Protein AF-0000000086516414 (afdb_homodimer)

Solvent-accessible surface area (backbone atoms only — not comparable to full-atom values): 45533 Å² total; per-residue (Å²): 128,72,80,66,56,67,69,54,53,60,56,52,53,58,55,53,61,57,55,68,52,47,67,44,74,38,39,28,32,32,47,82,38,84,53,38,27,39,81,43,78,42,77,52,96,85,42,79,44,78,42,73,43,40,43,46,54,53,51,51,50,55,42,20,72,70,59,41,40,40,79,45,84,42,74,50,85,83,74,46,63,53,52,78,42,96,87,69,48,49,40,42,43,48,18,34,27,66,71,61,77,26,51,32,31,49,51,93,37,69,70,42,36,74,57,47,74,58,29,38,67,44,64,62,78,41,70,28,14,62,23,33,37,34,50,46,71,67,70,61,83,50,47,72,63,48,48,53,42,50,71,50,54,46,45,56,69,64,54,53,50,49,51,50,47,50,51,50,50,53,34,49,52,45,48,49,46,55,64,62,39,51,76,70,52,48,58,39,67,70,52,67,76,71,24,63,72,57,58,64,52,73,34,74,65,36,40,43,48,41,56,49,23,49,64,68,69,40,66,54,62,82,66,62,85,47,70,69,36,42,51,54,47,50,54,47,47,52,48,38,51,49,50,49,49,50,44,46,36,28,35,43,46,21,57,44,75,36,66,67,43,56,86,87,39,50,64,72,69,52,43,40,72,50,45,57,48,81,46,85,73,52,46,53,31,32,43,64,93,34,72,63,41,46,36,33,69,33,34,75,49,63,48,41,34,48,37,34,50,50,29,64,74,67,61,36,61,32,84,44,70,68,56,43,52,49,40,25,68,64,40,87,62,45,26,35,38,48,35,49,35,61,61,48,50,34,57,33,12,28,87,71,69,47,37,27,43,26,28,59,91,46,76,69,44,31,23,26,41,36,28,32,65,83,51,61,64,65,58,52,47,51,49,33,32,38,53,39,42,34,44,42,41,33,47,49,57,51,46,46,54,65,52,43,54,50,82,41,74,73,61,59,40,41,45,24,30,56,66,57,80,64,70,65,82,67,124,125,76,78,66,58,65,66,54,54,61,55,51,52,59,56,53,60,58,56,67,50,48,67,42,73,38,40,28,34,32,48,82,41,85,55,39,25,38,82,43,78,42,75,52,98,84,42,76,44,78,41,74,42,41,41,46,54,53,49,51,50,56,41,20,73,72,58,41,41,40,80,45,84,42,73,50,84,83,73,46,64,50,51,80,43,96,88,68,48,49,38,40,43,48,19,33,27,67,72,60,76,25,51,31,30,48,51,92,37,70,68,43,37,72,56,47,74,58,27,38,68,44,64,63,77,42,70,26,15,62,24,32,37,34,51,46,73,68,70,60,82,50,47,72,61,47,48,55,42,48,71,49,55,46,44,54,70,65,53,53,50,50,51,50,48,49,52,50,50,51,33,49,51,44,48,50,45,56,64,64,39,50,75,70,51,48,58,38,67,68,52,66,76,70,23,62,72,57,57,65,53,72,36,74,65,35,41,43,47,39,55,49,24,45,62,67,64,40,65,52,60,82,63,59,86,45,69,69,35,42,54,54,50,51,55,48,48,53,48,37,50,50,49,49,51,51,45,44,38,31,36,44,46,23,58,42,75,35,66,68,43,56,87,87,38,51,64,71,69,51,43,38,72,51,46,56,49,80,47,82,74,52,47,52,33,32,44,63,93,35,71,63,41,47,37,33,68,34,35,75,50,66,48,39,33,48,37,34,49,50,28,62,74,65,60,35,60,32,84,43,68,69,57,43,53,48,41,27,68,64,41,87,62,46,26,35,38,48,36,51,34,61,60,47,50,35,57,34,11,28,86,70,68,47,39,28,44,26,27,59,92,46,77,69,43,32,24,25,39,36,28,32,66,84,51,61,66,64,58,51,48,52,50,32,33,36,52,38,43,34,44,41,41,33,48,50,59,50,46,45,54,66,52,42,53,51,81,40,76,76,62,59,41,41,49,22,31,56,69,58,80,65,69,66,80,66,122

Nearest PDB structures (foldseek):
  8blj-assembly1_B  TM=8.702E-01  e=4.892E-23  Homo sapiens
  5l2e-assembly1_A  TM=9.027E-01  e=5.298E-21  Rattus norvegicus
  2v3u-assembly1_A  TM=8.518E-01  e=2.647E-21  Rattus norvegicus
  7z2r-assembly1_A  TM=8.283E-01  e=2.647E-21  Rattus norvegicus
  2v3t-assembly1_B  TM=8.671E-01  e=1.416E-20  Rattus norvegicus

InterPro domains:
  IPR001320 Ionotropic glutamate receptor, C-terminal [PF00060] (157-405)
  IPR001320 Ionotropic glutamate receptor, C-terminal [SM00079] (25-406)
  IPR015683 Ionotropic glutamate receptor [PTHR18966] (39-414)
  IPR019594 Ionotropic glutamate receptor, L-glutamate and glycine-binding domain [PF10613] (24-138)
  IPR019594 Ionotropic glutamate receptor, L-glutamate and glycine-binding domain [SM00918] (35-99)

Structure (mmCIF, N/CA/C/O backbone):
data_AF-0000000086516414-model_v1
#
loop_
_entity.id
_entity.type
_entity.pdbx_description
1 polymer 'Uncharacterized protein'
#
loop_
_atom_site.group_PDB
_atom_site.id
_atom_site.type_symbol
_atom_site.label_atom_id
_atom_site.label_alt_id
_atom_site.label_comp_id
_atom_site.label_asym_id
_atom_site.label_entity_id
_atom_site.label_seq_id
_atom_site.pdbx_PDB_ins_code
_atom_site.Cartn_x
_atom_site.Cartn_y
_atom_site.Cartn_z
_atom_site.occupancy
_atom_site.B_iso_or_equiv
_atom_site.auth_seq_id
_atom_site.auth_comp_id
_atom_site.auth_asym_id
_atom_site.auth_atom_id
_atom_site.pdbx_PDB_model_num
ATOM 1 N N . MET A 1 1 ? 18.875 -31.859 -44.844 1 22.77 1 MET A N 1
ATOM 2 C CA . MET A 1 1 ? 17.438 -31.672 -45.031 1 22.77 1 MET A CA 1
ATOM 3 C C . MET A 1 1 ? 16.672 -32.188 -43.812 1 22.77 1 MET A C 1
ATOM 5 O O . MET A 1 1 ? 15.453 -32.094 -43.75 1 22.77 1 MET A O 1
ATOM 9 N N . LYS A 1 2 ? 17.188 -33.281 -43.125 1 28.45 2 LYS A N 1
ATOM 10 C CA . LYS A 1 2 ? 16.547 -34.062 -42.094 1 28.45 2 LYS A CA 1
ATOM 11 C C . LYS A 1 2 ? 16.438 -33.281 -40.781 1 28.45 2 LYS A C 1
ATOM 13 O O . LYS A 1 2 ? 15.789 -33.75 -39.844 1 28.45 2 LYS A O 1
ATOM 18 N N . THR A 1 3 ? 17.469 -32.562 -40.625 1 29.95 3 THR A N 1
ATOM 19 C CA . THR A 1 3 ? 17.562 -32.031 -39.281 1 29.95 3 THR A CA 1
ATOM 20 C C . THR A 1 3 ? 16.5 -30.953 -39.062 1 29.95 3 THR A C 1
ATOM 22 O O . THR A 1 3 ? 16.422 -30.359 -37.969 1 29.95 3 THR A O 1
ATOM 25 N N . ALA A 1 4 ? 15.828 -30.438 -40.156 1 33.19 4 ALA A N 1
ATOM 26 C CA . ALA A 1 4 ? 14.859 -29.359 -40.094 1 33.19 4 ALA A CA 1
ATOM 27 C C . ALA A 1 4 ? 13.555 -29.812 -39.469 1 33.19 4 ALA A C 1
ATOM 29 O O . ALA A 1 4 ? 12.648 -29.016 -39.219 1 33.19 4 ALA A O 1
ATOM 30 N N . CYS A 1 5 ? 13.289 -31.172 -39.406 1 30.14 5 CYS A N 1
ATOM 31 C CA . CYS A 1 5 ? 11.938 -31.641 -39.094 1 30.14 5 CYS A CA 1
ATOM 32 C C . CYS A 1 5 ? 11.648 -31.531 -37.625 1 30.14 5 CYS A C 1
ATOM 34 O O . CYS A 1 5 ? 10.492 -31.656 -37.188 1 30.14 5 CYS A O 1
ATOM 36 N N . ALA A 1 6 ? 12.727 -31.688 -36.781 1 35.81 6 ALA A N 1
ATOM 37 C CA . ALA A 1 6 ? 12.398 -31.891 -35.375 1 35.81 6 ALA A CA 1
ATOM 38 C C . ALA A 1 6 ? 11.953 -30.594 -34.719 1 35.81 6 ALA A C 1
ATOM 40 O O . ALA A 1 6 ? 11.273 -30.609 -33.688 1 35.81 6 ALA A O 1
ATOM 41 N N . VAL A 1 7 ? 12.367 -29.422 -35.25 1 38.34 7 VAL A N 1
ATOM 42 C CA . VAL A 1 7 ? 11.984 -28.156 -34.625 1 38.34 7 VAL A CA 1
ATOM 43 C C . VAL A 1 7 ? 10.531 -27.844 -34.938 1 38.34 7 VAL A C 1
ATOM 45 O O . VAL A 1 7 ? 9.852 -27.156 -34.188 1 38.34 7 VAL A O 1
ATOM 48 N N . GLY A 1 8 ? 9.898 -28.391 -36.031 1 35.16 8 GLY A N 1
ATOM 49 C CA . GLY A 1 8 ? 8.531 -28.109 -36.438 1 35.16 8 GLY A CA 1
ATOM 50 C C . GLY A 1 8 ? 7.504 -28.734 -35.5 1 35.16 8 GLY A C 1
ATOM 51 O O . GLY A 1 8 ? 6.41 -28.188 -35.344 1 35.16 8 GLY A O 1
ATOM 52 N N . VAL A 1 9 ? 7.816 -29.953 -35.031 1 38.5 9 VAL A N 1
ATOM 53 C CA . VAL A 1 9 ? 6.82 -30.703 -34.281 1 38.5 9 VAL A CA 1
ATOM 54 C C . VAL A 1 9 ? 6.609 -30.078 -32.906 1 38.5 9 VAL A C 1
ATOM 56 O O . VAL A 1 9 ? 5.492 -30.062 -32.406 1 38.5 9 VAL A O 1
ATOM 59 N N . LEU A 1 10 ? 7.602 -29.438 -32.281 1 36.19 10 LEU A N 1
ATOM 60 C CA . LEU A 1 10 ? 7.41 -28.891 -30.953 1 36.19 10 LEU A CA 1
ATOM 61 C C . LEU A 1 10 ? 6.539 -27.641 -31 1 36.19 10 LEU A C 1
ATOM 63 O O . LEU A 1 10 ? 5.734 -27.406 -30.094 1 36.19 10 LEU A O 1
ATOM 67 N N . LEU A 1 11 ? 6.578 -26.844 -32.094 1 37.25 11 LEU A N 1
ATOM 68 C CA . LEU A 1 11 ? 5.688 -25.703 -32.219 1 37.25 11 LEU A CA 1
ATOM 69 C C . LEU A 1 11 ? 4.254 -26.141 -32.469 1 37.25 11 LEU A C 1
ATOM 71 O O . LEU A 1 11 ? 3.309 -25.531 -31.984 1 37.25 11 LEU A O 1
ATOM 75 N N . VAL A 1 12 ? 3.979 -27.203 -33.281 1 37.59 12 VAL A N 1
ATOM 76 C CA . VAL A 1 12 ? 2.633 -27.672 -33.594 1 37.59 12 VAL A CA 1
ATOM 77 C C . VAL A 1 12 ? 1.987 -28.234 -32.312 1 37.59 12 VAL A C 1
ATOM 79 O O . VAL A 1 12 ? 0.79 -28.047 -32.094 1 37.59 12 VAL A O 1
ATOM 82 N N . CYS A 1 13 ? 2.697 -28.891 -31.438 1 35.16 13 CYS A N 1
ATOM 83 C CA . CYS A 1 13 ? 2.098 -29.422 -30.219 1 35.16 13 CYS A CA 1
ATOM 84 C C . CYS A 1 13 ? 1.698 -28.297 -29.266 1 35.16 13 CYS A C 1
ATOM 86 O O . CYS A 1 13 ? 0.738 -28.422 -28.5 1 35.16 13 CYS A O 1
ATOM 88 N N . PHE A 1 14 ? 2.473 -27.234 -29.141 1 39.28 14 PHE A N 1
ATOM 89 C CA . PHE A 1 14 ? 2.062 -26.109 -28.297 1 39.28 14 PHE A CA 1
ATOM 90 C C . PHE A 1 14 ? 0.824 -25.422 -28.859 1 39.28 14 PHE A C 1
ATOM 92 O O . PHE A 1 14 ? -0.066 -25.016 -28.109 1 39.28 14 PHE A O 1
ATOM 99 N N . LEU A 1 15 ? 0.657 -25.219 -30.156 1 39.59 15 LEU A N 1
ATOM 100 C CA . LEU A 1 15 ? -0.552 -24.656 -30.766 1 39.59 15 LEU A CA 1
ATOM 101 C C . LEU A 1 15 ? -1.72 -25.641 -30.625 1 39.59 15 LEU A C 1
ATOM 103 O O . LEU A 1 15 ? -2.867 -25.219 -30.469 1 39.59 15 LEU A O 1
ATOM 107 N N . TRP A 1 16 ? -1.54 -26.906 -30.844 1 39 16 TRP A N 1
ATOM 108 C CA . TRP A 1 16 ? -2.637 -27.859 -30.75 1 39 16 TRP A CA 1
ATOM 109 C C . TRP A 1 16 ? -3.158 -27.953 -29.312 1 39 16 TRP A C 1
ATOM 111 O O . TRP A 1 16 ? -4.363 -28.109 -29.094 1 39 16 TRP A O 1
ATOM 121 N N . HIS A 1 17 ? -2.334 -27.938 -28.312 1 40.41 17 HIS A N 1
ATOM 122 C CA . HIS A 1 17 ? -2.809 -28.016 -26.922 1 40.41 17 HIS A CA 1
ATOM 123 C C . HIS A 1 17 ? -3.512 -26.734 -26.516 1 40.41 17 HIS A C 1
ATOM 125 O O . HIS A 1 17 ? -4.398 -26.75 -25.656 1 40.41 17 HIS A O 1
ATOM 131 N N . ILE A 1 18 ? -3.174 -25.562 -27.031 1 43.88 18 ILE A N 1
ATOM 132 C CA . ILE A 1 18 ? -3.955 -24.359 -26.781 1 43.88 18 ILE A CA 1
ATOM 133 C C . ILE A 1 18 ? -5.359 -24.516 -27.359 1 43.88 18 ILE A C 1
ATOM 135 O O . ILE A 1 18 ? -6.34 -24.062 -26.766 1 43.88 18 ILE A O 1
ATOM 139 N N . HIS A 1 19 ? -5.578 -25.172 -28.469 1 43.94 19 HIS A N 1
ATOM 140 C CA . HIS A 1 19 ? -6.844 -25.25 -29.172 1 43.94 19 HIS A CA 1
ATOM 141 C C . HIS A 1 19 ? -7.891 -26 -28.359 1 43.94 19 HIS A C 1
ATOM 143 O O . HIS A 1 19 ? -9.094 -25.75 -28.5 1 43.94 19 HIS A O 1
ATOM 149 N N . THR A 1 20 ? -7.496 -27.016 -27.672 1 50 20 THR A N 1
ATOM 150 C CA . THR A 1 20 ? -8.531 -27.859 -27.062 1 50 20 THR A CA 1
ATOM 151 C C . THR A 1 20 ? -9.117 -27.172 -25.844 1 50 20 THR A C 1
ATOM 153 O O . THR A 1 20 ? -10.156 -27.594 -25.312 1 50 20 THR A O 1
ATOM 156 N N . ILE A 1 21 ? -8.469 -26.281 -25.328 1 58.22 21 ILE A N 1
ATOM 157 C CA . ILE A 1 21 ? -8.977 -25.688 -24.094 1 58.22 21 ILE A CA 1
ATOM 158 C C . ILE A 1 21 ? -10.023 -24.625 -24.422 1 58.22 21 ILE A C 1
ATOM 160 O O . ILE A 1 21 ? -10.922 -24.359 -23.625 1 58.22 21 ILE A O 1
ATOM 164 N N . GLN A 1 22 ? -10.164 -24.281 -25.781 1 64.56 22 GLN A N 1
ATOM 165 C CA . GLN A 1 22 ? -11.18 -23.312 -26.172 1 64.56 22 GLN A CA 1
ATOM 166 C C . GLN A 1 22 ? -12.57 -23.938 -26.156 1 64.56 22 GLN A C 1
ATOM 168 O O . GLN A 1 22 ? -12.766 -25.047 -26.656 1 64.56 22 GLN A O 1
ATOM 173 N N . GLY A 1 23 ? -13.43 -23.359 -25.328 1 69.81 23 GLY A N 1
ATOM 174 C CA . GLY A 1 23 ? -14.82 -23.766 -25.266 1 69.81 23 GLY A CA 1
ATOM 175 C C . GLY A 1 23 ? -15.148 -24.609 -24.047 1 69.81 23 GLY A C 1
ATOM 176 O O . GLY A 1 23 ? -16.281 -25.062 -23.891 1 69.81 23 GLY A O 1
ATOM 177 N N . LYS A 1 24 ? -14.102 -24.891 -23.25 1 85.31 24 LYS A N 1
ATOM 178 C CA . LYS A 1 24 ? -14.367 -25.688 -22.062 1 85.31 24 LYS A CA 1
ATOM 179 C C . LYS A 1 24 ? -15.164 -24.891 -21.031 1 85.31 24 LYS A C 1
ATOM 181 O O . LYS A 1 24 ? -14.891 -23.719 -20.812 1 85.31 24 LYS A O 1
ATOM 186 N N . GLN A 1 25 ? -16.234 -25.531 -20.531 1 91.38 25 GLN A N 1
ATOM 187 C CA . GLN A 1 25 ? -17.062 -24.938 -19.469 1 91.38 25 GLN A CA 1
ATOM 188 C C . GLN A 1 25 ? -16.562 -25.359 -18.094 1 91.38 25 GLN A C 1
ATOM 190 O O . GLN A 1 25 ? -16.438 -26.547 -17.812 1 91.38 25 GLN A O 1
ATOM 195 N N . LEU A 1 26 ? -16.203 -24.406 -17.312 1 94.69 26 LEU A N 1
ATOM 196 C CA . LEU A 1 26 ? -15.727 -24.672 -15.961 1 94.69 26 LEU A CA 1
ATOM 197 C C . LEU A 1 26 ? -16.797 -24.328 -14.93 1 94.69 26 LEU A C 1
ATOM 199 O O . LEU A 1 26 ? -17.422 -23.266 -15.016 1 94.69 26 LEU A O 1
ATOM 203 N N . LYS A 1 27 ? -17 -25.234 -14.016 1 95.12 27 LYS A N 1
ATOM 204 C CA . LYS A 1 27 ? -17.906 -24.984 -12.898 1 95.12 27 LYS A CA 1
ATOM 205 C C . LYS A 1 27 ? -17.219 -24.203 -11.797 1 95.12 27 LYS A C 1
ATOM 207 O O . LYS A 1 27 ? -16.219 -24.656 -11.227 1 95.12 27 LYS A O 1
ATOM 212 N N . VAL A 1 28 ? -17.797 -23.062 -11.508 1 96.62 28 VAL A N 1
ATOM 213 C CA . VAL A 1 28 ? -17.188 -22.172 -10.516 1 96.62 28 VAL A CA 1
ATOM 214 C C . VAL A 1 28 ? -17.984 -22.234 -9.211 1 96.62 28 VAL A C 1
ATOM 216 O O . VAL A 1 28 ? -19.219 -22.078 -9.219 1 96.62 28 VAL A O 1
ATOM 219 N N . THR A 1 29 ? -17.312 -22.547 -8.102 1 96.69 29 THR A N 1
ATOM 220 C CA . THR A 1 29 ? -17.922 -22.422 -6.777 1 96.69 29 THR A CA 1
ATOM 221 C C . THR A 1 29 ? -17.516 -21.109 -6.113 1 96.69 29 THR A C 1
ATOM 223 O O . THR A 1 29 ? -16.359 -20.672 -6.246 1 96.69 29 THR A O 1
ATOM 226 N N . SER A 1 30 ? -18.469 -20.406 -5.512 1 94.88 30 SER A N 1
ATOM 227 C CA . SER A 1 30 ? -18.188 -19.109 -4.91 1 94.88 30 SER A CA 1
ATOM 228 C C . SER A 1 30 ? -19.125 -18.844 -3.725 1 94.88 30 SER A C 1
ATOM 230 O O . SER A 1 30 ? -19.938 -19.703 -3.371 1 94.88 30 SER A O 1
ATOM 232 N N . LEU A 1 31 ? -18.844 -17.781 -3.004 1 90.88 31 LEU A N 1
ATOM 233 C CA . LEU A 1 31 ? -19.656 -17.328 -1.88 1 90.88 31 LEU A CA 1
ATOM 234 C C . LEU A 1 31 ? -20.266 -15.953 -2.168 1 90.88 31 LEU A C 1
ATOM 236 O O . LEU A 1 31 ? -19.656 -15.133 -2.852 1 90.88 31 LEU A O 1
ATOM 240 N N . LEU A 1 32 ? -21.469 -15.797 -1.604 1 89.12 32 LEU A N 1
ATOM 241 C CA . LEU A 1 32 ? -22.094 -14.477 -1.719 1 89.12 32 LEU A CA 1
ATOM 242 C C . LEU A 1 32 ? -21.484 -13.492 -0.73 1 89.12 32 LEU A C 1
ATOM 244 O O . LEU A 1 32 ? -21.812 -13.516 0.458 1 89.12 32 LEU A O 1
ATOM 248 N N . VAL A 1 33 ? -20.547 -12.758 -1.234 1 85.12 33 VAL A N 1
ATOM 249 C CA . VAL A 1 33 ? -19.875 -11.734 -0.438 1 85.12 33 VAL A CA 1
ATOM 250 C C . VAL A 1 33 ? -19.75 -10.445 -1.247 1 85.12 33 VAL A C 1
ATOM 252 O O . VAL A 1 33 ? -19.062 -10.414 -2.273 1 85.12 33 VAL A O 1
ATOM 255 N N . GLN A 1 34 ? -20.375 -9.391 -0.733 1 85.69 34 GLN A N 1
ATOM 256 C CA . GLN A 1 34 ? -20.25 -8.109 -1.428 1 85.69 34 GLN A CA 1
ATOM 257 C C . GLN A 1 34 ? -18.844 -7.527 -1.265 1 85.69 34 GLN A C 1
ATOM 259 O O . GLN A 1 34 ? -18.25 -7.613 -0.188 1 85.69 34 GLN A O 1
ATOM 264 N N . PRO A 1 35 ? -18.266 -6.926 -2.26 1 91.75 35 PRO A N 1
ATOM 265 C CA . PRO A 1 35 ? -18.781 -6.73 -3.613 1 91.75 35 PRO A CA 1
ATOM 266 C C . PRO A 1 35 ? -18.266 -7.77 -4.602 1 91.75 35 PRO A C 1
ATOM 268 O O . PRO A 1 35 ? -18.266 -7.531 -5.812 1 91.75 35 PRO A O 1
ATOM 271 N N . PHE A 1 36 ? -17.828 -8.812 -4.086 1 93.44 36 PHE A N 1
ATOM 272 C CA . PHE A 1 36 ? -17.203 -9.82 -4.938 1 93.44 36 PHE A CA 1
ATOM 273 C C . PHE A 1 36 ? -18.266 -10.602 -5.707 1 93.44 36 PHE A C 1
ATOM 275 O O . PHE A 1 36 ? -18.109 -10.852 -6.906 1 93.44 36 PHE A O 1
ATOM 282 N N . LEU A 1 37 ? -19.25 -11 -5.047 1 92.69 37 LEU A N 1
ATOM 283 C CA . LEU A 1 37 ? -20.359 -11.703 -5.684 1 92.69 37 LEU A CA 1
ATOM 284 C C . LEU A 1 37 ? -21.688 -11.32 -5.035 1 92.69 37 LEU A C 1
ATOM 286 O O . LEU A 1 37 ? -21.859 -11.453 -3.822 1 92.69 37 LEU A O 1
ATOM 290 N N . MET A 1 38 ? -22.547 -10.883 -5.84 1 91.12 38 MET A N 1
ATOM 291 C CA . MET A 1 38 ? -23.891 -10.508 -5.406 1 91.12 38 MET A CA 1
ATOM 292 C C . MET A 1 38 ? -24.938 -11.203 -6.258 1 91.12 38 MET A C 1
ATOM 294 O O . MET A 1 38 ? -24.719 -11.484 -7.438 1 91.12 38 MET A O 1
ATOM 298 N N . SER A 1 39 ? -26 -11.555 -5.594 1 87.75 39 SER A N 1
ATOM 299 C CA . SER A 1 39 ? -27.094 -12.203 -6.309 1 87.75 39 SER A CA 1
ATOM 300 C C . SER A 1 39 ? -28.25 -11.234 -6.543 1 87.75 39 SER A C 1
ATOM 302 O O . SER A 1 39 ? -28.609 -10.469 -5.652 1 87.75 39 SER A O 1
ATOM 304 N N . ASN A 1 40 ? -28.531 -11.117 -7.777 1 83.31 40 ASN A N 1
ATOM 305 C CA . ASN A 1 40 ? -29.719 -10.359 -8.125 1 83.31 40 ASN A CA 1
ATOM 306 C C . ASN A 1 40 ? -30.812 -11.258 -8.719 1 83.31 40 ASN A C 1
ATOM 308 O O . ASN A 1 40 ? -30.547 -12.031 -9.641 1 83.31 40 ASN A O 1
ATOM 312 N N . ALA A 1 41 ? -31.922 -11.305 -7.941 1 78.31 41 ALA A N 1
ATOM 313 C CA . ALA A 1 41 ? -33.031 -12.125 -8.43 1 78.31 41 ALA A CA 1
ATOM 314 C C . ALA A 1 41 ? -34.031 -11.281 -9.211 1 78.31 41 ALA A C 1
ATOM 316 O O . ALA A 1 41 ? -34.469 -10.219 -8.75 1 78.31 41 ALA A O 1
ATOM 317 N N . THR A 1 42 ? -34 -11.453 -10.461 1 73.75 42 THR A N 1
ATOM 318 C CA . THR A 1 42 ? -35 -10.781 -11.273 1 73.75 42 THR A CA 1
ATOM 319 C C . THR A 1 42 ? -36.094 -11.758 -11.719 1 73.75 42 THR A C 1
ATOM 321 O O . THR A 1 42 ? -35.812 -12.922 -12.016 1 73.75 42 THR A O 1
ATOM 324 N N . VAL A 1 43 ? -37.281 -11.367 -11.461 1 70.69 43 VAL A N 1
ATOM 325 C CA . VAL A 1 43 ? -38.406 -12.172 -11.93 1 70.69 43 VAL A CA 1
ATOM 326 C C . VAL A 1 43 ? -38.75 -11.789 -13.367 1 70.69 43 VAL A C 1
ATOM 328 O O . VAL A 1 43 ? -39.062 -10.625 -13.656 1 70.69 43 VAL A O 1
ATOM 331 N N . ARG A 1 44 ? -38.375 -12.602 -14.211 1 63.69 44 ARG A N 1
ATOM 332 C CA . ARG A 1 44 ? -38.781 -12.406 -15.602 1 63.69 44 ARG A CA 1
ATOM 333 C C . ARG A 1 44 ? -39.688 -13.539 -16.062 1 63.69 44 ARG A C 1
ATOM 335 O O . ARG A 1 44 ? -39.344 -14.719 -15.969 1 63.69 44 ARG A O 1
ATOM 342 N N . ASN A 1 45 ? -40.781 -13.234 -16.719 1 65.31 45 ASN A N 1
ATOM 343 C CA . ASN A 1 45 ? -41.812 -14.133 -17.234 1 65.31 45 ASN A CA 1
ATOM 344 C C . ASN A 1 45 ? -42.156 -15.219 -16.234 1 65.31 45 ASN A C 1
ATOM 346 O O . ASN A 1 45 ? -42.312 -16.391 -16.594 1 65.31 45 ASN A O 1
ATOM 350 N N . GLY A 1 46 ? -42.125 -14.961 -14.953 1 62.91 46 GLY A N 1
ATOM 351 C CA . GLY A 1 46 ? -42.531 -15.883 -13.914 1 62.91 46 GLY A CA 1
ATOM 352 C C . GLY A 1 46 ? -41.406 -16.734 -13.375 1 62.91 46 GLY A C 1
ATOM 353 O O . GLY A 1 46 ? -41.625 -17.516 -12.438 1 62.91 46 GLY A O 1
ATOM 354 N N . LYS A 1 47 ? -40.406 -16.781 -14.07 1 69.06 47 LYS A N 1
ATOM 355 C CA . LYS A 1 47 ? -39.281 -17.578 -13.578 1 69.06 47 LYS A CA 1
ATOM 356 C C . LYS A 1 47 ? -38.219 -16.688 -12.969 1 69.06 47 LYS A C 1
ATOM 358 O O . LYS A 1 47 ? -37.906 -15.633 -13.516 1 69.06 47 LYS A O 1
ATOM 363 N N . THR A 1 48 ? -37.844 -17.141 -11.742 1 70.44 48 THR A N 1
ATOM 364 C CA . THR A 1 48 ? -36.812 -16.406 -11.039 1 70.44 48 THR A CA 1
ATOM 365 C C . THR A 1 48 ? -35.438 -16.703 -11.625 1 70.44 48 THR A C 1
ATOM 367 O O . THR A 1 48 ? -35 -17.859 -11.656 1 70.44 48 THR A O 1
ATOM 370 N N . GLN A 1 49 ? -35.031 -15.766 -12.438 1 75.62 49 GLN A N 1
ATOM 371 C CA . GLN A 1 49 ? -33.656 -15.914 -12.953 1 75.62 49 GLN A CA 1
ATOM 372 C C . GLN A 1 49 ? -32.656 -15.219 -12.047 1 75.62 49 GLN A C 1
ATOM 374 O O . GLN A 1 49 ? -32.812 -14.031 -11.734 1 75.62 49 GLN A O 1
ATOM 379 N N . VAL A 1 50 ? -31.75 -16.125 -11.508 1 79.5 50 VAL A N 1
ATOM 380 C CA . VAL A 1 50 ? -30.719 -15.586 -10.617 1 79.5 50 VAL A CA 1
ATOM 381 C C . VAL A 1 50 ? -29.5 -15.203 -11.438 1 79.5 50 VAL A C 1
ATOM 383 O O . VAL A 1 50 ? -28.969 -16.016 -12.203 1 79.5 50 VAL A O 1
ATOM 386 N N . THR A 1 51 ? -29.297 -13.898 -11.445 1 84.62 51 THR A N 1
ATOM 387 C CA . THR A 1 51 ? -28.078 -13.414 -12.086 1 84.62 51 THR A CA 1
ATOM 388 C C . THR A 1 51 ? -27.047 -12.977 -11.047 1 84.62 51 THR A C 1
ATOM 390 O O . THR A 1 51 ? -27.406 -12.539 -9.953 1 84.62 51 THR A O 1
ATOM 393 N N . PHE A 1 52 ? -25.812 -13.258 -11.359 1 89 52 PHE A N 1
ATOM 394 C CA . PHE A 1 52 ? -24.734 -12.906 -10.438 1 89 52 PHE A CA 1
ATOM 395 C C . PHE A 1 52 ? -23.953 -11.695 -10.953 1 89 52 PHE A C 1
ATOM 397 O O . PHE A 1 52 ? -23.641 -11.617 -12.141 1 89 52 PHE A O 1
ATOM 404 N N . ASP A 1 53 ? -23.828 -10.727 -10.039 1 91.75 53 ASP A N 1
ATOM 405 C CA . ASP A 1 53 ? -23.031 -9.539 -10.336 1 91.75 53 ASP A CA 1
ATOM 406 C C . ASP A 1 53 ? -21.953 -9.336 -9.281 1 91.75 53 ASP A C 1
ATOM 408 O O . ASP A 1 53 ? -22.016 -9.898 -8.195 1 91.75 53 ASP A O 1
ATOM 412 N N . GLY A 1 54 ? -20.906 -8.617 -9.758 1 94.75 54 GLY A N 1
ATOM 413 C CA . GLY A 1 54 ? -19.828 -8.32 -8.82 1 94.75 54 GLY A CA 1
ATOM 414 C C . GLY A 1 54 ? -18.453 -8.352 -9.461 1 94.75 54 GLY A C 1
ATOM 415 O O . GLY A 1 54 ? -18.328 -8.477 -10.68 1 94.75 54 GLY A O 1
ATOM 416 N N . TYR A 1 55 ? -17.5 -8.234 -8.625 1 96.44 55 TYR A N 1
ATOM 417 C CA . TYR A 1 55 ? -16.125 -8.195 -9.078 1 96.44 55 TYR A CA 1
ATOM 418 C C . TYR A 1 55 ? -15.734 -9.508 -9.758 1 96.44 55 TYR A C 1
ATOM 420 O O . TYR A 1 55 ? -15.125 -9.5 -10.828 1 96.44 55 TYR A O 1
ATOM 428 N N . ILE A 1 56 ? -16.172 -10.609 -9.188 1 97.12 56 ILE A N 1
ATOM 429 C CA . ILE A 1 56 ? -15.719 -11.922 -9.641 1 97.12 56 ILE A CA 1
ATOM 430 C C . ILE A 1 56 ? -16.359 -12.25 -10.984 1 97.12 56 ILE A C 1
ATOM 432 O O . ILE A 1 56 ? -15.672 -12.664 -11.922 1 97.12 56 ILE A O 1
ATOM 436 N N . PRO A 1 57 ? -17.656 -12.102 -11.125 1 95.75 57 PRO A N 1
ATOM 437 C CA . PRO A 1 57 ? -18.219 -12.359 -12.445 1 95.75 57 PRO A CA 1
ATOM 438 C C . PRO A 1 57 ? -17.594 -11.508 -13.539 1 95.75 57 PRO A C 1
ATOM 440 O O . PRO A 1 57 ? -17.312 -12.016 -14.633 1 95.75 57 PRO A O 1
ATOM 443 N N . ASP A 1 58 ? -17.391 -10.297 -13.281 1 96.69 58 ASP A N 1
ATOM 444 C CA . ASP A 1 58 ? -16.766 -9.43 -14.266 1 96.69 58 ASP A CA 1
ATOM 445 C C . ASP A 1 58 ? -15.328 -9.867 -14.555 1 96.69 58 ASP A C 1
ATOM 447 O O . ASP A 1 58 ? -14.875 -9.82 -15.703 1 96.69 58 ASP A O 1
ATOM 451 N N . LEU A 1 59 ? -14.617 -10.211 -13.5 1 97.12 59 LEU A N 1
ATOM 452 C CA . LEU A 1 59 ? -13.258 -10.711 -13.656 1 97.12 59 LEU A CA 1
ATOM 453 C C . LEU A 1 59 ? -13.242 -11.945 -14.555 1 97.12 59 LEU A C 1
ATOM 455 O O . LEU A 1 59 ? -12.438 -12.023 -15.492 1 97.12 59 LEU A O 1
ATOM 459 N N . LEU A 1 60 ? -14.102 -12.875 -14.289 1 96.88 60 LEU A N 1
ATOM 460 C CA . LEU A 1 60 ? -14.125 -14.125 -15.039 1 96.88 60 LEU A CA 1
ATOM 461 C C . LEU A 1 60 ? -14.586 -13.891 -16.469 1 96.88 60 LEU A C 1
ATOM 463 O O . LEU A 1 60 ? -14.148 -14.578 -17.391 1 96.88 60 LEU A O 1
ATOM 467 N N . ASP A 1 61 ? -15.422 -12.898 -16.641 1 95.81 61 ASP A N 1
ATOM 468 C CA . ASP A 1 61 ? -15.82 -12.523 -18 1 95.81 61 ASP A CA 1
ATOM 469 C C . ASP A 1 61 ? -14.617 -12.031 -18.812 1 95.81 61 ASP A C 1
ATOM 471 O O . ASP A 1 61 ? -14.453 -12.391 -19.969 1 95.81 61 ASP A O 1
ATOM 475 N N . GLU A 1 62 ? -13.852 -11.195 -18.188 1 96.12 62 GLU A N 1
ATOM 476 C CA . GLU A 1 62 ? -12.656 -10.695 -18.844 1 96.12 62 GLU A CA 1
ATOM 477 C C . GLU A 1 62 ? -11.664 -11.82 -19.141 1 96.12 62 GLU A C 1
ATOM 479 O O . GLU A 1 62 ? -11.016 -11.828 -20.188 1 96.12 62 GLU A O 1
ATOM 484 N N . VAL A 1 63 ? -11.547 -12.711 -18.203 1 96.69 63 VAL A N 1
ATOM 485 C CA . VAL A 1 63 ? -10.672 -13.867 -18.406 1 96.69 63 VAL A CA 1
ATOM 486 C C . VAL A 1 63 ? -11.203 -14.727 -19.547 1 96.69 63 VAL A C 1
ATOM 488 O O . VAL A 1 63 ? -10.422 -15.211 -20.375 1 96.69 63 VAL A O 1
ATOM 491 N N . ALA A 1 64 ? -12.484 -14.883 -19.625 1 96 64 ALA A N 1
ATOM 492 C CA . ALA A 1 64 ? -13.117 -15.672 -20.672 1 96 64 ALA A CA 1
ATOM 493 C C . ALA A 1 64 ? -12.828 -15.086 -22.047 1 96 64 ALA A C 1
ATOM 495 O O . ALA A 1 64 ? -12.602 -15.82 -23.016 1 96 64 ALA A O 1
ATOM 496 N N . LYS A 1 65 ? -12.82 -13.844 -22.141 1 94.94 65 LYS A N 1
ATOM 497 C CA . LYS A 1 65 ? -12.555 -13.156 -23.406 1 94.94 65 LYS A CA 1
ATOM 498 C C . LYS A 1 65 ? -11.141 -13.453 -23.906 1 94.94 65 LYS A C 1
ATOM 500 O O . LYS A 1 65 ? -10.922 -13.578 -25.109 1 94.94 65 LYS A O 1
ATOM 505 N N . LEU A 1 66 ? -10.266 -13.602 -22.984 1 93.88 66 LEU A N 1
ATOM 506 C CA . LEU A 1 66 ? -8.859 -13.789 -23.359 1 93.88 66 LEU A CA 1
ATOM 507 C C . LEU A 1 66 ? -8.555 -15.266 -23.594 1 93.88 66 LEU A C 1
ATOM 509 O O . LEU A 1 66 ? -7.676 -15.602 -24.391 1 93.88 66 LEU A O 1
ATOM 513 N N . THR A 1 67 ? -9.234 -16.172 -22.938 1 94 67 THR A N 1
ATOM 514 C CA . THR A 1 67 ? -8.859 -17.578 -22.953 1 94 67 THR A CA 1
ATOM 515 C C . THR A 1 67 ? -9.852 -18.406 -23.781 1 94 67 THR A C 1
ATOM 517 O O . THR A 1 67 ? -9.539 -19.516 -24.203 1 94 67 THR A O 1
ATOM 520 N N . GLY A 1 68 ? -11.047 -17.906 -23.891 1 92.12 68 GLY A N 1
ATOM 521 C CA . GLY A 1 68 ? -12.094 -18.656 -24.578 1 92.12 68 GLY A CA 1
ATOM 522 C C . GLY A 1 68 ? -12.805 -19.656 -23.672 1 92.12 68 GLY A C 1
ATOM 523 O O . GLY A 1 68 ? -13.586 -20.469 -24.125 1 92.12 68 GLY A O 1
ATOM 524 N N . LEU A 1 69 ? -12.578 -19.578 -22.453 1 93.25 69 LEU A N 1
ATOM 525 C CA . LEU A 1 69 ? -13.234 -20.422 -21.453 1 93.25 69 LEU A CA 1
ATOM 526 C C . LEU A 1 69 ? -14.617 -19.875 -21.109 1 93.25 69 LEU A C 1
ATOM 528 O O . LEU A 1 69 ? -14.914 -18.719 -21.359 1 93.25 69 LEU A O 1
ATOM 532 N N . SER A 1 70 ? -15.469 -20.781 -20.609 1 93.06 70 SER A N 1
ATOM 533 C CA . SER A 1 70 ? -16.766 -20.375 -20.078 1 93.06 70 SER A CA 1
ATOM 534 C C . SER A 1 70 ? -16.938 -20.781 -18.625 1 93.06 70 SER A C 1
ATOM 536 O O . SER A 1 70 ? -16.438 -21.844 -18.219 1 93.06 70 SER A O 1
ATOM 538 N N . PHE A 1 71 ? -17.594 -19.938 -17.922 1 93.38 71 PHE A N 1
ATOM 539 C CA . PHE A 1 71 ? -17.703 -20.156 -16.484 1 93.38 71 PHE A CA 1
ATOM 540 C C . PHE A 1 71 ? -19.172 -20.188 -16.062 1 93.38 71 PHE A C 1
ATOM 542 O O . PHE A 1 71 ? -19.953 -19.328 -16.469 1 93.38 71 PHE A O 1
ATOM 549 N N . THR A 1 72 ? -19.547 -21.234 -15.305 1 91.38 72 THR A N 1
ATOM 550 C CA . THR A 1 72 ? -20.875 -21.328 -14.703 1 91.38 72 THR A CA 1
ATOM 551 C C . THR A 1 72 ? -20.781 -21.297 -13.18 1 91.38 72 THR A C 1
ATOM 553 O O . THR A 1 72 ? -20.031 -22.078 -12.578 1 91.38 72 THR A O 1
ATOM 556 N N . PHE A 1 73 ? -21.594 -20.453 -12.586 1 91.06 73 PHE A N 1
ATOM 557 C CA . PHE A 1 73 ? -21.453 -20.188 -11.156 1 91.06 73 PHE A CA 1
ATOM 558 C C . PHE A 1 73 ? -22.359 -21.109 -10.352 1 91.06 73 PHE A C 1
ATOM 560 O O . PHE A 1 73 ? -23.516 -21.344 -10.727 1 91.06 73 PHE A O 1
ATOM 567 N N . SER A 1 74 ? -21.844 -21.641 -9.352 1 90 74 SER A N 1
ATOM 568 C CA . SER A 1 74 ? -22.562 -22.312 -8.273 1 90 74 SER A CA 1
ATOM 569 C C . SER A 1 74 ? -22.219 -21.688 -6.918 1 90 74 SER A C 1
ATOM 571 O O . SER A 1 74 ? -21.047 -21.562 -6.566 1 90 74 SER A O 1
ATOM 573 N N . VAL A 1 75 ? -23.219 -21.297 -6.188 1 90.75 75 VAL A N 1
ATOM 574 C CA . VAL A 1 75 ? -22.984 -20.594 -4.934 1 90.75 75 VAL A CA 1
ATOM 575 C C . VAL A 1 75 ? -23.203 -21.531 -3.758 1 90.75 75 VAL A C 1
ATOM 577 O O . VAL A 1 75 ? -24.219 -22.25 -3.711 1 90.75 75 VAL A O 1
ATOM 580 N N . ARG A 1 76 ? -22.234 -21.5 -2.932 1 87.38 76 ARG A N 1
ATOM 581 C CA . ARG A 1 76 ? -22.391 -22.281 -1.713 1 87.38 76 ARG A CA 1
ATOM 582 C C . ARG A 1 76 ? -23.141 -21.5 -0.647 1 87.38 76 ARG A C 1
ATOM 584 O O . ARG A 1 76 ? -22.938 -20.281 -0.493 1 87.38 76 ARG A O 1
ATOM 591 N N . ALA A 1 77 ? -23.922 -22.25 0.134 1 78.06 77 ALA A N 1
ATOM 592 C CA . ALA A 1 77 ? -24.797 -21.609 1.11 1 78.06 77 ALA A CA 1
ATOM 593 C C . ALA A 1 77 ? -24.125 -21.547 2.482 1 78.06 77 ALA A C 1
ATOM 595 O O . ALA A 1 77 ? -24.531 -20.734 3.332 1 78.06 77 ALA A O 1
ATOM 596 N N . ASP A 1 78 ? -23.125 -22.359 2.775 1 79.56 78 ASP A N 1
ATOM 597 C CA . ASP A 1 78 ? -22.609 -22.469 4.137 1 79.56 78 ASP A CA 1
ATOM 598 C C . ASP A 1 78 ? -21.688 -21.297 4.461 1 79.56 78 ASP A C 1
ATOM 600 O O . ASP A 1 78 ? -21.328 -21.078 5.621 1 79.56 78 ASP A O 1
ATOM 604 N N . GLY A 1 79 ? -21.25 -20.547 3.439 1 78.69 79 GLY A N 1
ATOM 605 C CA . GLY A 1 79 ? -20.453 -19.344 3.672 1 78.69 79 GLY A CA 1
ATOM 606 C C . GLY A 1 79 ? -19.031 -19.641 4.102 1 78.69 79 GLY A C 1
ATOM 607 O O . GLY A 1 79 ? -18.344 -18.781 4.641 1 78.69 79 GLY A O 1
ATOM 608 N N . ARG A 1 80 ? -18.547 -20.906 3.904 1 82.69 80 ARG A N 1
ATOM 609 C CA . ARG A 1 80 ? -17.219 -21.297 4.363 1 82.69 80 ARG A CA 1
ATOM 610 C C . ARG A 1 80 ? -16.219 -21.344 3.207 1 82.69 80 ARG A C 1
ATOM 612 O O . ARG A 1 80 ? -16.562 -21.75 2.1 1 82.69 80 ARG A O 1
ATOM 619 N N . TYR A 1 81 ? -15.078 -20.906 3.461 1 86.06 81 TYR A N 1
ATOM 620 C CA . TYR A 1 81 ? -14.062 -20.844 2.422 1 86.06 81 TYR A CA 1
ATOM 621 C C . TYR A 1 81 ? -13.328 -22.172 2.283 1 86.06 81 TYR A C 1
ATOM 623 O O . TYR A 1 81 ? -13.094 -22.641 1.17 1 86.06 81 TYR A O 1
ATOM 631 N N . GLY A 1 82 ? -13 -22.797 3.436 1 87.31 82 GLY A N 1
ATOM 632 C CA . GLY A 1 82 ? -12.297 -24.062 3.4 1 87.31 82 GLY A CA 1
ATOM 633 C C . GLY A 1 82 ? -11.305 -24.234 4.531 1 87.31 82 GLY A C 1
ATOM 634 O O . GLY A 1 82 ? -10.258 -23.562 4.547 1 87.31 82 GLY A O 1
ATOM 635 N N . HIS A 1 83 ? -11.578 -25.016 5.461 1 83.94 83 HIS A N 1
ATOM 636 C CA . HIS A 1 83 ? -10.703 -25.406 6.559 1 83.94 83 HIS A CA 1
ATOM 637 C C . HIS A 1 83 ? -10.555 -26.922 6.633 1 83.94 83 HIS A C 1
ATOM 639 O O . HIS A 1 83 ? -11.461 -27.656 6.223 1 83.94 83 HIS A O 1
ATOM 645 N N . ARG A 1 84 ? -9.359 -27.281 7.133 1 87.94 84 ARG A N 1
ATOM 646 C CA . ARG A 1 84 ? -9.117 -28.703 7.289 1 87.94 84 ARG A CA 1
ATOM 647 C C . ARG A 1 84 ? -9.859 -29.25 8.508 1 87.94 84 ARG A C 1
ATOM 649 O O . ARG A 1 84 ? -9.742 -28.719 9.609 1 87.94 84 ARG A O 1
ATOM 656 N N . LEU A 1 85 ? -10.609 -30.297 8.297 1 89.25 85 LEU A N 1
ATOM 657 C CA . LEU A 1 85 ? -11.352 -30.938 9.375 1 89.25 85 LEU A CA 1
ATOM 658 C C . LEU A 1 85 ? -10.516 -32 10.062 1 89.25 85 LEU A C 1
ATOM 660 O O . LEU A 1 85 ? -9.492 -32.438 9.523 1 89.25 85 LEU A O 1
ATOM 664 N N . PRO A 1 86 ? -10.891 -32.375 11.273 1 89 86 PRO A N 1
ATOM 665 C CA . PRO A 1 86 ? -10.117 -33.375 12.023 1 89 86 PRO A CA 1
ATOM 666 C C . PRO A 1 86 ? -9.961 -34.688 11.281 1 89 86 PRO A C 1
ATOM 668 O O . PRO A 1 86 ? -8.953 -35.375 11.438 1 89 86 PRO A O 1
ATOM 671 N N . ASN A 1 87 ? -10.906 -35.031 10.422 1 90.62 87 ASN A N 1
ATOM 672 C CA . ASN A 1 87 ? -10.844 -36.281 9.672 1 90.62 87 ASN A CA 1
ATOM 673 C C . ASN A 1 87 ? -9.977 -36.125 8.422 1 90.62 87 ASN A C 1
ATOM 675 O O . ASN A 1 87 ? -9.867 -37.062 7.629 1 90.62 87 ASN A O 1
ATOM 679 N N . GLY A 1 88 ? -9.406 -34.938 8.203 1 89.19 88 GLY A N 1
ATOM 680 C CA . GLY A 1 88 ? -8.516 -34.688 7.078 1 89.19 88 GLY A CA 1
ATOM 681 C C . GLY A 1 88 ? -9.227 -34.094 5.883 1 89.19 88 GLY A C 1
ATOM 682 O O . GLY A 1 88 ? -8.578 -33.625 4.941 1 89.19 88 GLY A O 1
ATOM 683 N N . SER A 1 89 ? -10.523 -34.188 5.914 1 91.88 89 SER A N 1
ATOM 684 C CA . SER A 1 89 ? -11.297 -33.594 4.82 1 91.88 89 SER A CA 1
ATOM 685 C C . SER A 1 89 ? -11.383 -32.094 4.953 1 91.88 89 SER A C 1
ATOM 687 O O . SER A 1 89 ? -10.945 -31.516 5.957 1 91.88 89 SER A O 1
ATOM 689 N N . TRP A 1 90 ? -11.773 -31.5 3.832 1 92.88 90 TRP A N 1
ATOM 690 C CA . TRP A 1 90 ? -11.875 -30.047 3.812 1 92.88 90 TRP A CA 1
ATOM 691 C C . TRP A 1 90 ? -13.328 -29.609 3.629 1 92.88 90 TRP A C 1
ATOM 693 O O . TRP A 1 90 ? -14.102 -30.281 2.941 1 92.88 90 TRP A O 1
ATOM 703 N N . ASP A 1 91 ? -13.695 -28.5 4.238 1 91.12 91 ASP A N 1
ATOM 704 C CA . ASP A 1 91 ? -15.031 -27.938 4.047 1 91.12 91 ASP A CA 1
ATOM 705 C C . ASP A 1 91 ? -14.977 -26.672 3.178 1 91.12 91 ASP A C 1
ATOM 707 O O . ASP A 1 91 ? -13.93 -26.344 2.619 1 91.12 91 ASP A O 1
ATOM 711 N N . GLY A 1 92 ? -16.141 -26.125 2.852 1 91.81 92 GLY A N 1
ATOM 712 C CA . GLY A 1 92 ? -16.203 -24.859 2.141 1 91.81 92 GLY A CA 1
ATOM 713 C C . GLY A 1 92 ? -15.805 -24.969 0.683 1 91.81 92 GLY A C 1
ATOM 714 O O . GLY A 1 92 ? -15.938 -26.031 0.076 1 91.81 92 GLY A O 1
ATOM 715 N N . LEU A 1 93 ? -15.328 -23.875 0.175 1 93.88 93 LEU A N 1
ATOM 716 C CA . LEU A 1 93 ? -14.93 -23.797 -1.224 1 93.88 93 LEU A CA 1
ATOM 717 C C . LEU A 1 93 ? -13.805 -24.781 -1.526 1 93.88 93 LEU A C 1
ATOM 719 O O . LEU A 1 93 ? -13.828 -25.453 -2.562 1 93.88 93 LEU A O 1
ATOM 723 N N . ILE A 1 94 ? -12.867 -24.844 -0.596 1 94.38 94 ILE A N 1
ATOM 724 C CA . ILE A 1 94 ? -11.742 -25.75 -0.79 1 94.38 94 ILE A CA 1
ATOM 725 C C . ILE A 1 94 ? -12.234 -27.203 -0.825 1 94.38 94 ILE A C 1
ATOM 727 O O . ILE A 1 94 ? -11.766 -28 -1.629 1 94.38 94 ILE A O 1
ATOM 731 N N . GLY A 1 95 ? -13.148 -27.484 0.058 1 94.94 95 GLY A N 1
ATOM 732 C CA . GLY A 1 95 ? -13.742 -28.812 0.04 1 94.94 95 GLY A CA 1
ATOM 733 C C . GLY A 1 95 ? -14.383 -29.172 -1.289 1 94.94 95 GLY A C 1
ATOM 734 O O . GLY A 1 95 ? -14.258 -30.297 -1.766 1 94.94 95 GLY A O 1
ATOM 735 N N . ASP A 1 96 ? -15.07 -28.219 -1.903 1 95.62 96 ASP A N 1
ATOM 736 C CA . ASP A 1 96 ? -15.703 -28.438 -3.201 1 95.62 96 ASP A CA 1
ATOM 737 C C . ASP A 1 96 ? -14.664 -28.781 -4.27 1 95.62 96 ASP A C 1
ATOM 739 O O . ASP A 1 96 ? -14.914 -29.625 -5.125 1 95.62 96 ASP A O 1
ATOM 743 N N . ILE A 1 97 ? -13.547 -28.172 -4.203 1 96.12 97 ILE A N 1
ATOM 744 C CA . ILE A 1 97 ? -12.492 -28.375 -5.191 1 96.12 97 ILE A CA 1
ATOM 745 C C . ILE A 1 97 ? -11.82 -29.734 -4.965 1 96.12 97 ILE A C 1
ATOM 747 O O . ILE A 1 97 ? -11.617 -30.5 -5.906 1 96.12 97 ILE A O 1
ATOM 751 N N . VAL A 1 98 ? -11.547 -30.016 -3.742 1 95.31 98 VAL A N 1
ATOM 752 C CA . VAL A 1 98 ? -10.844 -31.25 -3.404 1 95.31 98 VAL A CA 1
ATOM 753 C C . VAL A 1 98 ? -11.727 -32.469 -3.738 1 95.31 98 VAL A C 1
ATOM 755 O O . VAL A 1 98 ? -11.234 -33.469 -4.23 1 95.31 98 VAL A O 1
ATOM 758 N N . ASP A 1 99 ? -13.031 -32.281 -3.539 1 93.88 99 ASP A N 1
ATOM 759 C CA . ASP A 1 99 ? -13.977 -33.375 -3.76 1 93.88 99 ASP A CA 1
ATOM 760 C C . ASP A 1 99 ? -14.383 -33.438 -5.23 1 93.88 99 ASP A C 1
ATOM 762 O O . ASP A 1 99 ? -15.109 -34.344 -5.625 1 93.88 99 ASP A O 1
ATOM 766 N N . GLY A 1 100 ? -14.023 -32.5 -5.977 1 92.56 100 GLY A N 1
ATOM 767 C CA . GLY A 1 100 ? -14.305 -32.531 -7.402 1 92.56 100 GLY A CA 1
ATOM 768 C C . GLY A 1 100 ? -15.695 -32.031 -7.746 1 92.56 100 GLY A C 1
ATOM 769 O O . GLY A 1 100 ? -16.234 -32.344 -8.812 1 92.56 100 GLY A O 1
ATOM 770 N N . ARG A 1 101 ? -16.328 -31.344 -6.883 1 93.56 101 ARG A N 1
ATOM 771 C CA . ARG A 1 101 ? -17.672 -30.812 -7.117 1 93.56 101 ARG A CA 1
ATOM 772 C C . ARG A 1 101 ? -17.625 -29.562 -7.988 1 93.56 101 ARG A C 1
ATOM 774 O O . ARG A 1 101 ? -18.625 -29.188 -8.602 1 93.56 101 ARG A O 1
ATOM 781 N N . ALA A 1 102 ? -16.5 -28.891 -7.996 1 95.69 102 ALA A N 1
ATOM 782 C CA . ALA A 1 102 ? -16.281 -27.719 -8.82 1 95.69 102 ALA A CA 1
ATOM 783 C C . ALA A 1 102 ? -14.883 -27.734 -9.445 1 95.69 102 ALA A C 1
ATOM 785 O O . ALA A 1 102 ? -14 -28.453 -8.977 1 95.69 102 ALA A O 1
ATOM 786 N N . ASP A 1 103 ? -14.797 -26.953 -10.492 1 95.19 103 ASP A N 1
ATOM 787 C CA . ASP A 1 103 ? -13.516 -26.922 -11.203 1 95.19 103 ASP A CA 1
ATOM 788 C C . ASP A 1 103 ? -12.656 -25.766 -10.719 1 95.19 103 ASP A C 1
ATOM 790 O O . ASP A 1 103 ? -11.43 -25.812 -10.828 1 95.19 103 ASP A O 1
ATOM 794 N N . VAL A 1 104 ? -13.336 -24.719 -10.344 1 96.88 104 VAL A N 1
ATOM 795 C CA . VAL A 1 104 ? -12.617 -23.516 -9.914 1 96.88 104 VAL A CA 1
ATOM 796 C C . VAL A 1 104 ? -13.352 -22.875 -8.742 1 96.88 104 VAL A C 1
ATOM 798 O O . VAL A 1 104 ? -14.578 -22.812 -8.727 1 96.88 104 VAL A O 1
ATOM 801 N N . ALA A 1 105 ? -12.617 -22.516 -7.766 1 97.25 105 ALA A N 1
ATOM 802 C CA . ALA A 1 105 ? -13.148 -21.688 -6.691 1 97.25 105 ALA A CA 1
ATOM 803 C C . ALA A 1 105 ? -12.773 -20.219 -6.895 1 97.25 105 ALA A C 1
ATOM 805 O O . ALA A 1 105 ? -11.594 -19.891 -7.059 1 97.25 105 ALA A O 1
ATOM 806 N N . ALA A 1 106 ? -13.75 -19.406 -6.941 1 96.25 106 ALA A N 1
ATOM 807 C CA . ALA A 1 106 ? -13.516 -17.984 -7.184 1 96.25 106 ALA A CA 1
ATOM 808 C C . ALA A 1 106 ? -14.188 -17.125 -6.117 1 96.25 106 ALA A C 1
ATOM 810 O O . ALA A 1 106 ? -15.352 -17.359 -5.766 1 96.25 106 ALA A O 1
ATOM 811 N N . GLY A 1 107 ? -13.57 -16.203 -5.609 1 93.19 107 GLY A N 1
ATOM 812 C CA . GLY A 1 107 ? -13.992 -15.297 -4.555 1 93.19 107 GLY A CA 1
ATOM 813 C C . GLY A 1 107 ? -12.828 -14.719 -3.766 1 93.19 107 GLY A C 1
ATOM 814 O O . GLY A 1 107 ? -11.672 -14.836 -4.176 1 93.19 107 GLY A O 1
ATOM 815 N N . PRO A 1 108 ? -13.172 -14 -2.76 1 91.12 108 PRO A N 1
ATOM 816 C CA . PRO A 1 108 ? -12.094 -13.555 -1.874 1 91.12 108 PRO A CA 1
ATOM 817 C C . PRO A 1 108 ? -11.484 -14.695 -1.062 1 91.12 108 PRO A C 1
ATOM 819 O O . PRO A 1 108 ? -11.539 -14.68 0.17 1 91.12 108 PRO A O 1
ATOM 822 N N . LEU A 1 109 ? -10.938 -15.562 -1.806 1 91.5 109 LEU A N 1
ATOM 823 C CA . LEU A 1 109 ? -10.297 -16.734 -1.234 1 91.5 109 LEU A CA 1
ATOM 824 C C . LEU A 1 109 ? -8.805 -16.5 -1.033 1 91.5 109 LEU A C 1
ATOM 826 O O . LEU A 1 109 ? -8.062 -16.328 -2.004 1 91.5 109 LEU A O 1
ATOM 830 N N . THR A 1 110 ? -8.453 -16.531 0.219 1 90.12 110 THR A N 1
ATOM 831 C CA . THR A 1 110 ? -7.051 -16.281 0.549 1 90.12 110 THR A CA 1
ATOM 832 C C . THR A 1 110 ? -6.188 -17.5 0.203 1 90.12 110 THR A C 1
ATOM 834 O O . THR A 1 110 ? -6.566 -18.641 0.493 1 90.12 110 THR A O 1
ATOM 837 N N . GLU A 1 111 ? -5.125 -17.172 -0.473 1 91.88 111 GLU A N 1
ATOM 838 C CA . GLU A 1 111 ? -4.121 -18.203 -0.717 1 91.88 111 GLU A CA 1
ATOM 839 C C . GLU A 1 111 ? -3.291 -18.484 0.536 1 91.88 111 GLU A C 1
ATOM 841 O O . GLU A 1 111 ? -2.504 -17.625 0.959 1 91.88 111 GLU A O 1
ATOM 846 N N . THR A 1 112 ? -3.484 -19.641 1.167 1 88.56 112 THR A N 1
ATOM 847 C CA . THR A 1 112 ? -2.713 -20 2.35 1 88.56 112 THR A CA 1
ATOM 848 C C . THR A 1 112 ? -1.842 -21.234 2.066 1 88.56 112 THR A C 1
ATOM 850 O O . THR A 1 112 ? -2.084 -21.953 1.104 1 88.56 112 THR A O 1
ATOM 853 N N . SER A 1 113 ? -0.824 -21.391 2.928 1 90.12 113 SER A N 1
ATOM 854 C CA . SER A 1 113 ? 0.06 -22.547 2.779 1 90.12 113 SER A CA 1
ATOM 855 C C . SER A 1 113 ? -0.698 -23.859 2.977 1 90.12 113 SER A C 1
ATOM 857 O O . SER A 1 113 ? -0.469 -24.828 2.254 1 90.12 113 SER A O 1
ATOM 859 N N . SER A 1 114 ? -1.605 -23.859 3.895 1 88.94 114 SER A N 1
ATOM 860 C CA . SER A 1 114 ? -2.393 -25.047 4.176 1 88.94 114 SER A CA 1
ATOM 861 C C . SER A 1 114 ? -3.281 -25.422 2.994 1 88.94 114 SER A C 1
ATOM 863 O O . SER A 1 114 ? -3.33 -26.578 2.586 1 88.94 114 SER A O 1
ATOM 865 N N . ARG A 1 115 ? -3.973 -24.484 2.48 1 89.94 115 ARG A N 1
ATOM 866 C CA . ARG A 1 115 ? -4.859 -24.734 1.349 1 89.94 115 ARG A CA 1
ATOM 867 C C . ARG A 1 115 ? -4.07 -25.125 0.108 1 89.94 115 ARG A C 1
ATOM 869 O O . ARG A 1 115 ? -4.531 -25.953 -0.694 1 89.94 115 ARG A O 1
ATOM 876 N N . SER A 1 116 ? -2.898 -24.578 -0.035 1 93.19 116 SER A N 1
ATOM 877 C CA . SER A 1 116 ? -2.07 -24.828 -1.211 1 93.19 116 SER A CA 1
ATOM 878 C C . SER A 1 116 ? -1.578 -26.266 -1.247 1 93.19 116 SER A C 1
ATOM 880 O O . SER A 1 116 ? -1.098 -26.75 -2.279 1 93.19 116 SER A O 1
ATOM 882 N N . GLU A 1 117 ? -1.679 -26.984 -0.182 1 91.81 117 GLU A N 1
ATOM 883 C CA . GLU A 1 117 ? -1.284 -28.391 -0.145 1 91.81 117 GLU A CA 1
ATOM 884 C C . GLU A 1 117 ? -2.266 -29.25 -0.926 1 91.81 117 GLU A C 1
ATOM 886 O O . GLU A 1 117 ? -1.896 -30.312 -1.427 1 91.81 117 GLU A O 1
ATOM 891 N N . VAL A 1 118 ? -3.49 -28.781 -1.022 1 93.69 118 VAL A N 1
ATOM 892 C CA . VAL A 1 118 ? -4.508 -29.672 -1.572 1 93.69 118 VAL A CA 1
ATOM 893 C C . VAL A 1 118 ? -5.09 -29.062 -2.848 1 93.69 118 VAL A C 1
ATOM 895 O O . VAL A 1 118 ? -5.785 -29.75 -3.604 1 93.69 118 VAL A O 1
ATOM 898 N N . VAL A 1 119 ? -4.781 -27.812 -3.061 1 95.19 119 VAL A N 1
ATOM 899 C CA . VAL A 1 119 ? -5.273 -27.156 -4.27 1 95.19 119 VAL A CA 1
ATOM 900 C C . VAL A 1 119 ? -4.141 -26.375 -4.938 1 95.19 119 VAL A C 1
ATOM 902 O O . VAL A 1 119 ? -3.105 -26.125 -4.316 1 95.19 119 VAL A O 1
ATOM 905 N N . ASP A 1 120 ? -4.336 -26.078 -6.223 1 93.94 120 ASP A N 1
ATOM 906 C CA . ASP A 1 120 ? -3.42 -25.203 -6.953 1 93.94 120 ASP A CA 1
ATOM 907 C C . ASP A 1 120 ? -4.02 -23.812 -7.137 1 93.94 120 ASP A C 1
ATOM 909 O O . ASP A 1 120 ? -5.148 -23.688 -7.621 1 93.94 120 ASP A O 1
ATOM 913 N N . PHE A 1 121 ? -3.217 -22.859 -6.777 1 94.75 121 PHE A N 1
ATOM 914 C CA . PHE A 1 121 ? -3.703 -21.5 -6.879 1 94.75 121 PHE A CA 1
ATOM 915 C C . PHE A 1 121 ? -3.178 -20.828 -8.148 1 94.75 121 PHE A C 1
ATOM 917 O O . PHE A 1 121 ? -2.07 -21.125 -8.594 1 94.75 121 PHE A O 1
ATOM 924 N N . SER A 1 122 ? -3.998 -19.953 -8.656 1 94.31 122 SER A N 1
ATOM 925 C CA . SER A 1 122 ? -3.559 -19.078 -9.734 1 94.31 122 SER A CA 1
ATOM 926 C C . SER A 1 122 ? -2.725 -17.922 -9.195 1 94.31 122 SER A C 1
ATOM 928 O O . SER A 1 122 ? -2.586 -17.75 -7.984 1 94.31 122 SER A O 1
ATOM 930 N N . THR A 1 123 ? -2.205 -17.172 -10.156 1 92.69 123 THR A N 1
ATOM 931 C CA . THR A 1 123 ? -1.646 -15.891 -9.75 1 92.69 123 THR A CA 1
ATOM 932 C C . THR A 1 123 ? -2.711 -15.023 -9.086 1 92.69 123 THR A C 1
ATOM 934 O O . THR A 1 123 ? -3.865 -15.008 -9.523 1 92.69 123 THR A O 1
ATOM 937 N N . PRO A 1 124 ? -2.311 -14.312 -8.102 1 93.56 124 PRO A N 1
ATOM 938 C CA . PRO A 1 124 ? -3.301 -13.516 -7.367 1 93.56 124 PRO A CA 1
ATOM 939 C C . PRO A 1 124 ? -3.906 -12.398 -8.211 1 93.56 124 PRO A C 1
ATOM 941 O O . PRO A 1 124 ? -3.211 -11.797 -9.039 1 93.56 124 PRO A O 1
ATOM 944 N N . PHE A 1 125 ? -5.211 -12.156 -7.973 1 93.62 125 PHE A N 1
ATOM 945 C CA . PHE A 1 125 ? -5.844 -11.062 -8.695 1 93.62 125 PHE A CA 1
ATOM 946 C C . PHE A 1 125 ? -6.023 -9.852 -7.789 1 93.62 125 PHE A C 1
ATOM 948 O O . PHE A 1 125 ? -6.312 -8.75 -8.266 1 93.62 125 PHE A O 1
ATOM 955 N N . MET A 1 126 ? -5.789 -10.094 -6.566 1 91.38 126 MET A N 1
ATOM 956 C CA . MET A 1 126 ? -5.906 -8.992 -5.613 1 91.38 126 MET A CA 1
ATOM 957 C C . MET A 1 126 ? -5.078 -9.266 -4.363 1 91.38 126 MET A C 1
ATOM 959 O O . MET A 1 126 ? -5.039 -10.391 -3.873 1 91.38 126 MET A O 1
ATOM 963 N N . ASN A 1 127 ? -4.449 -8.227 -3.93 1 86.62 127 ASN A N 1
ATOM 964 C CA . ASN A 1 127 ? -3.693 -8.312 -2.686 1 86.62 127 ASN A CA 1
ATOM 965 C C . ASN A 1 127 ? -4.383 -7.559 -1.556 1 86.62 127 ASN A C 1
ATOM 967 O O . ASN A 1 127 ? -5.191 -6.66 -1.808 1 86.62 127 ASN A O 1
ATOM 971 N N . PHE A 1 128 ? -4.062 -8.016 -0.351 1 86.56 128 PHE A N 1
ATOM 972 C CA . PHE A 1 128 ? -4.652 -7.301 0.779 1 86.56 128 PHE A CA 1
ATOM 973 C C . PHE A 1 128 ? -3.68 -7.258 1.953 1 86.56 128 PHE A C 1
ATOM 975 O O . PHE A 1 128 ? -2.756 -8.07 2.033 1 86.56 128 PHE A O 1
ATOM 982 N N . GLY A 1 129 ? -3.846 -6.266 2.756 1 82.31 129 GLY A N 1
ATOM 983 C CA . GLY A 1 129 ? -3.117 -6.102 4.004 1 82.31 129 GLY A CA 1
ATOM 984 C C . GLY A 1 129 ? -4.023 -5.891 5.203 1 82.31 129 GLY A C 1
ATOM 985 O O . GLY A 1 129 ? -5.23 -5.703 5.047 1 82.31 129 GLY A O 1
ATOM 986 N N . PRO A 1 130 ? -3.438 -6.105 6.324 1 85.12 130 PRO A N 1
ATOM 987 C CA . PRO A 1 130 ? -4.227 -5.879 7.535 1 85.12 130 PRO A CA 1
ATOM 988 C C . PRO A 1 130 ? -4.496 -4.398 7.797 1 85.12 130 PRO A C 1
ATOM 990 O O . PRO A 1 130 ? -3.584 -3.576 7.699 1 85.12 130 PRO A O 1
ATOM 993 N N . VAL A 1 131 ? -5.77 -4.055 8 1 86.94 131 VAL A N 1
ATOM 994 C CA . VAL A 1 131 ? -6.148 -2.684 8.328 1 86.94 131 VAL A CA 1
ATOM 995 C C . VAL A 1 131 ? -7.125 -2.684 9.5 1 86.94 131 VAL A C 1
ATOM 997 O O . VAL A 1 131 ? -7.617 -3.738 9.906 1 86.94 131 VAL A O 1
ATOM 1000 N N . ILE A 1 132 ? -7.305 -1.504 10.047 1 89.75 132 ILE A N 1
ATOM 1001 C CA . ILE A 1 132 ? -8.219 -1.348 11.172 1 89.75 132 ILE A CA 1
ATOM 1002 C C . ILE A 1 132 ? -9.422 -0.512 10.75 1 89.75 132 ILE A C 1
ATOM 1004 O O . ILE A 1 132 ? -9.273 0.529 10.102 1 89.75 132 ILE A O 1
ATOM 1008 N N . ILE A 1 133 ? -10.578 -1.029 10.992 1 90.19 133 ILE A N 1
ATOM 1009 C CA . ILE A 1 133 ? -11.797 -0.262 10.781 1 90.19 133 ILE A CA 1
ATOM 1010 C C . ILE A 1 133 ? -12.273 0.336 12.102 1 90.19 133 ILE A C 1
ATOM 1012 O O . ILE A 1 133 ? -12.391 -0.374 13.102 1 90.19 133 ILE A O 1
ATOM 1016 N N . LEU A 1 134 ? -12.492 1.61 12.117 1 88.38 134 LEU A N 1
ATOM 1017 C CA . LEU A 1 134 ? -12.953 2.328 13.305 1 88.38 134 LEU A CA 1
ATOM 1018 C C . LEU A 1 134 ? -14.172 3.182 12.984 1 88.38 134 LEU A C 1
ATOM 1020 O O . LEU A 1 134 ? -14.445 3.479 11.82 1 88.38 134 LEU A O 1
ATOM 1024 N N . LYS A 1 135 ? -14.875 3.447 14.062 1 86.88 135 LYS A N 1
ATOM 1025 C CA . LYS A 1 135 ? -16 4.363 13.93 1 86.88 135 LYS A CA 1
ATOM 1026 C C . LYS A 1 135 ? -15.531 5.812 13.867 1 86.88 135 LYS A C 1
ATOM 1028 O O . LYS A 1 135 ? -14.648 6.215 14.625 1 86.88 135 LYS A O 1
ATOM 1033 N N . ARG A 1 136 ? -16.172 6.477 12.906 1 76.44 136 ARG A N 1
ATOM 1034 C CA . ARG A 1 136 ? -15.852 7.898 12.828 1 76.44 136 ARG A CA 1
ATOM 1035 C C . ARG A 1 136 ? -16.312 8.633 14.078 1 76.44 136 ARG A C 1
ATOM 1037 O O . ARG A 1 136 ? -17.406 8.391 14.586 1 76.44 136 ARG A O 1
ATOM 1044 N N . PRO A 1 137 ? -15.273 9.336 14.555 1 65.06 137 PRO A N 1
ATOM 1045 C CA . PRO A 1 137 ? -15.719 10.102 15.719 1 65.06 137 PRO A CA 1
ATOM 1046 C C . PRO A 1 137 ? -16.859 11.062 15.398 1 65.06 137 PRO A C 1
ATOM 1048 O O . PRO A 1 137 ? -16.875 11.672 14.32 1 65.06 137 PRO A O 1
ATOM 1051 N N . GLN A 1 138 ? -18.078 10.633 15.719 1 51.25 138 GLN A N 1
ATOM 1052 C CA . GLN A 1 138 ? -19.188 11.547 15.516 1 51.25 138 GLN A CA 1
ATOM 1053 C C . GLN A 1 138 ? -18.859 12.945 16.031 1 51.25 138 GLN A C 1
ATOM 1055 O O . GLN A 1 138 ? -18.266 13.086 17.109 1 51.25 138 GLN A O 1
ATOM 1060 N N . THR A 1 139 ? -18.469 13.773 15.125 1 45.62 139 THR A N 1
ATOM 1061 C CA . THR A 1 139 ? -18.375 15.133 15.625 1 45.62 139 THR A CA 1
ATOM 1062 C C . THR A 1 139 ? -19.531 15.438 16.578 1 45.62 139 THR A C 1
ATOM 1064 O O . THR A 1 139 ? -20.688 15.359 16.188 1 45.62 139 THR A O 1
ATOM 1067 N N . PRO A 1 140 ? -19.484 15.055 17.719 1 39.66 140 PRO A N 1
ATOM 1068 C CA . PRO A 1 140 ? -20.656 15.477 18.5 1 39.66 140 PRO A CA 1
ATOM 1069 C C . PRO A 1 140 ? -21.219 16.812 18.047 1 39.66 140 PRO A C 1
ATOM 1071 O O . PRO A 1 140 ? -20.484 17.656 17.516 1 39.66 140 PRO A O 1
ATOM 1074 N N . VAL A 1 141 ? -22.484 16.812 17.469 1 37.59 141 VAL A N 1
ATOM 1075 C CA . VAL A 1 141 ? -23.141 18.109 17.547 1 37.59 141 VAL A CA 1
ATOM 1076 C C . VAL A 1 141 ? -22.609 18.891 18.75 1 37.59 141 VAL A C 1
ATOM 1078 O O . VAL A 1 141 ? -22.828 18.484 19.906 1 37.59 141 VAL A O 1
ATOM 1081 N N . MET A 1 142 ? -21.484 19.203 18.609 1 39.62 142 MET A N 1
ATOM 1082 C CA . MET A 1 142 ? -20.859 19.922 19.734 1 39.62 142 MET A CA 1
ATOM 1083 C C . MET A 1 142 ? -21.812 20.969 20.297 1 39.62 142 MET A C 1
ATOM 1085 O O . MET A 1 142 ? -22.453 21.719 19.547 1 39.62 142 MET A O 1
ATOM 1089 N N . THR A 1 143 ? -22.406 20.578 21.375 1 41.19 143 THR A N 1
ATOM 1090 C CA . THR A 1 143 ? -23.109 21.672 22.047 1 41.19 143 THR A CA 1
ATOM 1091 C C . THR A 1 143 ? -22.25 22.922 22.062 1 41.19 143 THR A C 1
ATOM 1093 O O . THR A 1 143 ? -21.047 22.875 21.812 1 41.19 143 THR A O 1
ATOM 1096 N N . LEU A 1 144 ? -22.875 24 22.047 1 44.72 144 LEU A N 1
ATOM 1097 C CA . LEU A 1 144 ? -22.203 25.281 22.141 1 44.72 144 LEU A CA 1
ATOM 1098 C C . LEU A 1 144 ? -21.016 25.203 23.109 1 44.72 144 LEU A C 1
ATOM 1100 O O . LEU A 1 144 ? -19.953 25.766 22.844 1 44.72 144 LEU A O 1
ATOM 1104 N N . VAL A 1 145 ? -21.266 24.359 24.078 1 46.69 145 VAL A N 1
ATOM 1105 C CA . VAL A 1 145 ? -20.25 24.25 25.125 1 46.69 145 VAL A CA 1
ATOM 1106 C C . VAL A 1 145 ? -19.062 23.453 24.609 1 46.69 145 VAL A C 1
ATOM 1108 O O . VAL A 1 145 ? -17.906 23.797 24.859 1 46.69 145 VAL A O 1
ATOM 1111 N N . GLU A 1 146 ? -19.328 22.422 23.875 1 51.28 146 GLU A N 1
ATOM 1112 C CA . GLU A 1 146 ? -18.25 21.562 23.375 1 51.28 146 GLU A CA 1
ATOM 1113 C C . GLU A 1 146 ? -17.453 22.266 22.281 1 51.28 146 GLU A C 1
ATOM 1115 O O . GLU A 1 146 ? -16.219 22.125 22.219 1 51.28 146 GLU A O 1
ATOM 1120 N N . ARG A 1 147 ? -18.25 22.922 21.578 1 48.69 147 ARG A N 1
ATOM 1121 C CA . ARG A 1 147 ? -17.609 23.75 20.578 1 48.69 147 ARG A CA 1
ATOM 1122 C C . ARG A 1 147 ? -16.688 24.781 21.219 1 48.69 147 ARG A C 1
ATOM 1124 O O . ARG A 1 147 ? -15.594 25.047 20.719 1 48.69 147 ARG A O 1
ATOM 1131 N N . LEU A 1 148 ? -17.359 25.359 22.312 1 51.72 148 LEU A N 1
ATOM 1132 C CA . LEU A 1 148 ? -16.594 26.344 23.062 1 51.72 148 LEU A CA 1
ATOM 1133 C C . LEU A 1 148 ? -15.375 25.703 23.719 1 51.72 148 LEU A C 1
ATOM 1135 O O . LEU A 1 148 ? -14.297 26.297 23.781 1 51.72 148 LEU A O 1
ATOM 1139 N N . GLN A 1 149 ? -15.586 24.406 24.016 1 56.25 149 GLN A N 1
ATOM 1140 C CA . GLN A 1 149 ? -14.484 23.672 24.625 1 56.25 149 GLN A CA 1
ATOM 1141 C C . GLN A 1 149 ? -13.422 23.312 23.609 1 56.25 149 GLN A C 1
ATOM 1143 O O . GLN A 1 149 ? -12.234 23.219 23.922 1 56.25 149 GLN A O 1
ATOM 1148 N N . ARG A 1 150 ? -13.93 23.125 22.438 1 56.62 150 ARG A N 1
ATOM 1149 C CA . ARG A 1 150 ? -12.977 22.844 21.375 1 56.62 150 ARG A CA 1
ATOM 1150 C C . ARG A 1 150 ? -12.055 24.031 21.125 1 56.62 150 ARG A C 1
ATOM 1152 O O . ARG A 1 150 ? -10.914 23.859 20.703 1 56.62 150 ARG A O 1
ATOM 1159 N N . LEU A 1 151 ? -12.727 25.109 21.406 1 56.72 151 LEU A N 1
ATOM 1160 C CA . LEU A 1 151 ? -11.914 26.312 21.266 1 56.72 151 LEU A CA 1
ATOM 1161 C C . LEU A 1 151 ? -10.742 26.281 22.25 1 56.72 151 LEU A C 1
ATOM 1163 O O . LEU A 1 151 ? -9.703 26.906 22 1 56.72 151 LEU A O 1
ATOM 1167 N N . PHE A 1 152 ? -10.992 25.5 23.312 1 58.88 152 PHE A N 1
ATOM 1168 C CA . PHE A 1 152 ? -9.953 25.453 24.344 1 58.88 152 PHE A CA 1
ATOM 1169 C C . PHE A 1 152 ? -9.109 24.188 24.188 1 58.88 152 PHE A C 1
ATOM 1171 O O . PHE A 1 152 ? -8.141 24 24.922 1 58.88 152 PHE A O 1
ATOM 1178 N N . ALA A 1 153 ? -9.484 23.344 23.172 1 58.22 153 ALA A N 1
ATOM 1179 C CA . ALA A 1 153 ? -8.891 22.031 23.016 1 58.22 153 ALA A CA 1
ATOM 1180 C C . ALA A 1 153 ? -7.465 22.125 22.484 1 58.22 153 ALA A C 1
ATOM 1182 O O . ALA A 1 153 ? -6.613 21.297 22.812 1 58.22 153 ALA A O 1
ATOM 1183 N N . PRO A 1 154 ? -7.211 23.094 21.766 1 56.5 154 PRO A N 1
ATOM 1184 C CA . PRO A 1 154 ? -5.871 23.078 21.172 1 56.5 154 PRO A CA 1
ATOM 1185 C C . PRO A 1 154 ? -4.762 23.188 22.219 1 56.5 154 PRO A C 1
ATOM 1187 O O . PRO A 1 154 ? -3.635 22.734 21.969 1 56.5 154 PRO A O 1
ATOM 1190 N N . LEU A 1 155 ? -5.117 23.734 23.391 1 59.25 155 LEU A N 1
ATOM 1191 C CA . LEU A 1 155 ? -4.133 23.859 24.453 1 59.25 155 LEU A CA 1
ATOM 1192 C C . LEU A 1 155 ? -4.52 23.016 25.656 1 59.25 155 LEU A C 1
ATOM 1194 O O . LEU A 1 155 ? -5.707 22.844 25.953 1 59.25 155 LEU A O 1
ATOM 1198 N N . SER A 1 156 ? -3.498 22.203 26.078 1 59.31 156 SER A N 1
ATOM 1199 C CA . SER A 1 156 ? -3.744 21.359 27.25 1 59.31 156 SER A CA 1
ATOM 1200 C C . SER A 1 156 ? -4.348 22.172 28.391 1 59.31 156 SER A C 1
ATOM 1202 O O . SER A 1 156 ? -4.184 23.391 28.438 1 59.31 156 SER A O 1
ATOM 1204 N N . GLN A 1 157 ? -5.125 21.531 29.219 1 62.44 157 GLN A N 1
ATOM 1205 C CA . GLN A 1 157 ? -5.742 22.172 30.359 1 62.44 157 GLN A CA 1
ATOM 1206 C C . GLN A 1 157 ? -4.691 22.828 31.266 1 62.44 157 GLN A C 1
ATOM 1208 O O . GLN A 1 157 ? -4.926 23.891 31.828 1 62.44 157 GLN A O 1
ATOM 1213 N N . SER A 1 158 ? -3.58 22.172 31.266 1 59.69 158 SER A N 1
ATOM 1214 C CA . SER A 1 158 ? -2.512 22.734 32.094 1 59.69 158 SER A CA 1
ATOM 1215 C C . SER A 1 158 ? -2.041 24.078 31.547 1 59.69 158 SER A C 1
ATOM 1217 O O . SER A 1 158 ? -1.779 25 32.312 1 59.69 158 SER A O 1
ATOM 1219 N N . ILE A 1 159 ? -2.037 24.109 30.25 1 64 159 ILE A N 1
ATOM 1220 C CA . ILE A 1 159 ? -1.574 25.359 29.641 1 64 159 ILE A CA 1
ATOM 1221 C C . ILE A 1 159 ? -2.613 26.453 29.859 1 64 159 ILE A C 1
ATOM 1223 O O . ILE A 1 159 ? -2.264 27.594 30.156 1 64 159 ILE A O 1
ATOM 1227 N N . TRP A 1 160 ? -3.789 26.125 29.828 1 68.12 160 TRP A N 1
ATOM 1228 C CA . TRP A 1 160 ? -4.84 27.109 30.094 1 68.12 160 TRP A CA 1
ATOM 1229 C C . TRP A 1 160 ? -4.777 27.594 31.531 1 68.12 160 TRP A C 1
ATOM 1231 O O . TRP A 1 160 ? -4.906 28.797 31.797 1 68.12 160 TRP A O 1
ATOM 1241 N N . MET A 1 161 ? -4.566 26.703 32.469 1 67.06 161 MET A N 1
ATOM 1242 C CA . MET A 1 161 ? -4.492 27.078 33.875 1 67.06 161 MET A CA 1
ATOM 1243 C C . MET A 1 161 ? -3.264 27.922 34.156 1 67.06 161 MET A C 1
ATOM 1245 O O . MET A 1 161 ? -3.342 28.906 34.906 1 67.06 161 MET A O 1
ATOM 1249 N N . MET A 1 162 ? -2.221 27.516 33.5 1 68.75 162 MET A N 1
ATOM 1250 C CA . MET A 1 162 ? -0.999 28.281 33.688 1 68.75 162 MET A CA 1
ATOM 1251 C C . MET A 1 162 ? -1.149 29.688 33.094 1 68.75 162 MET A C 1
ATOM 1253 O O . MET A 1 162 ? -0.658 30.656 33.688 1 68.75 162 MET A O 1
ATOM 1257 N N . SER A 1 163 ? -1.798 29.719 32.031 1 71.25 163 SER A N 1
ATOM 1258 C CA . SER A 1 163 ? -2.014 31.031 31.422 1 71.25 163 SER A CA 1
ATOM 1259 C C . SER A 1 163 ? -2.953 31.875 32.281 1 71.25 163 SER A C 1
ATOM 1261 O O . SER A 1 163 ? -2.752 33.094 32.406 1 71.25 163 SER A O 1
ATOM 1263 N N . GLY A 1 164 ? -3.938 31.25 32.875 1 72.12 164 GLY A N 1
ATOM 1264 C CA . GLY A 1 164 ? -4.805 31.953 33.812 1 72.12 164 GLY A CA 1
ATOM 1265 C C . GLY A 1 164 ? -4.078 32.438 35.031 1 72.12 164 GLY A C 1
ATOM 1266 O O . GLY A 1 164 ? -4.281 33.562 35.469 1 72.12 164 GLY A O 1
ATOM 1267 N N . LEU A 1 165 ? -3.285 31.562 35.531 1 72.19 165 LEU A N 1
ATOM 1268 C CA . LEU A 1 165 ? -2.496 31.953 36.688 1 72.19 165 LEU A CA 1
ATOM 1269 C C . LEU A 1 165 ? -1.517 33.062 36.344 1 72.19 165 LEU A C 1
ATOM 1271 O O . LEU A 1 165 ? -1.305 33.969 37.156 1 72.19 165 LEU A O 1
ATOM 1275 N N . ALA A 1 166 ? -0.923 32.906 35.219 1 72.38 166 ALA A N 1
ATOM 1276 C CA . ALA A 1 166 ? -0.018 33.969 34.75 1 72.38 166 ALA A CA 1
ATOM 1277 C C . ALA A 1 166 ? -0.746 35.312 34.656 1 72.38 166 ALA A C 1
ATOM 1279 O O . ALA A 1 166 ? -0.195 36.344 35 1 72.38 166 ALA A O 1
ATOM 1280 N N . TRP A 1 167 ? -1.904 35.281 34.219 1 72.88 167 TRP A N 1
ATOM 1281 C CA . TRP A 1 167 ? -2.721 36.5 34.125 1 72.88 167 TRP A CA 1
ATOM 1282 C C . TRP A 1 167 ? -3.012 37.062 35.5 1 72.88 167 TRP A C 1
ATOM 1284 O O . TRP A 1 167 ? -2.906 38.281 35.719 1 72.88 167 TRP A O 1
ATOM 1294 N N . LEU A 1 168 ? -3.25 36.219 36.438 1 71.25 168 LEU A N 1
ATOM 1295 C CA . LEU A 1 168 ? -3.553 36.656 37.812 1 71.25 168 LEU A CA 1
ATOM 1296 C C . LEU A 1 168 ? -2.309 37.219 38.5 1 71.25 168 LEU A C 1
ATOM 1298 O O . LEU A 1 168 ? -2.377 38.25 39.156 1 71.25 168 LEU A O 1
ATOM 1302 N N . ILE A 1 169 ? -1.235 36.531 38.344 1 73.5 169 ILE A N 1
ATOM 1303 C CA . ILE A 1 169 ? 0.009 36.969 38.969 1 73.5 169 ILE A CA 1
ATOM 1304 C C . ILE A 1 169 ? 0.444 38.312 38.344 1 73.5 169 ILE A C 1
ATOM 1306 O O . ILE A 1 169 ? 0.818 39.219 39.094 1 73.5 169 ILE A O 1
ATOM 1310 N N . THR A 1 170 ? 0.421 38.375 37.094 1 73.12 170 THR A N 1
ATOM 1311 C CA . THR A 1 170 ? 0.818 39.625 36.469 1 73.12 170 THR A CA 1
ATOM 1312 C C . THR A 1 170 ? -0.103 40.75 36.875 1 73.12 170 THR A C 1
ATOM 1314 O O . THR A 1 170 ? 0.354 41.875 37.094 1 73.12 170 THR A O 1
ATOM 1317 N N . SER A 1 171 ? -1.357 40.5 36.969 1 70.5 171 SER A N 1
ATOM 1318 C CA . SER A 1 171 ? -2.303 41.531 37.406 1 70.5 171 SER A CA 1
ATOM 1319 C C . SER A 1 171 ? -2.018 41.938 38.844 1 70.5 171 SER A C 1
ATOM 1321 O O . SER A 1 171 ? -2.096 43.125 39.188 1 70.5 171 SER A O 1
ATOM 1323 N N . ALA A 1 172 ? -1.598 41.031 39.625 1 70.69 172 ALA A N 1
ATOM 1324 C CA . ALA A 1 172 ? -1.278 41.312 41.031 1 70.69 172 ALA A CA 1
ATOM 1325 C C . ALA A 1 172 ? 0.009 42.125 41.156 1 70.69 172 ALA A C 1
ATOM 1327 O O . ALA A 1 172 ? 0.085 43.094 41.938 1 70.69 172 ALA A O 1
ATOM 1328 N N . VAL A 1 173 ? 1.005 41.688 40.406 1 73.5 173 VAL A N 1
ATOM 1329 C CA . VAL A 1 173 ? 2.279 42.375 40.438 1 73.5 173 VAL A CA 1
ATOM 1330 C C . VAL A 1 173 ? 2.08 43.812 39.938 1 73.5 173 VAL A C 1
ATOM 1332 O O . VAL A 1 173 ? 2.615 44.781 40.531 1 73.5 173 VAL A O 1
ATOM 1335 N N . LEU A 1 174 ? 1.321 44 38.969 1 70.06 174 LEU A N 1
ATOM 1336 C CA . LEU A 1 174 ? 1.067 45.344 38.5 1 70.06 174 LEU A CA 1
ATOM 1337 C C . LEU A 1 174 ? 0.292 46.156 39.5 1 70.06 174 LEU A C 1
ATOM 1339 O O . LEU A 1 174 ? 0.537 47.375 39.656 1 70.06 174 LEU A O 1
ATOM 1343 N N . TYR A 1 175 ? -0.507 45.562 40.156 1 67.31 175 TYR A N 1
ATOM 1344 C CA . TYR A 1 175 ? -1.26 46.25 41.219 1 67.31 175 TYR A CA 1
ATOM 1345 C C . TYR A 1 175 ? -0.336 46.719 42.312 1 67.31 175 TYR A C 1
ATOM 1347 O O . TYR A 1 175 ? -0.457 47.844 42.812 1 67.31 175 TYR A O 1
ATOM 1355 N N . ILE A 1 176 ? 0.58 45.844 42.719 1 68.88 176 ILE A N 1
ATOM 1356 C CA . ILE A 1 176 ? 1.497 46.188 43.812 1 68.88 176 ILE A CA 1
ATOM 1357 C C . ILE A 1 176 ? 2.441 47.281 43.375 1 68.88 176 ILE A C 1
ATOM 1359 O O . ILE A 1 176 ? 2.701 48.219 44.156 1 68.88 176 ILE A O 1
ATOM 1363 N N . ILE A 1 177 ? 2.904 47.188 42.219 1 67 177 ILE A N 1
ATOM 1364 C CA . ILE A 1 177 ? 3.818 48.188 41.719 1 67 177 ILE A CA 1
ATOM 1365 C C . ILE A 1 177 ? 3.098 49.531 41.625 1 67 177 ILE A C 1
ATOM 1367 O O . ILE A 1 177 ? 3.664 50.594 41.969 1 67 177 ILE A O 1
ATOM 1371 N N . CYS A 1 178 ? 1.934 49.562 41.219 1 60.38 178 CYS A N 1
ATOM 1372 C CA . CYS A 1 178 ? 1.162 50.812 41.125 1 60.38 178 CYS A CA 1
ATOM 1373 C C . CYS A 1 178 ? 0.816 51.312 42.531 1 60.38 178 CYS A C 1
ATOM 1375 O O . CYS A 1 178 ? 0.691 52.531 42.719 1 60.38 178 CYS A O 1
ATOM 1377 N N . TYR A 1 179 ? 0.763 50.344 43.344 1 61.19 179 TYR A N 1
ATOM 1378 C CA . TYR A 1 179 ? 0.448 50.75 44.688 1 61.19 179 TYR A CA 1
ATOM 1379 C C . TYR A 1 179 ? 1.667 51.344 45.375 1 61.19 179 TYR A C 1
ATOM 1381 O O . TYR A 1 179 ? 1.543 52.312 46.156 1 61.19 179 TYR A O 1
ATOM 1389 N N . ILE A 1 180 ? 2.818 50.812 45.094 1 58.53 180 ILE A N 1
ATOM 1390 C CA . ILE A 1 180 ? 4.016 51.25 45.781 1 58.53 180 ILE A CA 1
ATOM 1391 C C . ILE A 1 180 ? 4.559 52.5 45.094 1 58.53 180 ILE A C 1
ATOM 1393 O O . ILE A 1 180 ? 5.172 53.375 45.75 1 58.53 180 ILE A O 1
ATOM 1397 N N . ASP A 1 181 ? 4.383 52.656 43.906 1 48.59 181 ASP A N 1
ATOM 1398 C CA . ASP A 1 181 ? 4.992 53.781 43.219 1 48.59 181 ASP A CA 1
ATOM 1399 C C . ASP A 1 181 ? 4.328 55.094 43.656 1 48.59 181 ASP A C 1
ATOM 1401 O O . ASP A 1 181 ? 3.113 55.25 43.5 1 48.59 181 ASP A O 1
ATOM 1405 N N . PRO A 1 182 ? 5.004 55.875 44.438 1 49.34 182 PRO A N 1
ATOM 1406 C CA . PRO A 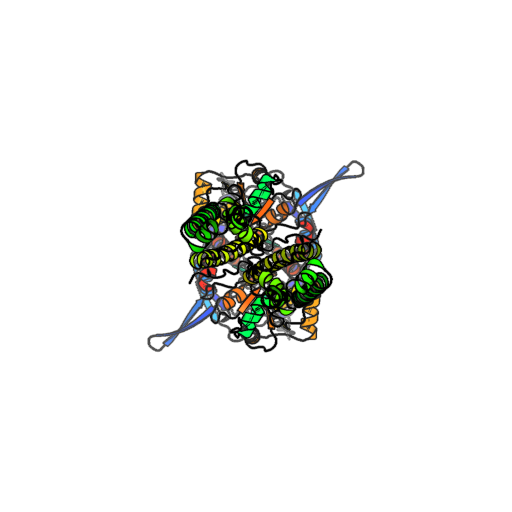1 182 ? 4.578 57.188 45 1 49.34 182 PRO A CA 1
ATOM 1407 C C . PRO A 1 182 ? 4.062 58.125 43.906 1 49.34 182 PRO A C 1
ATOM 1409 O O . PRO A 1 182 ? 3.266 59.031 44.219 1 49.34 182 PRO A O 1
ATOM 1412 N N . TYR A 1 183 ? 4.754 58.188 42.812 1 44.78 183 TYR A N 1
ATOM 1413 C CA . TYR A 1 183 ? 4.457 59.219 41.812 1 44.78 183 TYR A CA 1
ATOM 1414 C C . TYR A 1 183 ? 3.053 59.031 41.25 1 44.78 183 TYR A C 1
ATOM 1416 O O . TYR A 1 183 ? 2.393 60.031 40.906 1 44.78 183 TYR A O 1
ATOM 1424 N N . ASP A 1 184 ? 2.566 57.875 41.25 1 42.78 184 ASP A N 1
ATOM 1425 C CA . ASP A 1 184 ? 1.179 57.688 40.844 1 42.78 184 ASP A CA 1
ATOM 1426 C C . ASP A 1 184 ? 0.223 57.969 41.969 1 42.78 184 ASP A C 1
ATOM 1428 O O . ASP A 1 184 ? -0.838 58.562 41.781 1 42.78 184 ASP A O 1
ATOM 1432 N N . TRP A 1 185 ? 0.497 57.594 43.219 1 39.69 185 TRP A N 1
ATOM 1433 C CA . TRP A 1 185 ? -0.319 57.844 44.406 1 39.69 185 TRP A CA 1
ATOM 1434 C C . TRP A 1 185 ? -0.074 59.25 44.938 1 39.69 185 TRP A C 1
ATOM 1436 O O . TRP A 1 185 ? -0.992 59.875 45.469 1 39.69 185 TRP A O 1
ATOM 1446 N N . ARG A 1 186 ? 1.123 59.781 44.906 1 40.38 186 ARG A N 1
ATOM 1447 C CA . ARG A 1 186 ? 1.333 61.062 45.562 1 40.38 186 ARG A CA 1
ATOM 1448 C C . ARG A 1 186 ? 0.642 62.188 44.812 1 40.38 186 ARG A C 1
ATOM 1450 O O . ARG A 1 186 ? 0.263 63.188 45.406 1 40.38 186 ARG A O 1
ATOM 1457 N N . ARG A 1 187 ? 0.693 62.156 43.469 1 41.16 187 ARG A N 1
ATOM 1458 C CA . ARG A 1 187 ? -0.003 63.25 42.844 1 41.16 187 ARG A CA 1
ATOM 1459 C C . ARG A 1 187 ? -1.494 63.219 43.156 1 41.16 187 ARG A C 1
ATOM 1461 O O . ARG A 1 187 ? -2.186 64.25 43.031 1 41.16 187 ARG A O 1
ATOM 1468 N N . LEU A 1 188 ? -1.942 62.125 43.625 1 41.25 188 LEU A N 1
ATOM 1469 C CA . LEU A 1 188 ? -3.32 62.062 44.094 1 41.25 188 LEU A CA 1
ATOM 1470 C C . LEU A 1 188 ? -3.496 62.875 45.375 1 41.25 188 LEU A C 1
ATOM 1472 O O . LEU A 1 188 ? -4.562 63.438 45.594 1 41.25 188 LEU A O 1
ATOM 1476 N N . ALA A 1 189 ? -2.561 62.875 46.25 1 40.94 189 ALA A N 1
ATOM 1477 C CA . ALA A 1 189 ? -2.744 63.594 47.5 1 40.94 189 ALA A CA 1
ATOM 1478 C C . ALA A 1 189 ? -2.752 65.062 47.281 1 40.94 189 ALA A C 1
ATOM 1480 O O . ALA A 1 189 ? -3.301 65.812 48.125 1 40.94 189 ALA A O 1
ATOM 1481 N N . ARG A 1 190 ? -1.875 65.625 46.5 1 40.81 190 ARG A N 1
ATOM 1482 C CA . ARG A 1 190 ? -1.874 67.125 46.562 1 40.81 190 ARG A CA 1
ATOM 1483 C C . ARG A 1 190 ? -3.098 67.688 45.844 1 40.81 190 ARG A C 1
ATOM 1485 O O . ARG A 1 190 ? -3.65 68.688 46.281 1 40.81 190 ARG A O 1
ATOM 1492 N N . ASP A 1 191 ? -3.336 67.5 44.438 1 40.44 191 ASP A N 1
ATOM 1493 C CA . ASP A 1 191 ? -4.453 68.25 43.906 1 40.44 191 ASP A CA 1
ATOM 1494 C C . ASP A 1 191 ? -5.766 67.5 44.031 1 40.44 191 ASP A C 1
ATOM 1496 O O . ASP A 1 191 ? -5.91 66.438 43.5 1 40.44 191 ASP A O 1
ATOM 1500 N N . LYS A 1 192 ? -6.617 67.688 45.156 1 42.97 192 LYS A N 1
ATOM 1501 C CA . LYS A 1 192 ? -7.902 67.188 45.656 1 42.97 192 LYS A CA 1
ATOM 1502 C C . LYS A 1 192 ? -8.844 66.875 44.469 1 42.97 192 LYS A C 1
ATOM 1504 O O . LYS A 1 192 ? -9.617 65.938 44.531 1 42.97 192 LYS A O 1
ATOM 1509 N N . GLN A 1 193 ? -9.234 67.875 43.625 1 40.59 193 GLN A N 1
ATOM 1510 C CA . GLN A 1 193 ? -10.312 67.75 42.656 1 40.59 193 GLN A CA 1
ATOM 1511 C C . GLN A 1 193 ? -9.977 66.812 41.531 1 40.59 193 GLN A C 1
ATOM 1513 O O . GLN A 1 193 ? -10.859 66.125 41.031 1 40.59 193 GLN A O 1
ATOM 1518 N N . ALA A 1 194 ? -8.883 66.938 40.875 1 41.25 194 ALA A N 1
ATOM 1519 C CA . ALA A 1 194 ? -8.438 66.062 39.781 1 41.25 194 ALA A CA 1
ATOM 1520 C C . ALA A 1 194 ? -8.234 64.625 40.25 1 41.25 194 ALA A C 1
ATOM 1522 O O . ALA A 1 194 ? -8.102 63.719 39.438 1 41.25 194 ALA A O 1
ATOM 1523 N N . THR A 1 195 ? -8.133 64.312 41.531 1 40.81 195 THR A N 1
ATOM 1524 C CA . THR A 1 195 ? -7.91 63.031 42.219 1 40.81 195 THR A CA 1
ATOM 1525 C C . THR A 1 195 ? -9.078 62.062 41.969 1 40.81 195 THR A C 1
ATOM 1527 O O . THR A 1 195 ? -8.906 60.844 41.938 1 40.81 195 THR A O 1
ATOM 1530 N N . ALA A 1 196 ? -10.32 62.5 42.156 1 40.12 196 ALA A N 1
ATOM 1531 C CA . ALA A 1 196 ? -11.484 61.625 42.094 1 40.12 196 ALA A CA 1
ATOM 1532 C C . ALA A 1 196 ? -11.547 60.906 40.719 1 40.12 196 ALA A C 1
ATOM 1534 O O . ALA A 1 196 ? -11.906 59.75 40.656 1 40.12 196 ALA A O 1
ATOM 1535 N N . ARG A 1 197 ? -11.492 61.656 39.656 1 39.28 197 ARG A N 1
ATOM 1536 C CA . ARG A 1 197 ? -11.742 61.094 38.344 1 39.28 197 ARG A CA 1
ATOM 1537 C C . ARG A 1 197 ? -10.617 60.156 37.906 1 39.28 197 ARG A C 1
ATOM 1539 O O . ARG A 1 197 ? -10.867 59.125 37.281 1 39.28 197 ARG A O 1
ATOM 1546 N N . GLU A 1 198 ? -9.383 60.469 38.156 1 42.19 198 GLU A N 1
ATOM 1547 C CA . GLU A 1 198 ? -8.234 59.688 37.719 1 42.19 198 GLU A CA 1
ATOM 1548 C C . GLU A 1 198 ? -7.961 58.562 38.719 1 42.19 198 GLU A C 1
ATOM 1550 O O . GLU A 1 198 ? -7.336 57.562 38.344 1 42.19 198 GLU A O 1
ATOM 1555 N N . ALA A 1 199 ? -8.164 58.75 40.031 1 40.62 199 ALA A N 1
ATOM 1556 C CA . ALA A 1 199 ? -8.094 57.688 41.031 1 40.62 199 ALA A CA 1
ATOM 1557 C C . ALA A 1 199 ? -8.836 56.438 40.594 1 40.62 199 ALA A C 1
ATOM 1559 O O . ALA A 1 199 ? -8.469 55.312 40.938 1 40.62 199 ALA A O 1
ATOM 1560 N N . GLU A 1 200 ? -10.047 56.594 40.188 1 40.06 200 GLU A N 1
ATOM 1561 C CA . GLU A 1 200 ? -10.898 55.5 39.719 1 40.06 200 GLU A CA 1
ATOM 1562 C C . GLU A 1 200 ? -10.234 54.719 38.594 1 40.06 200 GLU A C 1
ATOM 1564 O O . GLU A 1 200 ? -10.711 53.625 38.219 1 40.06 200 GLU A O 1
ATOM 1569 N N . SER A 1 201 ? -9.328 55.219 37.969 1 41.75 201 SER A N 1
ATOM 1570 C CA . SER A 1 201 ? -8.891 54.625 36.719 1 41.75 201 SER A CA 1
ATOM 1571 C C . SER A 1 201 ? -8.156 53.312 36.938 1 41.75 201 SER A C 1
ATOM 1573 O O . SER A 1 201 ? -8.328 52.375 36.156 1 41.75 201 SER A O 1
ATOM 1575 N N . PHE A 1 202 ? -6.973 53.25 37.719 1 43.94 202 PHE A N 1
ATOM 1576 C CA . PHE A 1 202 ? -6.285 51.938 37.75 1 43.94 202 PHE A CA 1
ATOM 1577 C C . PHE A 1 202 ? -6.688 51.156 39 1 43.94 202 PHE A C 1
ATOM 1579 O O . PHE A 1 202 ? -5.945 51.125 40 1 43.94 202 PHE A O 1
ATOM 1586 N N . SER A 1 203 ? -7.898 51.125 39.406 1 44.06 203 SER A N 1
ATOM 1587 C CA . SER A 1 203 ? -8.398 50.156 40.375 1 44.06 203 SER A CA 1
ATOM 1588 C C . SER A 1 203 ? -8.047 48.719 39.938 1 44.06 203 SER A C 1
ATOM 1590 O O . SER A 1 203 ? -7.676 48.469 38.781 1 44.06 203 SER A O 1
ATOM 1592 N N . CYS A 1 204 ? -7.902 47.781 41 1 46.84 204 CYS A N 1
ATOM 1593 C CA . CYS A 1 204 ? -7.703 46.344 40.75 1 46.84 204 CYS A CA 1
ATOM 1594 C C . CYS A 1 204 ? -8.406 45.906 39.469 1 46.84 204 CYS A C 1
ATOM 1596 O O . CYS A 1 204 ? -7.84 45.156 38.656 1 46.84 204 CYS A O 1
ATOM 1598 N N . LEU A 1 205 ? -9.469 46.375 39.406 1 46.94 205 LEU A N 1
ATOM 1599 C CA . LEU A 1 205 ? -10.281 45.969 38.281 1 46.94 205 LEU A CA 1
ATOM 1600 C C . LEU A 1 205 ? -9.75 46.562 36.969 1 46.94 205 LEU A C 1
ATOM 1602 O O . LEU A 1 205 ? -9.789 45.906 35.938 1 46.94 205 LEU A O 1
ATOM 1606 N N . ASN A 1 206 ? -9.125 47.719 37.125 1 49.91 206 ASN A N 1
ATOM 1607 C CA . ASN A 1 206 ? -8.625 48.312 35.906 1 49.91 206 ASN A CA 1
ATOM 1608 C C . ASN A 1 206 ? -7.352 47.656 35.406 1 49.91 206 ASN A C 1
ATOM 1610 O O . ASN A 1 206 ? -7.141 47.531 34.188 1 49.91 206 ASN A O 1
ATOM 1614 N N . THR A 1 207 ? -6.621 47.219 36.344 1 50.91 207 THR A N 1
ATOM 1615 C CA . THR A 1 207 ? -5.41 46.5 35.969 1 50.91 207 THR A CA 1
ATOM 1616 C C . THR A 1 207 ? -5.758 45.156 35.344 1 50.91 207 THR A C 1
ATOM 1618 O O . THR A 1 207 ? -5.121 44.75 34.375 1 50.91 207 THR A O 1
ATOM 1621 N N . TYR A 1 208 ? -6.703 44.562 36 1 50.53 208 TYR A N 1
ATOM 1622 C CA . TYR A 1 208 ? -7.203 43.312 35.406 1 50.53 208 TYR A CA 1
ATOM 1623 C C . TYR A 1 208 ? -7.719 43.562 34 1 50.53 208 TYR A C 1
ATOM 1625 O O . TYR A 1 208 ? -7.469 42.781 33.094 1 50.53 208 TYR A O 1
ATOM 1633 N N . TRP A 1 209 ? -8.406 44.594 33.969 1 49.5 209 TRP A N 1
ATOM 1634 C CA . TRP A 1 209 ? -8.977 44.938 32.656 1 49.5 209 TRP A CA 1
ATOM 1635 C C . TRP A 1 209 ? -7.879 45.25 31.672 1 49.5 209 TRP A C 1
ATOM 1637 O O . TRP A 1 209 ? -7.973 44.906 30.484 1 49.5 209 TRP A O 1
ATOM 1647 N N . PHE A 1 210 ? -6.84 45.812 32.094 1 54.97 210 PHE A N 1
ATOM 1648 C CA . PHE A 1 210 ? -5.719 46.156 31.219 1 54.97 210 PHE A CA 1
ATOM 1649 C C . PHE A 1 210 ? -5.039 44.875 30.703 1 54.97 210 PHE A C 1
ATOM 1651 O O . PHE A 1 210 ? -4.762 44.75 29.516 1 54.97 210 PHE A O 1
ATOM 1658 N N . THR A 1 211 ? -4.863 44 31.625 1 53.5 211 THR A N 1
ATOM 1659 C CA . THR A 1 211 ? -4.164 42.781 31.219 1 53.5 211 THR A CA 1
ATOM 1660 C C . THR A 1 211 ? -5.055 41.938 30.328 1 53.5 211 THR A C 1
ATOM 1662 O O . THR A 1 211 ? -4.574 41.312 29.375 1 53.5 211 THR A O 1
ATOM 1665 N N . MET A 1 212 ? -6.238 41.906 30.625 1 49.34 212 MET A N 1
ATOM 1666 C CA . MET A 1 212 ? -7.164 41.156 29.797 1 49.34 212 MET A CA 1
ATOM 1667 C C . MET A 1 212 ? -7.324 41.812 28.422 1 49.34 212 MET A C 1
ATOM 1669 O O . MET A 1 212 ? -7.43 41.125 27.406 1 49.34 212 MET A O 1
ATOM 1673 N N . SER A 1 213 ? -7.371 43.062 28.391 1 50.31 213 SER A N 1
ATOM 1674 C CA . SER A 1 213 ? -7.531 43.75 27.125 1 50.31 213 SER A CA 1
ATOM 1675 C C . SER A 1 213 ? -6.359 43.5 26.188 1 50.31 213 SER A C 1
ATOM 1677 O O . SER A 1 213 ? -6.531 43.469 24.969 1 50.31 213 SER A O 1
ATOM 1679 N N . ASN A 1 214 ? -5.297 43.188 26.844 1 53.25 214 ASN A N 1
ATOM 1680 C CA . ASN A 1 214 ? -4.121 42.906 26.031 1 53.25 214 ASN A CA 1
ATOM 1681 C C . ASN A 1 214 ? -4.219 41.531 25.375 1 53.25 214 ASN A C 1
ATOM 1683 O O . ASN A 1 214 ? -3.758 41.344 24.25 1 53.25 214 ASN A O 1
ATOM 1687 N N . ILE A 1 215 ? -4.73 40.719 26.25 1 50.5 215 ILE A N 1
ATOM 1688 C CA . ILE A 1 215 ? -4.902 39.406 25.672 1 50.5 215 ILE A CA 1
ATOM 1689 C C . ILE A 1 215 ? -5.879 39.469 24.5 1 50.5 215 ILE A C 1
ATOM 1691 O O . ILE A 1 215 ? -5.703 38.75 23.516 1 50.5 215 ILE A O 1
ATOM 1695 N N . LEU A 1 216 ? -6.816 40.344 24.766 1 44.16 216 LEU A N 1
ATOM 1696 C CA . LEU A 1 216 ? -7.875 40.438 23.766 1 44.16 216 LEU A CA 1
ATOM 1697 C C . LEU A 1 216 ? -7.562 41.531 22.75 1 44.16 216 LEU A C 1
ATOM 1699 O O . LEU A 1 216 ? -8.43 41.906 21.953 1 44.16 216 LEU A O 1
ATOM 1703 N N . TRP A 1 217 ? -6.297 41.875 22.609 1 47.53 217 TRP A N 1
ATOM 1704 C CA . TRP A 1 217 ? -5.758 42.875 21.672 1 47.53 217 TRP A CA 1
ATOM 1705 C C . TRP A 1 217 ? -6.492 44.188 21.797 1 47.53 217 TRP A C 1
ATOM 1707 O O . TRP A 1 217 ? -6.699 44.906 20.797 1 47.53 217 TRP A O 1
ATOM 1717 N N . GLN A 1 218 ? -7.082 44.5 23.125 1 43.66 218 GLN A N 1
ATOM 1718 C CA . GLN A 1 218 ? -7.848 45.719 23.266 1 43.66 218 GLN A CA 1
ATOM 1719 C C . GLN A 1 218 ? -6.98 46.844 23.828 1 43.66 218 GLN A C 1
ATOM 1721 O O . GLN A 1 218 ? -6.031 46.594 24.562 1 43.66 218 GLN A O 1
ATOM 1726 N N . GLY A 1 219 ? -6.574 47.906 23.156 1 43.59 219 GLY A N 1
ATOM 1727 C CA . GLY A 1 219 ? -5.832 49.125 23.438 1 43.59 219 GLY A CA 1
ATOM 1728 C C . GLY A 1 219 ? -6.246 49.781 24.734 1 43.59 219 GLY A C 1
ATOM 1729 O O . GLY A 1 219 ? -7.336 50.344 24.812 1 43.59 219 GLY A O 1
ATOM 1730 N N . TYR A 1 220 ? -6.043 49.156 25.891 1 45.09 220 TYR A N 1
ATOM 1731 C CA . TYR A 1 220 ? -6.414 49.906 27.094 1 45.09 220 TYR A CA 1
ATOM 1732 C C . TYR A 1 220 ? -5.496 51.125 27.281 1 45.09 220 TYR A C 1
ATOM 1734 O O . TYR A 1 220 ? -4.285 51.031 27.094 1 45.09 220 TYR A O 1
ATOM 1742 N N . THR A 1 221 ? -6.035 52.312 27.312 1 44.5 221 THR A N 1
ATOM 1743 C CA . THR A 1 221 ? -5.512 53.688 27.344 1 44.5 221 THR A CA 1
ATOM 1744 C C . THR A 1 221 ? -4.676 53.906 28.594 1 44.5 221 THR A C 1
ATOM 1746 O O . THR A 1 221 ? -3.842 54.812 28.625 1 44.5 221 THR A O 1
ATOM 1749 N N . ARG A 1 222 ? -4.887 53.344 29.719 1 45.66 222 ARG A N 1
ATOM 1750 C CA . ARG A 1 222 ? -4.188 53.812 30.906 1 45.66 222 ARG A CA 1
ATOM 1751 C C . ARG A 1 222 ? -3.014 52.906 31.25 1 45.66 222 ARG A C 1
ATOM 1753 O O . ARG A 1 222 ? -3.207 51.75 31.609 1 45.66 222 ARG A O 1
ATOM 1760 N N . SER A 1 223 ? -1.835 53.125 30.656 1 50.25 223 SER A N 1
ATOM 1761 C CA . SER A 1 223 ? -0.607 52.375 30.891 1 50.25 223 SER A CA 1
ATOM 1762 C C . SER A 1 223 ? 0.076 52.844 32.188 1 50.25 223 SER A C 1
ATOM 1764 O O . SER A 1 223 ? -0.08 54 32.594 1 50.25 223 SER A O 1
ATOM 1766 N N . PRO A 1 224 ? 0.574 51.906 32.969 1 49.44 224 PRO A N 1
ATOM 1767 C CA . PRO A 1 224 ? 1.28 52.312 34.188 1 49.44 224 PRO A CA 1
ATOM 1768 C C . PRO A 1 224 ? 2.42 53.281 33.875 1 49.44 224 PRO A C 1
ATOM 1770 O O . PRO A 1 224 ? 3.096 53.156 32.875 1 49.44 224 PRO A O 1
ATOM 1773 N N . ARG A 1 225 ? 2.381 54.438 34.469 1 50.06 225 ARG A N 1
ATOM 1774 C CA . ARG A 1 225 ? 3.379 55.5 34.312 1 50.06 225 ARG A CA 1
ATOM 1775 C C . ARG A 1 225 ? 4.684 55.125 35 1 50.06 225 ARG A C 1
ATOM 1777 O O . ARG A 1 225 ? 5.75 55.625 34.656 1 50.06 225 ARG A O 1
ATOM 1784 N N . SER A 1 226 ? 4.668 54.094 35.875 1 52.41 226 SER A N 1
ATOM 1785 C CA . SER A 1 226 ? 5.914 53.75 36.562 1 52.41 226 SER A CA 1
ATOM 1786 C C . SER A 1 226 ? 6.777 52.812 35.688 1 52.41 226 SER A C 1
ATOM 1788 O O . SER A 1 226 ? 6.262 52.094 34.844 1 52.41 226 SER A O 1
ATOM 1790 N N . LEU A 1 227 ? 8.039 53.062 35.625 1 53 227 LEU A N 1
ATOM 1791 C CA . LEU A 1 227 ? 8.992 52.25 34.875 1 53 227 LEU A CA 1
ATOM 1792 C C . LEU A 1 227 ? 8.789 50.781 35.156 1 53 227 LEU A C 1
ATOM 1794 O O . LEU A 1 227 ? 8.844 49.969 34.219 1 53 227 LEU A O 1
ATOM 1798 N N . GLY A 1 228 ? 8.609 50.5 36.469 1 57.84 228 GLY A N 1
ATOM 1799 C CA . GLY A 1 228 ? 8.391 49.094 36.812 1 57.84 228 GLY A CA 1
ATOM 1800 C C . GLY A 1 228 ? 7.125 48.531 36.219 1 57.84 228 GLY A C 1
ATOM 1801 O O . GLY A 1 228 ? 7.121 47.375 35.75 1 57.84 228 GLY A O 1
ATOM 1802 N N . GLY A 1 229 ? 6.141 49.281 36.219 1 61.84 229 GLY A N 1
ATOM 1803 C CA . GLY A 1 229 ? 4.879 48.844 35.625 1 61.84 229 GLY A CA 1
ATOM 1804 C C . GLY A 1 229 ? 4.949 48.656 34.125 1 61.84 229 GLY A C 1
ATOM 1805 O O . GLY A 1 229 ? 4.367 47.719 33.594 1 61.84 229 GLY A O 1
ATOM 1806 N N . ARG A 1 230 ? 5.777 49.438 33.562 1 58.34 230 ARG A N 1
ATOM 1807 C CA . ARG A 1 230 ? 5.93 49.344 32.094 1 58.34 230 ARG A CA 1
ATOM 1808 C C . ARG A 1 230 ? 6.707 48.094 31.703 1 58.34 230 ARG A C 1
ATOM 1810 O O . ARG A 1 230 ? 6.402 47.469 30.688 1 58.34 230 ARG A O 1
ATOM 1817 N N . VAL A 1 231 ? 7.625 47.781 32.438 1 61.25 231 VAL A N 1
ATOM 1818 C CA . VAL A 1 231 ? 8.43 46.594 32.156 1 61.25 231 VAL A CA 1
ATOM 1819 C C . VAL A 1 231 ? 7.57 45.344 32.281 1 61.25 231 VAL A C 1
ATOM 1821 O O . VAL A 1 231 ? 7.598 44.469 31.391 1 61.25 231 VAL A O 1
ATOM 1824 N N . VAL A 1 232 ? 6.785 45.312 33.281 1 64.81 232 VAL A N 1
ATOM 1825 C CA . VAL A 1 232 ? 5.945 44.156 33.531 1 64.81 232 VAL A CA 1
ATOM 1826 C C . VAL A 1 232 ? 4.883 44.062 32.438 1 64.81 232 VAL A C 1
ATOM 1828 O O . VAL A 1 232 ? 4.582 42.969 31.953 1 64.81 232 VAL A O 1
ATOM 1831 N N . THR A 1 233 ? 4.461 45.156 32 1 64.25 233 THR A N 1
ATOM 1832 C CA . THR A 1 233 ? 3.432 45.156 30.969 1 64.25 233 THR A CA 1
ATOM 1833 C C . THR A 1 233 ? 4.004 44.719 29.625 1 64.25 233 THR A C 1
ATOM 1835 O O . THR A 1 233 ? 3.346 43.969 28.891 1 64.25 233 THR A O 1
ATOM 1838 N N . THR A 1 234 ? 5.227 45.094 29.438 1 59.59 234 THR A N 1
ATOM 1839 C CA . THR A 1 234 ? 5.859 44.688 28.188 1 59.59 234 THR A CA 1
ATOM 1840 C C . THR A 1 234 ? 6.047 43.188 28.156 1 59.59 234 THR A C 1
ATOM 1842 O O . THR A 1 234 ? 5.789 42.531 27.141 1 59.59 234 THR A O 1
ATOM 1845 N N . PHE A 1 235 ? 6.453 42.656 29.234 1 63.09 235 PHE A N 1
ATOM 1846 C CA . PHE A 1 235 ? 6.652 41.219 29.297 1 63.09 235 PHE A CA 1
ATOM 1847 C C . PHE A 1 235 ? 5.324 40.469 29.188 1 63.09 235 PHE A C 1
ATOM 1849 O O . PHE A 1 235 ? 5.25 39.406 28.578 1 63.09 235 PHE A O 1
ATOM 1856 N N . TRP A 1 236 ? 4.281 41.094 29.688 1 69.5 236 TRP A N 1
ATOM 1857 C CA . TRP A 1 236 ? 2.953 40.5 29.594 1 69.5 236 TRP A CA 1
ATOM 1858 C C . TRP A 1 236 ? 2.455 40.5 28.156 1 69.5 236 TRP A C 1
ATOM 1860 O O . TRP A 1 236 ? 1.895 39.5 27.672 1 69.5 236 TRP A O 1
ATOM 1870 N N . TRP A 1 237 ? 2.771 41.531 27.5 1 63.94 237 TRP A N 1
ATOM 1871 C CA . TRP A 1 237 ? 2.369 41.625 26.094 1 63.94 237 TRP A CA 1
ATOM 1872 C C . TRP A 1 237 ? 3.08 40.594 25.25 1 63.94 237 TRP A C 1
ATOM 1874 O O . TRP A 1 237 ? 2.475 39.969 24.375 1 63.94 237 TRP A O 1
ATOM 1884 N N . LEU A 1 238 ? 4.254 40.375 25.562 1 61.66 238 LEU A N 1
ATOM 1885 C CA . LEU A 1 238 ? 5.02 39.375 24.859 1 61.66 238 LEU A CA 1
ATOM 1886 C C . LEU A 1 238 ? 4.445 37.969 25.109 1 61.66 238 LEU A C 1
ATOM 1888 O O . LEU A 1 238 ? 4.344 37.156 24.188 1 61.66 238 LEU A O 1
ATOM 1892 N N . TYR A 1 239 ? 4.086 37.812 26.344 1 65.44 239 TYR A N 1
ATOM 1893 C CA . TYR A 1 239 ? 3.512 36.531 26.703 1 65.44 239 TYR A CA 1
ATOM 1894 C C . TYR A 1 239 ? 2.191 36.281 25.984 1 65.44 239 TYR A C 1
ATOM 1896 O O . TYR A 1 239 ? 1.947 35.188 25.453 1 65.44 239 TYR A O 1
ATOM 1904 N N . VAL A 1 240 ? 1.332 37.281 25.938 1 67.31 240 VAL A N 1
ATOM 1905 C CA . VAL A 1 240 ? 0.02 37.156 25.312 1 67.31 240 VAL A CA 1
ATOM 1906 C C . VAL A 1 240 ? 0.183 36.906 23.812 1 67.31 240 VAL A C 1
ATOM 1908 O O . VAL A 1 240 ? -0.532 36.094 23.234 1 67.31 240 VAL A O 1
ATOM 1911 N N . LEU A 1 241 ? 1.117 37.562 23.297 1 62.09 241 LEU A N 1
ATOM 1912 C CA . LEU A 1 241 ? 1.376 37.375 21.875 1 62.09 241 LEU A CA 1
ATOM 1913 C C . LEU A 1 241 ? 1.794 35.938 21.594 1 62.09 241 LEU A C 1
ATOM 1915 O O . LEU A 1 241 ? 1.297 35.312 20.641 1 62.09 241 LEU A O 1
ATOM 1919 N N . ILE A 1 242 ? 2.662 35.531 22.406 1 62.69 242 ILE A N 1
ATOM 1920 C CA . ILE A 1 242 ? 3.156 34.156 22.25 1 62.69 242 ILE A CA 1
ATOM 1921 C C . ILE A 1 242 ? 2.016 33.188 22.469 1 62.69 242 ILE A C 1
ATOM 1923 O O . ILE A 1 242 ? 1.877 32.219 21.719 1 62.69 242 ILE A O 1
ATOM 1927 N N . PHE A 1 243 ? 1.239 33.469 23.484 1 65.12 243 PHE A N 1
ATOM 1928 C CA . PHE A 1 243 ? 0.128 32.594 23.828 1 65.12 243 PHE A CA 1
ATOM 1929 C C . PHE A 1 243 ? -0.87 32.5 22.672 1 65.12 243 PHE A C 1
ATOM 1931 O O . PHE A 1 243 ? -1.342 31.422 22.328 1 65.12 243 PHE A O 1
ATOM 1938 N N . ILE A 1 244 ? -1.14 33.562 22.062 1 66.12 244 ILE A N 1
ATOM 1939 C CA . ILE A 1 244 ? -2.111 33.625 20.969 1 66.12 244 ILE A CA 1
ATOM 1940 C C . ILE A 1 244 ? -1.569 32.844 19.766 1 66.12 244 ILE A C 1
ATOM 1942 O O . ILE A 1 244 ? -2.299 32.094 19.125 1 66.12 244 ILE A O 1
ATOM 1946 N N . VAL A 1 245 ? -0.352 33.062 19.578 1 62.16 245 VAL A N 1
ATOM 1947 C CA . VAL A 1 245 ? 0.272 32.406 18.453 1 62.16 245 VAL A CA 1
ATOM 1948 C C . VAL A 1 245 ? 0.265 30.891 18.688 1 62.16 245 VAL A C 1
ATOM 1950 O O . VAL A 1 245 ? -0.032 30.109 17.766 1 62.16 245 VAL A O 1
ATOM 1953 N N . MET A 1 246 ? 0.548 30.594 19.812 1 62.84 246 MET A N 1
ATOM 1954 C CA . MET A 1 246 ? 0.561 29.172 20.156 1 62.84 246 MET A CA 1
ATOM 1955 C C . MET A 1 246 ? -0.838 28.578 20.047 1 62.84 246 MET A C 1
ATOM 1957 O O . MET A 1 246 ? -1.003 27.453 19.562 1 62.84 246 MET A O 1
ATOM 1961 N N . TYR A 1 247 ? -1.764 29.344 20.516 1 64.62 247 TYR A N 1
ATOM 1962 C CA . TYR A 1 247 ? -3.143 28.859 20.469 1 64.62 247 TYR A CA 1
ATOM 1963 C C . TYR A 1 247 ? -3.609 28.688 19.031 1 64.62 247 TYR A C 1
ATOM 1965 O O . TYR A 1 247 ? -4.215 27.672 18.688 1 64.62 247 TYR A O 1
ATOM 1973 N N . ILE A 1 248 ? -3.357 29.609 18.219 1 61.97 248 ILE A N 1
ATOM 1974 C CA . ILE A 1 248 ? -3.797 29.578 16.828 1 61.97 248 ILE A CA 1
ATOM 1975 C C . ILE A 1 248 ? -3.107 28.422 16.109 1 61.97 248 ILE A C 1
ATOM 1977 O O . ILE A 1 248 ? -3.744 27.703 15.336 1 61.97 248 ILE A O 1
ATOM 1981 N N . ALA A 1 249 ? -1.885 28.312 16.406 1 58.69 249 ALA A N 1
ATOM 1982 C CA . ALA A 1 249 ? -1.131 27.203 15.812 1 58.69 249 ALA A CA 1
ATOM 1983 C C . ALA A 1 249 ? -1.717 25.859 16.219 1 58.69 249 ALA A C 1
ATOM 1985 O O . ALA A 1 249 ? -1.883 24.969 15.375 1 58.69 249 ALA A O 1
ATOM 1986 N N . SER A 1 250 ? -1.956 25.75 17.469 1 58.34 250 SER A N 1
ATOM 1987 C CA . SER A 1 250 ? -2.492 24.5 17.984 1 58.34 250 SER A CA 1
ATOM 1988 C C . SER A 1 250 ? -3.893 24.219 17.438 1 58.34 250 SER A C 1
ATOM 1990 O O . SER A 1 250 ? -4.238 23.078 17.141 1 58.34 250 SER A O 1
ATOM 1992 N N . MET A 1 251 ? -4.559 25.312 17.359 1 59.91 251 MET A N 1
ATOM 1993 C CA . MET A 1 251 ? -5.922 25.172 16.844 1 59.91 251 MET A CA 1
ATOM 1994 C C . MET A 1 251 ? -5.914 24.75 15.383 1 59.91 251 MET A C 1
ATOM 1996 O O . MET A 1 251 ? -6.688 23.875 14.984 1 59.91 251 MET A O 1
ATOM 2000 N N . THR A 1 252 ? -5.152 25.281 14.625 1 57.69 252 THR A N 1
ATOM 2001 C CA . THR A 1 252 ? -5.074 24.953 13.211 1 57.69 252 THR A CA 1
ATOM 2002 C C . THR A 1 252 ? -4.633 23.5 13.016 1 57.69 252 THR A C 1
ATOM 2004 O O . THR A 1 252 ? -5.156 22.797 12.148 1 57.69 252 THR A O 1
ATOM 2007 N N . ASN A 1 253 ? -3.703 23.266 13.797 1 53.5 253 ASN A N 1
ATOM 2008 C CA . ASN A 1 253 ? -3.275 21.859 13.758 1 53.5 253 ASN A CA 1
ATOM 2009 C C . ASN A 1 253 ? -4.406 20.922 14.148 1 53.5 253 ASN A C 1
ATOM 2011 O O . ASN A 1 253 ? -4.551 19.844 13.578 1 53.5 253 ASN A O 1
ATOM 2015 N N . TYR A 1 254 ? -4.984 21.438 15.258 1 50.94 254 TYR A N 1
ATOM 2016 C CA . TYR A 1 254 ? -6.121 20.656 15.75 1 50.94 254 TYR A CA 1
ATOM 2017 C C . TYR A 1 254 ? -7.18 20.5 14.672 1 50.94 254 TYR A C 1
ATOM 2019 O O . TYR A 1 254 ? -7.762 19.422 14.523 1 50.94 254 TYR A O 1
ATOM 2027 N N . LEU A 1 255 ? -7.355 21.578 14.023 1 50.16 255 LEU A N 1
ATOM 2028 C CA . LEU A 1 255 ? -8.375 21.547 12.977 1 50.16 255 LEU A CA 1
ATOM 2029 C C . LEU A 1 255 ? -7.883 20.766 11.758 1 50.16 255 LEU A C 1
ATOM 2031 O O . LEU A 1 255 ? -8.68 20.172 11.039 1 50.16 255 LEU A O 1
ATOM 2035 N N . ARG A 1 256 ? -6.777 20.953 11.5 1 46.06 256 ARG A N 1
ATOM 2036 C CA . ARG A 1 256 ? -6.184 20.266 10.359 1 46.06 256 ARG A CA 1
ATOM 2037 C C . ARG A 1 256 ? -6.164 18.75 10.586 1 46.06 256 ARG A C 1
ATOM 2039 O O . ARG A 1 256 ? -6.477 17.984 9.672 1 46.06 256 ARG A O 1
ATOM 2046 N N . VAL A 1 257 ? -5.293 18.5 11.617 1 45.75 257 VAL A N 1
ATOM 2047 C CA . VAL A 1 257 ? -5.168 17.062 11.891 1 45.75 257 VAL A CA 1
ATOM 2048 C C . VAL A 1 257 ? -6.516 16.516 12.352 1 45.75 257 VAL A C 1
ATOM 2050 O O . VAL A 1 257 ? -6.781 15.312 12.203 1 45.75 257 VAL A O 1
ATOM 2053 N N . GLY A 1 258 ? -7.625 17.344 12.383 1 41.41 258 GLY A N 1
ATOM 2054 C CA . GLY A 1 258 ? -8.914 16.984 12.945 1 41.41 258 GLY A CA 1
ATOM 2055 C C . GLY A 1 258 ? -8.945 17.047 14.461 1 41.41 258 GLY A C 1
ATOM 2056 O O . GLY A 1 258 ? -7.895 17.078 15.109 1 41.41 258 GLY A O 1
ATOM 2057 N N . PRO A 1 259 ? -9.977 17.703 15.102 1 35.69 259 PRO A N 1
ATOM 2058 C CA . PRO A 1 259 ? -10.023 17.828 16.562 1 35.69 259 PRO A CA 1
ATOM 2059 C C . PRO A 1 259 ? -9.266 16.719 17.281 1 35.69 259 PRO A C 1
ATOM 2061 O O . PRO A 1 259 ? -9.422 15.547 16.953 1 35.69 259 PRO A O 1
ATOM 2064 N N . VAL A 1 260 ? -8.039 17.031 17.594 1 35.25 260 VAL A N 1
ATOM 2065 C CA . VAL A 1 260 ? -7.582 16.109 18.641 1 35.25 260 VAL A CA 1
ATOM 2066 C C . VAL A 1 260 ? -8.773 15.641 19.453 1 35.25 260 VAL A C 1
ATOM 2068 O O . VAL A 1 260 ? -9.547 16.453 19.969 1 35.25 260 VAL A O 1
ATOM 2071 N N . GLN A 1 261 ? -9.266 14.492 19.172 1 36.09 261 GLN A N 1
ATOM 2072 C CA . GLN A 1 261 ? -10.406 13.828 19.797 1 36.09 261 GLN A CA 1
ATOM 2073 C C . GLN A 1 261 ? -10.477 14.141 21.281 1 36.09 261 GLN A C 1
ATOM 2075 O O . GLN A 1 261 ? -9.445 14.211 21.969 1 36.09 261 GLN A O 1
ATOM 2080 N N . THR A 1 262 ? -11.289 14.953 21.734 1 35.19 262 THR A N 1
ATOM 2081 C CA . THR A 1 262 ? -11.594 14.867 23.156 1 35.19 262 THR A CA 1
ATOM 2082 C C . THR A 1 262 ? -11.18 13.516 23.719 1 35.19 262 THR A C 1
ATOM 2084 O O . THR A 1 262 ? -11.039 12.539 22.984 1 35.19 262 THR A O 1
ATOM 2087 N N . ALA A 1 263 ? -10.875 13.445 24.938 1 37.06 263 ALA A N 1
ATOM 2088 C CA . ALA A 1 263 ? -10.602 12.25 25.734 1 37.06 263 ALA A CA 1
ATOM 2089 C C . ALA A 1 263 ? -11.32 11.039 25.156 1 37.06 263 ALA A C 1
ATOM 2091 O O . ALA A 1 263 ? -10.781 9.922 25.172 1 37.06 263 ALA A O 1
ATOM 2092 N N . SER A 1 264 ? -12.484 11.102 24.766 1 41.75 264 SER A N 1
ATOM 2093 C CA . SER A 1 264 ? -13.305 9.961 24.375 1 41.75 264 SER A CA 1
ATOM 2094 C C . SER A 1 264 ? -12.945 9.484 22.969 1 41.75 264 SER A C 1
ATOM 2096 O O . SER A 1 264 ? -13.102 8.305 22.641 1 41.75 264 SER A O 1
ATOM 2098 N N . ASP A 1 265 ? -12.469 10.398 22.078 1 48.44 265 ASP A N 1
ATOM 2099 C CA . ASP A 1 265 ? -12.219 10.039 20.688 1 48.44 265 ASP A CA 1
ATOM 2100 C C . ASP A 1 265 ? -10.734 9.82 20.422 1 48.44 265 ASP A C 1
ATOM 2102 O O . ASP A 1 265 ? -10.25 10.031 19.312 1 48.44 265 ASP A O 1
ATOM 2106 N N . SER A 1 266 ? -10.023 9.562 21.406 1 53.16 266 SER A N 1
ATOM 2107 C CA . SER A 1 266 ? -8.594 9.289 21.469 1 53.16 266 SER A CA 1
ATOM 2108 C C . SER A 1 266 ? -8.211 8.148 20.531 1 53.16 266 SER A C 1
ATOM 2110 O O . SER A 1 266 ? -7.023 7.922 20.281 1 53.16 266 SER A O 1
ATOM 2112 N N . TYR A 1 267 ? -9.297 7.48 20.141 1 61.28 267 TYR A N 1
ATOM 2113 C CA . TYR A 1 267 ? -8.891 6.324 19.344 1 61.28 267 TYR A CA 1
ATOM 2114 C C . TYR A 1 267 ? -8.477 6.746 17.938 1 61.28 267 TYR A C 1
ATOM 2116 O O . TYR A 1 267 ? -7.969 5.934 17.156 1 61.28 267 TYR A O 1
ATOM 2124 N N . THR A 1 268 ? -8.594 8.078 17.766 1 61.72 268 THR A N 1
ATOM 2125 C CA . THR A 1 268 ? -8.188 8.547 16.453 1 61.72 268 THR A CA 1
ATOM 2126 C C . THR A 1 268 ? -6.664 8.539 16.312 1 61.72 268 THR A C 1
ATOM 2128 O O . THR A 1 268 ? -6.129 8.703 15.219 1 61.72 268 THR A O 1
ATOM 2131 N N . SER A 1 269 ? -6.078 8.227 17.438 1 63.69 269 SER A N 1
ATOM 2132 C CA . SER A 1 269 ? -4.621 8.164 17.391 1 63.69 269 SER A CA 1
ATOM 2133 C C . SER A 1 269 ? -4.137 6.82 16.844 1 63.69 269 SER A C 1
ATOM 2135 O O . SER A 1 269 ? -2.965 6.672 16.5 1 63.69 269 SER A O 1
ATOM 2137 N N . ILE A 1 270 ? -5.109 5.945 16.812 1 76.31 270 ILE A N 1
ATOM 2138 C CA . ILE A 1 270 ? -4.734 4.621 16.328 1 76.31 270 ILE A CA 1
ATOM 2139 C C . ILE A 1 270 ? -4.516 4.668 14.82 1 76.31 270 ILE A C 1
ATOM 2141 O O . ILE A 1 270 ? -5.441 4.973 14.062 1 76.31 270 ILE A O 1
ATOM 2145 N N . GLN A 1 271 ? -3.262 4.418 14.469 1 71.69 271 GLN A N 1
ATOM 2146 C CA . GLN A 1 271 ? -2.945 4.496 13.047 1 71.69 271 GLN A CA 1
ATOM 2147 C C . GLN A 1 271 ? -2.436 3.158 12.523 1 71.69 271 GLN A C 1
ATOM 2149 O O . GLN A 1 271 ? -2.385 2.938 11.312 1 71.69 271 GLN A O 1
ATOM 2154 N N . SER A 1 272 ? -2.016 2.361 13.398 1 78.06 272 SER A N 1
ATOM 2155 C CA . SER A 1 272 ? -1.48 1.061 13.016 1 78.06 272 SER A CA 1
ATOM 2156 C C . SER A 1 272 ? -1.934 -0.032 13.977 1 78.06 272 SER A C 1
ATOM 2158 O O . SER A 1 272 ? -2.434 0.262 15.062 1 78.06 272 SER A O 1
ATOM 2160 N N . ILE A 1 273 ? -1.735 -1.186 13.508 1 85.38 273 ILE A N 1
ATOM 2161 C CA . ILE A 1 273 ? -2.086 -2.328 14.344 1 85.38 273 ILE A CA 1
ATOM 2162 C C . ILE A 1 273 ? -1.223 -2.33 15.602 1 85.38 273 ILE A C 1
ATOM 2164 O O . ILE A 1 273 ? -1.685 -2.715 16.688 1 85.38 273 ILE A O 1
ATOM 2168 N N . GLU A 1 274 ? -0.017 -1.853 15.461 1 81.69 274 GLU A N 1
ATOM 2169 C CA . GLU A 1 274 ? 0.902 -1.794 16.594 1 81.69 274 GLU A CA 1
ATOM 2170 C C . GLU A 1 274 ? 0.384 -0.853 17.672 1 81.69 274 GLU A C 1
ATOM 2172 O O . GLU A 1 274 ? 0.631 -1.069 18.875 1 81.69 274 GLU A O 1
ATOM 2177 N N . ASP A 1 275 ? -0.342 0.104 17.25 1 81.25 275 ASP A N 1
ATOM 2178 C CA . ASP A 1 275 ? -0.878 1.084 18.188 1 81.25 275 ASP A CA 1
ATOM 2179 C C . ASP A 1 275 ? -1.94 0.458 19.078 1 81.25 275 ASP A C 1
ATOM 2181 O O . ASP A 1 275 ? -2.221 0.969 20.172 1 81.25 275 ASP A O 1
ATOM 2185 N N . LEU A 1 276 ? -2.494 -0.579 18.672 1 87.75 276 LEU A N 1
ATOM 2186 C CA . LEU A 1 276 ? -3.547 -1.235 19.453 1 87.75 276 LEU A CA 1
ATOM 2187 C C . LEU A 1 276 ? -2.977 -1.9 20.688 1 87.75 276 LEU A C 1
ATOM 2189 O O . LEU A 1 276 ? -3.705 -2.156 21.656 1 87.75 276 LEU A O 1
ATOM 2193 N N . ALA A 1 277 ? -1.719 -2.145 20.656 1 86.12 277 ALA A N 1
ATOM 2194 C CA . ALA A 1 277 ? -1.076 -2.842 21.766 1 86.12 277 ALA A CA 1
ATOM 2195 C C . ALA A 1 277 ? -0.934 -1.929 22.984 1 86.12 277 ALA A C 1
ATOM 2197 O O . ALA A 1 277 ? -0.865 -2.402 24.125 1 86.12 277 ALA A O 1
ATOM 2198 N N . GLU A 1 278 ? -0.813 -0.675 22.734 1 81.5 278 GLU A N 1
ATOM 2199 C CA . GLU A 1 278 ? -0.467 0.23 23.828 1 81.5 278 GLU A CA 1
ATOM 2200 C C . GLU A 1 278 ? -1.67 1.064 24.266 1 81.5 278 GLU A C 1
ATOM 2202 O O . GLU A 1 278 ? -1.539 1.982 25.078 1 81.5 278 GLU A O 1
ATOM 2207 N N . GLN A 1 279 ? -2.756 0.678 23.781 1 76.38 279 GLN A N 1
ATOM 2208 C CA . GLN A 1 279 ? -3.926 1.486 24.109 1 76.38 279 GLN A CA 1
ATOM 2209 C C . GLN A 1 279 ? -4.988 0.652 24.812 1 76.38 279 GLN A C 1
ATOM 2211 O O . GLN A 1 279 ? -5.016 -0.573 24.688 1 76.38 279 GLN A O 1
ATOM 2216 N N . ASN A 1 280 ? -5.734 1.373 25.672 1 77.31 280 ASN A N 1
ATOM 2217 C CA . ASN A 1 280 ? -6.84 0.716 26.359 1 77.31 280 ASN A CA 1
ATOM 2218 C C . ASN A 1 280 ? -8.164 1.419 26.078 1 77.31 280 ASN A C 1
ATOM 2220 O O . ASN A 1 280 ? -9.156 1.17 26.781 1 77.31 280 ASN A O 1
ATOM 2224 N N . VAL A 1 281 ? -8.234 2.188 25.125 1 79.44 281 VAL A N 1
ATOM 2225 C CA . VAL A 1 281 ? -9.414 2.998 24.859 1 79.44 281 VAL A CA 1
ATOM 2226 C C . VAL A 1 281 ? -10.367 2.236 23.938 1 79.44 281 VAL A C 1
ATOM 2228 O O . VAL A 1 281 ? -11.586 2.383 24.031 1 79.44 281 VAL A O 1
ATOM 2231 N N . VAL A 1 282 ? -9.75 1.397 23.141 1 87.62 282 VAL A N 1
ATOM 2232 C CA . VAL A 1 282 ? -10.586 0.696 22.172 1 87.62 282 VAL A CA 1
ATOM 2233 C C . VAL A 1 282 ? -10.406 -0.812 22.328 1 87.62 282 VAL A C 1
ATOM 2235 O O . VAL A 1 282 ? -9.305 -1.286 22.609 1 87.62 282 VAL A O 1
ATOM 2238 N N . ASN A 1 283 ? -11.531 -1.452 22.266 1 91.38 283 ASN A N 1
ATOM 2239 C CA . ASN A 1 283 ? -11.453 -2.9 22.109 1 91.38 283 ASN A CA 1
ATOM 2240 C C . ASN A 1 283 ? -11.18 -3.295 20.656 1 91.38 283 ASN A C 1
ATOM 2242 O O . ASN A 1 283 ? -11.438 -2.514 19.734 1 91.38 283 ASN A O 1
ATOM 2246 N N . PHE A 1 284 ? -10.539 -4.398 20.516 1 94.12 284 PHE A N 1
ATOM 2247 C CA . PHE A 1 284 ? -10.25 -4.797 19.156 1 94.12 284 PHE A CA 1
ATOM 2248 C C . PHE A 1 284 ? -10.398 -6.305 18.984 1 94.12 284 PHE A C 1
ATOM 2250 O O . PHE A 1 284 ? -10.367 -7.051 19.969 1 94.12 284 PHE A O 1
ATOM 2257 N N . GLY A 1 285 ? -10.641 -6.656 17.75 1 93.25 285 GLY A N 1
ATOM 2258 C CA . GLY A 1 285 ? -10.859 -8.062 17.438 1 93.25 285 GLY A CA 1
ATOM 2259 C C . GLY A 1 285 ? -10.625 -8.391 15.977 1 93.25 285 GLY A C 1
ATOM 2260 O O . GLY A 1 285 ? -10.328 -7.508 15.172 1 93.25 285 GLY A O 1
ATOM 2261 N N . VAL A 1 286 ? -10.648 -9.703 15.656 1 91.81 286 VAL A N 1
ATOM 2262 C CA . VAL A 1 286 ? -10.438 -10.219 14.305 1 91.81 286 VAL A CA 1
ATOM 2263 C C . VAL A 1 286 ? -11.453 -11.328 14.023 1 91.81 286 VAL A C 1
ATOM 2265 O O . VAL A 1 286 ? -12.078 -11.859 14.938 1 91.81 286 VAL A O 1
ATOM 2268 N N . ILE A 1 287 ? -11.617 -11.562 12.75 1 85.25 287 ILE A N 1
ATOM 2269 C CA . ILE A 1 287 ? -12.469 -12.68 12.359 1 85.25 287 ILE A CA 1
ATOM 2270 C C . ILE A 1 287 ? -11.789 -14 12.719 1 85.25 287 ILE A C 1
ATOM 2272 O O . ILE A 1 287 ? -10.609 -14.188 12.43 1 85.25 287 ILE A O 1
ATOM 2276 N N . GLN A 1 288 ? -12.555 -14.859 13.289 1 81.62 288 GLN A N 1
ATOM 2277 C CA . GLN A 1 288 ? -12.016 -16.141 13.711 1 81.62 288 GLN A CA 1
ATOM 2278 C C . GLN A 1 288 ? -11.617 -17 12.508 1 81.62 288 GLN A C 1
ATOM 2280 O O . GLN A 1 288 ? -12.359 -17.078 11.523 1 81.62 288 GLN A O 1
ATOM 2285 N N . GLU A 1 289 ? -10.352 -17.531 12.57 1 72.25 289 GLU A N 1
ATOM 2286 C CA . GLU A 1 289 ? -9.82 -18.469 11.594 1 72.25 289 GLU A CA 1
ATOM 2287 C C . GLU A 1 289 ? -9.625 -17.797 10.234 1 72.25 289 GLU A C 1
ATOM 2289 O O . GLU A 1 289 ? -9.75 -18.438 9.188 1 72.25 289 GLU A O 1
ATOM 2294 N N . GLY A 1 290 ? -9.539 -16.562 10.297 1 74.81 290 GLY A N 1
ATOM 2295 C CA . GLY A 1 290 ? -9.273 -15.828 9.07 1 74.81 290 GLY A CA 1
ATOM 2296 C C . GLY A 1 290 ? -7.793 -15.617 8.812 1 74.81 290 GLY A C 1
ATOM 2297 O O . GLY A 1 290 ? -6.953 -16.016 9.617 1 74.81 290 GLY A O 1
ATOM 2298 N N . ALA A 1 291 ? -7.484 -15.07 7.691 1 77.12 291 ALA A N 1
ATOM 2299 C CA . ALA A 1 291 ? -6.102 -14.797 7.309 1 77.12 291 ALA A CA 1
ATOM 2300 C C . ALA A 1 291 ? -5.461 -13.781 8.25 1 77.12 291 ALA A C 1
ATOM 2302 O O . ALA A 1 291 ? -4.277 -13.891 8.578 1 77.12 291 ALA A O 1
ATOM 2303 N N . THR A 1 292 ? -6.203 -12.812 8.664 1 83.62 292 THR A N 1
ATOM 2304 C CA . THR A 1 292 ? -5.684 -11.781 9.555 1 83.62 292 THR A CA 1
ATOM 2305 C C . THR A 1 292 ? -5.316 -12.383 10.914 1 83.62 292 THR A C 1
ATOM 2307 O O . THR A 1 292 ? -4.312 -12 11.516 1 83.62 292 THR A O 1
ATOM 2310 N N . GLU A 1 293 ? -6.18 -13.25 11.336 1 85.88 293 GLU A N 1
ATOM 2311 C CA . GLU A 1 293 ? -5.855 -13.945 12.578 1 85.88 293 GLU A CA 1
ATOM 2312 C C . GLU A 1 293 ? -4.527 -14.68 12.477 1 85.88 293 GLU A C 1
ATOM 2314 O O . GLU A 1 293 ? -3.699 -14.617 13.383 1 85.88 293 GLU A O 1
ATOM 2319 N N . GLN A 1 294 ? -4.348 -15.367 11.422 1 78.44 294 GLN A N 1
ATOM 2320 C CA . GLN A 1 294 ? -3.111 -16.109 11.211 1 78.44 294 GLN A CA 1
ATOM 2321 C C . GLN A 1 294 ? -1.901 -15.188 11.188 1 78.44 294 GLN A C 1
ATOM 2323 O O . GLN A 1 294 ? -0.847 -15.516 11.734 1 78.44 294 GLN A O 1
ATOM 2328 N N . TYR A 1 295 ? -2.047 -14.164 10.562 1 79.06 295 TYR A N 1
ATOM 2329 C CA . TYR A 1 295 ? -0.984 -13.164 10.5 1 79.06 295 TYR A CA 1
ATOM 2330 C C . TYR A 1 295 ? -0.583 -12.711 11.898 1 79.06 295 TYR A C 1
ATOM 2332 O O . TYR A 1 295 ? 0.606 -12.641 12.219 1 79.06 295 TYR A O 1
ATOM 2340 N N . LEU A 1 296 ? -1.599 -12.383 12.656 1 86.75 296 LEU A N 1
ATOM 2341 C CA . LEU A 1 296 ? -1.334 -11.906 14.016 1 86.75 296 LEU A CA 1
ATOM 2342 C C . LEU A 1 296 ? -0.677 -13 14.852 1 86.75 296 LEU A C 1
ATOM 2344 O O . LEU A 1 296 ? 0.224 -12.727 15.641 1 86.75 296 LEU A O 1
ATOM 2348 N N . GLN A 1 297 ? -1.077 -14.156 14.68 1 84.38 297 GLN A N 1
ATOM 2349 C CA . GLN A 1 297 ? -0.568 -15.289 15.445 1 84.38 297 GLN A CA 1
ATOM 2350 C C . GLN A 1 297 ? 0.892 -15.57 15.102 1 84.38 297 GLN A C 1
ATOM 2352 O O . GLN A 1 297 ? 1.688 -15.906 15.984 1 84.38 297 GLN A O 1
ATOM 2357 N N . SER A 1 298 ? 1.228 -15.375 13.898 1 77.12 298 SER A N 1
ATOM 2358 C CA . SER A 1 298 ? 2.553 -15.773 13.438 1 77.12 298 SER A CA 1
ATOM 2359 C C . SER A 1 298 ? 3.512 -14.594 13.414 1 77.12 298 SER A C 1
ATOM 2361 O O . SER A 1 298 ? 4.688 -14.75 13.078 1 77.12 298 SER A O 1
ATOM 2363 N N . ALA A 1 299 ? 2.979 -13.484 13.719 1 75.31 299 ALA A N 1
ATOM 2364 C CA . ALA A 1 299 ? 3.807 -12.289 13.609 1 75.31 299 ALA A CA 1
ATOM 2365 C C . ALA A 1 299 ? 4.98 -12.344 14.586 1 75.31 299 ALA A C 1
ATOM 2367 O O . ALA A 1 299 ? 4.848 -12.852 15.703 1 75.31 299 ALA A O 1
ATOM 2368 N N . LYS A 1 300 ? 6.156 -11.859 14.125 1 73.19 300 LYS A N 1
ATOM 2369 C CA . LYS A 1 300 ? 7.355 -11.867 14.961 1 73.19 300 LYS A CA 1
ATOM 2370 C C . LYS A 1 300 ? 7.574 -10.5 15.609 1 73.19 300 LYS A C 1
ATOM 2372 O O . LYS A 1 300 ? 8.367 -10.375 16.547 1 73.19 300 LYS A O 1
ATOM 2377 N N . ILE A 1 301 ? 6.906 -9.586 15.188 1 73.38 301 ILE A N 1
ATOM 2378 C CA . ILE A 1 301 ? 7.02 -8.242 15.758 1 73.38 301 ILE A CA 1
ATOM 2379 C C . ILE A 1 301 ? 6.395 -8.219 17.156 1 73.38 301 ILE A C 1
ATOM 2381 O O . ILE A 1 301 ? 5.227 -8.57 17.328 1 73.38 301 ILE A O 1
ATOM 2385 N N . PRO A 1 302 ? 7.113 -7.82 18.094 1 83.12 302 PRO A N 1
ATOM 2386 C CA . PRO A 1 302 ? 6.645 -7.891 19.469 1 83.12 302 PRO A CA 1
ATOM 2387 C C . PRO A 1 302 ? 5.32 -7.156 19.688 1 83.12 302 PRO A C 1
ATOM 2389 O O . PRO A 1 302 ? 4.438 -7.66 20.391 1 83.12 302 PRO A O 1
ATOM 2392 N N . ARG A 1 303 ? 5.199 -6.035 19.125 1 84.88 303 ARG A N 1
ATOM 2393 C CA . ARG A 1 303 ? 3.971 -5.27 19.328 1 84.88 303 ARG A CA 1
ATOM 2394 C C . ARG A 1 303 ? 2.771 -5.996 18.719 1 84.88 303 ARG A C 1
ATOM 2396 O O . ARG A 1 303 ? 1.673 -5.957 19.281 1 84.88 303 ARG A O 1
ATOM 2403 N N . ILE A 1 304 ? 2.943 -6.652 17.641 1 85.75 304 ILE A N 1
ATOM 2404 C CA . ILE A 1 304 ? 1.867 -7.406 17.016 1 85.75 304 ILE A CA 1
ATOM 2405 C C . ILE A 1 304 ? 1.57 -8.664 17.828 1 85.75 304 ILE A C 1
ATOM 2407 O O . ILE A 1 304 ? 0.411 -9.062 17.969 1 85.75 304 ILE A O 1
ATOM 2411 N N . LYS A 1 305 ? 2.602 -9.18 18.375 1 88.31 305 LYS A N 1
ATOM 2412 C CA . LYS A 1 305 ? 2.406 -10.344 19.234 1 88.31 305 LYS A CA 1
ATOM 2413 C C . LYS A 1 305 ? 1.571 -9.992 20.469 1 88.31 305 LYS A C 1
ATOM 2415 O O . LYS A 1 305 ? 0.74 -10.789 20.906 1 88.31 305 LYS A O 1
ATOM 2420 N N . ARG A 1 306 ? 1.867 -8.875 20.969 1 91.31 306 ARG A N 1
ATOM 2421 C CA . ARG A 1 306 ? 1.089 -8.422 22.125 1 91.31 306 ARG A CA 1
ATOM 2422 C C . ARG A 1 306 ? -0.38 -8.242 21.75 1 91.31 306 ARG A C 1
ATOM 2424 O O . ARG A 1 306 ? -1.269 -8.594 22.531 1 91.31 306 ARG A O 1
ATOM 2431 N N . VAL A 1 307 ? -0.603 -7.684 20.594 1 92.62 307 VAL A N 1
ATOM 2432 C CA . VAL A 1 307 ? -1.972 -7.512 20.125 1 92.62 307 VAL A CA 1
ATOM 2433 C C . VAL A 1 307 ? -2.662 -8.867 20.031 1 92.62 307 VAL A C 1
ATOM 2435 O O . VAL A 1 307 ? -3.803 -9.023 20.484 1 92.62 307 VAL A O 1
ATOM 2438 N N . TRP A 1 308 ? -1.955 -9.812 19.5 1 91.88 308 TRP A N 1
ATOM 2439 C CA . TRP A 1 308 ? -2.506 -11.164 19.375 1 91.88 308 TRP A CA 1
ATOM 2440 C C . TRP A 1 308 ? -2.814 -11.75 20.75 1 91.88 308 TRP A C 1
ATOM 2442 O O . TRP A 1 308 ? -3.879 -12.336 20.953 1 91.88 308 TRP A O 1
ATOM 2452 N N . THR A 1 309 ? -1.91 -11.609 21.672 1 92.62 309 THR A N 1
ATOM 2453 C CA . THR A 1 309 ? -2.104 -12.133 23.031 1 92.62 309 THR A CA 1
ATOM 2454 C C . THR A 1 309 ? -3.344 -11.523 23.672 1 92.62 309 THR A C 1
ATOM 2456 O O . THR A 1 309 ? -4.113 -12.219 24.328 1 92.62 309 THR A O 1
ATOM 2459 N N . MET A 1 310 ? -3.523 -10.336 23.469 1 93.38 310 MET A N 1
ATOM 2460 C CA . MET A 1 310 ? -4.68 -9.648 24.047 1 93.38 310 MET A CA 1
ATOM 2461 C C . MET A 1 310 ? -5.977 -10.164 23.422 1 93.38 310 MET A C 1
ATOM 2463 O O . MET A 1 310 ? -6.965 -10.375 24.125 1 93.38 310 MET A O 1
ATOM 2467 N N . ILE A 1 311 ? -5.965 -10.359 22.109 1 93.5 311 ILE A N 1
ATOM 2468 C CA . ILE A 1 311 ? -7.145 -10.875 21.422 1 93.5 311 ILE A CA 1
ATOM 2469 C C . ILE A 1 311 ? -7.465 -12.281 21.938 1 93.5 311 ILE A C 1
ATOM 2471 O O . ILE A 1 311 ? -8.625 -12.609 22.188 1 93.5 311 ILE A O 1
ATOM 2475 N N . ASN A 1 312 ? -6.441 -13.023 22.031 1 90.56 312 ASN A N 1
ATOM 2476 C CA . ASN A 1 312 ? -6.617 -14.398 22.484 1 90.56 312 ASN A CA 1
ATOM 2477 C C . ASN A 1 312 ? -7.086 -14.477 23.922 1 90.56 312 ASN A C 1
ATOM 2479 O O . ASN A 1 312 ? -7.922 -15.312 24.266 1 90.56 312 ASN A O 1
ATOM 2483 N N . GLN A 1 313 ? -6.566 -13.664 24.797 1 91.12 313 GLN A N 1
ATOM 2484 C CA . GLN A 1 313 ? -6.949 -13.633 26.219 1 91.12 313 GLN A CA 1
ATOM 2485 C C . GLN A 1 313 ? -8.383 -13.125 26.375 1 91.12 313 GLN A C 1
ATOM 2487 O O . GLN A 1 313 ? -9.156 -13.68 27.172 1 91.12 313 GLN A O 1
ATOM 2492 N N . GLN A 1 314 ? -8.781 -12.172 25.641 1 90.31 314 GLN A N 1
ATOM 2493 C CA . GLN A 1 314 ? -10.102 -11.57 25.766 1 90.31 314 GLN A CA 1
ATOM 2494 C C . GLN A 1 314 ? -11.125 -12.289 24.891 1 90.31 314 GLN A C 1
ATOM 2496 O O . GLN A 1 314 ? -12.328 -12.039 25 1 90.31 314 GLN A O 1
ATOM 2501 N N . GLN A 1 315 ? -10.656 -13.164 24.016 1 87.44 315 GLN A N 1
ATOM 2502 C CA . GLN A 1 315 ? -11.5 -13.891 23.078 1 87.44 315 GLN A CA 1
ATOM 2503 C C . GLN A 1 315 ? -12.367 -12.938 22.266 1 87.44 315 GLN A C 1
ATOM 2505 O O . GLN A 1 315 ? -13.578 -13.125 22.156 1 87.44 315 GLN A O 1
ATOM 2510 N N . SER A 1 316 ? -11.742 -11.867 21.828 1 90.38 316 SER A N 1
ATOM 2511 C CA . SER A 1 316 ? -12.438 -10.859 21.031 1 90.38 316 SER A CA 1
ATOM 2512 C C . SER A 1 316 ? -12.523 -11.258 19.562 1 90.38 316 SER A C 1
ATOM 2514 O O . SER A 1 316 ? -11.867 -10.648 18.719 1 90.38 316 SER A O 1
ATOM 2516 N N . TYR A 1 317 ? -13.273 -12.328 19.297 1 89.12 317 TYR A N 1
ATOM 2517 C CA . TYR A 1 317 ? -13.461 -12.836 17.938 1 89.12 317 TYR A CA 1
ATOM 2518 C C . TYR A 1 317 ? -14.844 -12.477 17.406 1 89.12 317 TYR A C 1
ATOM 2520 O O . TYR A 1 317 ? -15.805 -12.375 18.172 1 89.12 317 TYR A O 1
ATOM 2528 N N . VAL A 1 318 ? -14.789 -12.195 16.188 1 87.56 318 VAL A N 1
ATOM 2529 C CA . VAL A 1 318 ? -16.047 -12.023 15.477 1 87.56 318 VAL A CA 1
ATOM 2530 C C . VAL A 1 318 ? -16.203 -13.109 14.414 1 87.56 318 VAL A C 1
ATOM 2532 O O . VAL A 1 318 ? -15.203 -13.648 13.922 1 87.56 318 VAL A O 1
ATOM 2535 N N . GLN A 1 319 ? -17.406 -13.43 14.055 1 77.75 319 GLN A N 1
ATOM 2536 C CA . GLN A 1 319 ? -17.641 -14.57 13.172 1 77.75 319 GLN A CA 1
ATOM 2537 C C . GLN A 1 319 ? -17.766 -14.133 11.719 1 77.75 319 GLN A C 1
ATOM 2539 O O . GLN A 1 319 ? -17.344 -14.852 10.812 1 77.75 319 GLN A O 1
ATOM 2544 N N . THR A 1 320 ? -18.469 -13.055 11.555 1 77.56 320 THR A N 1
ATOM 2545 C CA . THR A 1 320 ? -18.688 -12.609 10.188 1 77.56 320 THR A CA 1
ATOM 2546 C C . THR A 1 320 ? -18.297 -11.141 10.031 1 77.56 320 THR A C 1
ATOM 2548 O O . THR A 1 320 ? -18.188 -10.414 11.023 1 77.56 320 THR A O 1
ATOM 2551 N N . LEU A 1 321 ? -18.047 -10.789 8.836 1 82.25 321 LEU A N 1
ATOM 2552 C CA . LEU A 1 321 ? -17.688 -9.406 8.523 1 82.25 321 LEU A CA 1
ATOM 2553 C C . LEU A 1 321 ? -18.828 -8.453 8.875 1 82.25 321 LEU A C 1
ATOM 2555 O O . LEU A 1 321 ? -18.594 -7.371 9.414 1 82.25 321 LEU A O 1
ATOM 2559 N N . GLU A 1 322 ? -20.047 -8.875 8.555 1 81.5 322 GLU A N 1
ATOM 2560 C CA . GLU A 1 322 ? -21.203 -8.031 8.844 1 81.5 322 GLU A CA 1
ATOM 2561 C C . GLU A 1 322 ? -21.359 -7.797 10.344 1 81.5 322 GLU A C 1
ATOM 2563 O O . GLU A 1 322 ? -21.656 -6.68 10.773 1 81.5 322 GLU A O 1
ATOM 2568 N N . GLU A 1 323 ? -21.125 -8.82 11.016 1 87.5 323 GLU A N 1
ATOM 2569 C CA . GLU A 1 323 ? -21.172 -8.695 12.469 1 87.5 323 GLU A CA 1
ATOM 2570 C C . GLU A 1 323 ? -20.109 -7.734 12.977 1 87.5 323 GLU A C 1
ATOM 2572 O O . GLU A 1 323 ? -20.359 -6.945 13.891 1 87.5 323 GLU A O 1
ATOM 2577 N N . ALA A 1 324 ? -18.922 -7.863 12.445 1 91.25 324 ALA A N 1
ATOM 2578 C CA . ALA A 1 324 ? -17.797 -7.016 12.852 1 91.25 324 ALA A CA 1
ATOM 2579 C C . ALA A 1 324 ? -18.109 -5.543 12.594 1 91.25 324 ALA A C 1
ATOM 2581 O O . ALA A 1 324 ? -17.891 -4.695 13.461 1 91.25 324 ALA A O 1
ATOM 2582 N N . ILE A 1 325 ? -18.656 -5.277 11.492 1 90.38 325 ILE A N 1
ATOM 2583 C CA . ILE A 1 325 ? -18.953 -3.904 11.109 1 90.38 325 ILE A CA 1
ATOM 2584 C C . ILE A 1 325 ? -20.047 -3.344 12.023 1 90.38 325 ILE A C 1
ATOM 2586 O O . ILE A 1 325 ? -19.969 -2.186 12.438 1 90.38 325 ILE A O 1
ATOM 2590 N N . GLU A 1 326 ? -21.016 -4.152 12.273 1 90.81 326 GLU A N 1
ATOM 2591 C CA . GLU A 1 326 ? -22.062 -3.725 13.188 1 90.81 326 GLU A CA 1
ATOM 2592 C C . GLU A 1 326 ? -21.5 -3.428 14.57 1 90.81 326 GLU A C 1
ATOM 2594 O O . GLU A 1 326 ? -21.922 -2.461 15.219 1 90.81 326 GLU A O 1
ATOM 2599 N N . LYS A 1 327 ? -20.625 -4.23 14.977 1 93.31 327 LYS A N 1
ATOM 2600 C CA . LYS A 1 327 ? -20 -4.027 16.281 1 93.31 327 LYS A CA 1
ATOM 2601 C C . LYS A 1 327 ? -19.219 -2.721 16.312 1 93.31 327 LYS A C 1
ATOM 2603 O O . LYS A 1 327 ? -19.219 -2.014 17.328 1 93.31 327 LYS A O 1
ATOM 2608 N N . VAL A 1 328 ? -18.5 -2.418 15.281 1 93.25 328 VAL A N 1
ATOM 2609 C CA . VAL A 1 328 ? -17.75 -1.171 15.18 1 93.25 328 VAL A CA 1
ATOM 2610 C C . VAL A 1 328 ? -18.703 0.017 15.258 1 93.25 328 VAL A C 1
ATOM 2612 O O . VAL A 1 328 ? -18.406 1.024 15.898 1 93.25 328 VAL A O 1
ATOM 2615 N N . ARG A 1 329 ? -19.859 -0.153 14.742 1 90.12 329 ARG A N 1
ATOM 2616 C CA . ARG A 1 329 ? -20.812 0.948 14.633 1 90.12 329 ARG A CA 1
ATOM 2617 C C . ARG A 1 329 ? -21.578 1.136 15.938 1 90.12 329 ARG A C 1
ATOM 2619 O O . ARG A 1 329 ? -21.938 2.26 16.297 1 90.12 329 ARG A O 1
ATOM 2626 N N . THR A 1 330 ? -21.859 0.061 16.625 1 89.81 330 THR A N 1
ATOM 2627 C CA . THR A 1 330 ? -22.875 0.138 17.672 1 89.81 330 THR A CA 1
ATOM 2628 C C . THR A 1 330 ? -22.25 -0.044 19.047 1 89.81 330 THR A C 1
ATOM 2630 O O . THR A 1 330 ? -22.875 0.277 20.062 1 89.81 330 THR A O 1
ATOM 2633 N N . SER A 1 331 ? -21.125 -0.487 19.109 1 88.12 331 SER A N 1
ATOM 2634 C CA . SER A 1 331 ? -20.547 -0.749 20.422 1 88.12 331 SER A CA 1
ATOM 2635 C C . SER A 1 331 ? -20.391 0.539 21.234 1 88.12 331 SER A C 1
ATOM 2637 O O . SER A 1 331 ? -20.062 1.589 20.672 1 88.12 331 SER A O 1
ATOM 2639 N N . ARG A 1 332 ? -20.688 0.453 22.484 1 83.31 332 ARG A N 1
ATOM 2640 C CA . ARG A 1 332 ? -20.547 1.593 23.391 1 83.31 332 ARG A CA 1
ATOM 2641 C C . ARG A 1 332 ? -19.078 2.014 23.516 1 83.31 332 ARG A C 1
ATOM 2643 O O . ARG A 1 332 ? -18.766 3.193 23.359 1 83.31 332 ARG A O 1
ATOM 2650 N N . LYS A 1 333 ? -18.344 0.953 23.891 1 83.31 333 LYS A N 1
ATOM 2651 C CA . LYS A 1 333 ? -16.906 1.181 23.797 1 83.31 333 LYS A CA 1
ATOM 2652 C C . LYS A 1 333 ? -16.406 0.989 22.375 1 83.31 333 LYS A C 1
ATOM 2654 O O . LYS A 1 333 ? -16.719 -0.014 21.734 1 83.31 333 LYS A O 1
ATOM 2659 N N . PRO A 1 334 ? -15.688 1.963 21.938 1 86.69 334 PRO A N 1
ATOM 2660 C CA . PRO A 1 334 ? -15.234 1.852 20.547 1 86.69 334 PRO A CA 1
ATOM 2661 C C . PRO A 1 334 ? -14.531 0.527 20.266 1 86.69 334 PRO A C 1
ATOM 2663 O O . PRO A 1 334 ? -13.773 0.03 21.094 1 86.69 334 PRO A O 1
ATOM 2666 N N . PHE A 1 335 ? -14.922 -0.031 19.188 1 92.94 335 PHE A N 1
ATOM 2667 C CA . PHE A 1 335 ? -14.391 -1.319 18.75 1 92.94 335 PHE A CA 1
ATOM 2668 C C . PHE A 1 335 ? -13.594 -1.172 17.469 1 92.94 335 PHE A C 1
ATOM 2670 O O . PHE A 1 335 ? -14.094 -0.629 16.484 1 92.94 335 PHE A O 1
ATOM 2677 N N . ALA A 1 336 ? -12.32 -1.588 17.578 1 92.88 336 ALA A N 1
ATOM 2678 C CA . ALA A 1 336 ? -11.453 -1.617 16.391 1 92.88 336 ALA A CA 1
ATOM 2679 C C . ALA A 1 336 ? -11.43 -3.006 15.766 1 92.88 336 ALA A C 1
ATOM 2681 O O . ALA A 1 336 ? -11.023 -3.98 16.406 1 92.88 336 ALA A O 1
ATOM 2682 N N . PHE A 1 337 ? -11.852 -3.076 14.539 1 94 337 PHE A N 1
ATOM 2683 C CA . PHE A 1 337 ? -11.875 -4.336 13.805 1 94 337 PHE A CA 1
ATOM 2684 C C . PHE A 1 337 ? -10.68 -4.449 12.875 1 94 337 PHE A C 1
ATOM 2686 O O . PHE A 1 337 ? -10.523 -3.639 11.953 1 94 337 PHE A O 1
ATOM 2693 N N . ILE A 1 338 ? -9.875 -5.449 13.156 1 92.81 338 ILE A N 1
ATOM 2694 C CA . ILE A 1 338 ? -8.742 -5.699 12.266 1 92.81 338 ILE A CA 1
ATOM 2695 C C . ILE A 1 338 ? -9.203 -6.535 11.07 1 92.81 338 ILE A C 1
ATOM 2697 O O . ILE A 1 338 ? -9.508 -7.719 11.211 1 92.81 338 ILE A O 1
ATOM 2701 N N . ALA A 1 339 ? -9.234 -5.836 9.969 1 90.31 339 ALA A N 1
ATOM 2702 C CA . ALA A 1 339 ? -9.828 -6.43 8.773 1 90.31 339 ALA A CA 1
ATOM 2703 C C . ALA A 1 339 ? -8.812 -6.492 7.633 1 90.31 339 ALA A C 1
ATOM 2705 O O . ALA A 1 339 ? -7.699 -5.98 7.754 1 90.31 339 ALA A O 1
ATOM 2706 N N . GLU A 1 340 ? -9.219 -7.242 6.621 1 86.69 340 GLU A N 1
ATOM 2707 C CA . GLU A 1 340 ? -8.477 -7.199 5.363 1 86.69 340 GLU A CA 1
ATOM 2708 C C . GLU A 1 340 ? -8.773 -5.918 4.59 1 86.69 340 GLU A C 1
ATOM 2710 O O . GLU A 1 340 ? -9.922 -5.469 4.543 1 86.69 340 GLU A O 1
ATOM 2715 N N . SER A 1 341 ? -7.77 -5.379 4.02 1 86.81 341 SER A N 1
ATOM 2716 C CA . SER A 1 341 ? -7.887 -4.07 3.385 1 86.81 341 SER A CA 1
ATOM 2717 C C . SER A 1 341 ? -8.906 -4.098 2.25 1 86.81 341 SER A C 1
ATOM 2719 O O . SER A 1 341 ? -9.641 -3.129 2.045 1 86.81 341 SER A O 1
ATOM 2721 N N . ALA A 1 342 ? -8.961 -5.156 1.53 1 85.25 342 ALA A N 1
ATOM 2722 C CA . ALA A 1 342 ? -9.883 -5.23 0.398 1 85.25 342 ALA A CA 1
ATOM 2723 C C . ALA A 1 342 ? -11.328 -5.082 0.858 1 85.25 342 ALA A C 1
ATOM 2725 O O . ALA A 1 342 ? -12.086 -4.289 0.294 1 85.25 342 ALA A O 1
ATOM 2726 N N . MET A 1 343 ? -11.656 -5.766 1.877 1 84.94 343 MET A N 1
ATOM 2727 C CA . MET A 1 343 ? -13.016 -5.703 2.41 1 84.94 343 MET A CA 1
ATOM 2728 C C . MET A 1 343 ? -13.266 -4.363 3.09 1 84.94 343 MET A C 1
ATOM 2730 O O . MET A 1 343 ? -14.352 -3.793 2.959 1 84.94 343 MET A O 1
ATOM 2734 N N . ALA A 1 344 ? -12.305 -3.943 3.82 1 87.62 344 ALA A N 1
ATOM 2735 C CA . ALA A 1 344 ? -12.422 -2.668 4.523 1 87.62 344 ALA A CA 1
ATOM 2736 C C . ALA A 1 344 ? -12.656 -1.521 3.545 1 87.62 344 ALA A C 1
ATOM 2738 O O . ALA A 1 344 ? -13.461 -0.623 3.814 1 87.62 344 ALA A O 1
ATOM 2739 N N . LYS A 1 345 ? -11.945 -1.567 2.463 1 84.5 345 LYS A N 1
ATOM 2740 C CA . LYS A 1 345 ? -12.07 -0.533 1.439 1 84.5 345 LYS A CA 1
ATOM 2741 C C . LYS A 1 345 ? -13.508 -0.436 0.933 1 84.5 345 LYS A C 1
ATOM 2743 O O . LYS A 1 345 ? -14.023 0.664 0.726 1 84.5 345 LYS A O 1
ATOM 2748 N N . TYR A 1 346 ? -14.094 -1.504 0.762 1 88.12 346 TYR A N 1
ATOM 2749 C CA . TYR A 1 346 ? -15.461 -1.521 0.265 1 88.12 346 TYR A CA 1
ATOM 2750 C C . TYR A 1 346 ? -16.422 -0.976 1.312 1 88.12 346 TYR A C 1
ATOM 2752 O O . TYR A 1 346 ? -17.203 -0.064 1.029 1 88.12 346 TYR A O 1
ATOM 2760 N N . PHE A 1 347 ? -16.375 -1.407 2.482 1 87.44 347 PHE A N 1
ATOM 2761 C CA . PHE A 1 347 ? -17.391 -1.104 3.488 1 87.44 347 PHE A CA 1
ATOM 2762 C C . PHE A 1 347 ? -17.25 0.33 3.982 1 87.44 347 PHE A C 1
ATOM 2764 O O . PHE A 1 347 ? -18.234 0.962 4.363 1 87.44 347 PHE A O 1
ATOM 2771 N N . THR A 1 348 ? -16.094 0.797 4.016 1 86.44 348 THR A N 1
ATOM 2772 C CA . THR A 1 348 ? -15.898 2.162 4.488 1 86.44 348 THR A CA 1
ATOM 2773 C C . THR A 1 348 ? -16.391 3.172 3.455 1 86.44 348 THR A C 1
ATOM 2775 O O . THR A 1 348 ? -16.594 4.344 3.775 1 86.44 348 THR A O 1
ATOM 2778 N N . LYS A 1 349 ? -16.562 2.736 2.275 1 86.12 349 LYS A N 1
ATOM 2779 C CA . LYS A 1 349 ? -17.016 3.639 1.226 1 86.12 349 LYS A CA 1
ATOM 2780 C C . LYS A 1 349 ? -18.531 3.545 1.055 1 86.12 349 LYS A C 1
ATOM 2782 O O . LYS A 1 349 ? -19.125 4.332 0.317 1 86.12 349 LYS A O 1
ATOM 2787 N N . GLN A 1 350 ? -19.047 2.596 1.718 1 85.38 350 GLN A N 1
ATOM 2788 C CA . GLN A 1 350 ? -20.5 2.41 1.608 1 85.38 350 GLN A CA 1
ATOM 2789 C C . GLN A 1 350 ? -21.234 3.207 2.68 1 85.38 350 GLN A C 1
ATOM 2791 O O . GLN A 1 350 ? -20.703 3.436 3.768 1 85.38 350 GLN A O 1
ATOM 2796 N N . SER A 1 351 ? -22.516 3.592 2.385 1 84.31 351 SER A N 1
ATOM 2797 C CA . SER A 1 351 ? -23.375 4.25 3.367 1 84.31 351 SER A CA 1
ATOM 2798 C C . SER A 1 351 ? -23.781 3.289 4.48 1 84.31 351 SER A C 1
ATOM 2800 O O . SER A 1 351 ? -24.062 2.117 4.219 1 84.31 351 SER A O 1
ATOM 2802 N N . PRO A 1 352 ? -23.766 3.729 5.715 1 86.81 352 PRO A N 1
ATOM 2803 C CA . PRO A 1 352 ? -23.5 5.062 6.254 1 86.81 352 PRO A CA 1
ATOM 2804 C C . PRO A 1 352 ? -22 5.352 6.395 1 86.81 352 PRO A C 1
ATOM 2806 O O . PRO A 1 352 ? -21.219 4.445 6.668 1 86.81 352 PRO A O 1
ATOM 2809 N N . CYS A 1 353 ? -21.719 6.52 6.188 1 80.69 353 CYS A N 1
ATOM 2810 C CA . CYS A 1 353 ? -20.312 6.941 6.164 1 80.69 353 CYS A CA 1
ATOM 2811 C C . CYS A 1 353 ? -19.797 7.191 7.578 1 80.69 353 CYS A C 1
ATOM 2813 O O . CYS A 1 353 ? -19.219 8.242 7.852 1 80.69 353 CYS A O 1
ATOM 2815 N N . ASP A 1 354 ? -19.922 6.223 8.445 1 83.5 354 ASP A N 1
ATOM 2816 C CA . ASP A 1 354 ? -19.594 6.426 9.852 1 83.5 354 ASP A CA 1
ATOM 2817 C C . ASP A 1 354 ? -18.359 5.621 10.258 1 83.5 354 ASP A C 1
ATOM 2819 O O . ASP A 1 354 ? -17.984 5.598 11.43 1 83.5 354 ASP A O 1
ATOM 2823 N N . ILE A 1 355 ? -17.844 4.945 9.312 1 87.31 355 ILE A N 1
ATOM 2824 C CA . ILE A 1 355 ? -16.641 4.176 9.641 1 87.31 355 ILE A CA 1
ATOM 2825 C C . ILE A 1 355 ? -15.508 4.559 8.695 1 87.31 355 ILE A C 1
ATOM 2827 O O . ILE A 1 355 ? -15.75 5.051 7.59 1 87.31 355 ILE A O 1
ATOM 2831 N N . TYR A 1 356 ? -14.312 4.395 9.203 1 81.69 356 TYR A N 1
ATOM 2832 C CA . TYR A 1 356 ? -13.125 4.668 8.406 1 81.69 356 TYR A CA 1
ATOM 2833 C C . TYR A 1 356 ? -12.039 3.625 8.664 1 81.69 356 TYR A C 1
ATOM 2835 O O . TYR A 1 356 ? -12.133 2.852 9.617 1 81.69 356 TYR A O 1
ATOM 2843 N N . MET A 1 357 ? -11.125 3.504 7.738 1 84.56 357 MET A N 1
ATOM 2844 C CA . MET A 1 357 ? -10.062 2.512 7.883 1 84.56 357 MET A CA 1
ATOM 2845 C C . MET A 1 357 ? -8.711 3.186 8.062 1 84.56 357 MET A C 1
ATOM 2847 O O . MET A 1 357 ? -8.461 4.254 7.5 1 84.56 357 MET A O 1
ATOM 2851 N N . VAL A 1 358 ? -7.875 2.516 8.945 1 79.19 358 VAL A N 1
ATOM 2852 C CA . VAL A 1 358 ? -6.512 2.977 9.172 1 79.19 358 VAL A CA 1
ATOM 2853 C C . VAL A 1 358 ? -5.543 1.8 9.07 1 79.19 358 VAL A C 1
ATOM 2855 O O . VAL A 1 358 ? -5.914 0.657 9.344 1 79.19 358 VAL A O 1
ATOM 2858 N N . GLY A 1 359 ? -4.262 2.02 8.531 1 71.94 359 GLY A N 1
ATOM 2859 C CA . GLY A 1 359 ? -3.26 0.967 8.523 1 71.94 359 GLY A CA 1
ATOM 2860 C C . GLY A 1 359 ? -2.182 1.181 7.48 1 71.94 359 GLY A C 1
ATOM 2861 O O . GLY A 1 359 ? -2.275 2.098 6.66 1 71.94 359 GLY A O 1
ATOM 2862 N N . ASP A 1 360 ? -1.072 0.317 7.73 1 60.88 360 ASP A N 1
ATOM 2863 C CA . ASP A 1 360 ? 0.03 0.31 6.773 1 60.88 360 ASP A CA 1
ATOM 2864 C C . ASP A 1 360 ? -0.259 -0.636 5.609 1 60.88 360 ASP A C 1
ATOM 2866 O O . ASP A 1 360 ? -0.946 -1.645 5.781 1 60.88 360 ASP A O 1
ATOM 2870 N N . PHE A 1 361 ? -0.104 -0.116 4.508 1 58.78 361 PHE A N 1
ATOM 2871 C CA . PHE A 1 361 ? -0.456 -1.008 3.41 1 58.78 361 PHE A CA 1
ATOM 2872 C C . PHE A 1 361 ? 0.684 -1.974 3.111 1 58.78 361 PHE A C 1
ATOM 2874 O O . PHE A 1 361 ? 1.523 -1.704 2.25 1 58.78 361 PHE A O 1
ATOM 2881 N N . ILE A 1 362 ? 0.716 -2.918 4.055 1 68.44 362 ILE A N 1
ATOM 2882 C CA . ILE A 1 362 ? 1.561 -4.082 3.801 1 68.44 362 ILE A CA 1
ATOM 2883 C C . ILE A 1 362 ? 0.719 -5.211 3.209 1 68.44 362 ILE A C 1
ATOM 2885 O O . ILE A 1 362 ? -0.498 -5.254 3.404 1 68.44 362 ILE A O 1
ATOM 2889 N N . THR A 1 363 ? 1.354 -5.918 2.43 1 75.5 363 THR A N 1
ATOM 2890 C CA . THR A 1 363 ? 0.639 -7.062 1.875 1 75.5 363 THR A CA 1
ATOM 2891 C C . THR A 1 363 ? 0.858 -8.305 2.732 1 75.5 363 THR A C 1
ATOM 2893 O O . THR A 1 363 ? 1.998 -8.711 2.963 1 75.5 363 THR A O 1
ATOM 2896 N N . ILE A 1 364 ? -0.203 -8.883 3.258 1 78.56 364 ILE A N 1
ATOM 2897 C CA . ILE A 1 364 ? -0.071 -10.086 4.074 1 78.56 364 ILE A CA 1
ATOM 2898 C C . ILE A 1 364 ? -0.693 -11.273 3.346 1 78.56 364 ILE A C 1
ATOM 2900 O O . ILE A 1 364 ? -0.478 -12.422 3.729 1 78.56 364 ILE A O 1
ATOM 2904 N N . GLY A 1 365 ? -1.453 -10.891 2.332 1 86 365 GLY A N 1
ATOM 2905 C CA . GLY A 1 365 ? -2.094 -11.969 1.6 1 86 365 GLY A CA 1
ATOM 2906 C C . GLY A 1 365 ? -2.633 -11.539 0.249 1 86 365 GLY A C 1
ATOM 2907 O O . GLY A 1 365 ? -2.506 -10.375 -0.133 1 86 365 GLY A O 1
ATOM 2908 N N . SER A 1 366 ? -3.117 -12.602 -0.437 1 90.94 366 SER A N 1
ATOM 2909 C CA . SER A 1 366 ? -3.656 -12.359 -1.771 1 90.94 366 SER A CA 1
ATOM 2910 C C . SER A 1 366 ? -4.848 -13.266 -2.061 1 90.94 366 SER A C 1
ATOM 2912 O O . SER A 1 366 ? -4.965 -14.352 -1.485 1 90.94 366 SER A O 1
ATOM 2914 N N . TYR A 1 367 ? -5.703 -12.727 -2.857 1 94.12 367 TYR A N 1
ATOM 2915 C CA . TYR A 1 367 ? -6.82 -13.516 -3.365 1 94.12 367 TYR A CA 1
ATOM 2916 C C . TYR A 1 367 ? -6.484 -14.133 -4.719 1 94.12 367 TYR A C 1
ATOM 2918 O O . TYR A 1 367 ? -5.977 -13.445 -5.609 1 94.12 367 TYR A O 1
ATOM 2926 N N . SER A 1 368 ? -6.738 -15.43 -4.777 1 96.19 368 SER A N 1
ATOM 2927 C CA . SER A 1 368 ? -6.457 -16.156 -6.004 1 96.19 368 SER A CA 1
ATOM 2928 C C . SER A 1 368 ? -7.57 -17.156 -6.328 1 96.19 368 SER A C 1
ATOM 2930 O O . SER A 1 368 ? -8.438 -17.422 -5.488 1 96.19 368 SER A O 1
ATOM 2932 N N . LEU A 1 369 ? -7.562 -17.609 -7.57 1 97.25 369 LEU A N 1
ATOM 2933 C CA . LEU A 1 369 ? -8.438 -18.719 -7.957 1 97.25 369 LEU A CA 1
ATOM 2934 C C . LEU A 1 369 ? -7.824 -20.062 -7.566 1 97.25 369 LEU A C 1
ATOM 2936 O O . LEU A 1 369 ? -6.605 -20.234 -7.641 1 97.25 369 LEU A O 1
ATOM 2940 N N . ALA A 1 370 ? -8.688 -20.906 -7.164 1 97.06 370 ALA A N 1
ATOM 2941 C CA . ALA A 1 370 ? -8.195 -22.219 -6.75 1 97.06 370 ALA A CA 1
ATOM 2942 C C . ALA A 1 370 ? -8.68 -23.312 -7.691 1 97.06 370 ALA A C 1
ATOM 2944 O O . ALA A 1 370 ? -9.844 -23.312 -8.109 1 97.06 370 ALA A O 1
ATOM 2945 N N . PHE A 1 371 ? -7.766 -24.266 -7.992 1 96.69 371 PHE A N 1
ATOM 2946 C CA . PHE A 1 371 ? -8.031 -25.391 -8.883 1 96.69 371 PHE A CA 1
ATOM 2947 C C . PHE A 1 371 ? -7.668 -26.703 -8.219 1 96.69 371 PHE A C 1
ATOM 2949 O O . PHE A 1 371 ? -6.848 -26.734 -7.297 1 96.69 371 PHE A O 1
ATOM 2956 N N . PRO A 1 372 ? -8.359 -27.719 -8.711 1 94.62 372 PRO A N 1
ATOM 2957 C CA . PRO A 1 372 ? -7.941 -29.016 -8.18 1 94.62 372 PRO A CA 1
ATOM 2958 C C . PRO A 1 372 ? -6.488 -29.359 -8.516 1 94.62 372 PRO A C 1
ATOM 2960 O O . PRO A 1 372 ? -6 -28.984 -9.586 1 94.62 372 PRO A O 1
ATOM 2963 N N . ALA A 1 373 ? -5.836 -30.047 -7.629 1 87.56 373 ALA A N 1
ATOM 2964 C CA . ALA A 1 373 ? -4.43 -30.391 -7.805 1 87.56 373 ALA A CA 1
ATOM 2965 C C . ALA A 1 373 ? -4.234 -31.297 -9.023 1 87.56 373 ALA A C 1
ATOM 2967 O O . ALA A 1 373 ? -3.145 -31.344 -9.602 1 87.56 373 ALA A O 1
ATOM 2968 N N . SER A 1 374 ? -5.227 -31.922 -9.445 1 81.12 374 SER A N 1
ATOM 2969 C CA . SER A 1 374 ? -5.145 -32.875 -10.547 1 81.12 374 SER A CA 1
ATOM 2970 C C . SER A 1 374 ? -5.445 -32.188 -11.883 1 81.12 374 SER A C 1
ATOM 2972 O O . SER A 1 374 ? -5.363 -32.844 -12.938 1 81.12 374 SER A O 1
ATOM 2974 N N . TYR A 1 375 ? -5.676 -30.938 -11.758 1 81.31 375 TYR A N 1
ATOM 2975 C CA . TYR A 1 375 ? -6.105 -30.25 -12.969 1 81.31 375 TYR A CA 1
ATOM 2976 C C . TYR A 1 375 ? -4.945 -30.078 -13.938 1 81.31 375 TYR A C 1
ATOM 2978 O O . TYR A 1 375 ? -3.779 -30.141 -13.539 1 81.31 375 TYR A O 1
ATOM 2986 N N . ASP A 1 376 ? -5.27 -29.875 -15.133 1 82.56 376 ASP A N 1
ATOM 2987 C CA . ASP A 1 376 ? -4.305 -29.641 -16.203 1 82.56 376 ASP A CA 1
ATOM 2988 C C . ASP A 1 376 ? -3.527 -28.344 -15.961 1 82.56 376 ASP A C 1
ATOM 2990 O O . ASP A 1 376 ? -4.113 -27.266 -15.938 1 82.56 376 ASP A O 1
ATOM 2994 N N . PRO A 1 377 ? -2.232 -28.516 -15.828 1 85.5 377 PRO A N 1
ATOM 2995 C CA . PRO A 1 377 ? -1.41 -27.344 -15.562 1 85.5 377 PRO A CA 1
ATOM 2996 C C . PRO A 1 377 ? -1.454 -26.328 -16.703 1 85.5 377 PRO A C 1
ATOM 2998 O O . PRO A 1 377 ? -1.263 -25.125 -16.469 1 85.5 377 PRO A O 1
ATOM 3001 N N . SER A 1 378 ? -1.756 -26.781 -17.844 1 86.06 378 SER A N 1
ATOM 3002 C CA . SER A 1 378 ? -1.805 -25.875 -18.984 1 86.06 378 SER A CA 1
ATOM 3003 C C . SER A 1 378 ? -2.973 -24.906 -18.875 1 86.06 378 SER A C 1
ATOM 3005 O O . SER A 1 378 ? -2.875 -23.75 -19.312 1 86.06 378 SER A O 1
ATOM 3007 N N . LEU A 1 379 ? -4.066 -25.422 -18.344 1 89.94 379 LEU A N 1
ATOM 3008 C CA . LEU A 1 379 ? -5.227 -24.562 -18.156 1 89.94 379 LEU A CA 1
ATOM 3009 C C . LEU A 1 379 ? -4.938 -23.484 -17.125 1 89.94 379 LEU A C 1
ATOM 3011 O O . LEU A 1 379 ? -5.289 -22.312 -17.328 1 89.94 379 LEU A O 1
ATOM 3015 N N . ILE A 1 380 ? -4.336 -23.875 -16.078 1 91.94 380 ILE A N 1
ATOM 3016 C CA . ILE A 1 380 ? -3.992 -22.922 -15.031 1 91.94 380 ILE A CA 1
ATOM 3017 C C . ILE A 1 380 ? -3.035 -21.875 -15.586 1 91.94 380 ILE A C 1
ATOM 3019 O O . ILE A 1 380 ? -3.166 -20.688 -15.281 1 91.94 380 ILE A O 1
ATOM 3023 N N . LYS A 1 381 ? -2.121 -22.312 -16.391 1 91.5 381 LYS A N 1
ATOM 3024 C CA . LYS A 1 381 ? -1.164 -21.406 -17 1 91.5 381 LYS A CA 1
ATOM 3025 C C . LYS A 1 381 ? -1.872 -20.375 -17.875 1 91.5 381 LYS A C 1
ATOM 3027 O O . LYS A 1 381 ? -1.53 -19.203 -17.859 1 91.5 381 LYS A O 1
ATOM 3032 N N . GLN A 1 382 ? -2.793 -20.828 -18.625 1 93.38 382 GLN A N 1
ATOM 3033 C CA . GLN A 1 382 ? -3.553 -19.922 -19.484 1 93.38 382 GLN A CA 1
ATOM 3034 C C . GLN A 1 382 ? -4.289 -18.875 -18.641 1 93.38 382 GLN A C 1
ATOM 3036 O O . GLN A 1 382 ? -4.332 -17.688 -19.016 1 93.38 382 GLN A O 1
ATOM 3041 N N . ILE A 1 383 ? -4.855 -19.312 -17.609 1 95.25 383 ILE A N 1
ATOM 3042 C CA . ILE A 1 383 ? -5.574 -18.391 -16.734 1 95.25 383 ILE A CA 1
ATOM 3043 C C . ILE A 1 383 ? -4.59 -17.422 -16.094 1 95.25 383 ILE A C 1
ATOM 3045 O O . ILE A 1 383 ? -4.883 -16.219 -15.961 1 95.25 383 ILE A O 1
ATOM 3049 N N . ASP A 1 384 ? -3.453 -17.922 -15.703 1 94.88 384 ASP A N 1
ATOM 3050 C CA . ASP A 1 384 ? -2.416 -17.062 -15.133 1 94.88 384 ASP A CA 1
ATOM 3051 C C . ASP A 1 384 ? -2.01 -15.961 -16.109 1 94.88 384 ASP A C 1
ATOM 3053 O O . ASP A 1 384 ? -1.921 -14.789 -15.727 1 94.88 384 ASP A O 1
ATOM 3057 N N . ILE A 1 385 ? -1.765 -16.375 -17.297 1 94.12 385 ILE A N 1
ATOM 3058 C CA . ILE A 1 385 ? -1.362 -15.422 -18.328 1 94.12 385 ILE A CA 1
ATOM 3059 C C . ILE A 1 385 ? -2.471 -14.391 -18.531 1 94.12 385 ILE A C 1
ATOM 3061 O O . ILE A 1 385 ? -2.199 -13.195 -18.672 1 94.12 385 ILE A O 1
ATOM 3065 N N . ALA A 1 386 ? -3.682 -14.852 -18.531 1 95.69 386 ALA A N 1
ATOM 3066 C CA . ALA A 1 386 ? -4.816 -13.945 -18.688 1 95.69 386 ALA A CA 1
ATOM 3067 C C . ALA A 1 386 ? -4.875 -12.945 -17.531 1 95.69 386 ALA A C 1
ATOM 3069 O O . ALA A 1 386 ? -5.059 -11.75 -17.75 1 95.69 386 ALA A O 1
ATOM 3070 N N . LEU A 1 387 ? -4.738 -13.422 -16.328 1 95.19 387 LEU A N 1
ATOM 3071 C CA . LEU A 1 387 ? -4.789 -12.555 -15.156 1 95.19 387 LEU A CA 1
ATOM 3072 C C . LEU A 1 387 ? -3.664 -11.531 -15.188 1 95.19 387 LEU A C 1
ATOM 3074 O O . LEU A 1 387 ? -3.879 -10.359 -14.867 1 95.19 387 LEU A O 1
ATOM 3078 N N . LEU A 1 388 ? -2.512 -11.953 -15.539 1 91.12 388 LEU A N 1
ATOM 3079 C CA . LEU A 1 388 ? -1.37 -11.047 -15.633 1 91.12 388 LEU A CA 1
ATOM 3080 C C . LEU A 1 388 ? -1.597 -9.992 -16.719 1 91.12 388 LEU A C 1
ATOM 3082 O O . LEU A 1 388 ? -1.265 -8.82 -16.531 1 91.12 388 LEU A O 1
ATOM 3086 N N . THR A 1 389 ? -2.141 -10.453 -17.812 1 89.69 389 THR A N 1
ATOM 3087 C CA . THR A 1 389 ? -2.453 -9.531 -18.891 1 89.69 389 THR A CA 1
ATOM 3088 C C . THR A 1 389 ? -3.451 -8.469 -18.438 1 89.69 389 THR A C 1
ATOM 3090 O O . THR A 1 389 ? -3.277 -7.281 -18.719 1 89.69 389 THR A O 1
ATOM 3093 N N . LEU A 1 390 ? -4.453 -8.922 -17.766 1 90.94 390 LEU A N 1
ATOM 3094 C CA . LEU A 1 390 ? -5.461 -7.992 -17.25 1 90.94 390 LEU A CA 1
ATOM 3095 C C . LEU A 1 390 ? -4.84 -7 -16.281 1 90.94 390 LEU A C 1
ATOM 3097 O O . LEU A 1 390 ? -5.227 -5.828 -16.25 1 90.94 390 LEU A O 1
ATOM 3101 N N . ARG A 1 391 ? -3.953 -7.453 -15.469 1 87.69 391 ARG A N 1
ATOM 3102 C CA . ARG A 1 391 ? -3.256 -6.574 -14.539 1 87.69 391 ARG A CA 1
ATOM 3103 C C . ARG A 1 391 ? -2.418 -5.539 -15.281 1 87.69 391 ARG A C 1
ATOM 3105 O O . ARG A 1 391 ? -2.473 -4.348 -14.961 1 87.69 391 ARG A O 1
ATOM 3112 N N . GLU A 1 392 ? -1.719 -5.98 -16.25 1 81 392 GLU A N 1
ATOM 3113 C CA . GLU A 1 392 ? -0.821 -5.121 -17.016 1 81 392 GLU A CA 1
ATOM 3114 C C . GLU A 1 392 ? -1.6 -4.059 -17.797 1 81 392 GLU A C 1
ATOM 3116 O O . GLU A 1 392 ? -1.122 -2.938 -17.969 1 81 392 GLU A O 1
ATOM 3121 N N . LYS A 1 393 ? -2.779 -4.461 -18.188 1 80.94 393 LYS A N 1
ATOM 3122 C CA . LYS A 1 393 ? -3.605 -3.547 -18.969 1 80.94 393 LYS A CA 1
ATOM 3123 C C . LYS A 1 393 ? -4.418 -2.627 -18.062 1 80.94 393 LYS A C 1
ATOM 3125 O O . LYS A 1 393 ? -5.176 -1.782 -18.531 1 80.94 393 LYS A O 1
ATOM 3130 N N . GLY A 1 394 ? -4.371 -2.889 -16.844 1 78.75 394 GLY A N 1
ATOM 3131 C CA . GLY A 1 394 ? -5.066 -2.037 -15.898 1 78.75 394 GLY A CA 1
ATOM 3132 C C . GLY A 1 394 ? -6.531 -2.4 -15.734 1 78.75 394 GLY A C 1
ATOM 3133 O O . GLY A 1 394 ? -7.305 -1.63 -15.164 1 78.75 394 GLY A O 1
ATOM 3134 N N . VAL A 1 395 ? -6.898 -3.514 -16.219 1 86.44 395 VAL A N 1
ATOM 3135 C CA . VAL A 1 395 ? -8.297 -3.926 -16.172 1 86.44 395 VAL A CA 1
ATOM 3136 C C . VAL A 1 395 ? -8.664 -4.316 -14.742 1 86.44 395 VAL A C 1
ATOM 3138 O O . VAL A 1 395 ? -9.781 -4.051 -14.289 1 86.44 395 VAL A O 1
ATOM 3141 N N . LEU A 1 396 ? -7.742 -4.945 -14.047 1 89.19 396 LEU A N 1
ATOM 3142 C CA . LEU A 1 396 ? -8.023 -5.324 -12.664 1 89.19 396 LEU A CA 1
ATOM 3143 C C . LEU A 1 396 ? -8.305 -4.094 -11.812 1 89.19 396 LEU A C 1
ATOM 3145 O O . LEU A 1 396 ? -9.219 -4.105 -10.977 1 89.19 396 LEU A O 1
ATOM 3149 N N . LYS A 1 397 ? -7.504 -3.08 -12.008 1 81 397 LYS A N 1
ATOM 3150 C CA . LYS A 1 397 ? -7.723 -1.841 -11.266 1 81 397 LYS A CA 1
ATOM 3151 C C . LYS A 1 397 ? -9.055 -1.199 -11.648 1 81 397 LYS A C 1
ATOM 3153 O O . LYS A 1 397 ? -9.766 -0.675 -10.789 1 81 397 LYS A O 1
ATOM 3158 N N . MET A 1 398 ? -9.344 -1.215 -12.883 1 83.94 398 MET A N 1
ATOM 3159 C CA . MET A 1 398 ? -10.617 -0.677 -13.352 1 83.94 398 MET A CA 1
ATOM 3160 C C . MET A 1 398 ? -11.789 -1.399 -12.688 1 83.94 398 MET A C 1
ATOM 3162 O O . MET A 1 398 ? -12.75 -0.765 -12.258 1 83.94 398 MET A O 1
ATOM 3166 N N . LEU A 1 399 ? -11.695 -2.688 -12.641 1 90.75 399 LEU A N 1
ATOM 3167 C CA . LEU A 1 399 ? -12.742 -3.477 -12.008 1 90.75 399 LEU A CA 1
ATOM 3168 C C . LEU A 1 399 ? -12.844 -3.145 -10.523 1 90.75 399 LEU A C 1
ATOM 3170 O O . LEU A 1 399 ? -13.945 -3.051 -9.977 1 90.75 399 LEU A O 1
ATOM 3174 N N . GLU A 1 400 ? -11.734 -3.059 -9.906 1 88.56 400 GLU A N 1
ATOM 3175 C CA . GLU A 1 400 ? -11.727 -2.689 -8.492 1 88.56 400 GLU A CA 1
ATOM 3176 C C . GLU A 1 400 ? -12.391 -1.333 -8.273 1 88.56 400 GLU A C 1
ATOM 3178 O O . GLU A 1 400 ? -13.227 -1.18 -7.375 1 88.56 400 GLU A O 1
ATOM 3183 N N . ASP A 1 401 ? -12.055 -0.384 -9.07 1 81.81 401 ASP A N 1
ATOM 3184 C CA . ASP A 1 401 ? -12.625 0.954 -8.945 1 81.81 401 ASP A CA 1
ATOM 3185 C C . ASP A 1 401 ? -14.133 0.928 -9.164 1 81.81 401 ASP A C 1
ATOM 3187 O O . ASP A 1 401 ? -14.875 1.68 -8.531 1 81.81 401 ASP A O 1
ATOM 3191 N N . ARG A 1 402 ? -14.5 0.142 -10.023 1 87.06 402 ARG A N 1
ATOM 3192 C CA . ARG A 1 402 ? -15.914 0.04 -10.352 1 87.06 402 ARG A CA 1
ATOM 3193 C C . ARG A 1 402 ? -16.703 -0.545 -9.18 1 87.06 402 ARG A C 1
ATOM 3195 O O . ARG A 1 402 ? -17.75 -0.005 -8.797 1 87.06 402 ARG A O 1
ATOM 3202 N N . TRP A 1 403 ? -16.219 -1.552 -8.648 1 92.12 403 TRP A N 1
ATOM 3203 C CA . TRP A 1 403 ? -17.016 -2.307 -7.691 1 92.12 403 TRP A CA 1
ATOM 3204 C C . TRP A 1 403 ? -16.75 -1.847 -6.262 1 92.12 403 TRP A C 1
ATOM 3206 O O . TRP A 1 403 ? -17.562 -2.068 -5.363 1 92.12 403 TRP A O 1
ATOM 3216 N N . PHE A 1 404 ? -15.656 -1.27 -6.059 1 87.81 404 PHE A N 1
ATOM 3217 C CA . PHE A 1 404 ? -15.32 -0.847 -4.703 1 87.81 404 PHE A CA 1
ATOM 3218 C C . PHE A 1 404 ? -15.547 0.651 -4.531 1 87.81 404 PHE A C 1
ATOM 3220 O O . PHE A 1 404 ? -15.039 1.254 -3.582 1 87.81 404 PHE A O 1
ATOM 3227 N N . SER A 1 405 ? -16.219 1.172 -5.402 1 82.25 405 SER A N 1
ATOM 3228 C CA . SER A 1 405 ? -16.578 2.582 -5.297 1 82.25 405 SER A CA 1
ATOM 3229 C C . SER A 1 405 ? -17.75 2.787 -4.332 1 82.25 405 SER A C 1
ATOM 3231 O O . SER A 1 405 ? -18.438 1.832 -3.975 1 82.25 405 SER A O 1
ATOM 3233 N N . GLY A 1 406 ? -17.766 3.975 -3.738 1 80.12 406 GLY A N 1
ATOM 3234 C CA . GLY A 1 406 ? -18.828 4.32 -2.807 1 80.12 406 GLY A CA 1
ATOM 3235 C C . GLY A 1 406 ? -19.062 5.816 -2.697 1 80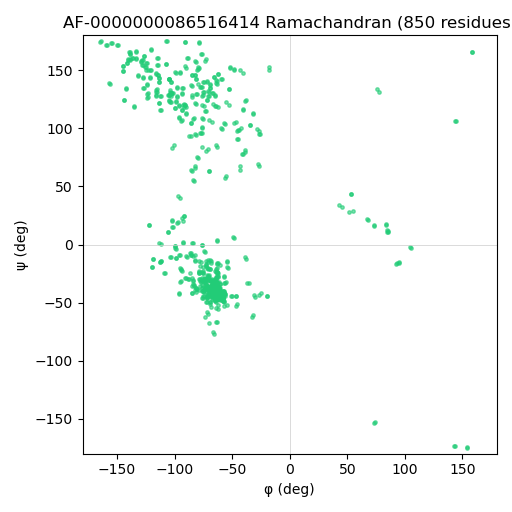.12 406 GLY A C 1
ATOM 3236 O O . GLY A 1 406 ? -18.422 6.602 -3.404 1 80.12 406 GLY A O 1
ATOM 3237 N N . GLU A 1 407 ? -20.062 6.121 -1.996 1 76.81 407 GLU A N 1
ATOM 3238 C CA . GLU A 1 407 ? -20.484 7.512 -1.834 1 76.81 407 GLU A CA 1
ATOM 3239 C C . GLU A 1 407 ? -19.625 8.234 -0.81 1 76.81 407 GLU A C 1
ATOM 3241 O O . GLU A 1 407 ? -19.516 9.461 -0.838 1 76.81 407 GLU A O 1
ATOM 3246 N N . CYS A 1 408 ? -19.109 7.445 0.008 1 71.69 408 CYS A N 1
ATOM 3247 C CA . CYS A 1 408 ? -18.344 8.055 1.093 1 71.69 408 CYS A CA 1
ATOM 3248 C C . CYS A 1 408 ? -16.938 8.422 0.634 1 71.69 408 CYS A C 1
ATOM 3250 O O . CYS A 1 408 ? -16.203 7.57 0.125 1 71.69 408 CYS A O 1
ATOM 3252 N N . THR A 1 409 ? -16.484 9.586 0.156 1 59.03 409 THR A N 1
ATOM 3253 C CA . THR A 1 409 ? -15.18 9.977 -0.373 1 59.03 409 THR A CA 1
ATOM 3254 C C . THR A 1 409 ? -14.203 10.281 0.761 1 59.03 409 THR A C 1
ATOM 3256 O O . THR A 1 409 ? -12.992 10.141 0.598 1 59.03 409 THR A O 1
ATOM 3259 N N . GLY A 1 410 ? -14.625 10.867 1.793 1 48.38 410 GLY A N 1
ATOM 3260 C CA . GLY A 1 410 ? -13.766 11.688 2.625 1 48.38 410 GLY A CA 1
ATOM 3261 C C . GLY A 1 410 ? -12.688 10.891 3.338 1 48.38 410 GLY A C 1
ATOM 3262 O O . GLY A 1 410 ? -11.523 11.297 3.359 1 48.38 410 GLY A O 1
ATOM 3263 N N . PHE A 1 411 ? -13.023 10.125 4.422 1 44.69 411 PHE A N 1
ATOM 3264 C CA . PHE A 1 411 ? -12.133 9.969 5.57 1 44.69 411 PHE A CA 1
ATOM 3265 C C . PHE A 1 411 ? -11.242 8.75 5.402 1 44.69 411 PHE A C 1
ATOM 3267 O O . PHE A 1 411 ? -11.383 7.762 6.129 1 44.69 411 PHE A O 1
ATOM 3274 N N . VAL A 1 412 ? -11.07 8.414 4.289 1 43.78 412 VAL A N 1
ATOM 3275 C CA . VAL A 1 412 ? -10.07 7.355 4.383 1 43.78 412 VAL A CA 1
ATOM 3276 C C . VAL A 1 412 ? -8.766 7.93 4.922 1 43.78 412 VAL A C 1
ATOM 3278 O O . VAL A 1 412 ? -8.164 8.805 4.301 1 43.78 412 VAL A O 1
ATOM 3281 N N . VAL A 1 413 ? -8.672 8 6.301 1 38.81 413 VAL A N 1
ATOM 3282 C CA . VAL A 1 413 ? -7.355 8.312 6.84 1 38.81 413 VAL A CA 1
ATOM 3283 C C . VAL A 1 413 ? -6.336 7.301 6.332 1 38.81 413 VAL A C 1
ATOM 3285 O O . VAL A 1 413 ? -6.344 6.137 6.75 1 38.81 413 VAL A O 1
ATOM 3288 N N . GLU A 1 414 ? -6.309 7.277 5.102 1 38.78 414 GLU A N 1
ATOM 3289 C CA . GLU A 1 414 ? -5.176 6.43 4.738 1 38.78 414 GLU A CA 1
ATOM 3290 C C . GLU A 1 414 ? -3.93 6.801 5.535 1 38.78 414 GLU A C 1
ATOM 3292 O O . GLU A 1 414 ? -3.652 7.98 5.754 1 38.78 414 GLU A O 1
ATOM 3297 N N . SER A 1 415 ? -3.646 6.062 6.375 1 35.47 415 SER A N 1
ATOM 3298 C CA . SER A 1 415 ? -2.602 6.371 7.348 1 35.47 415 SER A CA 1
ATOM 3299 C C . SER A 1 415 ? -1.67 7.461 6.828 1 35.47 415 SER A C 1
ATOM 3301 O O . SER A 1 415 ? -1.252 8.344 7.586 1 35.47 415 SER A O 1
ATOM 3303 N N . ASN A 1 416 ? -1.257 7.379 5.59 1 33.56 416 ASN A N 1
ATOM 3304 C CA . ASN A 1 416 ? -0.242 8.367 5.238 1 33.56 416 ASN A CA 1
ATOM 3305 C C . ASN A 1 416 ? -0.872 9.68 4.785 1 33.56 416 ASN A C 1
ATOM 3307 O O . ASN A 1 416 ? -0.163 10.648 4.492 1 33.56 416 ASN A O 1
ATOM 3311 N N . SER A 1 417 ? -2.236 9.734 4.227 1 31.16 417 SER A N 1
ATOM 3312 C CA . SER A 1 417 ? -2.777 11 3.754 1 31.16 417 SER A CA 1
ATOM 3313 C C . SER A 1 417 ? -3.414 11.789 4.895 1 31.16 417 SER A C 1
ATOM 3315 O O . SER A 1 417 ? -4.512 11.461 5.348 1 31.16 417 SER A O 1
ATOM 3317 N N . ASN A 1 418 ? -2.861 12.203 5.789 1 31.34 418 ASN A N 1
ATOM 3318 C CA . ASN A 1 418 ? -3.393 13.086 6.824 1 31.34 418 ASN A CA 1
ATOM 3319 C C . ASN A 1 418 ? -4.117 14.281 6.219 1 31.34 418 ASN A C 1
ATOM 3321 O O . ASN A 1 418 ? -4.258 15.32 6.871 1 31.34 418 ASN A O 1
ATOM 3325 N N . ARG A 1 419 ? -4.387 14.461 4.859 1 31.33 419 ARG A N 1
ATOM 3326 C CA . ARG A 1 419 ? -5.223 15.609 4.516 1 31.33 419 ARG A CA 1
ATOM 3327 C C . ARG A 1 419 ? -6.676 15.367 4.91 1 31.33 419 ARG A C 1
ATOM 3329 O O . ARG A 1 419 ? -7.34 14.5 4.34 1 31.33 419 ARG A O 1
ATOM 3336 N N . LEU A 1 420 ? -7.023 15.508 5.992 1 28.67 420 LEU A N 1
ATOM 3337 C CA . LEU A 1 420 ? -8.438 15.852 6.117 1 28.67 420 LEU A CA 1
ATOM 3338 C C . LEU A 1 420 ? -8.828 16.938 5.129 1 28.67 420 LEU A C 1
ATOM 3340 O O . LEU A 1 420 ? -8.25 18.031 5.152 1 28.67 420 LEU A O 1
ATOM 3344 N N . LEU A 1 421 ? -9.266 16.625 3.936 1 28.14 421 LEU A N 1
ATOM 3345 C CA . LEU A 1 421 ? -9.961 17.656 3.184 1 28.14 421 LEU A CA 1
ATOM 3346 C C . LEU A 1 421 ? -10.898 18.453 4.09 1 28.14 421 LEU A C 1
ATOM 3348 O O . LEU A 1 421 ? -11.938 17.938 4.516 1 28.14 421 LEU A O 1
ATOM 3352 N N . ILE A 1 422 ? -10.43 19.328 4.852 1 27.58 422 ILE A N 1
ATOM 3353 C CA . ILE A 1 422 ? -11.336 20.297 5.457 1 27.58 422 ILE A CA 1
ATOM 3354 C C . ILE A 1 422 ? -12.094 21.047 4.367 1 27.58 422 ILE A C 1
ATOM 3356 O O . ILE A 1 422 ? -11.484 21.672 3.486 1 27.58 422 ILE A O 1
ATOM 3360 N N . PRO A 1 423 ? -13.406 20.75 4.125 1 26.84 423 PRO A N 1
ATOM 3361 C CA . PRO A 1 423 ? -14.125 21.656 3.229 1 26.84 423 PRO A CA 1
ATOM 3362 C C . PRO A 1 423 ? -13.734 23.109 3.436 1 26.84 423 PRO A C 1
ATOM 3364 O O . PRO A 1 423 ? -13.352 23.5 4.539 1 26.84 423 PRO A O 1
ATOM 3367 N N . PRO A 1 424 ? -13.297 23.672 2.26 1 24.64 424 PRO A N 1
ATOM 3368 C CA . PRO A 1 424 ? -13.094 25.109 2.508 1 24.64 424 PRO A CA 1
ATOM 3369 C C . PRO A 1 424 ? -14.188 25.719 3.375 1 24.64 424 PRO A C 1
ATOM 3371 O O . PRO A 1 424 ? -15.328 25.25 3.352 1 24.64 424 PRO A O 1
ATOM 3374 N N . PHE A 1 425 ? -13.68 26.094 4.395 1 22.27 425 PHE A N 1
ATOM 3375 C CA . PHE A 1 425 ? -14.586 26.906 5.191 1 22.27 425 PHE A CA 1
ATOM 3376 C C . PHE A 1 425 ? -15.438 27.812 4.301 1 22.27 425 PHE A C 1
ATOM 3378 O O . PHE A 1 425 ? -16.25 28.594 4.793 1 22.27 425 PHE A O 1
ATOM 3385 N N . TYR A 1 426 ? -15.117 27.984 2.957 1 20.83 426 TYR A N 1
ATOM 3386 C CA . TYR A 1 426 ? -16.109 28.875 2.375 1 20.83 426 TYR A CA 1
ATOM 3387 C C . TYR A 1 426 ? -17.422 28.141 2.129 1 20.83 426 TYR A C 1
ATOM 3389 O O . TYR A 1 426 ? -17.438 27.047 1.562 1 20.83 426 TYR A O 1
ATOM 3397 N N . GLY A 1 427 ? -18.391 28.156 2.92 1 18.58 427 GLY A N 1
ATOM 3398 C CA . GLY A 1 427 ? -19.688 28.219 2.266 1 18.58 427 GLY A CA 1
ATOM 3399 C C . GLY A 1 427 ? -19.672 29.062 1.008 1 18.58 427 GLY A C 1
ATOM 3400 O O . GLY A 1 427 ? -18.906 30.016 0.902 1 18.58 427 GLY A O 1
ATOM 3401 N N . MET B 1 1 ? -13.547 -56.281 2.814 1 25.75 1 MET B N 1
ATOM 3402 C CA . MET B 1 1 ? -12.133 -56.188 3.189 1 25.75 1 MET B CA 1
ATOM 3403 C C . MET B 1 1 ? -11.305 -55.594 2.062 1 25.75 1 MET B C 1
ATOM 3405 O O . MET B 1 1 ? -10.125 -55.281 2.248 1 25.75 1 MET B O 1
ATOM 3409 N N . LYS B 1 2 ? -11.672 -55.875 0.8 1 33.78 2 LYS B N 1
ATOM 3410 C CA . LYS B 1 2 ? -10.883 -55.5 -0.376 1 33.78 2 LYS B CA 1
ATOM 3411 C C . LYS B 1 2 ? -10.906 -54 -0.615 1 33.78 2 LYS B C 1
ATOM 3413 O O . LYS B 1 2 ? -10.234 -53.5 -1.522 1 33.78 2 LYS B O 1
ATOM 3418 N N . THR B 1 3 ? -12.023 -53.375 -0.218 1 32.88 3 THR B N 1
ATOM 3419 C CA . THR B 1 3 ? -12.203 -52 -0.647 1 32.88 3 THR B CA 1
ATOM 3420 C C . THR B 1 3 ? -11.266 -51.062 0.115 1 32.88 3 THR B C 1
ATOM 3422 O O . THR B 1 3 ? -11.289 -49.844 -0.091 1 32.88 3 THR B O 1
ATOM 3425 N N . ALA B 1 4 ? -10.648 -51.562 1.246 1 34.03 4 ALA B N 1
ATOM 3426 C CA . ALA B 1 4 ? -9.789 -50.781 2.117 1 34.03 4 ALA B CA 1
ATOM 3427 C C . ALA B 1 4 ? -8.461 -50.469 1.443 1 34.03 4 ALA B C 1
ATOM 3429 O O . ALA B 1 4 ? -7.648 -49.688 1.98 1 34.03 4 ALA B O 1
ATOM 3430 N N . CYS B 1 5 ? -8.055 -51.281 0.385 1 30.17 5 CYS B N 1
ATOM 3431 C CA . CYS B 1 5 ? -6.676 -51.219 -0.074 1 30.17 5 CYS B CA 1
ATOM 3432 C C . CYS B 1 5 ? -6.434 -49.969 -0.912 1 30.17 5 CYS B C 1
ATOM 3434 O O . CYS B 1 5 ? -5.289 -49.625 -1.239 1 30.17 5 CYS B O 1
ATOM 3436 N N . ALA B 1 6 ? -7.531 -49.5 -1.587 1 35.81 6 ALA B N 1
ATOM 3437 C CA . ALA B 1 6 ? -7.242 -48.5 -2.611 1 35.81 6 ALA B CA 1
ATOM 3438 C C . ALA B 1 6 ? -6.934 -47.156 -1.984 1 35.81 6 ALA B C 1
ATOM 3440 O O . ALA B 1 6 ? -6.297 -46.281 -2.611 1 35.81 6 ALA B O 1
ATOM 3441 N N . VAL B 1 7 ? -7.434 -46.906 -0.768 1 38.66 7 VAL B N 1
ATOM 3442 C CA . VAL B 1 7 ? -7.199 -45.594 -0.177 1 38.66 7 VAL B CA 1
ATOM 3443 C C . VAL B 1 7 ? -5.762 -45.5 0.328 1 38.66 7 VAL B C 1
ATOM 3445 O O . VAL B 1 7 ? -5.18 -44.406 0.375 1 38.66 7 VAL B O 1
ATOM 3448 N N . GLY B 1 8 ? -5.043 -46.625 0.64 1 35.38 8 GLY B N 1
ATOM 3449 C CA . GLY B 1 8 ? -3.686 -46.625 1.168 1 35.38 8 GLY B CA 1
ATOM 3450 C C . GLY B 1 8 ? -2.65 -46.188 0.144 1 35.38 8 GLY B C 1
ATOM 3451 O O . GLY B 1 8 ? -1.632 -45.594 0.496 1 35.38 8 GLY B O 1
ATOM 3452 N N . VAL B 1 9 ? -2.889 -46.656 -1.106 1 38.69 9 VAL B N 1
ATOM 3453 C CA . VAL B 1 9 ? -1.861 -46.438 -2.123 1 38.69 9 VAL B CA 1
ATOM 3454 C C . VAL B 1 9 ? -1.774 -44.969 -2.48 1 38.69 9 VAL B C 1
ATOM 3456 O O . VAL B 1 9 ? -0.688 -44.438 -2.75 1 38.69 9 VAL B O 1
ATOM 3459 N N . LEU B 1 10 ? -2.867 -44.188 -2.432 1 36.34 10 LEU B N 1
ATOM 3460 C CA . LEU B 1 10 ? -2.793 -42.812 -2.842 1 36.34 10 LEU B CA 1
ATOM 3461 C C . LEU B 1 10 ? -2.049 -41.969 -1.803 1 36.34 10 LEU B C 1
ATOM 3463 O O . LEU B 1 10 ? -1.321 -41.031 -2.152 1 36.34 10 LEU B O 1
ATOM 3467 N N . LEU B 1 11 ? -2.107 -42.312 -0.505 1 37.62 11 LEU B N 1
ATOM 3468 C CA . LEU B 1 11 ? -1.325 -41.625 0.507 1 37.62 11 LEU B CA 1
ATOM 3469 C C . LEU B 1 11 ? 0.158 -41.938 0.373 1 37.62 11 LEU B C 1
ATOM 3471 O O . LEU B 1 11 ? 1.011 -41.062 0.583 1 37.62 11 LEU B O 1
ATOM 3475 N N . VAL B 1 12 ? 0.579 -43.188 0.083 1 37.72 12 VAL B N 1
ATOM 3476 C CA . VAL B 1 12 ? 1.979 -43.594 -0.045 1 37.72 12 VAL B CA 1
ATOM 3477 C C . VAL B 1 12 ? 2.605 -42.875 -1.248 1 37.72 12 VAL B C 1
ATOM 3479 O O . VAL B 1 12 ? 3.768 -42.469 -1.201 1 37.72 12 VAL B O 1
ATOM 3482 N N . CYS B 1 13 ? 1.904 -42.688 -2.326 1 35.28 13 CYS B N 1
ATOM 3483 C CA . CYS B 1 13 ? 2.48 -42 -3.484 1 35.28 13 CYS B CA 1
ATOM 3484 C C . CYS B 1 13 ? 2.727 -40.531 -3.191 1 35.28 13 CYS B C 1
ATOM 3486 O O . CYS B 1 13 ? 3.668 -39.938 -3.719 1 35.28 13 CYS B O 1
ATOM 3488 N N . PHE B 1 14 ? 1.846 -39.844 -2.477 1 39.34 14 PHE B N 1
ATOM 3489 C CA . PHE B 1 14 ? 2.109 -38.438 -2.125 1 39.34 14 PHE B CA 1
ATOM 3490 C C . PHE B 1 14 ? 3.301 -38.344 -1.182 1 39.34 14 PHE B C 1
ATOM 3492 O O . PHE B 1 14 ? 4.113 -37.438 -1.296 1 39.34 14 PHE B O 1
ATOM 3499 N N . LEU B 1 15 ? 3.516 -39.219 -0.194 1 39.53 15 LEU B N 1
ATOM 3500 C CA . LEU B 1 15 ? 4.699 -39.219 0.662 1 39.53 15 LEU B CA 1
ATOM 3501 C C . LEU B 1 15 ? 5.941 -39.594 -0.134 1 39.53 15 LEU B C 1
ATOM 3503 O O . LEU B 1 15 ? 7.039 -39.125 0.149 1 39.53 15 LEU B O 1
ATOM 3507 N N . TRP B 1 16 ? 5.883 -40.594 -0.987 1 39.12 16 TRP B N 1
ATOM 3508 C CA . TRP B 1 16 ? 7.059 -41 -1.747 1 39.12 16 TRP B CA 1
ATOM 3509 C C . TRP B 1 16 ? 7.512 -39.875 -2.689 1 39.12 16 TRP B C 1
ATOM 3511 O O . TRP B 1 16 ? 8.711 -39.688 -2.896 1 39.12 16 TRP B O 1
ATOM 3521 N N . HIS B 1 17 ? 6.633 -39.156 -3.336 1 40.28 17 HIS B N 1
ATOM 3522 C CA . HIS B 1 17 ? 7.043 -38.094 -4.238 1 40.28 17 HIS B CA 1
ATOM 3523 C C . HIS B 1 17 ? 7.598 -36.906 -3.465 1 40.28 17 HIS B C 1
ATOM 3525 O O . HIS B 1 17 ? 8.422 -36.156 -3.986 1 40.28 17 HIS B O 1
ATOM 3531 N N . ILE B 1 18 ? 7.18 -36.625 -2.234 1 43.88 18 ILE B N 1
ATOM 3532 C CA . ILE B 1 18 ? 7.828 -35.594 -1.427 1 43.88 18 ILE B CA 1
ATOM 3533 C C . ILE B 1 18 ? 9.273 -36 -1.133 1 43.88 18 ILE B C 1
ATOM 3535 O O . ILE B 1 18 ? 10.172 -35.156 -1.114 1 43.88 18 ILE B O 1
ATOM 3539 N N . HIS B 1 19 ? 9.602 -37.25 -0.933 1 43.84 19 HIS B N 1
ATOM 3540 C CA . HIS B 1 19 ? 10.906 -37.719 -0.485 1 43.84 19 HIS B CA 1
ATOM 3541 C C . HIS B 1 19 ? 11.984 -37.469 -1.536 1 43.84 19 HIS B C 1
ATOM 3543 O O . HIS B 1 19 ? 13.156 -37.281 -1.199 1 43.84 19 HIS B O 1
ATOM 3549 N N . THR B 1 20 ? 11.648 -37.594 -2.785 1 50 20 THR B N 1
ATOM 3550 C CA . THR B 1 20 ? 12.727 -37.562 -3.768 1 50 20 THR B CA 1
ATOM 3551 C C . THR B 1 20 ? 13.188 -36.125 -4 1 50 20 THR B C 1
ATOM 3553 O O . THR B 1 20 ? 14.234 -35.875 -4.598 1 50 20 THR B O 1
ATOM 3556 N N . ILE B 1 21 ? 12.43 -35.219 -3.648 1 58.16 21 ILE B N 1
ATOM 3557 C CA . ILE B 1 21 ? 12.812 -33.875 -3.957 1 58.16 21 ILE B CA 1
ATOM 3558 C C . ILE B 1 21 ? 13.766 -33.344 -2.889 1 58.16 21 ILE B C 1
ATOM 3560 O O . ILE B 1 21 ? 14.586 -32.469 -3.158 1 58.16 21 ILE B O 1
ATOM 3564 N N . GLN B 1 22 ? 13.914 -34.125 -1.759 1 64.31 22 GLN B N 1
ATOM 3565 C CA . GLN B 1 22 ? 14.852 -33.719 -0.718 1 64.31 22 GLN B CA 1
ATOM 3566 C C . GLN B 1 22 ? 16.297 -33.969 -1.142 1 64.31 22 GLN B C 1
ATOM 3568 O O . GLN B 1 22 ? 16.625 -35.031 -1.658 1 64.31 22 GLN B O 1
ATOM 3573 N N . GLY B 1 23 ? 17.047 -32.875 -1.198 1 69.75 23 GLY B N 1
ATOM 3574 C CA . GLY B 1 23 ? 18.469 -32.969 -1.487 1 69.75 23 GLY B CA 1
ATOM 3575 C C . GLY B 1 23 ? 18.828 -32.531 -2.9 1 69.75 23 GLY B C 1
ATOM 3576 O O . GLY B 1 23 ? 19.984 -32.594 -3.299 1 69.75 23 GLY B O 1
ATOM 3577 N N . LYS B 1 24 ? 17.766 -32.188 -3.682 1 85.25 24 LYS B N 1
ATOM 3578 C CA . LYS B 1 24 ? 18.062 -31.766 -5.043 1 85.25 24 LYS B CA 1
ATOM 3579 C C . LYS B 1 24 ? 18.719 -30.391 -5.051 1 85.25 24 LYS B C 1
ATOM 3581 O O . LYS B 1 24 ? 18.328 -29.5 -4.293 1 85.25 24 LYS B O 1
ATOM 3586 N N . GLN B 1 25 ? 19.828 -30.297 -5.82 1 91.38 25 GLN B N 1
ATOM 3587 C CA . GLN B 1 25 ? 20.531 -29.031 -5.996 1 91.38 25 GLN B CA 1
ATOM 3588 C C . GLN B 1 25 ? 20.031 -28.281 -7.227 1 91.38 25 GLN B C 1
ATOM 3590 O O . GLN B 1 25 ? 20 -28.844 -8.328 1 91.38 25 GLN B O 1
ATOM 3595 N N . LEU B 1 26 ? 19.547 -27.125 -7 1 94.69 26 LEU B N 1
ATOM 3596 C CA . LEU B 1 26 ? 19.031 -26.297 -8.086 1 94.69 26 LEU B CA 1
ATOM 3597 C C . LEU B 1 26 ? 20.016 -25.172 -8.43 1 94.69 26 LEU B C 1
ATOM 3599 O O . LEU B 1 26 ? 20.531 -24.5 -7.531 1 94.69 26 LEU B O 1
ATOM 3603 N N . LYS B 1 27 ? 20.281 -25.031 -9.695 1 95.12 27 LYS B N 1
ATOM 3604 C CA . LYS B 1 27 ? 21.109 -23.938 -10.188 1 95.12 27 LYS B CA 1
ATOM 3605 C C . LYS B 1 27 ? 20.281 -22.656 -10.32 1 95.12 27 LYS B C 1
ATOM 3607 O O . LYS B 1 27 ? 19.312 -22.609 -11.086 1 95.12 27 LYS B O 1
ATOM 3612 N N . VAL B 1 28 ? 20.734 -21.656 -9.594 1 96.62 28 VAL B N 1
ATOM 3613 C CA . VAL B 1 28 ? 20.016 -20.391 -9.57 1 96.62 28 VAL B CA 1
ATOM 3614 C C . VAL B 1 28 ? 20.75 -19.344 -10.414 1 96.62 28 VAL B C 1
ATOM 3616 O O . VAL B 1 28 ? 21.953 -19.141 -10.234 1 96.62 28 VAL B O 1
ATOM 3619 N N . THR B 1 29 ? 20.047 -18.766 -11.398 1 96.75 29 THR B N 1
ATOM 3620 C CA . THR B 1 29 ? 20.578 -17.609 -12.125 1 96.75 29 THR B CA 1
ATOM 3621 C C . THR B 1 29 ? 20.016 -16.312 -11.562 1 96.75 29 THR B C 1
ATOM 3623 O O . THR B 1 29 ? 18.844 -16.234 -11.195 1 96.75 29 THR B O 1
ATOM 3626 N N . SER B 1 30 ? 20.875 -15.312 -11.359 1 94.88 30 SER B N 1
ATOM 3627 C CA . SER B 1 30 ? 20.453 -14.047 -10.766 1 94.88 30 SER B CA 1
ATOM 3628 C C . SER B 1 30 ? 21.281 -12.883 -11.273 1 94.88 30 SER B C 1
ATOM 3630 O O . SER B 1 30 ? 22.172 -13.07 -12.117 1 94.88 30 SER B O 1
ATOM 3632 N N . LEU B 1 31 ? 20.875 -11.68 -10.938 1 90.94 31 LEU B N 1
ATOM 3633 C CA . LEU B 1 31 ? 21.578 -10.453 -11.266 1 90.94 31 LEU B CA 1
ATOM 3634 C C . LEU B 1 31 ? 22.062 -9.742 -10 1 90.94 31 LEU B C 1
ATOM 3636 O O . LEU B 1 31 ? 21.406 -9.812 -8.961 1 90.94 31 LEU B O 1
ATOM 3640 N N . LEU B 1 32 ? 23.219 -9.094 -10.172 1 89.12 32 LEU B N 1
ATOM 3641 C CA . LEU B 1 32 ? 23.719 -8.289 -9.062 1 89.12 32 LEU B CA 1
ATOM 3642 C C . LEU B 1 32 ? 22.969 -6.969 -8.969 1 89.12 32 LEU B C 1
ATOM 3644 O O . LEU B 1 32 ? 23.234 -6.035 -9.719 1 89.12 32 LEU B O 1
ATOM 3648 N N . VAL B 1 33 ? 21.984 -6.977 -8.125 1 85.12 33 VAL B N 1
ATOM 3649 C CA . VAL B 1 33 ? 21.188 -5.785 -7.879 1 85.12 33 VAL B CA 1
ATOM 3650 C C . VAL B 1 33 ? 20.969 -5.602 -6.379 1 85.12 33 VAL B C 1
ATOM 3652 O O . VAL B 1 33 ? 20.344 -6.438 -5.73 1 85.12 33 VAL B O 1
ATOM 3655 N N . GLN B 1 34 ? 21.453 -4.477 -5.867 1 85.69 34 GLN B N 1
ATOM 3656 C CA . GLN B 1 34 ? 21.25 -4.211 -4.445 1 85.69 34 GLN B CA 1
ATOM 3657 C C . GLN B 1 34 ? 19.797 -3.857 -4.164 1 85.69 34 GLN B C 1
ATOM 3659 O O . GLN B 1 34 ? 19.156 -3.148 -4.949 1 85.69 34 GLN B O 1
ATOM 3664 N N . PRO B 1 35 ? 19.188 -4.301 -3.1 1 91.69 35 PRO B N 1
ATOM 3665 C CA . PRO B 1 35 ? 19.75 -5.164 -2.062 1 91.69 35 PRO B CA 1
ATOM 3666 C C . PRO B 1 35 ? 19.391 -6.633 -2.252 1 91.69 35 PRO B C 1
ATOM 3668 O O . PRO B 1 35 ? 19.422 -7.41 -1.295 1 91.69 35 PRO B O 1
ATOM 3671 N N . PHE B 1 36 ? 19.016 -6.941 -3.398 1 93.38 36 PHE B N 1
ATOM 3672 C CA . PHE B 1 36 ? 18.547 -8.297 -3.658 1 93.38 36 PHE B CA 1
ATOM 3673 C C . PHE B 1 36 ? 19.703 -9.273 -3.719 1 93.38 36 PHE B C 1
ATOM 3675 O O . PHE B 1 36 ? 19.641 -10.367 -3.15 1 93.38 36 PHE B O 1
ATOM 3682 N N . LEU B 1 37 ? 20.703 -8.914 -4.398 1 92.69 37 LEU B N 1
ATOM 3683 C CA . LEU B 1 37 ? 21.906 -9.742 -4.484 1 92.69 37 LEU B CA 1
ATOM 3684 C C . LEU B 1 37 ? 23.156 -8.875 -4.539 1 92.69 37 LEU B C 1
ATOM 3686 O O . LEU B 1 37 ? 23.281 -8.008 -5.41 1 92.69 37 LEU B O 1
ATOM 3690 N N . MET B 1 38 ? 24 -9.133 -3.654 1 91.06 38 MET B N 1
ATOM 3691 C CA . MET B 1 38 ? 25.281 -8.43 -3.576 1 91.06 38 MET B CA 1
ATOM 3692 C C . MET B 1 38 ? 26.438 -9.414 -3.52 1 91.06 38 MET B C 1
ATOM 3694 O O . MET B 1 38 ? 26.297 -10.523 -2.994 1 91.06 38 MET B O 1
ATOM 3698 N N . SER B 1 39 ? 27.484 -9.016 -4.164 1 87.69 39 SER B N 1
ATOM 3699 C CA . SER B 1 39 ? 28.672 -9.867 -4.156 1 87.69 39 SER B CA 1
ATOM 3700 C C . SER B 1 39 ? 29.734 -9.328 -3.211 1 87.69 39 SER B C 1
ATOM 3702 O O . SER B 1 39 ? 29.984 -8.117 -3.174 1 87.69 39 SER B O 1
ATOM 3704 N N . ASN B 1 40 ? 30.062 -10.172 -2.326 1 83.31 40 ASN B N 1
ATOM 3705 C CA . ASN B 1 40 ? 31.188 -9.844 -1.466 1 83.31 40 ASN B CA 1
ATOM 3706 C C . ASN B 1 40 ? 32.375 -10.758 -1.726 1 83.31 40 ASN B C 1
ATOM 3708 O O . ASN B 1 40 ? 32.25 -11.984 -1.732 1 83.31 40 ASN B O 1
ATOM 3712 N N . ALA B 1 41 ? 33.438 -10.078 -2.203 1 78.31 41 ALA B N 1
ATOM 3713 C CA . ALA B 1 41 ? 34.656 -10.859 -2.463 1 78.31 41 ALA B CA 1
ATOM 3714 C C . ALA B 1 41 ? 35.594 -10.828 -1.265 1 78.31 41 ALA B C 1
ATOM 3716 O O . ALA B 1 41 ? 35.906 -9.758 -0.741 1 78.31 41 ALA B O 1
ATOM 3717 N N . THR B 1 42 ? 35.656 -11.898 -0.608 1 73.94 42 THR B N 1
ATOM 3718 C CA . THR B 1 42 ? 36.625 -11.992 0.478 1 73.94 42 THR B CA 1
ATOM 3719 C C . THR B 1 42 ? 37.812 -12.852 0.066 1 73.94 42 THR B C 1
ATOM 3721 O O . THR B 1 42 ? 37.656 -13.836 -0.658 1 73.94 42 THR B O 1
ATOM 3724 N N . VAL B 1 43 ? 38.938 -12.289 0.271 1 70.69 43 VAL B N 1
ATOM 3725 C CA . VAL B 1 43 ? 40.156 -13.047 0.01 1 70.69 43 VAL B CA 1
ATOM 3726 C C . VAL B 1 43 ? 40.531 -13.883 1.238 1 70.69 43 VAL B C 1
ATOM 3728 O O . VAL B 1 43 ? 40.75 -13.336 2.326 1 70.69 43 VAL B O 1
ATOM 3731 N N . ARG B 1 44 ? 40.281 -15.078 1.133 1 63.88 44 ARG B N 1
ATOM 3732 C CA . ARG B 1 44 ? 40.719 -15.984 2.188 1 63.88 44 ARG B CA 1
ATOM 3733 C C . ARG B 1 44 ? 41.75 -16.984 1.662 1 63.88 44 ARG B C 1
ATOM 3735 O O . ARG B 1 44 ? 41.5 -17.688 0.686 1 63.88 44 ARG B O 1
ATOM 3742 N N . ASN B 1 45 ? 42.844 -17.172 2.369 1 65.06 45 ASN B N 1
ATOM 3743 C CA . ASN B 1 45 ? 43.969 -18.062 2.066 1 65.06 45 ASN B CA 1
ATOM 3744 C C . ASN B 1 45 ? 44.375 -17.938 0.604 1 65.06 45 ASN B C 1
ATOM 3746 O O . ASN B 1 45 ? 44.625 -18.953 -0.053 1 65.06 45 ASN B O 1
ATOM 3750 N N . GLY B 1 46 ? 44.25 -16.797 0.003 1 63.53 46 GLY B N 1
ATOM 3751 C CA . GLY B 1 46 ? 44.75 -16.547 -1.349 1 63.53 46 GLY B CA 1
ATOM 3752 C C . GLY B 1 46 ? 43.688 -16.797 -2.41 1 63.53 46 GLY B C 1
ATOM 3753 O O . GLY B 1 46 ? 43.906 -16.547 -3.594 1 63.53 46 GLY B O 1
ATOM 3754 N N . LYS B 1 47 ? 42.688 -17.453 -2.059 1 69.56 47 LYS B N 1
ATOM 3755 C CA . LYS B 1 47 ? 41.625 -17.688 -3.039 1 69.56 47 LYS B CA 1
ATOM 3756 C C . LYS B 1 47 ? 40.438 -16.75 -2.803 1 69.56 47 LYS B C 1
ATOM 3758 O O . LYS B 1 47 ? 40.031 -16.531 -1.661 1 69.56 47 LYS B O 1
ATOM 3763 N N . THR B 1 48 ? 40.062 -16.141 -3.957 1 70.31 48 THR B N 1
ATOM 3764 C CA . THR B 1 48 ? 38.938 -15.227 -3.885 1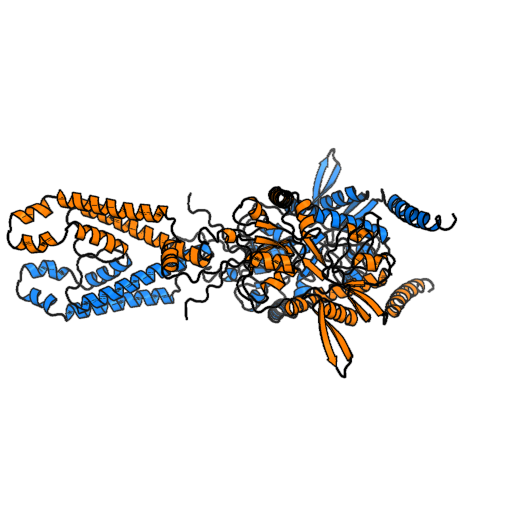 70.31 48 THR B CA 1
ATOM 3765 C C . THR B 1 48 ? 37.625 -16 -3.801 1 70.31 48 THR B C 1
ATOM 3767 O O . THR B 1 48 ? 37.312 -16.797 -4.688 1 70.31 48 THR B O 1
ATOM 3770 N N . GLN B 1 49 ? 37.156 -16.047 -2.584 1 75.25 49 GLN B N 1
ATOM 3771 C CA . GLN B 1 49 ? 35.844 -16.672 -2.438 1 75.25 49 GLN B CA 1
ATOM 3772 C C . GLN B 1 49 ? 34.75 -15.633 -2.529 1 75.25 49 GLN B C 1
ATOM 3774 O O . GLN B 1 49 ? 34.75 -14.633 -1.812 1 75.25 49 GLN B O 1
ATOM 3779 N N . VAL B 1 50 ? 33.906 -15.891 -3.627 1 79.25 50 VAL B N 1
ATOM 3780 C CA . VAL B 1 50 ? 32.781 -14.969 -3.83 1 79.25 50 VAL B CA 1
ATOM 3781 C C . VAL B 1 50 ? 31.562 -15.469 -3.072 1 79.25 50 VAL B C 1
ATOM 3783 O O . VAL B 1 50 ? 31.156 -16.625 -3.227 1 79.25 50 VAL B O 1
ATOM 3786 N N . THR B 1 51 ? 31.25 -14.672 -2.066 1 84.5 51 THR B N 1
ATOM 3787 C CA . THR B 1 51 ? 30.016 -14.984 -1.347 1 84.5 51 THR B CA 1
ATOM 3788 C C . THR B 1 51 ? 28.906 -14 -1.723 1 84.5 51 THR B C 1
ATOM 3790 O O . THR B 1 51 ? 29.188 -12.852 -2.062 1 84.5 51 THR B O 1
ATOM 3793 N N . PHE B 1 52 ? 27.719 -14.539 -1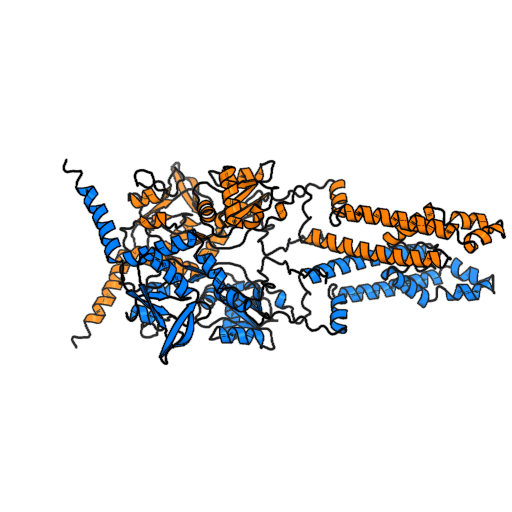.804 1 88.88 52 PHE B N 1
ATOM 3794 C CA . PHE B 1 52 ? 26.578 -13.719 -2.166 1 88.88 52 PHE B CA 1
ATOM 3795 C C . PHE B 1 52 ? 25.719 -13.422 -0.945 1 88.88 52 PHE B C 1
ATOM 3797 O O . PHE B 1 52 ? 25.438 -14.312 -0.138 1 88.88 52 PHE B O 1
ATOM 3804 N N . ASP B 1 53 ? 25.453 -12.133 -0.785 1 91.69 53 ASP B N 1
ATOM 3805 C CA . ASP B 1 53 ? 24.562 -11.68 0.279 1 91.69 53 ASP B CA 1
ATOM 3806 C C . ASP B 1 53 ? 23.406 -10.859 -0.284 1 91.69 53 ASP B C 1
ATOM 3808 O O . ASP B 1 53 ? 23.484 -10.375 -1.418 1 91.69 53 ASP B O 1
ATOM 3812 N N . GLY B 1 54 ? 22.312 -10.852 0.521 1 94.69 54 GLY B N 1
ATOM 3813 C CA . GLY B 1 54 ? 21.188 -10.055 0.096 1 94.69 54 GLY B CA 1
ATOM 3814 C C . GLY B 1 54 ? 19.844 -10.703 0.419 1 94.69 54 GLY B C 1
ATOM 3815 O O . GLY B 1 54 ? 19.797 -11.734 1.094 1 94.69 54 GLY B O 1
ATOM 3816 N N . TYR B 1 55 ? 18.859 -10.086 -0.065 1 96.44 55 TYR B N 1
ATOM 3817 C CA . TYR B 1 55 ? 17.5 -10.555 0.187 1 96.44 55 TYR B CA 1
ATOM 3818 C C . TYR B 1 55 ? 17.281 -11.938 -0.406 1 96.44 55 TYR B C 1
ATOM 3820 O O . TYR B 1 55 ? 16.719 -12.82 0.253 1 96.44 55 TYR B O 1
ATOM 3828 N N . ILE B 1 56 ? 17.781 -12.148 -1.596 1 97.12 56 ILE B N 1
ATOM 3829 C CA . ILE B 1 56 ? 17.484 -13.375 -2.338 1 97.12 56 ILE B CA 1
ATOM 3830 C C . ILE B 1 56 ? 18.219 -14.555 -1.7 1 97.12 56 ILE B C 1
ATOM 3832 O O . ILE B 1 56 ? 17.609 -15.602 -1.451 1 97.12 56 ILE B O 1
ATOM 3836 N N . PRO B 1 57 ? 19.5 -14.438 -1.44 1 95.75 57 PRO B N 1
ATOM 3837 C CA . PRO B 1 57 ? 20.156 -15.562 -0.772 1 95.75 57 PRO B CA 1
ATOM 3838 C C . PRO B 1 57 ? 19.5 -15.93 0.555 1 95.75 57 PRO B C 1
ATOM 3840 O O . PRO B 1 57 ? 19.312 -17.109 0.853 1 95.75 57 PRO B O 1
ATOM 3843 N N . ASP B 1 58 ? 19.156 -14.977 1.312 1 96.69 58 ASP B N 1
ATOM 3844 C CA . ASP B 1 58 ? 18.5 -15.25 2.584 1 96.69 58 ASP B CA 1
ATOM 3845 C C . ASP B 1 58 ? 17.125 -15.883 2.365 1 96.69 58 ASP B C 1
ATOM 3847 O O . ASP B 1 58 ? 16.734 -16.781 3.115 1 96.69 58 ASP B O 1
ATOM 3851 N N . LEU B 1 59 ? 16.406 -15.359 1.391 1 97.12 59 LEU B N 1
ATOM 3852 C CA . LEU B 1 59 ? 15.117 -15.938 1.043 1 97.12 59 LEU B CA 1
ATOM 3853 C C . LEU B 1 59 ? 15.258 -17.406 0.668 1 97.12 59 LEU B C 1
ATOM 3855 O O . LEU B 1 59 ? 14.516 -18.25 1.17 1 97.12 59 LEU B O 1
ATOM 3859 N N . LEU B 1 60 ? 16.203 -17.703 -0.176 1 96.81 60 LEU B N 1
ATOM 3860 C CA . LEU B 1 60 ? 16.375 -19.078 -0.651 1 96.81 60 LEU B CA 1
ATOM 3861 C C . LEU B 1 60 ? 16.875 -19.984 0.469 1 96.81 60 LEU B C 1
ATOM 3863 O O . LEU B 1 60 ? 16.547 -21.172 0.506 1 96.81 60 LEU B O 1
ATOM 3867 N N . ASP B 1 61 ? 17.625 -19.406 1.37 1 95.81 61 ASP B N 1
ATOM 3868 C CA . ASP B 1 61 ? 18.031 -20.172 2.543 1 95.81 61 ASP B CA 1
ATOM 3869 C C . ASP B 1 61 ? 16.828 -20.594 3.381 1 95.81 61 ASP B C 1
ATOM 3871 O O . ASP B 1 61 ? 16.766 -21.734 3.84 1 95.81 61 ASP B O 1
ATOM 3875 N N . GLU B 1 62 ? 15.961 -19.672 3.59 1 96.12 62 GLU B N 1
ATOM 3876 C CA . GLU B 1 62 ? 14.75 -19.969 4.348 1 96.12 62 GLU B CA 1
ATOM 3877 C C . GLU B 1 62 ? 13.891 -21 3.621 1 96.12 62 GLU B C 1
ATOM 3879 O O . GLU B 1 62 ? 13.289 -21.875 4.25 1 96.12 62 GLU B O 1
ATOM 3884 N N . VAL B 1 63 ? 13.805 -20.859 2.332 1 96.75 63 VAL B N 1
ATOM 3885 C CA . VAL B 1 63 ? 13.062 -21.828 1.527 1 96.75 63 VAL B CA 1
ATOM 3886 C C . VAL B 1 63 ? 13.727 -23.203 1.633 1 96.75 63 VAL B C 1
ATOM 3888 O O . VAL B 1 63 ? 13.039 -24.219 1.752 1 96.75 63 VAL B O 1
ATOM 3891 N N . ALA B 1 64 ? 15.023 -23.234 1.607 1 96 64 ALA B N 1
ATOM 3892 C CA . ALA B 1 64 ? 15.773 -24.484 1.702 1 96 64 ALA B CA 1
ATOM 3893 C C . ALA B 1 64 ? 15.5 -25.188 3.023 1 96 64 ALA B C 1
ATOM 3895 O O . ALA B 1 64 ? 15.391 -26.422 3.064 1 96 64 ALA B O 1
ATOM 3896 N N . LYS B 1 65 ? 15.375 -24.484 4.047 1 94.94 65 LYS B N 1
ATOM 3897 C CA . LYS B 1 65 ? 15.102 -25.047 5.367 1 94.94 65 LYS B CA 1
ATOM 3898 C C . LYS B 1 65 ? 13.75 -25.75 5.398 1 94.94 65 LYS B C 1
ATOM 3900 O O . LYS B 1 65 ? 13.594 -26.766 6.07 1 94.94 65 LYS B O 1
ATOM 3905 N N . LEU B 1 66 ? 12.844 -25.234 4.645 1 93.88 66 LEU B N 1
ATOM 3906 C CA . LEU B 1 66 ? 11.484 -25.766 4.672 1 93.88 66 LEU B CA 1
ATOM 3907 C C . LEU B 1 66 ? 11.336 -26.922 3.672 1 93.88 66 LEU B C 1
ATOM 3909 O O . LEU B 1 66 ? 10.531 -27.828 3.879 1 93.88 66 LEU B O 1
ATOM 3913 N N . THR B 1 67 ? 12.086 -26.922 2.592 1 94.06 67 THR B N 1
ATOM 3914 C CA . THR B 1 67 ? 11.852 -27.859 1.5 1 94.06 67 THR B CA 1
ATOM 3915 C C . THR B 1 67 ? 12.953 -28.906 1.444 1 94.06 67 THR B C 1
ATOM 3917 O O . THR B 1 67 ? 12.773 -29.969 0.843 1 94.06 67 THR B O 1
ATOM 3920 N N . GLY B 1 68 ? 14.094 -28.578 1.953 1 92.06 68 GLY B N 1
ATOM 3921 C CA . GLY B 1 68 ? 15.242 -29.469 1.854 1 92.06 68 GLY B CA 1
ATOM 3922 C C . GLY B 1 68 ? 16 -29.328 0.548 1 92.06 68 GLY B C 1
ATOM 3923 O O . GLY B 1 68 ? 16.891 -30.125 0.25 1 92.06 68 GLY B O 1
ATOM 3924 N N . LEU B 1 69 ? 15.711 -28.359 -0.181 1 93.25 69 LEU B N 1
ATOM 3925 C CA . LEU B 1 69 ? 16.406 -28.078 -1.435 1 93.25 69 LEU B CA 1
ATOM 3926 C C . LEU B 1 69 ? 17.703 -27.328 -1.18 1 93.25 69 LEU B C 1
ATOM 3928 O O . LEU B 1 69 ? 17.906 -26.766 -0.1 1 93.25 69 LEU B O 1
ATOM 3932 N N . SER B 1 70 ? 18.625 -27.422 -2.145 1 92.94 70 SER B N 1
ATOM 3933 C CA . SER B 1 70 ? 19.859 -26.641 -2.111 1 92.94 70 SER B CA 1
ATOM 3934 C C . SER B 1 70 ? 19.984 -25.766 -3.354 1 92.94 70 SER B C 1
ATOM 3936 O O . SER B 1 70 ? 19.578 -26.156 -4.449 1 92.94 70 SER B O 1
ATOM 3938 N N . PHE B 1 71 ? 20.516 -24.625 -3.111 1 93.31 71 PHE B N 1
ATOM 3939 C CA . PHE B 1 71 ? 20.594 -23.641 -4.191 1 93.31 71 PHE B CA 1
ATOM 3940 C C . PHE B 1 71 ? 22.031 -23.203 -4.426 1 93.31 71 PHE B C 1
ATOM 3942 O O . PHE B 1 71 ? 22.75 -22.875 -3.475 1 93.31 71 PHE B O 1
ATOM 3949 N N . THR B 1 72 ? 22.469 -23.234 -5.688 1 91.31 72 THR B N 1
ATOM 3950 C CA . THR B 1 72 ? 23.781 -22.703 -6.09 1 91.31 72 THR B CA 1
ATOM 3951 C C . THR B 1 72 ? 23.609 -21.531 -7.035 1 91.31 72 THR B C 1
ATOM 3953 O O . THR B 1 72 ? 22.922 -21.625 -8.055 1 91.31 72 THR B O 1
ATOM 3956 N N . PHE B 1 73 ? 24.312 -20.453 -6.742 1 91.12 73 PHE B N 1
ATOM 3957 C CA . PHE B 1 73 ? 24.078 -19.203 -7.461 1 91.12 73 PHE B CA 1
ATOM 3958 C C . PHE B 1 73 ? 25.031 -19.078 -8.641 1 91.12 73 PHE B C 1
ATOM 3960 O O . PHE B 1 73 ? 26.219 -19.406 -8.523 1 91.12 73 PHE B O 1
ATOM 3967 N N . SER B 1 74 ? 24.516 -18.703 -9.711 1 89.88 74 SER B N 1
ATOM 3968 C CA . SER B 1 74 ? 25.25 -18.219 -10.867 1 89.88 74 SER B CA 1
ATOM 3969 C C . SER B 1 74 ? 24.797 -16.828 -11.273 1 89.88 74 SER B C 1
ATOM 3971 O O . SER B 1 74 ? 23.594 -16.594 -11.453 1 89.88 74 SER B O 1
ATOM 3973 N N . VAL B 1 75 ? 25.703 -15.906 -11.391 1 90.75 75 VAL B N 1
ATOM 3974 C CA . VAL B 1 75 ? 25.344 -14.523 -11.664 1 90.75 75 VAL B CA 1
ATOM 3975 C C . VAL B 1 75 ? 25.609 -14.195 -13.133 1 90.75 75 VAL B C 1
ATOM 3977 O O . VAL B 1 75 ? 26.688 -14.508 -13.656 1 90.75 75 VAL B O 1
ATOM 3980 N N . ARG B 1 76 ? 24.609 -13.633 -13.68 1 87.25 76 ARG B N 1
ATOM 3981 C CA . ARG B 1 76 ? 24.781 -13.18 -15.055 1 87.25 76 ARG B CA 1
ATOM 3982 C C . ARG B 1 76 ? 25.406 -11.797 -15.102 1 87.25 76 ARG B C 1
ATOM 3984 O O . ARG B 1 76 ? 25.078 -10.93 -14.281 1 87.25 76 ARG B O 1
ATOM 3991 N N . ALA B 1 77 ? 26.219 -11.602 -16.125 1 78 77 ALA B N 1
ATOM 3992 C CA . ALA B 1 77 ? 26.969 -10.359 -16.219 1 78 77 ALA B CA 1
ATOM 3993 C C . ALA B 1 77 ? 26.234 -9.328 -17.078 1 78 77 ALA B C 1
ATOM 3995 O O . ALA B 1 77 ? 26.516 -8.125 -16.984 1 78 77 ALA B O 1
ATOM 3996 N N . ASP B 1 78 ? 25.312 -9.734 -17.953 1 79.38 78 ASP B N 1
ATOM 3997 C CA . ASP B 1 78 ? 24.734 -8.805 -18.922 1 79.38 78 ASP B CA 1
ATOM 3998 C C . ASP B 1 78 ? 23.688 -7.898 -18.266 1 79.38 78 ASP B C 1
ATOM 4000 O O . ASP B 1 78 ? 23.266 -6.906 -18.859 1 79.38 78 ASP B O 1
ATOM 4004 N N . GLY B 1 79 ? 23.234 -8.25 -17.062 1 78.69 79 GLY B N 1
ATOM 4005 C CA . GLY B 1 79 ? 22.312 -7.391 -16.328 1 78.69 79 GLY B CA 1
ATOM 4006 C C . GLY B 1 79 ? 20.906 -7.387 -16.891 1 78.69 79 GLY B C 1
ATOM 4007 O O . GLY B 1 79 ? 20.125 -6.48 -16.609 1 78.69 79 GLY B O 1
ATOM 4008 N N . ARG B 1 80 ? 20.562 -8.391 -17.75 1 82.69 80 ARG B N 1
ATOM 4009 C CA . ARG B 1 80 ? 19.266 -8.414 -18.406 1 82.69 80 ARG B CA 1
ATOM 4010 C C . ARG B 1 80 ? 18.328 -9.422 -17.75 1 82.69 80 ARG B C 1
ATOM 4012 O O . ARG B 1 80 ? 18.766 -10.5 -17.344 1 82.69 80 ARG B O 1
ATOM 4019 N N . TYR B 1 81 ? 17.141 -9.062 -17.625 1 86 81 TYR B N 1
ATOM 4020 C CA . TYR B 1 81 ? 16.172 -9.922 -16.953 1 86 81 TYR B CA 1
ATOM 4021 C C . TYR B 1 81 ? 15.586 -10.938 -17.922 1 86 81 TYR B C 1
ATOM 4023 O O . TYR B 1 81 ? 15.445 -12.117 -17.594 1 86 81 TYR B O 1
ATOM 4031 N N . GLY B 1 82 ? 15.273 -10.477 -19.172 1 87.31 82 GLY B N 1
ATOM 4032 C CA . GLY B 1 82 ? 14.711 -11.383 -20.156 1 87.31 82 GLY B CA 1
ATOM 4033 C C . GLY B 1 82 ? 13.672 -10.719 -21.047 1 87.31 82 GLY B C 1
ATOM 4034 O O . GLY B 1 82 ? 12.57 -10.406 -20.594 1 87.31 82 GLY B O 1
ATOM 4035 N N . HIS B 1 83 ? 13.984 -10.461 -22.219 1 83.88 83 HIS B N 1
ATOM 4036 C CA . HIS B 1 83 ? 13.094 -9.953 -23.266 1 83.88 83 HIS B CA 1
ATOM 4037 C C . HIS B 1 83 ? 13.094 -10.875 -24.484 1 83.88 83 HIS B C 1
ATOM 4039 O O . HIS B 1 83 ? 14.086 -11.562 -24.75 1 83.88 83 HIS B O 1
ATOM 4045 N N . ARG B 1 84 ? 11.906 -10.828 -25.125 1 87.88 84 ARG B N 1
ATOM 4046 C CA . ARG B 1 84 ? 11.805 -11.633 -26.344 1 87.88 84 ARG B CA 1
ATOM 4047 C C . ARG B 1 84 ? 12.539 -10.977 -27.5 1 87.88 84 ARG B C 1
ATOM 4049 O O . ARG B 1 84 ? 12.32 -9.797 -27.797 1 87.88 84 ARG B O 1
ATOM 4056 N N . LEU B 1 85 ? 13.391 -11.719 -28.141 1 89 85 LEU B N 1
ATOM 4057 C CA . LEU B 1 85 ? 14.148 -11.227 -29.281 1 89 85 LEU B CA 1
ATOM 4058 C C . LEU B 1 85 ? 13.383 -11.461 -30.578 1 89 85 LEU B C 1
ATOM 4060 O O . LEU B 1 85 ? 12.43 -12.242 -30.609 1 89 85 LEU B O 1
ATOM 4064 N N . PRO B 1 86 ? 13.742 -10.727 -31.625 1 89 86 PRO B N 1
ATOM 4065 C CA . PRO B 1 86 ? 13.039 -10.859 -32.906 1 89 86 PRO B CA 1
ATOM 4066 C C . PRO B 1 86 ? 13.055 -12.281 -33.438 1 89 86 PRO B C 1
ATOM 4068 O O . PRO B 1 86 ? 12.109 -12.695 -34.125 1 89 86 PRO B O 1
ATOM 4071 N N . ASN B 1 87 ? 14.055 -13.07 -33.094 1 90.62 87 ASN B N 1
ATOM 4072 C CA . ASN B 1 87 ? 14.148 -14.445 -33.594 1 90.62 87 ASN B CA 1
ATOM 4073 C C . ASN B 1 87 ? 13.328 -15.398 -32.719 1 90.62 87 ASN B C 1
ATOM 4075 O O . ASN B 1 87 ? 13.352 -16.609 -32.938 1 90.62 87 ASN B O 1
ATOM 4079 N N . GLY B 1 88 ? 12.656 -14.852 -31.703 1 89.06 88 GLY B N 1
ATOM 4080 C CA . GLY B 1 88 ? 11.805 -15.656 -30.828 1 89.06 88 GLY B CA 1
ATOM 4081 C C . GLY B 1 88 ? 12.5 -16.125 -29.578 1 89.06 88 GLY B C 1
ATOM 4082 O O . GLY B 1 88 ? 11.852 -16.609 -28.641 1 89.06 88 GLY B O 1
ATOM 4083 N N . SER B 1 89 ? 13.797 -16.031 -29.609 1 91.88 89 SER B N 1
ATOM 4084 C CA . SER B 1 89 ? 14.555 -16.422 -28.422 1 91.88 89 SER B CA 1
ATOM 4085 C C . SER B 1 89 ? 14.484 -15.359 -27.344 1 91.88 89 SER B C 1
ATOM 4087 O O . SER B 1 89 ? 13.938 -14.273 -27.562 1 91.88 89 SER B O 1
ATOM 4089 N N . TRP B 1 90 ? 14.867 -15.805 -26.156 1 92.75 90 TRP B N 1
ATOM 4090 C CA . TRP B 1 90 ? 14.836 -14.891 -25.016 1 92.75 90 TRP B CA 1
ATOM 4091 C C . TRP B 1 90 ? 16.234 -14.609 -24.5 1 92.75 90 TRP B C 1
ATOM 4093 O O . TRP B 1 90 ? 17.109 -15.484 -24.547 1 92.75 90 TRP B O 1
ATOM 4103 N N . ASP B 1 91 ? 16.469 -13.398 -24.016 1 91.06 91 ASP B N 1
ATOM 4104 C CA . ASP B 1 91 ? 17.75 -13.055 -23.406 1 91.06 91 ASP B CA 1
ATOM 4105 C C . ASP B 1 91 ? 17.609 -12.938 -21.891 1 91.06 91 ASP B C 1
ATOM 4107 O O . ASP B 1 91 ? 16.562 -13.25 -21.328 1 91.06 91 ASP B O 1
ATOM 4111 N N . GLY B 1 92 ? 18.734 -12.734 -21.203 1 91.81 92 GLY B N 1
ATOM 4112 C CA . GLY B 1 92 ? 18.703 -12.469 -19.766 1 91.81 92 GLY B CA 1
ATOM 4113 C C . GLY B 1 92 ? 18.391 -13.695 -18.938 1 91.81 92 GLY B C 1
ATOM 4114 O O . GLY B 1 92 ? 18.641 -14.828 -19.359 1 91.81 92 GLY B O 1
ATOM 4115 N N . LEU B 1 93 ? 17.828 -13.453 -17.812 1 93.81 93 LEU B N 1
ATOM 4116 C CA . LEU B 1 93 ? 17.484 -14.508 -16.875 1 93.81 93 LEU B CA 1
ATOM 4117 C C . LEU B 1 93 ? 16.484 -15.477 -17.484 1 93.81 93 LEU B C 1
ATOM 4119 O O . LEU B 1 93 ? 16.609 -16.688 -17.328 1 93.81 93 LEU B O 1
ATOM 4123 N N . ILE B 1 94 ? 15.516 -14.891 -18.172 1 94.38 94 ILE B N 1
ATOM 4124 C CA . ILE B 1 94 ? 14.492 -15.719 -18.797 1 94.38 94 ILE B CA 1
ATOM 4125 C C . ILE B 1 94 ? 15.125 -16.609 -19.859 1 94.38 94 ILE B C 1
ATOM 4127 O O . ILE B 1 94 ? 14.773 -17.781 -19.984 1 94.38 94 ILE B O 1
ATOM 4131 N N . GLY B 1 95 ? 16.031 -16.031 -20.609 1 94.94 95 GLY B N 1
ATOM 4132 C CA . GLY B 1 95 ? 16.75 -16.828 -21.594 1 94.94 95 GLY B CA 1
ATOM 4133 C C . GLY B 1 95 ? 17.484 -18 -20.984 1 94.94 95 GLY B C 1
ATOM 4134 O O . GLY B 1 95 ? 17.5 -19.094 -21.547 1 94.94 95 GLY B O 1
ATOM 4135 N N . ASP B 1 96 ? 18.094 -17.828 -19.828 1 95.62 96 ASP B N 1
ATOM 4136 C CA . ASP B 1 96 ? 18.797 -18.891 -19.125 1 95.62 96 ASP B CA 1
ATOM 4137 C C . ASP B 1 96 ? 17.844 -20.031 -18.75 1 95.62 96 ASP B C 1
ATOM 4139 O O . ASP B 1 96 ? 18.219 -21.203 -18.844 1 95.62 96 ASP B O 1
ATOM 4143 N N . ILE B 1 97 ? 16.672 -19.703 -18.391 1 96.12 97 ILE B N 1
ATOM 4144 C CA . ILE B 1 97 ? 15.695 -20.688 -17.953 1 96.12 97 ILE B CA 1
ATOM 4145 C C . ILE B 1 97 ? 15.148 -21.438 -19.172 1 96.12 97 ILE B C 1
ATOM 4147 O O . ILE B 1 97 ? 15.07 -22.672 -19.172 1 96.12 97 ILE B O 1
ATOM 4151 N N . VAL B 1 98 ? 14.844 -20.719 -20.188 1 95.31 98 VAL B N 1
ATOM 4152 C CA . VAL B 1 98 ? 14.25 -21.312 -21.391 1 95.31 98 VAL B CA 1
ATOM 4153 C C . VAL B 1 98 ? 15.258 -22.234 -22.047 1 95.31 98 VAL B C 1
ATOM 4155 O O . VAL B 1 98 ? 14.891 -23.312 -22.531 1 95.31 98 VAL B O 1
ATOM 4158 N N . ASP B 1 99 ? 16.531 -21.844 -21.969 1 93.88 99 ASP B N 1
ATOM 4159 C CA . ASP B 1 99 ? 17.578 -22.609 -22.625 1 93.88 99 ASP B CA 1
ATOM 4160 C C . ASP B 1 99 ? 18.062 -23.75 -21.734 1 93.88 99 ASP B C 1
ATOM 4162 O O . ASP B 1 99 ? 18.891 -24.562 -22.141 1 93.88 99 ASP B O 1
ATOM 4166 N N . GLY B 1 100 ? 17.641 -23.766 -20.547 1 92.56 100 GLY B N 1
ATOM 4167 C CA . GLY B 1 100 ? 18 -24.844 -19.641 1 92.56 100 GLY B CA 1
ATOM 4168 C C . GLY B 1 100 ? 19.344 -24.656 -18.969 1 92.56 100 GLY B C 1
ATOM 4169 O O . GLY B 1 100 ? 19.953 -25.609 -18.5 1 92.56 100 GLY B O 1
ATOM 4170 N N . ARG B 1 101 ? 19.875 -23.484 -18.969 1 93.62 101 ARG B N 1
ATOM 4171 C CA . ARG B 1 101 ? 21.156 -23.203 -18.359 1 93.62 101 ARG B CA 1
ATOM 4172 C C . ARG B 1 101 ? 21.031 -23.078 -16.844 1 93.62 101 ARG B C 1
ATOM 4174 O O . ARG B 1 101 ? 22.016 -23.203 -16.125 1 93.62 101 ARG B O 1
ATOM 4181 N N . ALA B 1 102 ? 19.859 -22.781 -16.359 1 95.69 102 ALA B N 1
ATOM 4182 C CA . ALA B 1 102 ? 19.562 -22.688 -14.938 1 95.69 102 ALA B CA 1
ATOM 4183 C C . ALA B 1 102 ? 18.203 -23.312 -14.617 1 95.69 102 ALA B C 1
ATOM 4185 O O . ALA B 1 102 ? 17.375 -23.5 -15.508 1 95.69 102 ALA B O 1
ATOM 4186 N N . ASP B 1 103 ? 18.094 -23.641 -13.375 1 95.19 103 ASP B N 1
ATOM 4187 C CA . ASP B 1 103 ? 16.844 -24.297 -12.953 1 95.19 103 ASP B CA 1
ATOM 4188 C C . ASP B 1 103 ? 15.852 -23.266 -12.406 1 95.19 103 ASP B C 1
ATOM 4190 O O . ASP B 1 103 ? 14.648 -23.5 -12.422 1 95.19 103 ASP B O 1
ATOM 4194 N N . VAL B 1 104 ? 16.406 -22.25 -11.82 1 96.81 104 VAL B N 1
ATOM 4195 C CA . VAL B 1 104 ? 15.562 -21.234 -11.203 1 96.81 104 VAL B CA 1
ATOM 4196 C C . VAL B 1 104 ? 16.172 -19.844 -11.43 1 96.81 104 VAL B C 1
ATOM 4198 O O . VAL B 1 104 ? 17.391 -19.672 -11.336 1 96.81 104 VAL B O 1
ATOM 4201 N N . ALA B 1 105 ? 15.359 -18.953 -11.812 1 97.25 105 ALA B N 1
ATOM 4202 C CA . ALA B 1 105 ? 15.758 -17.547 -11.836 1 97.25 105 ALA B CA 1
ATOM 4203 C C . ALA B 1 105 ? 15.25 -16.797 -10.594 1 97.25 105 ALA B C 1
ATOM 4205 O O . ALA B 1 105 ? 14.055 -16.844 -10.297 1 97.25 105 ALA B O 1
ATOM 4206 N N . ALA B 1 106 ? 16.156 -16.234 -9.891 1 96.31 106 ALA B N 1
ATOM 4207 C CA . ALA B 1 106 ? 15.797 -15.539 -8.656 1 96.31 106 ALA B CA 1
ATOM 4208 C C . ALA B 1 106 ? 16.328 -14.117 -8.656 1 96.31 106 ALA B C 1
ATOM 4210 O O . ALA B 1 106 ? 17.484 -13.875 -9.008 1 96.31 106 ALA B O 1
ATOM 4211 N N . GLY B 1 107 ? 15.602 -13.195 -8.297 1 93.12 107 GLY B N 1
ATOM 4212 C CA . GLY B 1 107 ? 15.883 -11.773 -8.25 1 93.12 107 GLY B CA 1
ATOM 4213 C C . GLY B 1 107 ? 14.641 -10.914 -8.367 1 93.12 107 GLY B C 1
ATOM 4214 O O . GLY B 1 107 ? 13.516 -11.414 -8.242 1 93.12 107 GLY B O 1
ATOM 4215 N N . PRO B 1 108 ? 14.852 -9.648 -8.445 1 91.06 108 PRO B N 1
ATOM 4216 C CA . PRO B 1 108 ? 13.695 -8.797 -8.719 1 91.06 108 PRO B CA 1
ATOM 4217 C C . PRO B 1 108 ? 13.164 -8.953 -10.141 1 91.06 108 PRO B C 1
ATOM 4219 O O . PRO B 1 108 ? 13.164 -7.996 -10.914 1 91.06 108 PRO B O 1
ATOM 4222 N N . LEU B 1 109 ? 12.742 -10.133 -10.359 1 91.44 109 LEU B N 1
ATOM 4223 C CA . LEU B 1 109 ? 12.195 -10.508 -11.656 1 91.44 109 LEU B CA 1
ATOM 4224 C C . LEU B 1 109 ? 10.68 -10.352 -11.672 1 91.44 109 LEU B C 1
ATOM 4226 O O . LEU B 1 109 ? 9.969 -11.055 -10.953 1 91.44 109 LEU B O 1
ATOM 4230 N N . THR B 1 110 ? 10.273 -9.438 -12.508 1 90.06 110 THR B N 1
ATOM 4231 C CA . THR B 1 110 ? 8.844 -9.156 -12.594 1 90.06 110 THR B CA 1
ATOM 4232 C C . THR B 1 110 ? 8.117 -10.273 -13.344 1 90.06 110 THR B C 1
ATOM 4234 O O . THR B 1 110 ? 8.594 -10.734 -14.391 1 90.06 110 THR B O 1
ATOM 4237 N N . GLU B 1 111 ? 7.062 -10.695 -12.711 1 91.88 111 GLU B N 1
ATOM 4238 C CA . GLU B 1 111 ? 6.176 -11.633 -13.398 1 91.88 111 GLU B CA 1
ATOM 4239 C C . GLU B 1 111 ? 5.324 -10.93 -14.445 1 91.88 111 GLU B C 1
ATOM 4241 O O . GLU B 1 111 ? 4.438 -10.141 -14.102 1 91.88 111 GLU B O 1
ATOM 4246 N N . THR B 1 112 ? 5.602 -11.148 -15.734 1 88.56 112 THR B N 1
ATOM 4247 C CA . THR B 1 112 ? 4.816 -10.547 -16.812 1 88.56 112 THR B CA 1
ATOM 4248 C C . THR B 1 112 ? 4.082 -11.625 -17.609 1 88.56 112 THR B C 1
ATOM 4250 O O . THR B 1 112 ? 4.438 -12.805 -17.547 1 88.56 112 THR B O 1
ATOM 4253 N N . SER B 1 113 ? 3.045 -11.164 -18.328 1 90.12 113 SER B N 1
ATOM 4254 C CA . SER B 1 113 ? 2.283 -12.094 -19.156 1 90.12 113 SER B CA 1
ATOM 4255 C C . SER B 1 113 ? 3.156 -12.703 -20.25 1 90.12 113 SER B C 1
ATOM 4257 O O . SER B 1 113 ? 3.053 -13.891 -20.547 1 90.12 113 SER B O 1
ATOM 4259 N N . SER B 1 114 ? 4.027 -11.914 -20.797 1 88.88 114 SER B N 1
ATOM 4260 C CA . SER B 1 114 ? 4.914 -12.375 -21.859 1 88.88 114 SER B CA 1
ATOM 4261 C C . SER B 1 114 ? 5.887 -13.43 -21.344 1 88.88 114 SER B C 1
ATOM 4263 O O . SER B 1 114 ? 6.066 -14.477 -21.984 1 88.88 114 SER B O 1
ATOM 4265 N N . ARG B 1 115 ? 6.484 -13.172 -20.266 1 89.94 115 ARG B N 1
ATOM 4266 C CA . ARG B 1 115 ? 7.441 -14.109 -19.688 1 89.94 115 ARG B CA 1
ATOM 4267 C C . ARG B 1 115 ? 6.75 -15.391 -19.234 1 89.94 115 ARG B C 1
ATOM 4269 O O . ARG B 1 115 ? 7.324 -16.484 -19.328 1 89.94 115 ARG B O 1
ATOM 4276 N N . SER B 1 116 ? 5.566 -15.258 -18.797 1 93.12 116 SER B N 1
ATOM 4277 C CA . SER B 1 116 ? 4.82 -16.391 -18.266 1 93.12 116 SER B CA 1
ATOM 4278 C C . SER B 1 116 ? 4.473 -17.391 -19.375 1 93.12 116 SER B C 1
ATOM 4280 O O . SER B 1 116 ? 4.09 -18.531 -19.094 1 93.12 116 SER B O 1
ATOM 4282 N N . GLU B 1 117 ? 4.574 -17 -20.578 1 91.81 117 GLU B N 1
ATOM 4283 C CA . GLU B 1 117 ? 4.316 -17.906 -21.703 1 91.81 117 GLU B CA 1
ATOM 4284 C C . GLU B 1 117 ? 5.41 -18.953 -21.828 1 91.81 117 GLU B C 1
ATOM 4286 O O . GLU B 1 117 ? 5.172 -20.047 -22.344 1 91.81 117 GLU B O 1
ATOM 4291 N N . VAL B 1 118 ? 6.605 -18.625 -21.359 1 93.69 118 VAL B N 1
ATOM 4292 C CA . VAL B 1 118 ? 7.727 -19.516 -21.641 1 93.69 118 VAL B CA 1
ATOM 4293 C C . VAL B 1 118 ? 8.305 -20.047 -20.328 1 93.69 118 VAL B C 1
ATOM 4295 O O . VAL B 1 118 ? 9.094 -21 -20.344 1 93.69 118 VAL B O 1
ATOM 4298 N N . VAL B 1 119 ? 7.883 -19.438 -19.234 1 95.19 119 VAL B N 1
ATOM 4299 C CA . VAL B 1 119 ? 8.367 -19.906 -17.938 1 95.19 119 VAL B CA 1
ATOM 4300 C C . VAL B 1 119 ? 7.195 -20.031 -16.969 1 95.19 119 VAL B C 1
ATOM 4302 O O . VAL B 1 119 ? 6.109 -19.5 -17.219 1 95.19 119 VAL B O 1
ATOM 4305 N N . ASP B 1 120 ? 7.41 -20.828 -15.914 1 94 120 ASP B N 1
ATOM 4306 C CA . ASP B 1 120 ? 6.449 -20.922 -14.82 1 94 120 ASP B CA 1
ATOM 4307 C C . ASP B 1 120 ? 6.918 -20.125 -13.609 1 94 120 ASP B C 1
ATOM 4309 O O . ASP B 1 120 ? 8.039 -20.312 -13.133 1 94 120 ASP B O 1
ATOM 4313 N N . PHE B 1 121 ? 6.016 -19.312 -13.148 1 94.75 121 PHE B N 1
ATOM 4314 C CA . PHE B 1 121 ? 6.367 -18.484 -12.008 1 94.75 121 PHE B CA 1
ATOM 4315 C C . PHE B 1 121 ? 5.836 -19.078 -10.711 1 94.75 121 PHE B C 1
ATOM 4317 O O . PHE B 1 121 ? 4.781 -19.719 -10.703 1 94.75 121 PHE B O 1
ATOM 4324 N N . SER B 1 122 ? 6.586 -18.844 -9.68 1 94.38 122 SER B N 1
ATOM 4325 C CA . SER B 1 122 ? 6.113 -19.156 -8.336 1 94.38 122 SER B CA 1
ATOM 4326 C C . SER B 1 122 ? 5.148 -18.094 -7.824 1 94.38 122 SER B C 1
ATOM 4328 O O . SER B 1 122 ? 4.938 -17.078 -8.484 1 94.38 122 SER B O 1
ATOM 4330 N N . THR B 1 123 ? 4.602 -18.422 -6.656 1 92.75 123 THR B N 1
ATOM 4331 C CA . THR B 1 123 ? 3.902 -17.344 -5.953 1 92.75 123 THR B CA 1
ATOM 4332 C C . THR B 1 123 ? 4.844 -16.188 -5.664 1 92.75 123 THR B C 1
ATOM 4334 O O . THR B 1 123 ? 6.012 -16.391 -5.324 1 92.75 123 THR B O 1
ATOM 4337 N N . PRO B 1 124 ? 4.328 -15.016 -5.77 1 93.62 124 PRO B N 1
ATOM 4338 C CA . PRO B 1 124 ? 5.203 -13.852 -5.586 1 93.62 124 PRO B CA 1
ATOM 4339 C C . PRO B 1 124 ? 5.734 -13.734 -4.156 1 93.62 124 PRO B C 1
ATOM 4341 O O . PRO B 1 124 ? 5.02 -14.047 -3.201 1 93.62 124 PRO B O 1
ATOM 4344 N N . PHE B 1 125 ? 6.992 -13.266 -4.066 1 93.62 125 PHE B N 1
ATOM 4345 C CA . PHE B 1 125 ? 7.551 -13.062 -2.736 1 93.62 125 PHE B CA 1
ATOM 4346 C C . PHE B 1 125 ? 7.562 -11.586 -2.373 1 93.62 125 PHE B C 1
ATOM 4348 O O . PHE B 1 125 ? 7.766 -11.227 -1.21 1 93.62 125 PHE B O 1
ATOM 4355 N N . MET B 1 126 ? 7.301 -10.82 -3.352 1 91.44 126 MET B N 1
ATOM 4356 C CA . MET B 1 126 ? 7.266 -9.383 -3.107 1 91.44 126 MET B CA 1
ATOM 4357 C C . MET B 1 126 ? 6.41 -8.672 -4.156 1 91.44 126 MET B C 1
ATOM 4359 O O . MET B 1 126 ? 6.465 -9.016 -5.336 1 91.44 126 MET B O 1
ATOM 4363 N N . ASN B 1 127 ? 5.656 -7.75 -3.666 1 86.56 127 ASN B N 1
ATOM 4364 C CA . ASN B 1 127 ? 4.859 -6.926 -4.566 1 86.56 127 ASN B CA 1
ATOM 4365 C C . ASN B 1 127 ? 5.422 -5.512 -4.672 1 86.56 127 ASN B C 1
ATOM 4367 O O . ASN B 1 127 ? 6.145 -5.055 -3.787 1 86.56 127 ASN B O 1
ATOM 4371 N N . PHE B 1 128 ? 5.098 -4.902 -5.809 1 86.62 128 PHE B N 1
ATOM 4372 C CA . PHE B 1 128 ? 5.559 -3.529 -5.961 1 86.62 128 PHE B CA 1
ATOM 4373 C C . PHE B 1 128 ? 4.535 -2.693 -6.723 1 86.62 128 PHE B C 1
ATOM 4375 O O . PHE B 1 128 ? 3.693 -3.238 -7.441 1 86.62 128 PHE B O 1
ATOM 4382 N N . GLY B 1 129 ? 4.559 -1.433 -6.465 1 82.31 129 GLY B N 1
ATOM 4383 C CA . GLY B 1 129 ? 3.76 -0.442 -7.172 1 82.31 129 GLY B CA 1
ATOM 4384 C C . GLY B 1 129 ? 4.586 0.701 -7.73 1 82.31 129 GLY B C 1
ATOM 4385 O O . GLY B 1 129 ? 5.773 0.827 -7.418 1 82.31 129 GLY B O 1
ATOM 4386 N N . PRO B 1 130 ? 3.975 1.364 -8.648 1 85.12 130 PRO B N 1
ATOM 4387 C CA . PRO B 1 130 ? 4.684 2.518 -9.211 1 85.12 130 PRO B CA 1
ATOM 4388 C C . PRO B 1 130 ? 4.793 3.678 -8.219 1 85.12 130 PRO B C 1
ATOM 4390 O O . PRO B 1 130 ? 3.809 4.031 -7.566 1 85.12 130 PRO B O 1
ATOM 4393 N N . VAL B 1 131 ? 6.016 4.176 -8.023 1 86.81 131 VAL B N 1
ATOM 4394 C CA . VAL B 1 131 ? 6.242 5.328 -7.16 1 86.81 131 VAL B CA 1
ATOM 4395 C C . VAL B 1 131 ? 7.156 6.328 -7.863 1 86.81 131 VAL B C 1
ATOM 4397 O O . VAL B 1 131 ? 7.734 6.023 -8.906 1 86.81 131 VAL B O 1
ATOM 4400 N N . ILE B 1 132 ? 7.184 7.512 -7.297 1 89.69 132 ILE B N 1
ATOM 4401 C CA . ILE B 1 132 ? 8.023 8.562 -7.852 1 89.69 132 ILE B CA 1
ATOM 4402 C C . ILE B 1 132 ? 9.164 8.883 -6.883 1 89.69 132 ILE B C 1
ATOM 4404 O O . ILE B 1 132 ? 8.938 9.039 -5.68 1 89.69 132 ILE B O 1
ATOM 4408 N N . ILE B 1 133 ? 10.352 8.859 -7.387 1 90.12 133 ILE B N 1
ATOM 4409 C CA . ILE B 1 133 ? 11.5 9.297 -6.605 1 90.12 133 ILE B CA 1
ATOM 4410 C C . ILE B 1 133 ? 11.844 10.742 -6.969 1 90.12 133 ILE B C 1
ATOM 4412 O O . ILE B 1 133 ? 11.992 11.07 -8.148 1 90.12 133 ILE B O 1
ATOM 4416 N N . LEU B 1 134 ? 11.945 11.586 -5.98 1 88.31 134 LEU B N 1
ATOM 4417 C CA . LEU B 1 134 ? 12.266 12.992 -6.168 1 88.31 134 LEU B CA 1
ATOM 4418 C C . LEU B 1 134 ? 13.414 13.414 -5.254 1 88.31 134 LEU B C 1
ATOM 4420 O O . LEU B 1 134 ? 13.711 12.727 -4.27 1 88.31 134 LEU B O 1
ATOM 4424 N N . LYS B 1 135 ? 14.039 14.469 -5.703 1 86.69 135 LYS B N 1
ATOM 4425 C CA . LYS B 1 135 ? 15.078 15.062 -4.867 1 86.69 135 LYS B CA 1
ATOM 4426 C C . LYS B 1 135 ? 14.469 15.883 -3.734 1 86.69 135 LYS B C 1
ATOM 4428 O O . LYS B 1 135 ? 13.516 16.625 -3.947 1 86.69 135 LYS B O 1
ATOM 4433 N N . ARG B 1 136 ? 15.078 15.633 -2.582 1 76.38 136 ARG B N 1
ATOM 4434 C CA . ARG B 1 136 ? 14.633 16.438 -1.448 1 76.38 136 ARG B CA 1
ATOM 4435 C C . ARG B 1 136 ? 14.953 17.906 -1.656 1 76.38 136 ARG B C 1
ATOM 4437 O O . ARG B 1 136 ? 16.047 18.25 -2.107 1 76.38 136 ARG B O 1
ATOM 4444 N N . PRO B 1 137 ? 13.82 18.609 -1.46 1 65.06 137 PRO B N 1
ATOM 4445 C CA . PRO B 1 137 ? 14.133 20.031 -1.59 1 65.06 137 PRO B CA 1
ATOM 4446 C C . PRO B 1 137 ? 15.18 20.5 -0.581 1 65.06 137 PRO B C 1
ATOM 4448 O O . PRO B 1 137 ? 15.188 20.047 0.566 1 65.06 137 PRO B O 1
ATOM 4451 N N . GLN B 1 138 ? 16.406 20.609 -1.042 1 51.16 138 GLN B N 1
ATOM 4452 C CA . GLN B 1 138 ? 17.438 21.125 -0.15 1 51.16 138 GLN B CA 1
ATOM 4453 C C . GLN B 1 138 ? 16.938 22.359 0.594 1 51.16 138 GLN B C 1
ATOM 4455 O O . GLN B 1 138 ? 16.297 23.234 0.007 1 51.16 138 GLN B O 1
ATOM 4460 N N . THR B 1 139 ? 16.5 22.109 1.793 1 45.5 139 THR B N 1
ATOM 4461 C CA . THR B 1 139 ? 16.25 23.344 2.533 1 45.5 139 THR B CA 1
ATOM 4462 C C . THR B 1 139 ? 17.328 24.391 2.234 1 45.5 139 THR B C 1
ATOM 4464 O O . THR B 1 139 ? 18.516 24.141 2.461 1 45.5 139 THR B O 1
ATOM 4467 N N . PRO B 1 140 ? 17.25 25.047 1.25 1 39.34 140 PRO B N 1
ATOM 4468 C CA . PRO B 1 140 ? 18.344 26.031 1.15 1 39.34 140 PRO B CA 1
ATOM 4469 C C . PRO B 1 140 ? 18.812 26.531 2.514 1 39.34 140 PRO B C 1
ATOM 4471 O O . PRO B 1 140 ? 18.016 26.562 3.465 1 39.34 140 PRO B O 1
ATOM 4474 N N . VAL B 1 141 ? 20.078 26.172 2.939 1 37.25 141 VAL B N 1
ATOM 4475 C CA . VAL B 1 141 ? 20.594 27.078 3.959 1 37.25 141 VAL B CA 1
ATOM 4476 C C . VAL B 1 141 ? 19.969 28.469 3.801 1 37.25 141 VAL B C 1
ATOM 4478 O O . VAL B 1 141 ? 20.188 29.141 2.797 1 37.25 141 VAL B O 1
ATOM 4481 N N . MET B 1 142 ? 18.812 28.453 4.078 1 39.34 142 MET B N 1
ATOM 4482 C CA . MET B 1 142 ? 18.094 29.719 3.922 1 39.34 142 MET B CA 1
ATOM 4483 C C . MET B 1 142 ? 18.922 30.875 4.48 1 39.34 142 MET B C 1
ATOM 4485 O O . MET B 1 142 ? 19.484 30.766 5.574 1 39.34 142 MET B O 1
ATOM 4489 N N . THR B 1 143 ? 19.562 31.516 3.578 1 40.84 143 THR B N 1
ATOM 4490 C CA . THR B 1 143 ? 20.125 32.781 4.074 1 40.84 143 THR B CA 1
ATOM 4491 C C . THR B 1 143 ? 19.141 33.5 4.992 1 40.84 143 THR B C 1
ATOM 4493 O O . THR B 1 143 ? 17.938 33.188 4.992 1 40.84 143 THR B O 1
ATOM 4496 N N . LEU B 1 144 ? 19.641 34.156 5.891 1 44.66 144 LEU B N 1
ATOM 4497 C CA . LEU B 1 144 ? 18.828 35 6.781 1 44.66 144 LEU B CA 1
ATOM 4498 C C . LEU B 1 144 ? 17.656 35.625 6.023 1 44.66 144 LEU B C 1
ATOM 4500 O O . LEU B 1 144 ? 16.531 35.656 6.543 1 44.66 144 LEU B O 1
ATOM 4504 N N . VAL B 1 145 ? 17.969 35.875 4.801 1 46.03 145 VAL B N 1
ATOM 4505 C CA . VAL B 1 145 ? 16.969 36.562 3.99 1 46.03 145 VAL B CA 1
ATOM 4506 C C . VAL B 1 145 ? 15.875 35.562 3.584 1 46.03 145 VAL B C 1
ATOM 4508 O O . VAL B 1 145 ? 14.688 35.906 3.617 1 46.03 145 VAL B O 1
ATOM 4511 N N . GLU B 1 146 ? 16.266 34.375 3.264 1 50.94 146 GLU B N 1
ATOM 4512 C CA . GLU B 1 146 ? 15.289 33.406 2.814 1 50.94 146 GLU B CA 1
ATOM 4513 C C . GLU B 1 146 ? 14.43 32.906 3.973 1 50.94 146 GLU B C 1
ATOM 4515 O O . GLU B 1 146 ? 13.227 32.656 3.805 1 50.94 146 GLU B O 1
ATOM 4520 N N . ARG B 1 147 ? 15.156 32.812 4.984 1 48.56 147 ARG B N 1
ATOM 4521 C CA . ARG B 1 147 ? 14.438 32.5 6.207 1 48.56 147 ARG B CA 1
ATOM 4522 C C . ARG B 1 147 ? 13.406 33.562 6.543 1 48.56 147 ARG B C 1
ATOM 4524 O O . ARG B 1 147 ? 12.289 33.25 6.965 1 48.56 147 ARG B O 1
ATOM 4531 N N . LEU B 1 148 ? 13.992 34.844 6.379 1 51.44 148 LEU B N 1
ATOM 4532 C CA . LEU B 1 148 ? 13.109 35.969 6.617 1 51.44 148 LEU B CA 1
ATOM 4533 C C . LEU B 1 148 ? 11.977 36 5.602 1 51.44 148 LEU B C 1
ATOM 4535 O O . LEU B 1 148 ? 10.836 36.312 5.945 1 51.44 148 LEU B O 1
ATOM 4539 N N . GLN B 1 149 ? 12.32 35.438 4.438 1 55.81 149 GLN B N 1
ATOM 4540 C CA . GLN B 1 149 ? 11.305 35.375 3.396 1 55.81 149 GLN B CA 1
ATOM 4541 C C . GLN B 1 149 ? 10.297 34.281 3.664 1 55.81 149 GLN B C 1
ATOM 4543 O O . GLN B 1 149 ? 9.125 34.375 3.293 1 55.81 149 GLN B O 1
ATOM 4548 N N . ARG B 1 150 ? 10.82 33.312 4.293 1 56.25 150 ARG B N 1
ATOM 4549 C CA . ARG B 1 150 ? 9.914 32.219 4.648 1 56.25 150 ARG B CA 1
ATOM 4550 C C . ARG B 1 150 ? 8.867 32.688 5.648 1 56.25 150 ARG B C 1
ATOM 4552 O O . ARG B 1 150 ? 7.75 32.156 5.676 1 56.25 150 ARG B O 1
ATOM 4559 N N . LEU B 1 151 ? 9.414 33.625 6.363 1 56.5 151 LEU B N 1
ATOM 4560 C CA . LEU B 1 151 ? 8.461 34.188 7.316 1 56.5 151 LEU B CA 1
ATOM 4561 C C . LEU B 1 151 ? 7.301 34.875 6.586 1 56.5 151 LEU B C 1
ATOM 4563 O O . LEU B 1 151 ? 6.195 34.969 7.129 1 56.5 151 LEU B O 1
ATOM 4567 N N . PHE B 1 152 ? 7.641 35.25 5.344 1 58.53 152 PHE B N 1
ATOM 4568 C CA . PHE B 1 152 ? 6.613 35.938 4.578 1 58.53 152 PHE B CA 1
ATOM 4569 C C . PHE B 1 152 ? 5.922 34.969 3.613 1 58.53 152 PHE B C 1
ATOM 4571 O O . PHE B 1 152 ? 4.98 35.375 2.918 1 58.53 152 PHE B O 1
ATOM 4578 N N . ALA B 1 153 ? 6.41 33.688 3.641 1 58.12 153 ALA B N 1
ATOM 4579 C CA . ALA B 1 153 ? 5.977 32.719 2.639 1 58.12 153 ALA B CA 1
ATOM 4580 C C . ALA B 1 153 ? 4.555 32.25 2.918 1 58.12 153 ALA B C 1
ATOM 4582 O O . ALA B 1 153 ? 3.809 31.922 1.989 1 58.12 153 ALA B O 1
ATOM 4583 N N . PRO B 1 154 ? 4.188 32.25 4.094 1 56.28 154 PRO B N 1
ATOM 4584 C CA . PRO B 1 154 ? 2.861 31.688 4.332 1 56.28 154 PRO B CA 1
ATOM 4585 C C . PRO B 1 154 ? 1.745 32.469 3.658 1 56.28 154 PRO B C 1
ATOM 4587 O O . PRO B 1 154 ? 0.683 31.922 3.359 1 56.28 154 PRO B O 1
ATOM 4590 N N . LEU B 1 155 ? 2.025 33.75 3.393 1 59.31 155 LEU B N 1
ATOM 4591 C CA . LEU B 1 155 ? 1.028 34.594 2.744 1 59.31 155 LEU B CA 1
ATOM 4592 C C . LEU B 1 155 ? 1.514 35.062 1.374 1 59.31 155 LEU B C 1
ATOM 4594 O O . LEU B 1 155 ? 2.711 35.281 1.176 1 59.31 155 LEU B O 1
ATOM 4598 N N . SER B 1 156 ? 0.604 34.812 0.379 1 59.56 156 SER B N 1
ATOM 4599 C CA . SER B 1 156 ? 0.949 35.25 -0.973 1 59.56 156 SER B CA 1
ATOM 4600 C C . SER B 1 156 ? 1.443 36.688 -0.985 1 59.56 156 SER B C 1
ATOM 4602 O O . SER B 1 156 ? 1.124 37.469 -0.084 1 59.56 156 SER B O 1
ATOM 4604 N N . GLN B 1 157 ? 2.303 37 -1.92 1 62.75 157 GLN B N 1
ATOM 4605 C CA . GLN B 1 157 ? 2.83 38.344 -2.066 1 62.75 157 GLN B CA 1
ATOM 4606 C C . GLN B 1 157 ? 1.7 39.375 -2.211 1 62.75 157 GLN B C 1
ATOM 4608 O O . GLN B 1 157 ? 1.799 40.5 -1.703 1 62.75 157 GLN B O 1
ATOM 4613 N N . SER B 1 158 ? 0.672 38.875 -2.832 1 59.97 158 SER B N 1
ATOM 4614 C CA . SER B 1 158 ? -0.462 39.781 -3.002 1 59.97 158 SER B CA 1
ATOM 4615 C C . SER B 1 158 ? -1.093 40.156 -1.66 1 59.97 158 SER B C 1
ATOM 4617 O O . SER B 1 158 ? -1.472 41.312 -1.433 1 59.97 158 SER B O 1
ATOM 4619 N N . ILE B 1 159 ? -1.098 39.156 -0.826 1 64.19 159 ILE B N 1
ATOM 4620 C CA . ILE B 1 159 ? -1.706 39.406 0.476 1 64.19 159 ILE B CA 1
ATOM 4621 C C . ILE B 1 159 ? -0.81 40.344 1.296 1 64.19 159 ILE B C 1
ATOM 4623 O O . ILE B 1 159 ? -1.299 41.25 1.974 1 64.19 159 ILE B O 1
ATOM 4627 N N . TRP B 1 160 ? 0.395 40.188 1.169 1 68.5 160 TRP B N 1
ATOM 4628 C CA . TRP B 1 160 ? 1.317 41.094 1.867 1 68.5 160 TRP B CA 1
ATOM 4629 C C . TRP B 1 160 ? 1.188 42.531 1.354 1 68.5 160 TRP B C 1
ATOM 4631 O O . TRP B 1 160 ? 1.169 43.469 2.141 1 68.5 160 TRP B O 1
ATOM 4641 N N . MET B 1 161 ? 1.083 42.688 0.065 1 67 161 MET B N 1
ATOM 4642 C CA . MET B 1 161 ? 0.962 44.031 -0.531 1 67 161 MET B CA 1
ATOM 4643 C C . MET B 1 161 ? -0.365 44.656 -0.15 1 67 161 MET B C 1
ATOM 4645 O O . MET B 1 161 ? -0.409 45.844 0.169 1 67 161 MET B O 1
ATOM 4649 N N . MET B 1 162 ? -1.352 43.812 -0.154 1 69.19 162 MET B N 1
ATOM 4650 C CA . MET B 1 162 ? -2.658 44.344 0.219 1 69.19 162 MET B CA 1
ATOM 4651 C C . MET B 1 162 ? -2.678 44.781 1.686 1 69.19 162 MET B C 1
ATOM 4653 O O . MET B 1 162 ? -3.285 45.781 2.039 1 69.19 162 MET B O 1
ATOM 4657 N N . SER B 1 163 ? -2.041 44 2.441 1 71.75 163 SER B N 1
ATOM 4658 C CA . SER B 1 163 ? -1.985 44.344 3.855 1 71.75 163 SER B CA 1
ATOM 4659 C C . SER B 1 163 ? -1.157 45.594 4.078 1 71.75 163 SER B C 1
ATOM 4661 O O . SER B 1 163 ? -1.502 46.438 4.918 1 71.75 163 SER B O 1
ATOM 4663 N N . GLY B 1 164 ? -0.112 45.75 3.336 1 72.12 164 GLY B N 1
ATOM 4664 C CA . GLY B 1 164 ? 0.66 47 3.383 1 72.12 164 GLY B CA 1
ATOM 4665 C C . GLY B 1 164 ? -0.125 48.219 2.924 1 72.12 164 GLY B C 1
ATOM 4666 O O . GLY B 1 164 ? -0.066 49.25 3.555 1 72.12 164 GLY B O 1
ATOM 4667 N N . LEU B 1 165 ? -0.799 48 1.854 1 72.19 165 LEU B N 1
ATOM 4668 C CA . LEU B 1 165 ? -1.633 49.094 1.354 1 72.19 165 LEU B CA 1
ATOM 4669 C C . LEU B 1 165 ? -2.74 49.406 2.346 1 72.19 165 LEU B C 1
ATOM 4671 O O . LEU B 1 165 ? -3.064 50.594 2.547 1 72.19 165 LEU B O 1
ATOM 4675 N N . ALA B 1 166 ? -3.318 48.375 2.891 1 72.44 166 ALA B N 1
ATOM 4676 C CA . ALA B 1 166 ? -4.34 48.594 3.908 1 72.44 166 ALA B CA 1
ATOM 4677 C C . ALA B 1 166 ? -3.779 49.406 5.086 1 72.44 166 ALA B C 1
ATOM 4679 O O . ALA B 1 166 ? -4.449 50.281 5.629 1 72.44 166 ALA B O 1
ATOM 4680 N N . TRP B 1 167 ? -2.623 49.125 5.441 1 72.81 167 TRP B N 1
ATOM 4681 C CA . TRP B 1 167 ? -1.956 49.844 6.516 1 72.81 167 TRP B CA 1
ATOM 4682 C C . TRP B 1 167 ? -1.741 51.312 6.129 1 72.81 167 TRP B C 1
ATOM 4684 O O . TRP B 1 167 ? -1.989 52.219 6.934 1 72.81 167 TRP B O 1
ATOM 4694 N N . LEU B 1 168 ? -1.41 51.562 4.922 1 71.31 168 LEU B N 1
ATOM 4695 C CA . LEU B 1 168 ? -1.166 52.906 4.449 1 71.31 168 LEU B CA 1
ATOM 4696 C C . LEU B 1 168 ? -2.471 53.688 4.352 1 71.31 168 LEU B C 1
ATOM 4698 O O . LEU B 1 168 ? -2.533 54.875 4.746 1 71.31 168 LEU B O 1
ATOM 4702 N N . ILE B 1 169 ? -3.457 53.062 3.811 1 74.12 169 ILE B N 1
ATOM 4703 C CA . ILE B 1 169 ? -4.75 53.719 3.652 1 74.12 169 ILE B CA 1
ATOM 4704 C C . ILE B 1 169 ? -5.336 54.031 5.023 1 74.12 169 ILE B C 1
ATOM 4706 O O . ILE B 1 169 ? -5.82 55.156 5.258 1 74.12 169 ILE B O 1
ATOM 4710 N N . THR B 1 170 ? -5.312 53.094 5.848 1 72.94 170 THR B N 1
ATOM 4711 C CA . THR B 1 170 ? -5.855 53.344 7.184 1 72.94 170 THR B CA 1
ATOM 4712 C C . THR B 1 170 ? -5.078 54.438 7.895 1 72.94 170 THR B C 1
ATOM 4714 O O . THR B 1 170 ? -5.664 55.281 8.586 1 72.94 170 THR B O 1
ATOM 4717 N N . SER B 1 171 ? -3.814 54.438 7.758 1 70.19 171 SER B N 1
ATOM 4718 C CA . SER B 1 171 ? -2.998 55.469 8.352 1 70.19 171 SER B CA 1
ATOM 4719 C C . SER B 1 171 ? -3.336 56.844 7.762 1 70.19 171 SER B C 1
ATOM 4721 O O . SER B 1 171 ? -3.396 57.844 8.484 1 70.19 171 SER B O 1
ATOM 4723 N N . ALA B 1 172 ? -3.637 56.875 6.539 1 70.69 172 ALA B N 1
ATOM 4724 C CA . ALA B 1 172 ? -3.99 58.125 5.871 1 70.69 172 ALA B CA 1
ATOM 4725 C C . ALA B 1 172 ? -5.363 58.594 6.316 1 70.69 172 ALA B C 1
ATOM 4727 O O . ALA B 1 172 ? -5.555 59.812 6.566 1 70.69 172 ALA B O 1
ATOM 4728 N N . VAL B 1 173 ? -6.293 57.688 6.336 1 73.19 173 VAL B N 1
ATOM 4729 C CA . VAL B 1 173 ? -7.645 58.031 6.762 1 73.19 173 VAL B CA 1
ATOM 4730 C C . VAL B 1 173 ? -7.613 58.562 8.195 1 73.19 173 VAL B C 1
ATOM 4732 O O . VAL B 1 173 ? -8.258 59.562 8.516 1 73.19 173 VAL B O 1
ATOM 4735 N N . LEU B 1 174 ? -6.906 57.969 8.992 1 69.56 174 LEU B N 1
ATOM 4736 C CA . LEU B 1 174 ? -6.812 58.406 10.375 1 69.56 174 LEU B CA 1
ATOM 4737 C C . LEU B 1 174 ? -6.137 59.781 10.453 1 69.56 174 LEU B C 1
ATOM 4739 O O . LEU B 1 174 ? -6.52 60.625 11.266 1 69.56 174 LEU B O 1
ATOM 4743 N N . TYR B 1 175 ? -5.262 59.969 9.648 1 67.25 175 TYR B N 1
ATOM 4744 C CA . TYR B 1 175 ? -4.598 61.25 9.602 1 67.25 175 TYR B CA 1
ATOM 4745 C C . TYR B 1 175 ? -5.57 62.344 9.188 1 67.25 175 TYR B C 1
ATOM 4747 O O . TYR B 1 175 ? -5.582 63.438 9.781 1 67.25 175 TYR B O 1
ATOM 4755 N N . ILE B 1 176 ? -6.379 62.062 8.203 1 68.62 176 ILE B N 1
ATOM 4756 C CA . ILE B 1 176 ? -7.328 63.062 7.695 1 68.62 176 ILE B CA 1
ATOM 4757 C C . ILE B 1 176 ? -8.398 63.344 8.75 1 68.62 176 ILE B C 1
ATOM 4759 O O . ILE B 1 176 ? -8.766 64.5 8.969 1 68.62 176 ILE B O 1
ATOM 4763 N N . ILE B 1 177 ? -8.844 62.312 9.344 1 66.25 177 ILE B N 1
ATOM 4764 C CA . ILE B 1 177 ? -9.875 62.469 10.367 1 66.25 177 ILE B CA 1
ATOM 4765 C C . ILE B 1 177 ? -9.32 63.281 11.531 1 66.25 177 ILE B C 1
ATOM 4767 O O . ILE B 1 177 ? -10.008 64.188 12.07 1 66.25 177 ILE B O 1
ATOM 4771 N N . CYS B 1 178 ? -8.164 63.062 11.883 1 60.03 178 CYS B N 1
ATOM 4772 C CA . CYS B 1 178 ? -7.543 63.812 12.969 1 60.03 178 CYS B CA 1
ATOM 4773 C C . CYS B 1 178 ? -7.266 65.25 12.547 1 60.03 178 CYS B C 1
ATOM 4775 O O . CYS B 1 178 ? -7.277 66.188 13.383 1 60.03 178 CYS B O 1
ATOM 4777 N N . TYR B 1 179 ? -7.105 65.312 11.297 1 61 179 TYR B N 1
ATOM 4778 C CA . TYR B 1 179 ? -6.84 66.625 10.797 1 61 179 TYR B CA 1
ATOM 4779 C C . TYR B 1 179 ? -8.125 67.5 10.734 1 61 179 TYR B C 1
ATOM 4781 O O . TYR B 1 179 ? -8.117 68.688 11.023 1 61 179 TYR B O 1
ATOM 4789 N N . ILE B 1 180 ? -9.211 66.812 10.375 1 58.28 180 ILE B N 1
ATOM 4790 C CA . ILE B 1 180 ? -10.453 67.562 10.188 1 58.28 180 ILE B CA 1
ATOM 4791 C C . ILE B 1 180 ? -11.141 67.75 11.539 1 58.28 180 ILE B C 1
ATOM 4793 O O . ILE B 1 180 ? -11.844 68.75 11.75 1 58.28 180 ILE B O 1
ATOM 4797 N N . ASP B 1 181 ? -11.016 66.875 12.422 1 48.22 181 ASP B N 1
ATOM 4798 C CA . ASP B 1 181 ? -11.758 67 13.672 1 48.22 181 ASP B CA 1
ATOM 4799 C C . ASP B 1 181 ? -11.258 68.188 14.484 1 48.22 181 ASP B C 1
ATOM 4801 O O . ASP B 1 181 ? -10.078 68.312 14.812 1 48.22 181 ASP B O 1
ATOM 4805 N N . PRO B 1 182 ? -12.023 69.25 14.516 1 49.03 182 PRO B N 1
ATOM 4806 C CA . PRO B 1 182 ? -11.766 70.562 15.219 1 49.03 182 PRO B CA 1
ATOM 4807 C C . PRO B 1 182 ? -11.375 70.312 16.688 1 49.03 182 PRO B C 1
ATOM 4809 O O . PRO B 1 182 ? -10.703 71.188 17.281 1 49.03 182 PRO B O 1
ATOM 4812 N N . TYR B 1 183 ? -12.078 69.438 17.359 1 44.47 183 TYR B N 1
ATOM 4813 C CA . TYR B 1 183 ? -11.914 69.312 18.812 1 44.47 183 TYR B CA 1
ATOM 4814 C C . TYR B 1 183 ? -10.5 68.875 19.156 1 44.47 183 TYR B C 1
ATOM 4816 O O . TYR B 1 183 ? -9.969 69.25 20.203 1 44.47 183 TYR B O 1
ATOM 4824 N N . ASP B 1 184 ? -9.875 68.188 18.312 1 42.84 184 ASP B N 1
ATOM 4825 C CA . ASP B 1 184 ? -8.469 67.875 18.547 1 42.84 184 ASP B CA 1
ATOM 4826 C C . ASP B 1 184 ? -7.574 69.062 18.141 1 42.84 184 ASP B C 1
ATOM 4828 O O . ASP B 1 184 ? -6.594 69.375 18.828 1 42.84 184 ASP B O 1
ATOM 4832 N N . TRP B 1 185 ? -7.824 69.75 17.047 1 39.94 185 TRP B N 1
ATOM 4833 C CA . TRP B 1 185 ? -7.074 70.938 16.578 1 39.94 185 TRP B CA 1
ATOM 4834 C C . TRP B 1 185 ? -7.496 72.188 17.344 1 39.94 185 TRP B C 1
ATOM 4836 O O . TRP B 1 185 ? -6.668 73.062 17.594 1 39.94 185 TRP B O 1
ATOM 4846 N N . ARG B 1 186 ? -8.758 72.375 17.656 1 40.31 186 ARG B N 1
ATOM 4847 C CA . ARG B 1 186 ? -9.133 73.625 18.25 1 40.31 186 ARG B CA 1
ATOM 4848 C C . ARG B 1 186 ? -8.586 73.75 19.656 1 40.31 186 ARG B C 1
ATOM 4850 O O . ARG B 1 186 ? -8.344 74.875 20.141 1 40.31 186 ARG B O 1
ATOM 4857 N N . ARG B 1 187 ? -8.625 72.688 20.438 1 41.28 187 ARG B N 1
ATOM 4858 C CA . ARG B 1 187 ? -8.062 72.875 21.766 1 41.28 187 ARG B CA 1
ATOM 4859 C C . ARG B 1 187 ? -6.586 73.25 21.672 1 41.28 187 ARG B C 1
ATOM 4861 O O . ARG B 1 187 ? -6.02 73.812 22.625 1 41.28 187 ARG B O 1
ATOM 4868 N N . LEU B 1 188 ? -6.004 73 20.562 1 41.16 188 LEU B N 1
ATOM 4869 C CA . LEU B 1 188 ? -4.645 73.5 20.344 1 41.16 188 LEU B CA 1
ATOM 4870 C C . LEU B 1 188 ? -4.602 75 20.234 1 41.16 188 LEU B C 1
ATOM 4872 O O . LEU B 1 188 ? -3.627 75.625 20.656 1 41.16 188 LEU B O 1
ATOM 4876 N N . ALA B 1 189 ? -5.562 75.625 19.656 1 40.81 189 ALA B N 1
ATOM 4877 C CA . ALA B 1 189 ? -5.5 77.062 19.484 1 40.81 189 ALA B CA 1
ATOM 4878 C C . ALA B 1 189 ? -5.68 77.812 20.812 1 40.81 189 ALA B C 1
ATOM 4880 O O . ALA B 1 189 ? -5.242 78.938 20.969 1 40.81 189 ALA B O 1
ATOM 4881 N N . ARG B 1 190 ? -6.621 77.438 21.641 1 40.59 190 ARG B N 1
ATOM 4882 C CA . ARG B 1 190 ? -6.809 78.312 22.766 1 40.59 190 ARG B CA 1
ATOM 4883 C C . ARG B 1 190 ? -5.656 78.25 23.75 1 40.59 190 ARG B C 1
ATOM 4885 O O . ARG B 1 190 ? -5.238 79.25 24.344 1 40.59 190 ARG B O 1
ATOM 4892 N N . ASP B 1 191 ? -5.414 77.062 24.516 1 39.94 191 ASP B N 1
ATOM 4893 C CA . ASP B 1 191 ? -4.391 77.188 25.547 1 39.94 191 ASP B CA 1
ATOM 4894 C C . ASP B 1 191 ? -2.998 76.938 24.984 1 39.94 191 ASP B C 1
ATOM 4896 O O . ASP B 1 191 ? -2.725 75.812 24.438 1 39.94 191 ASP B O 1
ATOM 4900 N N . LYS B 1 192 ? -2.172 78 24.516 1 41.94 192 LYS B N 1
ATOM 4901 C CA . LYS B 1 192 ? -0.833 78.125 23.953 1 41.94 192 LYS B CA 1
ATOM 4902 C C . LYS B 1 192 ? 0.126 77.062 24.5 1 41.94 192 LYS B C 1
ATOM 4904 O O . LYS B 1 192 ? 1.013 76.625 23.781 1 41.94 192 LYS B O 1
ATOM 4909 N N . GLN B 1 193 ? 0.388 77 25.812 1 40.41 193 GLN B N 1
ATOM 4910 C CA . GLN B 1 193 ? 1.475 76.25 26.438 1 40.41 193 GLN B CA 1
ATOM 4911 C C . GLN B 1 193 ? 1.248 74.75 26.312 1 40.41 193 GLN B C 1
ATOM 4913 O O . GLN B 1 193 ? 2.201 74 26.141 1 40.41 193 GLN B O 1
ATOM 4918 N N . ALA B 1 194 ? 0.135 74.25 26.719 1 41.81 194 ALA B N 1
ATOM 4919 C CA . ALA B 1 194 ? -0.203 72.812 26.688 1 41.81 194 ALA B CA 1
ATOM 4920 C C . ALA B 1 194 ? -0.246 72.312 25.266 1 41.81 194 ALA B C 1
ATOM 4922 O O . ALA B 1 194 ? -0.238 71.125 25.031 1 41.81 194 ALA B O 1
ATOM 4923 N N . THR B 1 195 ? -0.338 73.125 24.203 1 40.81 195 THR B N 1
ATOM 4924 C CA . THR B 1 195 ? -0.391 72.875 22.781 1 40.81 195 THR B CA 1
ATOM 4925 C C . THR B 1 195 ? 0.904 72.188 22.297 1 40.81 195 THR B C 1
ATOM 4927 O O . THR B 1 195 ? 0.898 71.438 21.344 1 40.81 195 THR B O 1
ATOM 4930 N N . ALA B 1 196 ? 2.059 72.75 22.625 1 40.25 196 ALA B N 1
ATOM 4931 C CA . ALA B 1 196 ? 3.334 72.25 22.109 1 40.25 196 ALA B CA 1
ATOM 4932 C C . ALA B 1 196 ? 3.52 70.75 22.406 1 40.25 196 ALA B C 1
ATOM 4934 O O . ALA B 1 196 ? 4.035 70 21.562 1 40.25 196 ALA B O 1
ATOM 4935 N N . ARG B 1 197 ? 3.361 70.375 23.609 1 39.47 197 ARG B N 1
ATOM 4936 C CA . ARG B 1 197 ? 3.709 69 24.031 1 39.47 197 ARG B CA 1
ATOM 4937 C C . ARG B 1 197 ? 2.742 68 23.438 1 39.47 197 ARG B C 1
ATOM 4939 O O . ARG B 1 197 ? 3.146 66.875 23.062 1 39.47 197 ARG B O 1
ATOM 4946 N N . GLU B 1 198 ? 1.474 68.25 23.406 1 42.53 198 GLU B N 1
ATOM 4947 C CA . GLU B 1 198 ? 0.468 67.312 22.922 1 42.53 198 GLU B CA 1
ATOM 4948 C C . GLU B 1 198 ? 0.36 67.375 21.406 1 42.53 198 GLU B C 1
ATOM 4950 O O . GLU B 1 198 ? -0.072 66.438 20.781 1 42.53 198 GLU B O 1
ATOM 4955 N N . ALA B 1 199 ? 0.513 68.562 20.75 1 40.22 199 ALA B N 1
ATOM 4956 C CA . ALA B 1 199 ? 0.58 68.688 19.297 1 40.22 199 ALA B CA 1
ATOM 4957 C C . ALA B 1 199 ? 1.515 67.688 18.688 1 40.22 199 ALA B C 1
ATOM 4959 O O . ALA B 1 199 ? 1.299 67.25 17.562 1 40.22 199 ALA B O 1
ATOM 4960 N N . GLU B 1 200 ? 2.705 67.625 19.156 1 39.88 200 GLU B N 1
ATOM 4961 C CA . GLU B 1 200 ? 3.719 66.688 18.672 1 39.88 200 GLU B CA 1
ATOM 4962 C C . GLU B 1 200 ? 3.213 65.25 18.703 1 39.88 200 GLU B C 1
ATOM 4964 O O . GLU B 1 200 ? 3.834 64.312 18.125 1 39.88 200 GLU B O 1
ATOM 4969 N N . SER B 1 201 ? 2.275 64.938 19.406 1 41.66 201 SER B N 1
ATOM 4970 C CA . SER B 1 201 ? 1.972 63.531 19.688 1 41.66 201 SER B CA 1
ATOM 4971 C C . SER B 1 201 ? 1.395 62.844 18.453 1 41.66 201 SER B C 1
ATOM 4973 O O . SER B 1 201 ? 1.7 61.688 18.203 1 41.66 201 SER B O 1
ATOM 4975 N N . PHE B 1 202 ? 0.201 63.312 17.812 1 43.94 202 PHE B N 1
ATOM 4976 C CA . PHE B 1 202 ? -0.325 62.5 16.734 1 43.94 202 PHE B CA 1
ATOM 4977 C C . PHE B 1 202 ? 0.156 63 15.375 1 43.94 202 PHE B C 1
ATOM 4979 O O . PHE B 1 202 ? -0.6 63.656 14.648 1 43.94 202 PHE B O 1
ATOM 4986 N N . SER B 1 203 ? 1.353 63.406 15.203 1 43.59 203 SER B N 1
ATOM 4987 C CA . SER B 1 203 ? 1.954 63.625 13.891 1 43.59 203 SER B CA 1
ATOM 4988 C C . SER B 1 203 ? 1.774 62.375 13 1 43.59 203 SER B C 1
ATOM 4990 O O . SER B 1 203 ? 1.449 61.312 13.484 1 43.59 203 SER B O 1
ATOM 4992 N N . CYS B 1 204 ? 1.733 62.594 11.594 1 46.44 204 CYS B N 1
ATOM 4993 C CA . CYS B 1 204 ? 1.709 61.531 10.609 1 46.44 204 CYS B CA 1
ATOM 4994 C C . CYS B 1 204 ? 2.453 60.312 11.125 1 46.44 204 CYS B C 1
ATOM 4996 O O . CYS B 1 204 ? 1.982 59.188 10.969 1 46.44 204 CYS B O 1
ATOM 4998 N N . LEU B 1 205 ? 3.451 60.625 11.609 1 46.28 205 LEU B N 1
ATOM 4999 C CA . LEU B 1 205 ? 4.312 59.531 12.047 1 46.28 205 LEU B CA 1
ATOM 5000 C C . LEU B 1 205 ? 3.723 58.812 13.266 1 46.28 205 LEU B C 1
ATOM 5002 O O . LEU B 1 205 ? 3.846 57.594 13.406 1 46.28 205 LEU B O 1
ATOM 5006 N N . ASN B 1 206 ? 2.953 59.594 14.023 1 48.97 206 ASN B N 1
ATOM 5007 C CA . ASN B 1 206 ? 2.389 59 15.211 1 48.97 206 ASN B CA 1
ATOM 5008 C C . ASN B 1 206 ? 1.208 58.094 14.867 1 48.97 206 ASN B C 1
ATOM 5010 O O . ASN B 1 206 ? 1.013 57.031 15.5 1 48.97 206 ASN B O 1
ATOM 5014 N N . THR B 1 207 ? 0.527 58.5 13.898 1 49.88 207 THR B N 1
ATOM 5015 C CA . THR B 1 207 ? -0.587 57.688 13.453 1 49.88 207 THR B CA 1
ATOM 5016 C C . THR B 1 207 ? -0.08 56.375 12.836 1 49.88 207 THR B C 1
ATOM 5018 O O . THR B 1 207 ? -0.661 55.312 13.047 1 49.88 207 THR B O 1
ATOM 5021 N N . TYR B 1 208 ? 0.934 56.594 12.023 1 49.78 208 TYR B N 1
ATOM 5022 C CA . TYR B 1 208 ? 1.577 55.406 11.477 1 49.78 208 TYR B CA 1
ATOM 5023 C C . TYR B 1 208 ? 2.055 54.5 12.594 1 49.78 208 TYR B C 1
ATOM 5025 O O . TYR B 1 208 ? 1.903 53.281 12.516 1 49.78 208 TYR B O 1
ATOM 5033 N N . TRP B 1 209 ? 2.605 55.156 13.484 1 48.47 209 TRP B N 1
ATOM 5034 C CA . TRP B 1 209 ? 3.125 54.375 14.602 1 48.47 209 TRP B CA 1
ATOM 5035 C C . TRP B 1 209 ? 1.99 53.688 15.375 1 48.47 209 TRP B C 1
ATOM 5037 O O . TRP B 1 209 ? 2.121 52.562 15.82 1 48.47 209 TRP B O 1
ATOM 5047 N N . PHE B 1 210 ? 0.899 54.312 15.445 1 53.81 210 PHE B N 1
ATOM 5048 C CA . PHE B 1 210 ? -0.259 53.75 16.125 1 53.81 210 PHE B CA 1
ATOM 5049 C C . PHE B 1 210 ? -0.778 52.531 15.391 1 53.81 210 PHE B C 1
ATOM 5051 O O . PHE B 1 210 ? -1.042 51.469 16 1 53.81 210 PHE B O 1
ATOM 5058 N N . THR B 1 211 ? -0.85 52.688 14.109 1 52.56 211 THR B N 1
ATOM 5059 C CA . THR B 1 211 ? -1.398 51.562 13.352 1 52.56 211 THR B CA 1
ATOM 5060 C C . THR B 1 211 ? -0.415 50.406 13.32 1 52.56 211 THR B C 1
ATOM 5062 O O . THR B 1 211 ? -0.82 49.25 13.375 1 52.56 211 THR B O 1
ATOM 5065 N N . MET B 1 212 ? 0.756 50.719 13.242 1 48.34 212 MET B N 1
ATOM 5066 C CA . MET B 1 212 ? 1.764 49.656 13.258 1 48.34 212 MET B CA 1
ATOM 5067 C C . MET B 1 212 ? 1.83 49 14.625 1 48.34 212 MET B C 1
ATOM 5069 O O . MET B 1 212 ? 2.016 47.781 14.719 1 48.34 212 MET B O 1
ATOM 5073 N N . SER B 1 213 ? 1.706 49.75 15.633 1 49.69 213 SER B N 1
ATOM 5074 C CA . SER B 1 213 ?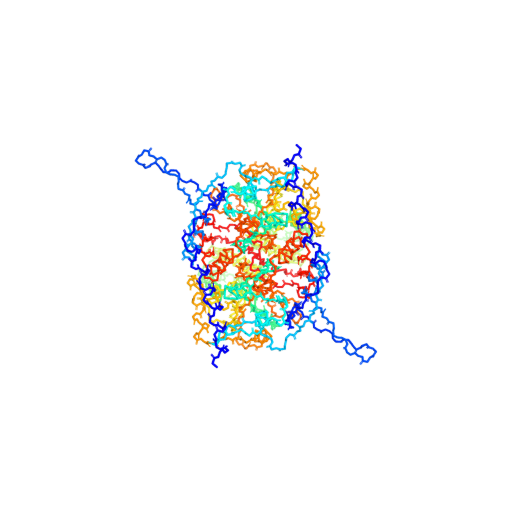 1.764 49.219 16.984 1 49.69 213 SER B CA 1
ATOM 5075 C C . SER B 1 213 ? 0.626 48.219 17.234 1 49.69 213 SER B C 1
ATOM 5077 O O . SER B 1 213 ? 0.789 47.25 17.984 1 49.69 213 SER B O 1
ATOM 5079 N N . ASN B 1 214 ? -0.385 48.469 16.484 1 52.81 214 ASN B N 1
ATOM 5080 C CA . ASN B 1 214 ? -1.528 47.562 16.625 1 52.81 214 ASN B CA 1
ATOM 5081 C C . ASN B 1 214 ? -1.271 46.219 15.969 1 52.81 214 ASN B C 1
ATOM 5083 O O . ASN B 1 214 ? -1.729 45.188 16.469 1 52.81 214 ASN B O 1
ATOM 5087 N N . ILE B 1 215 ? -0.646 46.438 14.875 1 49.75 215 ILE B N 1
ATOM 5088 C CA . ILE B 1 215 ? -0.318 45.188 14.211 1 49.75 215 ILE B CA 1
ATOM 5089 C C . ILE B 1 215 ? 0.608 44.375 15.102 1 49.75 215 ILE B C 1
ATOM 5091 O O . ILE B 1 215 ? 0.501 43.125 15.148 1 49.75 215 ILE B O 1
ATOM 5095 N N . LEU B 1 216 ? 1.402 45.156 15.727 1 44.5 216 LEU B N 1
ATOM 5096 C CA . LEU B 1 216 ? 2.406 44.5 16.547 1 44.5 216 LEU B CA 1
ATOM 5097 C C . LEU B 1 216 ? 1.916 44.344 17.984 1 44.5 216 LEU B C 1
ATOM 5099 O O . LEU B 1 216 ? 2.697 44.031 18.891 1 44.5 216 LEU B O 1
ATOM 5103 N N . TRP B 1 217 ? 0.602 44.406 18.203 1 47.53 217 TRP B N 1
ATOM 5104 C CA . TRP B 1 217 ? -0.112 44.25 19.453 1 47.53 217 TRP B CA 1
ATOM 5105 C C . TRP B 1 217 ? 0.419 45.219 20.516 1 47.53 217 TRP B C 1
ATOM 5107 O O . TRP B 1 217 ? 0.467 44.875 21.703 1 47.53 217 TRP B O 1
ATOM 5117 N N . GLN B 1 218 ? 0.983 46.469 20.016 1 43.38 218 GLN B N 1
ATOM 5118 C CA . GLN B 1 218 ? 1.563 47.406 20.969 1 43.38 218 GLN B CA 1
ATOM 5119 C C . GLN B 1 218 ? 0.559 48.469 21.359 1 43.38 218 GLN B C 1
ATOM 5121 O O . GLN B 1 218 ? -0.32 48.844 20.578 1 43.38 218 GLN B O 1
ATOM 5126 N N . GLY B 1 219 ? -0.001 48.531 22.547 1 43.56 219 GLY B N 1
ATOM 5127 C CA . GLY B 1 219 ? -0.89 49.5 23.203 1 43.56 219 GLY B CA 1
ATOM 5128 C C . GLY B 1 219 ? -0.5 50.938 22.969 1 43.56 219 GLY B C 1
ATOM 5129 O O . GLY B 1 219 ? 0.554 51.375 23.422 1 43.56 219 GLY B O 1
ATOM 5130 N N . TYR B 1 220 ? -0.591 51.469 21.766 1 44.62 220 TYR B N 1
ATOM 5131 C CA . TYR B 1 220 ? -0.276 52.875 21.641 1 44.62 220 TYR B CA 1
ATOM 5132 C C . TYR B 1 220 ? -1.285 53.719 22.406 1 44.62 220 TYR B C 1
ATOM 5134 O O . TYR B 1 220 ? -2.488 53.469 22.359 1 44.62 220 TYR B O 1
ATOM 5142 N N . THR B 1 221 ? -0.82 54.469 23.391 1 44.22 221 THR B N 1
ATOM 5143 C CA . THR B 1 221 ? -1.471 55.312 24.391 1 44.22 221 THR B CA 1
ATOM 5144 C C . THR B 1 221 ? -2.336 56.375 23.719 1 44.22 221 THR B C 1
ATOM 5146 O O . THR B 1 221 ? -3.258 56.906 24.344 1 44.22 221 THR B O 1
ATOM 5149 N N . ARG B 1 222 ? -2.045 56.906 22.609 1 45.44 222 ARG B N 1
ATOM 5150 C CA . ARG B 1 222 ? -2.797 58.094 22.188 1 45.44 222 ARG B CA 1
ATOM 5151 C C . ARG B 1 222 ? -3.846 57.719 21.141 1 45.44 222 ARG B C 1
ATOM 5153 O O . ARG B 1 222 ? -3.504 57.281 20.031 1 45.44 222 ARG B O 1
ATOM 5160 N N . SER B 1 223 ? -4.992 57.25 21.562 1 50 223 SER B N 1
ATOM 5161 C CA . SER B 1 223 ? -6.121 56.906 20.703 1 50 223 SER B CA 1
ATOM 5162 C C . SER B 1 223 ? -6.852 58.125 20.219 1 50 223 SER B C 1
ATOM 5164 O O . SER B 1 223 ? -6.84 59.188 20.891 1 50 223 SER B O 1
ATOM 5166 N N . PRO B 1 224 ? -7.188 58.156 18.938 1 49.19 224 PRO B N 1
ATOM 5167 C CA . PRO B 1 224 ? -7.938 59.312 18.453 1 49.19 224 PRO B CA 1
ATOM 5168 C C . PRO B 1 224 ? -9.188 59.594 19.281 1 49.19 224 PRO B C 1
ATOM 5170 O O . PRO B 1 224 ? -9.852 58.656 19.75 1 49.19 224 PRO B O 1
ATOM 5173 N N . ARG B 1 225 ? -9.266 60.75 19.859 1 49.84 225 ARG B N 1
ATOM 5174 C CA . ARG B 1 225 ? -10.383 61.188 20.688 1 49.84 225 ARG B CA 1
ATOM 5175 C C . ARG B 1 225 ? -11.633 61.406 19.844 1 49.84 225 ARG B C 1
ATOM 5177 O O . ARG B 1 225 ? -12.75 61.375 20.359 1 49.84 225 ARG B O 1
ATOM 5184 N N . SER B 1 226 ? -11.477 61.438 18.5 1 51.81 226 SER B N 1
ATOM 5185 C CA . SER B 1 226 ? -12.672 61.688 17.703 1 51.81 226 SER B CA 1
ATOM 5186 C C . SER B 1 226 ? -13.414 60.375 17.438 1 51.81 226 SER B C 1
ATOM 5188 O O . SER B 1 226 ? -12.82 59.312 17.438 1 51.81 226 SER B O 1
ATOM 5190 N N . LEU B 1 227 ? -14.664 60.375 17.547 1 52.56 227 LEU B N 1
ATOM 5191 C CA . LEU B 1 227 ? -15.516 59.219 17.297 1 52.56 227 LEU B CA 1
ATOM 5192 C C . LEU B 1 227 ? -15.148 58.531 15.992 1 52.56 227 LEU B C 1
ATOM 5194 O O . LEU B 1 227 ? -15.102 57.312 15.914 1 52.56 227 LEU B O 1
ATOM 5198 N N . GLY B 1 228 ? -14.93 59.406 14.961 1 57.75 228 GLY B N 1
ATOM 5199 C CA . GLY B 1 228 ? -14.555 58.844 13.68 1 57.75 228 GLY B CA 1
ATOM 5200 C C . GLY B 1 228 ? -13.219 58.125 13.719 1 57.75 228 GLY B C 1
ATOM 5201 O O . GLY B 1 228 ? -13.078 57.031 13.133 1 57.75 228 GLY B O 1
ATOM 5202 N N . GLY B 1 229 ? -12.328 58.656 14.422 1 61.44 229 GLY B N 1
ATOM 5203 C CA . GLY B 1 229 ? -11.023 58.031 14.555 1 61.44 229 GLY B CA 1
ATOM 5204 C C . GLY B 1 229 ? -11.062 56.719 15.328 1 61.44 229 GLY B C 1
ATOM 5205 O O . GLY B 1 229 ? -10.375 55.75 14.977 1 61.44 229 GLY B O 1
ATOM 5206 N N . ARG B 1 230 ? -11.984 56.656 16.203 1 58.25 230 ARG B N 1
ATOM 5207 C CA . ARG B 1 230 ? -12.117 55.469 17.031 1 58.25 230 ARG B CA 1
ATOM 5208 C C . ARG B 1 230 ? -12.734 54.312 16.234 1 58.25 230 ARG B C 1
ATOM 5210 O O . ARG B 1 230 ? -12.352 53.156 16.406 1 58.25 230 ARG B O 1
ATOM 5217 N N . VAL B 1 231 ? -13.609 54.656 15.414 1 61.66 231 VAL B N 1
ATOM 5218 C CA . VAL B 1 231 ? -14.258 53.625 14.602 1 61.66 231 VAL B CA 1
ATOM 5219 C C . VAL B 1 231 ? -13.25 53.031 13.633 1 61.66 231 VAL B C 1
ATOM 5221 O O . VAL B 1 231 ? -13.18 51.812 13.484 1 61.66 231 VAL B O 1
ATOM 5224 N N . VAL B 1 232 ? -12.477 53.875 13.062 1 64.75 232 VAL B N 1
ATOM 5225 C CA . VAL B 1 232 ? -11.5 53.406 12.086 1 64.75 232 VAL B CA 1
ATOM 5226 C C . VAL B 1 232 ? -10.43 52.562 12.781 1 64.75 232 VAL B C 1
ATOM 5228 O O . VAL B 1 232 ? -10 51.531 12.258 1 64.75 232 VAL B O 1
ATOM 5231 N N . THR B 1 233 ? -10.141 52.938 13.953 1 63.75 233 THR B N 1
ATOM 5232 C CA . THR B 1 233 ? -9.117 52.219 14.703 1 63.75 233 THR B CA 1
ATOM 5233 C C . THR B 1 233 ? -9.633 50.844 15.109 1 63.75 233 THR B C 1
ATOM 5235 O O . THR B 1 233 ? -8.891 49.844 15.062 1 63.75 233 THR B O 1
ATOM 5238 N N . THR B 1 234 ? -10.891 50.844 15.414 1 59.88 234 THR B N 1
ATOM 5239 C CA . THR B 1 234 ? -11.469 49.562 15.805 1 59.88 234 THR B CA 1
ATOM 5240 C C . THR B 1 234 ? -11.477 48.594 14.633 1 59.88 234 THR B C 1
ATOM 5242 O O . THR B 1 234 ? -11.148 47.406 14.789 1 59.88 234 THR B O 1
ATOM 5245 N N . PHE B 1 235 ? -11.82 49.094 13.531 1 63.25 235 PHE B N 1
ATOM 5246 C CA . PHE B 1 235 ? -11.844 48.25 12.352 1 63.25 235 PHE B CA 1
ATOM 5247 C C . PHE B 1 235 ? -10.438 47.812 11.969 1 63.25 235 PHE B C 1
ATOM 5249 O O . PHE B 1 235 ? -10.234 46.688 11.516 1 63.25 235 PHE B O 1
ATOM 5256 N N . TRP B 1 236 ? -9.477 48.656 12.227 1 69.31 236 TRP B N 1
ATOM 5257 C CA . TRP B 1 236 ? -8.086 48.312 11.945 1 69.31 236 TRP B CA 1
ATOM 5258 C C . TRP B 1 236 ? -7.586 47.219 12.891 1 69.31 236 TRP B C 1
ATOM 5260 O O . TRP B 1 236 ? -6.91 46.281 12.469 1 69.31 236 TRP B O 1
ATOM 5270 N N . TRP B 1 237 ? -8.047 47.312 14.078 1 63.28 237 TRP B N 1
ATOM 5271 C CA . TRP B 1 237 ? -7.656 46.312 15.055 1 63.28 237 TRP B CA 1
ATOM 5272 C C . TRP B 1 237 ? -8.234 44.938 14.688 1 63.28 237 TRP B C 1
ATOM 5274 O O . TRP B 1 237 ? -7.551 43.906 14.812 1 63.28 237 TRP B O 1
ATOM 5284 N N . LEU B 1 238 ? -9.359 45 14.234 1 61.41 238 LEU B N 1
ATOM 5285 C CA . LEU B 1 238 ? -9.992 43.75 13.805 1 61.41 238 LEU B CA 1
ATOM 5286 C C . LEU B 1 238 ? -9.258 43.125 12.625 1 61.41 238 LEU B C 1
ATOM 5288 O O . LEU B 1 238 ? -9.055 41.906 12.57 1 61.41 238 LEU B O 1
ATOM 5292 N N . TYR B 1 239 ? -8.875 44.031 11.758 1 65.81 239 TYR B N 1
ATOM 5293 C CA . TYR B 1 239 ? -8.148 43.562 10.578 1 65.81 239 TYR B CA 1
ATOM 5294 C C . TYR B 1 239 ? -6.812 42.938 10.969 1 65.81 239 TYR B C 1
ATOM 5296 O O . TYR B 1 239 ? -6.438 41.875 10.469 1 65.81 239 TYR B O 1
ATOM 5304 N N . VAL B 1 240 ? -6.086 43.594 11.852 1 67 240 VAL B N 1
ATOM 5305 C CA . VAL B 1 240 ? -4.77 43.125 12.258 1 67 240 VAL B CA 1
ATOM 5306 C C . VAL B 1 240 ? -4.898 41.781 12.969 1 67 240 VAL B C 1
ATOM 5308 O O . VAL B 1 240 ? -4.09 40.875 12.75 1 67 240 VAL B O 1
ATOM 5311 N N . LEU B 1 241 ? -5.902 41.688 13.711 1 61.84 241 LEU B N 1
ATOM 5312 C CA . LEU B 1 241 ? -6.137 40.438 14.422 1 61.84 241 LEU B CA 1
ATOM 5313 C C . LEU B 1 241 ? -6.375 39.312 13.438 1 61.84 241 LEU B C 1
ATOM 5315 O O . LEU B 1 241 ? -5.805 38.219 13.586 1 61.84 241 LEU B O 1
ATOM 5319 N N . ILE B 1 242 ? -7.191 39.625 12.539 1 62.72 242 ILE B N 1
ATOM 5320 C CA . ILE B 1 242 ? -7.516 38.625 11.531 1 62.72 242 ILE B CA 1
ATOM 5321 C C . ILE B 1 242 ? -6.266 38.281 10.727 1 62.72 242 ILE B C 1
ATOM 5323 O O . ILE B 1 242 ? -6.008 37.125 10.445 1 62.72 242 ILE B O 1
ATOM 5327 N N . PHE B 1 243 ? -5.523 39.312 10.398 1 65 243 PHE B N 1
ATOM 5328 C CA . PHE B 1 243 ? -4.316 39.125 9.594 1 65 243 PHE B CA 1
ATOM 5329 C C . PHE B 1 243 ? -3.309 38.25 10.336 1 65 243 PHE B C 1
ATOM 5331 O O . PHE B 1 243 ? -2.707 37.375 9.742 1 65 243 PHE B O 1
ATOM 5338 N N . ILE B 1 244 ? -3.176 38.469 11.562 1 65.81 244 ILE B N 1
ATOM 5339 C CA . ILE B 1 244 ? -2.213 37.719 12.359 1 65.81 244 ILE B CA 1
ATOM 5340 C C . ILE B 1 244 ? -2.654 36.25 12.477 1 65.81 244 ILE B C 1
ATOM 5342 O O . ILE B 1 244 ? -1.838 35.344 12.344 1 65.81 244 ILE B O 1
ATOM 5346 N N . VAL B 1 245 ? -3.891 36.156 12.648 1 61.97 245 VAL B N 1
ATOM 5347 C CA . VAL B 1 245 ? -4.422 34.781 12.766 1 61.97 245 VAL B CA 1
ATOM 5348 C C . VAL B 1 245 ? -4.234 34.062 11.438 1 61.97 245 VAL B C 1
ATOM 5350 O O . VAL B 1 245 ? -3.842 32.875 11.43 1 61.97 245 VAL B O 1
ATOM 5353 N N . MET B 1 246 ? -4.477 34.75 10.469 1 62.84 246 MET B N 1
ATOM 5354 C CA . MET B 1 246 ? -4.32 34.156 9.148 1 62.84 246 MET B CA 1
ATOM 5355 C C . MET B 1 246 ? -2.859 33.812 8.883 1 62.84 246 MET B C 1
ATOM 5357 O O . MET B 1 246 ? -2.561 32.75 8.328 1 62.84 246 MET B O 1
ATOM 5361 N N . TYR B 1 247 ? -2.027 34.688 9.273 1 64.62 247 TYR B N 1
ATOM 5362 C CA . TYR B 1 247 ? -0.602 34.469 9.062 1 64.62 247 TYR B CA 1
ATOM 5363 C C . TYR B 1 247 ? -0.11 33.281 9.852 1 64.62 247 TYR B C 1
ATOM 5365 O O . TYR B 1 247 ? 0.615 32.406 9.32 1 64.62 247 TYR B O 1
ATOM 5373 N N . ILE B 1 248 ? -0.478 33.188 11.039 1 62.03 248 ILE B N 1
ATOM 5374 C CA . ILE B 1 248 ? -0.035 32.125 11.914 1 62.03 248 ILE B CA 1
ATOM 5375 C C . ILE B 1 248 ? -0.574 30.781 11.398 1 62.03 248 ILE B C 1
ATOM 5377 O O . ILE B 1 248 ? 0.15 29.781 11.367 1 62.03 248 ILE B O 1
ATOM 5381 N N . ALA B 1 249 ? -1.77 30.828 11.008 1 58.91 249 ALA B N 1
ATOM 5382 C CA . ALA B 1 249 ? -2.381 29.625 10.453 1 58.91 249 ALA B CA 1
ATOM 5383 C C . ALA B 1 249 ? -1.634 29.156 9.203 1 58.91 249 ALA B C 1
ATOM 5385 O O . ALA B 1 249 ? -1.358 27.969 9.047 1 58.91 249 ALA B O 1
ATOM 5386 N N . SER B 1 250 ? -1.38 30.078 8.367 1 58.28 250 SER B N 1
ATOM 5387 C CA . SER B 1 250 ? -0.7 29.766 7.117 1 58.28 250 SER B CA 1
ATOM 5388 C C . SER B 1 250 ? 0.727 29.281 7.367 1 58.28 250 SER B C 1
ATOM 5390 O O . SER B 1 250 ? 1.209 28.375 6.691 1 58.28 250 SER B O 1
ATOM 5392 N N . MET B 1 251 ? 1.265 29.922 8.328 1 59.81 251 MET B N 1
ATOM 5393 C CA . MET B 1 251 ? 2.633 29.547 8.664 1 59.81 251 MET B CA 1
ATOM 5394 C C . MET B 1 251 ? 2.684 28.141 9.234 1 59.81 251 MET B C 1
ATOM 5396 O O . MET B 1 251 ? 3.555 27.344 8.875 1 59.81 251 MET B O 1
ATOM 5400 N N . THR B 1 252 ? 1.868 27.812 10.055 1 57.41 252 THR B N 1
ATOM 5401 C CA . THR B 1 252 ? 1.834 26.5 10.672 1 57.41 252 THR B CA 1
ATOM 5402 C C . THR B 1 252 ? 1.573 25.422 9.625 1 57.41 252 THR B C 1
ATOM 5404 O O . THR B 1 252 ? 2.18 24.344 9.672 1 57.41 252 THR B O 1
ATOM 5407 N N . ASN B 1 253 ? 0.679 25.812 8.867 1 53.5 253 ASN B N 1
ATOM 5408 C CA . ASN B 1 253 ? 0.425 24.875 7.77 1 53.5 253 ASN B CA 1
ATOM 5409 C C . ASN B 1 253 ? 1.662 24.703 6.895 1 53.5 253 ASN B C 1
ATOM 5411 O O . ASN B 1 253 ? 1.937 23.594 6.43 1 53.5 253 ASN B O 1
ATOM 5415 N N . TYR B 1 254 ? 2.178 25.922 6.66 1 51.19 254 TYR B N 1
ATOM 5416 C CA . TYR B 1 254 ? 3.395 25.922 5.855 1 51.19 254 TYR B CA 1
ATOM 5417 C C . TYR B 1 254 ? 4.469 25.047 6.496 1 51.19 254 TYR B C 1
ATOM 5419 O O . TYR B 1 254 ? 5.172 24.312 5.801 1 51.19 254 TYR B O 1
ATOM 5427 N N . LEU B 1 255 ? 4.531 25.203 7.746 1 49.84 255 LEU B N 1
ATOM 5428 C CA . LEU B 1 255 ? 5.547 24.453 8.469 1 49.84 255 LEU B CA 1
ATOM 5429 C C . LEU B 1 255 ? 5.148 22.984 8.578 1 49.84 255 LEU B C 1
ATOM 5431 O O . LEU B 1 255 ? 6.012 22.094 8.633 1 49.84 255 L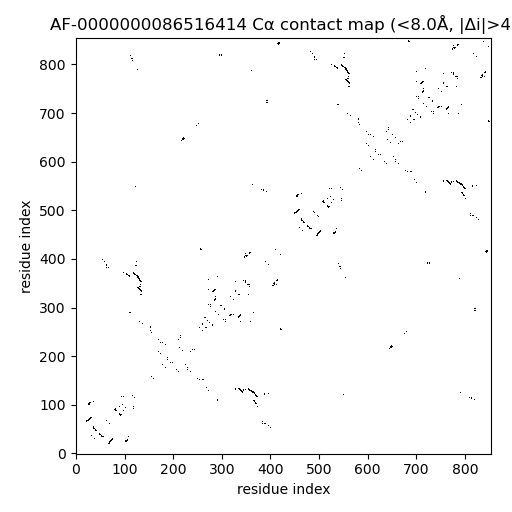EU B O 1
ATOM 5435 N N . ARG B 1 256 ? 4.031 22.828 8.797 1 46.19 256 ARG B N 1
ATOM 5436 C CA . ARG B 1 256 ? 3.518 21.469 8.922 1 46.19 256 ARG B CA 1
ATOM 5437 C C . ARG B 1 256 ? 3.682 20.703 7.613 1 46.19 256 ARG B C 1
ATOM 5439 O O . ARG B 1 256 ? 4.082 19.547 7.617 1 46.19 256 ARG B O 1
ATOM 5446 N N . VAL B 1 257 ? 2.859 21.281 6.684 1 45.88 257 VAL B N 1
ATOM 5447 C CA . VAL B 1 257 ? 2.912 20.609 5.395 1 45.88 257 VAL B CA 1
ATOM 5448 C C . VAL B 1 257 ? 4.316 20.719 4.801 1 45.88 257 VAL B C 1
ATOM 5450 O O . VAL B 1 257 ? 4.727 19.891 3.994 1 45.88 257 VAL B O 1
ATOM 5453 N N . GLY B 1 258 ? 5.32 21.344 5.547 1 41.47 258 GLY B N 1
ATOM 5454 C CA . GLY B 1 258 ? 6.637 21.688 5.031 1 41.47 258 GLY B CA 1
ATOM 5455 C C . GLY B 1 258 ? 6.637 22.906 4.133 1 41.47 258 GLY B C 1
ATOM 5456 O O . GLY B 1 258 ? 5.582 23.344 3.67 1 41.47 258 GLY B O 1
ATOM 5457 N N . PRO B 1 259 ? 7.59 23.875 4.309 1 35.62 259 PRO B N 1
ATOM 5458 C CA . PRO B 1 259 ? 7.602 25.109 3.504 1 35.62 259 PRO B CA 1
ATOM 5459 C C . PRO B 1 259 ? 6.953 24.922 2.135 1 35.62 259 PRO B C 1
ATOM 5461 O O . PRO B 1 259 ? 7.23 23.938 1.446 1 35.62 259 PRO B O 1
ATOM 5464 N N . VAL B 1 260 ? 5.703 25.266 2.078 1 34.91 260 VAL B N 1
ATOM 5465 C CA . VAL B 1 260 ? 5.328 25.469 0.683 1 34.91 260 VAL B CA 1
ATOM 5466 C C . VAL B 1 260 ? 6.559 25.859 -0.131 1 34.91 260 VAL B C 1
ATOM 5468 O O . VAL B 1 260 ? 7.25 26.812 0.208 1 34.91 260 VAL B O 1
ATOM 5471 N N . GLN B 1 261 ? 7.16 24.938 -0.777 1 36.09 261 GLN B N 1
ATOM 5472 C CA . GLN B 1 261 ? 8.344 25.062 -1.627 1 36.09 261 GLN B CA 1
ATOM 5473 C C . GLN B 1 261 ? 8.352 26.406 -2.354 1 36.09 261 GLN B C 1
ATOM 5475 O O . GLN B 1 261 ? 7.312 26.891 -2.799 1 36.09 261 GLN B O 1
ATOM 5480 N N . THR B 1 262 ? 9.07 27.328 -1.989 1 35.41 262 THR B N 1
ATOM 5481 C CA . THR B 1 262 ? 9.336 28.391 -2.965 1 35.41 262 THR B CA 1
ATOM 5482 C C . THR B 1 262 ? 9.023 27.906 -4.379 1 35.41 262 THR B C 1
ATOM 5484 O O . THR B 1 262 ? 9.016 26.703 -4.641 1 35.41 262 THR B O 1
ATOM 5487 N N . ALA B 1 263 ? 8.641 28.766 -5.219 1 37.16 263 ALA B N 1
ATOM 5488 C CA . ALA B 1 263 ? 8.438 28.562 -6.652 1 37.16 263 ALA B CA 1
ATOM 5489 C C . ALA B 1 263 ? 9.297 27.406 -7.172 1 37.16 263 ALA B C 1
ATOM 5491 O O . ALA B 1 263 ? 8.875 26.656 -8.047 1 37.16 263 ALA B O 1
ATOM 5492 N N . SER B 1 264 ? 10.461 27.25 -6.809 1 41.88 264 SER B N 1
ATOM 5493 C CA . SER B 1 264 ? 11.406 26.297 -7.371 1 41.88 264 SER B CA 1
ATOM 5494 C C . SER B 1 264 ? 11.148 24.891 -6.844 1 41.88 264 SER B C 1
ATOM 5496 O O . SER B 1 264 ? 11.414 23.891 -7.527 1 41.88 264 SER B O 1
ATOM 5498 N N . ASP B 1 265 ? 10.617 24.75 -5.598 1 48.44 265 ASP B N 1
ATOM 5499 C CA . ASP B 1 265 ? 10.453 23.438 -4.98 1 48.44 265 ASP B CA 1
ATOM 5500 C C . ASP B 1 265 ? 9.008 22.969 -5.059 1 48.44 265 ASP B C 1
ATOM 5502 O O . ASP B 1 265 ? 8.547 22.203 -4.207 1 48.44 265 ASP B O 1
ATOM 5506 N N . SER B 1 266 ? 8.289 23.5 -5.918 1 53.25 266 SER B N 1
ATOM 5507 C CA . SER B 1 266 ? 6.887 23.234 -6.227 1 53.25 266 SER B CA 1
ATOM 5508 C C . SER B 1 266 ? 6.652 21.766 -6.527 1 53.25 266 SER B C 1
ATOM 5510 O O . SER B 1 266 ? 5.512 21.297 -6.578 1 53.25 266 SER B O 1
ATOM 5512 N N . TYR B 1 267 ? 7.816 21.141 -6.742 1 61.5 267 TYR B N 1
ATOM 5513 C CA . TYR B 1 267 ? 7.562 19.766 -7.137 1 61.5 267 TYR B CA 1
ATOM 5514 C C . TYR B 1 267 ? 7.172 18.906 -5.934 1 61.5 267 TYR B C 1
ATOM 5516 O O . TYR B 1 267 ? 6.773 17.75 -6.086 1 61.5 267 TYR B O 1
ATOM 5524 N N . THR B 1 268 ? 7.16 19.625 -4.797 1 61.75 268 THR B N 1
ATOM 5525 C CA . THR B 1 268 ? 6.766 18.891 -3.607 1 61.75 268 THR B CA 1
ATOM 5526 C C . THR B 1 268 ? 5.262 18.625 -3.605 1 61.75 268 THR B C 1
ATOM 5528 O O . THR B 1 268 ? 4.762 17.844 -2.801 1 61.75 268 THR B O 1
ATOM 5531 N N . SER B 1 269 ? 4.668 19.234 -4.586 1 63.88 269 SER B N 1
ATOM 5532 C CA . SER B 1 269 ? 3.227 19.016 -4.672 1 63.88 269 SER B CA 1
ATOM 5533 C C . SER B 1 269 ? 2.902 17.703 -5.383 1 63.88 269 SER B C 1
ATOM 5535 O O . SER B 1 269 ? 1.771 17.219 -5.324 1 63.88 269 SER B O 1
ATOM 5537 N N . ILE B 1 270 ? 3.951 17.219 -6.004 1 76.44 270 ILE B N 1
ATOM 5538 C CA . ILE B 1 270 ? 3.73 15.969 -6.727 1 76.44 270 ILE B CA 1
ATOM 5539 C C . ILE B 1 270 ? 3.58 14.82 -5.738 1 76.44 270 ILE B C 1
ATOM 5541 O O . ILE B 1 270 ? 4.504 14.523 -4.977 1 76.44 270 ILE B O 1
ATOM 5545 N N . GLN B 1 271 ? 2.381 14.266 -5.758 1 71.81 271 GLN B N 1
ATOM 5546 C CA . GLN B 1 271 ? 2.129 13.188 -4.805 1 71.81 271 GLN B CA 1
ATOM 5547 C C . GLN B 1 271 ? 1.779 11.891 -5.523 1 71.81 271 GLN B C 1
ATOM 5549 O O . GLN B 1 271 ? 1.816 10.812 -4.922 1 71.81 271 GLN B O 1
ATOM 5554 N N . SER B 1 272 ? 1.392 12.023 -6.715 1 78 272 SER B N 1
ATOM 5555 C CA . SER B 1 272 ? 1.005 10.852 -7.492 1 78 272 SER B CA 1
ATOM 5556 C C . SER B 1 272 ? 1.518 10.945 -8.922 1 78 272 SER B C 1
ATOM 5558 O O . SER B 1 272 ? 1.934 12.016 -9.375 1 78 272 SER B O 1
ATOM 5560 N N . ILE B 1 273 ? 1.453 9.828 -9.516 1 85.31 273 ILE B N 1
ATOM 5561 C CA . ILE B 1 273 ? 1.873 9.781 -10.914 1 85.31 273 ILE B CA 1
ATOM 5562 C C . ILE B 1 273 ? 0.955 10.664 -11.758 1 85.31 273 ILE B C 1
ATOM 5564 O O . ILE B 1 273 ? 1.401 11.297 -12.719 1 85.31 273 ILE B O 1
ATOM 5568 N N . GLU B 1 274 ? -0.282 10.734 -11.359 1 81.62 274 GLU B N 1
ATOM 5569 C CA . GLU B 1 274 ? -1.254 11.555 -12.078 1 81.62 274 GLU B CA 1
ATOM 5570 C C . GLU B 1 274 ? -0.884 13.031 -12.023 1 81.62 274 GLU B C 1
ATOM 5572 O O . GLU B 1 274 ? -1.164 13.781 -12.953 1 81.62 274 GLU B O 1
ATOM 5577 N N . ASP B 1 275 ? -0.236 13.367 -10.977 1 81.25 275 ASP B N 1
ATOM 5578 C CA . ASP B 1 275 ? 0.156 14.766 -10.797 1 81.25 275 ASP B CA 1
ATOM 5579 C C . ASP B 1 275 ? 1.232 15.164 -11.797 1 81.25 275 ASP B C 1
ATOM 5581 O O . ASP B 1 275 ? 1.409 16.344 -12.086 1 81.25 275 ASP B O 1
ATOM 5585 N N . LEU B 1 276 ? 1.905 14.25 -12.312 1 87.62 276 LEU B N 1
ATOM 5586 C CA . LEU B 1 276 ? 2.982 14.531 -13.258 1 87.62 276 LEU B CA 1
ATOM 5587 C C . LEU B 1 276 ? 2.422 15.008 -14.594 1 87.62 276 LEU B C 1
ATOM 5589 O O . LEU B 1 276 ? 3.127 15.664 -15.367 1 87.62 276 LEU B O 1
ATOM 5593 N N . ALA B 1 277 ? 1.197 14.711 -14.82 1 86 277 ALA B N 1
ATOM 5594 C CA . ALA B 1 277 ? 0.576 15.062 -16.094 1 86 277 ALA B CA 1
ATOM 5595 C C . ALA B 1 277 ? 0.292 16.562 -16.172 1 86 277 ALA B C 1
ATOM 5597 O O . ALA B 1 277 ? 0.217 17.125 -17.266 1 86 277 ALA B O 1
ATOM 5598 N N . GLU B 1 278 ? 0.065 17.141 -15.062 1 81.38 278 GLU B N 1
ATOM 5599 C CA . GLU B 1 278 ? -0.419 18.531 -15.078 1 81.38 278 GLU B CA 1
ATOM 5600 C C . GLU B 1 278 ? 0.677 19.5 -14.664 1 81.38 278 GLU B C 1
ATOM 5602 O O . GLU B 1 278 ? 0.424 20.703 -14.508 1 81.38 278 GLU B O 1
ATOM 5607 N N . GLN B 1 279 ? 1.812 18.984 -14.594 1 76.31 279 GLN B N 1
ATOM 5608 C CA . GLN B 1 279 ? 2.879 19.859 -14.125 1 76.31 279 GLN B CA 1
ATOM 5609 C C . GLN B 1 279 ? 3.986 19.984 -15.172 1 76.31 279 GLN B C 1
ATOM 5611 O O . GLN B 1 279 ? 4.141 19.109 -16.031 1 76.31 279 GLN B O 1
ATOM 5616 N N . ASN B 1 280 ? 4.617 21.172 -15.133 1 77.25 280 ASN B N 1
ATOM 5617 C CA . ASN B 1 280 ? 5.75 21.391 -16.031 1 77.25 280 ASN B CA 1
ATOM 5618 C C . ASN B 1 280 ? 7.012 21.75 -15.25 1 77.25 280 ASN B C 1
ATOM 5620 O O . ASN B 1 280 ? 7.988 22.219 -15.836 1 77.25 280 ASN B O 1
ATOM 5624 N N . VAL B 1 281 ? 7.047 21.516 -14.047 1 79.25 281 VAL B N 1
ATOM 5625 C CA . VAL B 1 281 ? 8.156 21.938 -13.195 1 79.25 281 VAL B CA 1
ATOM 5626 C C . VAL B 1 281 ? 9.219 20.844 -13.148 1 79.25 281 VAL B C 1
ATOM 5628 O O . VAL B 1 281 ? 10.414 21.141 -13.047 1 79.25 281 VAL B O 1
ATOM 5631 N N . VAL B 1 282 ? 8.727 19.641 -13.312 1 87.56 282 VAL B N 1
ATOM 5632 C CA . VAL B 1 282 ? 9.68 18.531 -13.203 1 87.56 282 VAL B CA 1
ATOM 5633 C C . VAL B 1 282 ? 9.641 17.688 -14.469 1 87.56 282 VAL B C 1
ATOM 5635 O O . VAL B 1 282 ? 8.578 17.5 -15.07 1 87.56 282 VAL B O 1
ATOM 5638 N N . ASN B 1 283 ? 10.82 17.328 -14.867 1 91.31 283 ASN B N 1
ATOM 5639 C CA . ASN B 1 283 ? 10.891 16.281 -15.891 1 91.31 283 ASN B CA 1
ATOM 5640 C C . ASN B 1 283 ? 10.727 14.898 -15.281 1 91.31 283 ASN B C 1
ATOM 5642 O O . ASN B 1 283 ? 10.953 14.711 -14.078 1 91.31 283 ASN B O 1
ATOM 5646 N N . PHE B 1 284 ? 10.203 14.047 -16.062 1 94 284 PHE B N 1
ATOM 5647 C CA . PHE B 1 284 ? 10.023 12.711 -15.508 1 94 284 PHE B CA 1
ATOM 5648 C C . PHE B 1 284 ? 10.32 11.641 -16.562 1 94 284 PHE B C 1
ATOM 5650 O O . PHE B 1 284 ? 10.312 11.922 -17.75 1 94 284 PHE B O 1
ATOM 5657 N N . GLY B 1 285 ? 10.656 10.492 -16.031 1 93.31 285 GLY B N 1
ATOM 5658 C CA . GLY B 1 285 ? 11.016 9.391 -16.906 1 93.31 285 GLY B CA 1
ATOM 5659 C C . GLY B 1 285 ? 10.898 8.031 -16.234 1 93.31 285 GLY B C 1
ATOM 5660 O O . GLY B 1 285 ? 10.555 7.949 -15.047 1 93.31 285 GLY B O 1
ATOM 5661 N N . VAL B 1 286 ? 11.055 6.961 -17.031 1 91.75 286 VAL B N 1
ATOM 5662 C CA . VAL B 1 286 ? 10.969 5.578 -16.578 1 91.75 286 VAL B CA 1
ATOM 5663 C C . VAL B 1 286 ? 12.102 4.758 -17.203 1 91.75 286 VAL B C 1
ATOM 5665 O O . VAL B 1 286 ? 12.734 5.191 -18.156 1 91.75 286 VAL B O 1
ATOM 5668 N N . ILE B 1 287 ? 12.344 3.65 -16.547 1 85.19 287 ILE B N 1
ATOM 5669 C CA . ILE B 1 287 ? 13.32 2.73 -17.125 1 85.19 287 ILE B CA 1
ATOM 5670 C C . ILE B 1 287 ? 12.766 2.105 -18.406 1 85.19 287 ILE B C 1
ATOM 5672 O O . ILE B 1 287 ? 11.617 1.643 -18.422 1 85.19 287 ILE B O 1
ATOM 5676 N N . GLN B 1 288 ? 13.578 2.082 -19.391 1 81.44 288 GLN B N 1
ATOM 5677 C CA . GLN B 1 288 ? 13.156 1.537 -20.672 1 81.44 288 GLN B CA 1
ATOM 5678 C C . GLN B 1 288 ? 12.898 0.036 -20.578 1 81.44 288 GLN B C 1
ATOM 5680 O O . GLN B 1 288 ? 13.688 -0.696 -19.969 1 81.44 288 GLN B O 1
ATOM 5685 N N . GLU B 1 289 ? 11.695 -0.378 -21.094 1 72.06 289 GLU B N 1
ATOM 5686 C CA . GLU B 1 289 ? 11.305 -1.78 -21.203 1 72.06 289 GLU B CA 1
ATOM 5687 C C . GLU B 1 289 ? 11.109 -2.412 -19.828 1 72.06 289 GLU B C 1
ATOM 5689 O O . GLU B 1 289 ? 11.352 -3.607 -19.656 1 72.06 289 GLU B O 1
ATOM 5694 N N . GLY B 1 290 ? 10.891 -1.586 -18.922 1 74.5 290 GLY B N 1
ATOM 5695 C CA . GLY B 1 290 ? 10.609 -2.092 -17.594 1 74.5 290 GLY B CA 1
ATOM 5696 C C . GLY B 1 290 ? 9.125 -2.307 -17.344 1 74.5 290 GLY B C 1
ATOM 5697 O O . GLY B 1 290 ? 8.297 -2.031 -18.203 1 74.5 290 GLY B O 1
ATOM 5698 N N . ALA B 1 291 ? 8.82 -2.859 -16.219 1 76.88 291 ALA B N 1
ATOM 5699 C CA . ALA B 1 291 ? 7.438 -3.121 -15.828 1 76.88 291 ALA B CA 1
ATOM 5700 C C . ALA B 1 291 ? 6.652 -1.819 -15.68 1 76.88 291 ALA B C 1
ATOM 5702 O O . ALA B 1 291 ? 5.473 -1.754 -16.031 1 76.88 291 ALA B O 1
ATOM 5703 N N . THR B 1 292 ? 7.277 -0.805 -15.156 1 83.31 292 THR B N 1
ATOM 5704 C CA . THR B 1 292 ? 6.613 0.481 -14.961 1 83.31 292 THR B CA 1
ATOM 5705 C C . THR B 1 292 ? 6.25 1.106 -16.312 1 83.31 292 THR B C 1
ATOM 5707 O O . THR B 1 292 ? 5.188 1.718 -16.453 1 83.31 292 THR B O 1
ATOM 5710 N N . GLU B 1 293 ? 7.18 0.95 -17.219 1 85.69 293 GLU B N 1
ATOM 5711 C CA . GLU B 1 293 ? 6.871 1.434 -18.562 1 85.69 293 GLU B CA 1
ATOM 5712 C C . GLU B 1 293 ? 5.625 0.753 -19.125 1 85.69 293 GLU B C 1
ATOM 5714 O O . GLU B 1 293 ? 4.754 1.413 -19.688 1 85.69 293 GLU B O 1
ATOM 5719 N N . GLN B 1 294 ? 5.555 -0.49 -18.969 1 78.12 294 GLN B N 1
ATOM 5720 C CA . GLN B 1 294 ? 4.41 -1.249 -19.469 1 78.12 294 GLN B CA 1
ATOM 5721 C C . GLN B 1 294 ? 3.117 -0.797 -18.797 1 78.12 294 GLN B C 1
ATOM 5723 O O . GLN B 1 294 ? 2.076 -0.694 -19.453 1 78.12 294 GLN B O 1
ATOM 5728 N N . TYR B 1 295 ? 3.193 -0.618 -17.594 1 78.69 295 TYR B N 1
ATOM 5729 C CA . TYR B 1 295 ? 2.039 -0.141 -16.844 1 78.69 295 TYR B CA 1
ATOM 5730 C C . TYR B 1 295 ? 1.53 1.182 -17.406 1 78.69 295 TYR B C 1
ATOM 5732 O O . TYR B 1 295 ? 0.327 1.353 -17.609 1 78.69 295 TYR B O 1
ATOM 5740 N N . LEU B 1 296 ? 2.475 2.078 -17.594 1 86.5 296 LEU B N 1
ATOM 5741 C CA . LEU B 1 296 ? 2.104 3.391 -18.109 1 86.5 296 LEU B CA 1
ATOM 5742 C C . LEU B 1 296 ? 1.52 3.275 -19.516 1 86.5 296 LEU B C 1
ATOM 5744 O O . LEU B 1 296 ? 0.56 3.971 -19.859 1 86.5 296 LEU B O 1
ATOM 5748 N N . GLN B 1 297 ? 2.041 2.457 -20.266 1 84.19 297 GLN B N 1
ATOM 5749 C CA . GLN B 1 297 ? 1.612 2.277 -21.656 1 84.19 297 GLN B CA 1
ATOM 5750 C C . GLN B 1 297 ? 0.204 1.692 -21.719 1 84.19 297 GLN B C 1
ATOM 5752 O O . GLN B 1 297 ? -0.593 2.078 -22.578 1 84.19 297 GLN B O 1
ATOM 5757 N N . SER B 1 298 ? -0.089 0.864 -20.812 1 77.06 298 SER B N 1
ATOM 5758 C CA . SER B 1 298 ? -1.347 0.128 -20.906 1 77.06 298 SER B CA 1
ATOM 5759 C C . SER B 1 298 ? -2.414 0.758 -20.016 1 77.06 298 SER B C 1
ATOM 5761 O O . SER B 1 298 ? -3.555 0.29 -19.984 1 77.06 298 SER B O 1
ATOM 5763 N N . ALA B 1 299 ? -2.016 1.738 -19.328 1 75.31 299 ALA B N 1
ATOM 5764 C CA . ALA B 1 299 ? -2.949 2.336 -18.375 1 75.31 299 ALA B CA 1
ATOM 5765 C C . ALA B 1 299 ? -4.156 2.928 -19.094 1 75.31 299 ALA B C 1
ATOM 5767 O O . ALA B 1 299 ? -4.027 3.479 -20.203 1 75.31 299 ALA B O 1
ATOM 5768 N N . LYS B 1 300 ? -5.359 2.768 -18.484 1 73.06 300 LYS B N 1
ATOM 5769 C CA . LYS B 1 300 ? -6.59 3.289 -19.078 1 73.06 300 LYS B CA 1
ATOM 5770 C C . LYS B 1 300 ? -6.973 4.629 -18.453 1 73.06 300 LYS B C 1
ATOM 5772 O O . LYS B 1 300 ? -7.816 5.352 -18.984 1 73.06 300 LYS B O 1
ATOM 5777 N N . ILE B 1 301 ? -6.367 4.949 -17.453 1 73.25 301 ILE B N 1
ATOM 5778 C CA . ILE B 1 301 ? -6.637 6.223 -16.781 1 73.25 301 ILE B CA 1
ATOM 5779 C C . ILE B 1 301 ? -6.086 7.367 -17.625 1 73.25 301 ILE B C 1
ATOM 5781 O O . ILE B 1 301 ? -4.895 7.391 -17.953 1 73.25 301 ILE B O 1
ATOM 5785 N N . PRO B 1 302 ? -6.891 8.273 -17.953 1 82.88 302 PRO B N 1
ATOM 5786 C CA . PRO B 1 302 ? -6.48 9.336 -18.875 1 82.88 302 PRO B CA 1
ATOM 5787 C C . PRO B 1 302 ? -5.25 10.102 -18.391 1 82.88 302 PRO B C 1
ATOM 5789 O O . PRO B 1 302 ? -4.352 10.398 -19.172 1 82.88 302 PRO B O 1
ATOM 5792 N N . ARG B 1 303 ? -5.211 10.391 -17.156 1 85.06 303 ARG B N 1
ATOM 5793 C CA . ARG B 1 303 ? -4.074 11.148 -16.641 1 85.06 303 ARG B CA 1
ATOM 5794 C C . ARG B 1 303 ? -2.783 10.344 -16.75 1 85.06 303 ARG B C 1
ATOM 5796 O O . ARG B 1 303 ? -1.72 10.906 -17.031 1 85.06 303 ARG B O 1
ATOM 5803 N N . ILE B 1 304 ? -2.844 9.086 -16.578 1 85.62 304 ILE B N 1
ATOM 5804 C CA . ILE B 1 304 ? -1.671 8.227 -16.703 1 85.62 304 ILE B CA 1
ATOM 5805 C C . ILE B 1 304 ? -1.287 8.086 -18.172 1 85.62 304 ILE B C 1
ATOM 5807 O O . ILE B 1 304 ? -0.102 8.055 -18.516 1 85.62 304 ILE B O 1
ATOM 5811 N N . LYS B 1 305 ? -2.287 8.078 -18.969 1 88.25 305 LYS B N 1
ATOM 5812 C CA . LYS B 1 305 ? -2.016 8.016 -20.406 1 88.25 305 LYS B CA 1
ATOM 5813 C C . LYS B 1 305 ? -1.279 9.266 -20.875 1 88.25 305 LYS B C 1
ATOM 5815 O O . LYS B 1 305 ? -0.395 9.18 -21.734 1 88.25 305 LYS B O 1
ATOM 5820 N N . ARG B 1 306 ? -1.703 10.328 -20.359 1 91.31 306 ARG B N 1
ATOM 5821 C CA . ARG B 1 306 ? -1.029 11.578 -20.719 1 91.31 306 ARG B CA 1
ATOM 5822 C C . ARG B 1 306 ? 0.43 11.547 -20.266 1 91.31 306 ARG B C 1
ATOM 5824 O O . ARG B 1 306 ? 1.312 12.008 -21 1 91.31 306 ARG B O 1
ATOM 5831 N N . VAL B 1 307 ? 0.651 11.047 -19.094 1 92.5 307 VAL B N 1
ATOM 5832 C CA . VAL B 1 307 ? 2.018 10.93 -18.594 1 92.5 307 VAL B CA 1
ATOM 5833 C C . VAL B 1 307 ? 2.842 10.062 -19.547 1 92.5 307 VAL B C 1
ATOM 5835 O O . VAL B 1 307 ? 3.971 10.422 -19.891 1 92.5 307 VAL B O 1
ATOM 5838 N N . TRP B 1 308 ? 2.252 8.992 -19.969 1 91.75 308 TRP B N 1
ATOM 5839 C CA . TRP B 1 308 ? 2.939 8.102 -20.906 1 91.75 308 TRP B CA 1
ATOM 5840 C C . TRP B 1 308 ? 3.24 8.812 -22.219 1 91.75 308 TRP B C 1
ATOM 5842 O O . TRP B 1 308 ? 4.348 8.703 -22.75 1 91.75 308 TRP B O 1
ATOM 5852 N N . THR B 1 309 ? 2.285 9.516 -22.734 1 92.56 309 THR B N 1
ATOM 5853 C CA . THR B 1 309 ? 2.467 10.234 -24 1 92.56 309 THR B CA 1
ATOM 5854 C C . THR B 1 309 ? 3.607 11.242 -23.891 1 92.56 309 THR B C 1
ATOM 5856 O O . THR B 1 309 ? 4.414 11.383 -24.812 1 92.56 309 THR B O 1
ATOM 5859 N N . MET B 1 310 ? 3.68 11.867 -22.828 1 93.31 310 MET B N 1
ATOM 5860 C CA . MET B 1 310 ? 4.734 12.852 -22.609 1 93.31 310 MET B CA 1
ATOM 5861 C C . MET B 1 310 ? 6.102 12.18 -22.562 1 93.31 310 MET B C 1
ATOM 5863 O O . MET B 1 310 ? 7.07 12.688 -23.125 1 93.31 310 MET B O 1
ATOM 5867 N N . ILE B 1 311 ? 6.176 11.047 -21.875 1 93.38 311 ILE B N 1
ATOM 5868 C CA . ILE B 1 311 ? 7.434 10.312 -21.781 1 93.38 311 ILE B CA 1
ATOM 5869 C C . ILE B 1 311 ? 7.867 9.852 -23.172 1 93.38 311 ILE B C 1
ATOM 5871 O O . ILE B 1 311 ? 9.039 9.953 -23.516 1 93.38 311 ILE B O 1
ATOM 5875 N N . ASN B 1 312 ? 6.922 9.359 -23.844 1 90.44 312 ASN B N 1
ATOM 5876 C CA . ASN B 1 312 ? 7.211 8.844 -25.188 1 90.44 312 ASN B CA 1
ATOM 5877 C C . ASN B 1 312 ? 7.617 9.953 -26.141 1 90.44 312 ASN B C 1
ATOM 5879 O O . ASN B 1 312 ? 8.516 9.773 -26.969 1 90.44 312 ASN B O 1
ATOM 5883 N N . GLN B 1 313 ? 6.977 11.078 -26.094 1 91 313 GLN B N 1
ATOM 5884 C CA . GLN B 1 313 ? 7.289 12.219 -26.953 1 91 313 GLN B CA 1
ATOM 5885 C C . GLN B 1 313 ? 8.656 12.812 -26.609 1 91 313 GLN B C 1
ATOM 5887 O O . GLN B 1 313 ? 9.438 13.141 -27.5 1 91 313 GLN B O 1
ATOM 5892 N N . GLN B 1 314 ? 8.992 12.883 -25.391 1 90.19 314 GLN B N 1
ATOM 5893 C CA . GLN B 1 314 ? 10.242 13.492 -24.938 1 90.19 314 GLN B CA 1
ATOM 5894 C C . GLN B 1 314 ? 11.359 12.461 -24.875 1 90.19 314 GLN B C 1
ATOM 5896 O O . GLN B 1 314 ? 12.531 12.82 -24.703 1 90.19 314 GLN B O 1
ATOM 5901 N N . GLN B 1 315 ? 11.016 11.195 -25.031 1 87.25 315 GLN B N 1
ATOM 5902 C CA . GLN B 1 315 ? 11.969 10.094 -24.953 1 87.25 315 GLN B CA 1
ATOM 5903 C C . GLN B 1 315 ? 12.773 10.156 -23.656 1 87.25 315 GLN B C 1
ATOM 5905 O O . GLN B 1 315 ? 14.008 10.07 -23.688 1 87.25 315 GLN B O 1
ATOM 5910 N N . SER B 1 316 ? 12.07 10.438 -22.578 1 90.31 316 SER B N 1
ATOM 5911 C CA . SER B 1 316 ? 12.703 10.539 -21.266 1 90.31 316 SER B CA 1
ATOM 5912 C C . SER B 1 316 ? 12.883 9.172 -20.641 1 90.31 316 SER B C 1
ATOM 5914 O O . SER B 1 316 ? 12.211 8.836 -19.656 1 90.31 316 SER B O 1
ATOM 5916 N N . TYR B 1 317 ? 13.758 8.359 -21.25 1 89.06 317 TYR B N 1
ATOM 5917 C CA . TYR B 1 317 ? 14.055 7.016 -20.766 1 89.06 317 TYR B CA 1
ATOM 5918 C C . TYR B 1 317 ? 15.422 6.973 -20.078 1 89.06 317 TYR B C 1
ATOM 5920 O O . TYR B 1 317 ? 16.328 7.711 -20.453 1 89.06 317 TYR B O 1
ATOM 5928 N N . VAL B 1 318 ? 15.391 6.219 -19.094 1 87.62 318 VAL B N 1
ATOM 5929 C CA . VAL B 1 318 ? 16.656 5.902 -18.438 1 87.62 318 VAL B CA 1
ATOM 5930 C C . VAL B 1 318 ? 16.969 4.414 -18.609 1 87.62 318 VAL B C 1
ATOM 5932 O O . VAL B 1 318 ? 16.047 3.598 -18.734 1 87.62 318 VAL B O 1
ATOM 5935 N N . GLN B 1 319 ? 18.219 4.051 -18.562 1 77.62 319 GLN B N 1
ATOM 5936 C CA . GLN B 1 319 ? 18.609 2.678 -18.859 1 77.62 319 GLN B CA 1
ATOM 5937 C C . GLN B 1 319 ? 18.75 1.848 -17.594 1 77.62 319 GLN B C 1
ATOM 5939 O O . GLN B 1 319 ? 18.453 0.651 -17.594 1 77.62 319 GLN B O 1
ATOM 5944 N N . THR B 1 320 ? 19.344 2.469 -16.641 1 77.5 320 THR B N 1
ATOM 5945 C CA . THR B 1 320 ? 19.594 1.721 -15.406 1 77.5 320 THR B CA 1
ATOM 5946 C C . THR B 1 320 ? 19.062 2.49 -14.195 1 77.5 320 THR B C 1
ATOM 5948 O O . THR B 1 320 ? 18.844 3.701 -14.273 1 77.5 320 THR B O 1
ATOM 5951 N N . LEU B 1 321 ? 18.844 1.764 -13.172 1 82.25 321 LEU B N 1
ATOM 5952 C CA . LEU B 1 321 ? 18.375 2.359 -11.93 1 82.25 321 LEU B CA 1
ATOM 5953 C C . LEU B 1 321 ? 19.391 3.346 -11.375 1 82.25 321 LEU B C 1
ATOM 5955 O O . LEU B 1 321 ? 19.031 4.418 -10.883 1 82.25 321 LEU B O 1
ATOM 5959 N N . GLU B 1 322 ? 20.656 2.951 -11.43 1 81.38 322 GLU B N 1
ATOM 5960 C CA . GLU B 1 322 ? 21.719 3.818 -10.914 1 81.38 322 GLU B CA 1
ATOM 5961 C C . GLU B 1 322 ? 21.766 5.137 -11.68 1 81.38 322 GLU B C 1
ATOM 5963 O O . GLU B 1 322 ? 21.922 6.203 -11.078 1 81.38 322 GLU B O 1
ATOM 5968 N N . GLU B 1 323 ? 21.594 4.988 -12.906 1 87.44 323 GLU B N 1
ATOM 5969 C CA . GLU B 1 323 ? 21.562 6.191 -13.734 1 87.44 323 GLU B CA 1
ATOM 5970 C C . GLU B 1 323 ? 20.391 7.082 -13.367 1 87.44 323 GLU B C 1
ATOM 5972 O O . GLU B 1 323 ? 20.516 8.305 -13.336 1 87.44 323 GLU B O 1
ATOM 5977 N N . ALA B 1 324 ? 19.25 6.473 -13.18 1 91.19 324 ALA B N 1
ATOM 5978 C CA . ALA B 1 324 ? 18.031 7.211 -12.836 1 91.19 324 ALA B CA 1
ATOM 5979 C C . ALA B 1 324 ? 18.203 7.969 -11.531 1 91.19 324 ALA B C 1
ATOM 5981 O O . ALA B 1 324 ? 17.859 9.156 -11.445 1 91.19 324 ALA B O 1
ATOM 5982 N N . ILE B 1 325 ? 18.766 7.348 -10.602 1 90.38 325 ILE B N 1
ATOM 5983 C CA . ILE B 1 325 ? 18.953 7.949 -9.289 1 90.38 325 ILE B CA 1
ATOM 5984 C C . ILE B 1 325 ? 19.938 9.117 -9.391 1 90.38 325 ILE B C 1
ATOM 5986 O O . ILE B 1 325 ? 19.75 10.164 -8.766 1 90.38 325 ILE B O 1
ATOM 5990 N N . GLU B 1 326 ? 20.969 8.891 -10.125 1 90.81 326 GLU B N 1
ATOM 5991 C CA . GLU B 1 326 ? 21.922 9.969 -10.328 1 90.81 326 GLU B CA 1
ATOM 5992 C C . GLU B 1 326 ? 21.281 11.164 -11.016 1 90.81 326 GLU B C 1
ATOM 5994 O O . GLU B 1 326 ? 21.562 12.312 -10.664 1 90.81 326 GLU B O 1
ATOM 5999 N N . LYS B 1 327 ? 20.469 10.883 -11.93 1 93.25 327 LYS B N 1
ATOM 6000 C CA . LYS B 1 327 ? 19.766 11.953 -12.633 1 93.25 327 LYS B CA 1
ATOM 6001 C C . LYS B 1 327 ? 18.844 12.727 -11.688 1 93.25 327 LYS B C 1
ATOM 6003 O O . LYS B 1 327 ? 18.734 13.945 -11.789 1 93.25 327 LYS B O 1
ATOM 6008 N N . VAL B 1 328 ? 18.156 12.047 -10.828 1 93.25 328 VAL B N 1
ATOM 6009 C CA . VAL B 1 328 ? 17.297 12.688 -9.836 1 93.25 328 VAL B CA 1
ATOM 6010 C C . VAL B 1 328 ? 18.125 13.594 -8.93 1 93.25 328 VAL B C 1
ATOM 6012 O O . VAL B 1 328 ? 17.703 14.695 -8.578 1 93.25 328 VAL B O 1
ATOM 6015 N N . ARG B 1 329 ? 19.312 13.211 -8.68 1 90.06 329 ARG B N 1
ATOM 6016 C CA . ARG B 1 329 ? 20.156 13.914 -7.723 1 90.06 329 ARG B CA 1
ATOM 6017 C C . ARG B 1 329 ? 20.844 15.109 -8.375 1 90.06 329 ARG B C 1
ATOM 6019 O O . ARG B 1 329 ? 21.062 16.141 -7.727 1 90.06 329 ARG B O 1
ATOM 6026 N N . THR B 1 330 ? 21.188 14.992 -9.625 1 89.75 330 THR B N 1
ATOM 6027 C CA . THR B 1 330 ? 22.141 15.938 -10.188 1 89.75 330 THR B CA 1
ATOM 6028 C C . THR B 1 330 ? 21.469 16.828 -11.234 1 89.75 330 THR B C 1
ATOM 6030 O O . THR B 1 330 ? 22.016 17.859 -11.617 1 89.75 330 THR B O 1
ATOM 6033 N N . SER B 1 331 ? 20.391 16.484 -11.664 1 88.06 331 SER B N 1
ATOM 6034 C CA . SER B 1 331 ? 19.766 17.266 -12.727 1 88.06 331 SER B CA 1
ATOM 6035 C C . SER B 1 331 ? 19.453 18.688 -12.266 1 88.06 331 SER B C 1
ATOM 6037 O O . SER B 1 331 ? 19.062 18.891 -11.109 1 88.06 331 SER B O 1
ATOM 6039 N N . ARG B 1 332 ? 19.719 19.625 -13.125 1 83.31 332 ARG B N 1
ATOM 6040 C CA . ARG B 1 332 ? 19.406 21.031 -12.828 1 83.31 332 ARG B CA 1
ATOM 6041 C C . ARG B 1 332 ? 17.906 21.234 -12.648 1 83.31 332 ARG B C 1
ATOM 6043 O O . ARG B 1 332 ? 17.484 21.828 -11.656 1 83.31 332 ARG B O 1
ATOM 6050 N N . LYS B 1 333 ? 17.266 20.797 -13.734 1 83.25 333 LYS B N 1
ATOM 6051 C CA . LYS B 1 333 ? 15.812 20.719 -13.57 1 83.25 333 LYS B CA 1
ATOM 6052 C C . LYS B 1 333 ? 15.406 19.453 -12.828 1 83.25 333 LYS B C 1
ATOM 6054 O O . LYS B 1 333 ? 15.844 18.359 -13.172 1 83.25 333 LYS B O 1
ATOM 6059 N N . PRO B 1 334 ? 14.609 19.672 -11.836 1 86.44 334 PRO B N 1
ATOM 6060 C CA . PRO B 1 334 ? 14.242 18.484 -11.055 1 86.44 334 PRO B CA 1
ATOM 6061 C C . PRO B 1 334 ? 13.688 17.359 -11.922 1 86.44 334 PRO B C 1
ATOM 6063 O O . PRO B 1 334 ? 12.945 17.609 -12.867 1 86.44 334 PRO B O 1
ATOM 6066 N N . PHE B 1 335 ? 14.188 16.219 -11.641 1 92.88 335 PHE B N 1
ATOM 6067 C CA . PHE B 1 335 ? 13.805 15.016 -12.383 1 92.88 335 PHE B CA 1
ATOM 6068 C C . PHE B 1 335 ? 13.055 14.039 -11.484 1 92.88 335 PHE B C 1
ATOM 6070 O O . PHE B 1 335 ? 13.547 13.68 -10.414 1 92.88 335 PHE B O 1
ATOM 6077 N N . ALA B 1 336 ? 11.828 13.727 -11.93 1 92.81 336 ALA B N 1
ATOM 6078 C CA . ALA B 1 336 ? 11.023 12.719 -11.242 1 92.81 336 ALA B CA 1
ATOM 6079 C C . ALA B 1 336 ? 11.172 11.352 -11.906 1 92.81 336 ALA B C 1
ATOM 6081 O O . ALA B 1 336 ? 10.836 11.188 -13.086 1 92.81 336 ALA B O 1
ATOM 6082 N N . PHE B 1 337 ? 11.656 10.422 -11.156 1 94.06 337 PHE B N 1
ATOM 6083 C CA . PHE B 1 337 ? 11.844 9.062 -11.656 1 94.06 337 PHE B CA 1
ATOM 6084 C C . PHE B 1 337 ? 10.703 8.156 -11.203 1 94.06 337 PHE B C 1
ATOM 6086 O O . PHE B 1 337 ? 10.508 7.953 -10.008 1 94.06 337 PHE B O 1
ATOM 6093 N N . ILE B 1 338 ? 9.992 7.652 -12.195 1 92.81 338 ILE B N 1
ATOM 6094 C CA . ILE B 1 338 ? 8.938 6.703 -11.875 1 92.81 338 ILE B CA 1
ATOM 6095 C C . ILE B 1 338 ? 9.531 5.301 -11.727 1 92.81 338 ILE B C 1
ATOM 6097 O O . ILE B 1 338 ? 9.945 4.691 -12.719 1 92.81 338 ILE B O 1
ATOM 6101 N N . ALA B 1 339 ? 9.547 4.902 -10.492 1 90.25 339 ALA B N 1
ATOM 6102 C CA . ALA B 1 339 ? 10.242 3.666 -10.156 1 90.25 339 ALA B CA 1
ATOM 6103 C C . ALA B 1 339 ? 9.297 2.652 -9.516 1 90.25 339 ALA B C 1
ATOM 6105 O O . ALA B 1 339 ? 8.133 2.963 -9.25 1 90.25 339 ALA B O 1
ATOM 6106 N N . GLU B 1 340 ? 9.812 1.434 -9.43 1 86.69 340 GLU B N 1
ATOM 6107 C CA . GLU B 1 340 ? 9.133 0.424 -8.625 1 86.69 340 GLU B CA 1
ATOM 6108 C C . GLU B 1 340 ? 9.336 0.674 -7.137 1 86.69 340 GLU B C 1
ATOM 6110 O O . GLU B 1 340 ? 10.43 1.034 -6.707 1 86.69 340 GLU B O 1
ATOM 6115 N N . SER B 1 341 ? 8.305 0.481 -6.406 1 86.81 341 SER B N 1
ATOM 6116 C CA . SER B 1 341 ? 8.328 0.834 -4.992 1 86.81 341 SER B CA 1
ATOM 6117 C C . SER B 1 341 ? 9.398 0.047 -4.238 1 86.81 341 SER B C 1
ATOM 6119 O O . SER B 1 341 ? 10.039 0.576 -3.332 1 86.81 341 SER B O 1
ATOM 6121 N N . ALA B 1 342 ? 9.586 -1.17 -4.59 1 85.19 342 ALA B N 1
ATOM 6122 C CA . ALA B 1 342 ? 10.562 -1.993 -3.877 1 85.19 342 ALA B CA 1
ATOM 6123 C C . ALA B 1 342 ? 11.961 -1.405 -3.992 1 85.19 342 ALA B C 1
ATOM 6125 O O . ALA B 1 342 ? 12.672 -1.262 -2.99 1 85.19 342 ALA B O 1
ATOM 6126 N N . MET B 1 343 ? 12.312 -1.023 -5.156 1 84.81 343 MET B N 1
ATOM 6127 C CA . MET B 1 343 ? 13.625 -0.44 -5.387 1 84.81 343 MET B CA 1
ATOM 6128 C C . MET B 1 343 ? 13.719 0.955 -4.777 1 84.81 343 MET B C 1
ATOM 6130 O O . MET B 1 343 ? 14.75 1.321 -4.211 1 84.81 343 MET B O 1
ATOM 6134 N N . ALA B 1 344 ? 12.68 1.679 -4.961 1 87.62 344 ALA B N 1
ATOM 6135 C CA . ALA B 1 344 ? 12.648 3.037 -4.426 1 87.62 344 ALA B CA 1
ATOM 6136 C C . ALA B 1 344 ? 12.812 3.033 -2.908 1 87.62 344 ALA B C 1
ATOM 6138 O O . ALA B 1 344 ? 13.508 3.887 -2.354 1 87.62 344 ALA B O 1
ATOM 6139 N N . LYS B 1 345 ? 12.156 2.107 -2.287 1 84.5 345 LYS B N 1
ATOM 6140 C CA . 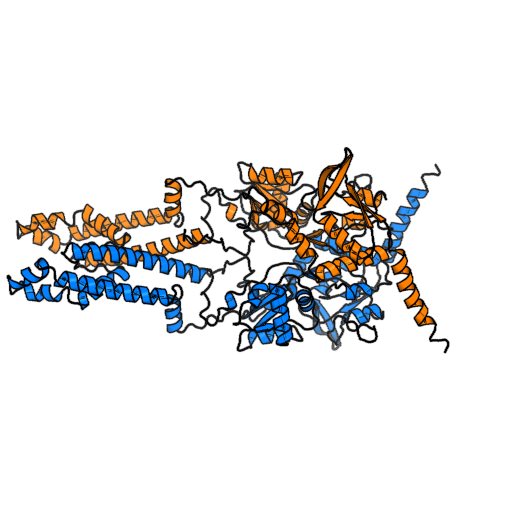LYS B 1 345 ? 12.227 1.987 -0.834 1 84.5 345 LYS B CA 1
ATOM 6141 C C . LYS B 1 345 ? 13.672 1.798 -0.369 1 84.5 345 LYS B C 1
ATOM 6143 O O . LYS B 1 345 ? 14.086 2.387 0.63 1 84.5 345 LYS B O 1
ATOM 6148 N N . TYR B 1 346 ? 14.367 1.05 -1.055 1 88.06 346 TYR B N 1
ATOM 6149 C CA . TYR B 1 346 ? 15.75 0.792 -0.689 1 88.06 346 TYR B CA 1
ATOM 6150 C C . TYR B 1 346 ? 16.609 2.035 -0.895 1 88.06 346 TYR B C 1
ATOM 6152 O O . TYR B 1 346 ? 17.312 2.471 0.021 1 88.06 346 TYR B O 1
ATOM 6160 N N . PHE B 1 347 ? 16.547 2.652 -1.979 1 87.38 347 PHE B N 1
ATOM 6161 C CA . PHE B 1 347 ? 17.469 3.717 -2.342 1 87.38 347 PHE B CA 1
ATOM 6162 C C . PHE B 1 347 ? 17.172 4.988 -1.562 1 87.38 347 PHE B C 1
ATOM 6164 O O . PHE B 1 347 ? 18.078 5.773 -1.269 1 87.38 347 PHE B O 1
ATOM 6171 N N . THR B 1 348 ? 15.984 5.199 -1.267 1 86.31 348 THR B N 1
ATOM 6172 C CA . THR B 1 348 ? 15.625 6.406 -0.529 1 86.31 348 THR B CA 1
ATOM 6173 C C . THR B 1 348 ? 16.078 6.301 0.927 1 86.31 348 THR B C 1
ATOM 6175 O O . THR B 1 348 ? 16.141 7.312 1.633 1 86.31 348 THR B O 1
ATOM 6178 N N . LYS B 1 349 ? 16.344 5.133 1.354 1 86 349 LYS B N 1
ATOM 6179 C CA . LYS B 1 349 ? 16.766 4.941 2.736 1 86 349 LYS B CA 1
ATOM 6180 C C . LYS B 1 349 ? 18.281 4.902 2.842 1 86 349 LYS B C 1
ATOM 6182 O O . LYS B 1 349 ? 18.844 4.898 3.945 1 86 349 LYS B O 1
ATOM 6187 N N . GLN B 1 350 ? 18.844 4.855 1.71 1 85.31 350 GLN B N 1
ATOM 6188 C CA . GLN B 1 350 ? 20.312 4.797 1.703 1 85.31 350 GLN B CA 1
ATOM 6189 C C . GLN B 1 350 ? 20.922 6.195 1.666 1 85.31 350 GLN B C 1
ATOM 6191 O O . GLN B 1 350 ? 20.312 7.121 1.115 1 85.31 350 GLN B O 1
ATOM 6196 N N . SER B 1 351 ? 22.156 6.344 2.225 1 84.25 351 SER B N 1
ATOM 6197 C CA . SER B 1 351 ? 22.891 7.602 2.145 1 84.25 351 SER B CA 1
ATOM 6198 C C . SER B 1 351 ? 23.344 7.883 0.716 1 84.25 351 SER B C 1
ATOM 6200 O O . SER B 1 351 ? 23.766 6.973 -0.004 1 84.25 351 SER B O 1
ATOM 6202 N N . PRO B 1 352 ? 23.234 9.094 0.25 1 86.88 352 PRO B N 1
ATOM 6203 C CA . PRO B 1 352 ? 22.812 10.328 0.916 1 86.88 352 PRO B CA 1
ATOM 6204 C C . PRO B 1 352 ? 21.297 10.477 0.979 1 86.88 352 PRO B C 1
ATOM 6206 O O . PRO B 1 352 ? 20.594 10.023 0.07 1 86.88 352 PRO B O 1
ATOM 6209 N N . CYS B 1 353 ? 20.906 11.047 2.006 1 80.81 353 CYS B N 1
ATOM 6210 C CA . CYS B 1 353 ? 19.469 11.156 2.277 1 80.81 353 CYS B CA 1
ATOM 6211 C C . CYS B 1 353 ? 18.875 12.352 1.543 1 80.81 353 CYS B C 1
ATOM 6213 O O . CYS B 1 353 ? 18.188 13.18 2.148 1 80.81 353 CYS B O 1
ATOM 6215 N N . ASP B 1 354 ? 19.031 12.422 0.251 1 83.38 354 ASP B N 1
ATOM 6216 C CA . ASP B 1 354 ? 18.625 13.594 -0.509 1 83.38 354 ASP B CA 1
ATOM 6217 C C . ASP B 1 354 ? 17.469 13.273 -1.443 1 83.38 354 ASP B C 1
ATOM 6219 O O . ASP B 1 354 ? 17.047 14.125 -2.23 1 83.38 354 ASP B O 1
ATOM 6223 N N . ILE B 1 355 ? 17.047 12.078 -1.385 1 87.25 355 ILE B N 1
ATOM 6224 C CA . ILE B 1 355 ? 15.922 11.727 -2.24 1 87.25 355 ILE B CA 1
ATOM 6225 C C . ILE B 1 355 ? 14.805 11.125 -1.396 1 87.25 355 ILE B C 1
ATOM 6227 O O . ILE B 1 355 ? 15.047 10.609 -0.301 1 87.25 355 ILE B O 1
ATOM 6231 N N . TYR B 1 356 ? 13.609 11.297 -1.9 1 81.38 356 TYR B N 1
ATOM 6232 C CA . TYR B 1 356 ? 12.438 10.734 -1.235 1 81.38 356 TYR B CA 1
ATOM 6233 C C . TYR B 1 356 ? 11.453 10.172 -2.25 1 81.38 356 TYR B C 1
ATOM 6235 O O . TYR B 1 356 ? 11.578 10.414 -3.451 1 81.38 356 TYR B O 1
ATOM 6243 N N . MET B 1 357 ? 10.602 9.297 -1.794 1 84.38 357 MET B N 1
ATOM 6244 C CA . MET B 1 357 ? 9.641 8.672 -2.699 1 84.38 357 MET B CA 1
ATOM 6245 C C . MET B 1 357 ? 8.211 9.102 -2.359 1 84.38 357 MET B C 1
ATOM 6247 O O . MET B 1 357 ? 7.891 9.32 -1.192 1 84.38 357 MET B O 1
ATOM 6251 N N . VAL B 1 358 ? 7.418 9.266 -3.477 1 79.19 358 VAL B N 1
ATOM 6252 C CA . VAL B 1 358 ? 6.004 9.594 -3.332 1 79.19 358 VAL B CA 1
ATOM 6253 C C . VAL B 1 358 ? 5.164 8.68 -4.219 1 79.19 358 VAL B C 1
ATOM 6255 O O . VAL B 1 358 ? 5.637 8.203 -5.254 1 79.19 358 VAL B O 1
ATOM 6258 N N . GLY B 1 359 ? 3.896 8.281 -3.775 1 71.94 359 GLY B N 1
ATOM 6259 C CA . GLY B 1 359 ? 3.006 7.508 -4.629 1 71.94 359 GLY B CA 1
ATOM 6260 C C . GLY B 1 359 ? 1.949 6.746 -3.852 1 71.94 359 GLY B C 1
ATOM 6261 O O . GLY B 1 359 ? 1.98 6.711 -2.621 1 71.94 359 GLY B O 1
ATOM 6262 N N . ASP B 1 360 ? 0.934 6.289 -4.738 1 60.94 360 ASP B N 1
ATOM 6263 C CA . ASP B 1 360 ? -0.122 5.441 -4.191 1 60.94 360 ASP B CA 1
ATOM 6264 C C . ASP B 1 360 ? 0.311 3.979 -4.156 1 60.94 360 ASP B C 1
ATOM 6266 O O . ASP B 1 360 ? 1.092 3.535 -5.004 1 60.94 360 ASP B O 1
ATOM 6270 N N . PHE B 1 361 ? 0.185 3.443 -3.045 1 58.97 361 PHE B N 1
ATOM 6271 C CA . PHE B 1 361 ? 0.677 2.072 -2.996 1 58.97 361 PHE B CA 1
ATOM 6272 C C . PHE B 1 361 ? -0.342 1.108 -3.592 1 58.97 361 PHE B C 1
ATOM 6274 O O . PHE B 1 361 ? -1.146 0.519 -2.867 1 58.97 361 PHE B O 1
ATOM 6281 N N . ILE B 1 362 ? -0.344 1.234 -4.945 1 68.38 362 ILE B N 1
ATOM 6282 C CA . ILE B 1 362 ? -1.064 0.22 -5.703 1 68.38 362 ILE B CA 1
ATOM 6283 C C . ILE B 1 362 ? -0.096 -0.87 -6.16 1 68.38 362 ILE B C 1
ATOM 6285 O O . ILE B 1 362 ? 1.108 -0.631 -6.27 1 68.38 362 ILE B O 1
ATOM 6289 N N . THR B 1 363 ? -0.622 -1.983 -6.219 1 75.38 363 THR B N 1
ATOM 6290 C CA . THR B 1 363 ? 0.223 -3.066 -6.711 1 75.38 363 THR B CA 1
ATOM 6291 C C . THR B 1 363 ? 0.086 -3.215 -8.227 1 75.38 363 THR B C 1
ATOM 6293 O O . THR B 1 363 ? -1.02 -3.408 -8.734 1 75.38 363 THR B O 1
ATOM 6296 N N . ILE B 1 364 ? 1.183 -3.066 -8.961 1 78.38 364 ILE B N 1
ATOM 6297 C CA . ILE B 1 364 ? 1.127 -3.215 -10.414 1 78.38 364 ILE B CA 1
ATOM 6298 C C . ILE B 1 364 ? 1.897 -4.465 -10.836 1 78.38 364 ILE B C 1
ATOM 6300 O O . ILE B 1 364 ? 1.776 -4.922 -11.969 1 78.38 364 ILE B O 1
ATOM 6304 N N . GLY B 1 365 ? 2.656 -4.926 -9.852 1 86 365 GLY B N 1
ATOM 6305 C CA . GLY B 1 365 ? 3.438 -6.109 -10.188 1 86 365 GLY B CA 1
ATOM 6306 C C . GLY B 1 365 ? 3.992 -6.82 -8.961 1 86 365 GLY B C 1
ATOM 6307 O O . GLY B 1 365 ? 3.766 -6.391 -7.832 1 86 365 GLY B O 1
ATOM 6308 N N . SER B 1 366 ? 4.609 -7.977 -9.328 1 90.94 366 SER B N 1
ATOM 6309 C CA . SER B 1 366 ? 5.184 -8.789 -8.266 1 90.94 366 SER B CA 1
ATOM 6310 C C . SER B 1 366 ? 6.473 -9.469 -8.719 1 90.94 366 SER B C 1
ATOM 6312 O O . SER B 1 366 ? 6.672 -9.703 -9.914 1 90.94 366 SER B O 1
ATOM 6314 N N . TYR B 1 367 ? 7.316 -9.656 -7.754 1 94.12 367 TYR B N 1
ATOM 6315 C CA . TYR B 1 367 ? 8.531 -10.43 -7.98 1 94.12 367 TYR B CA 1
ATOM 6316 C C . TYR B 1 367 ?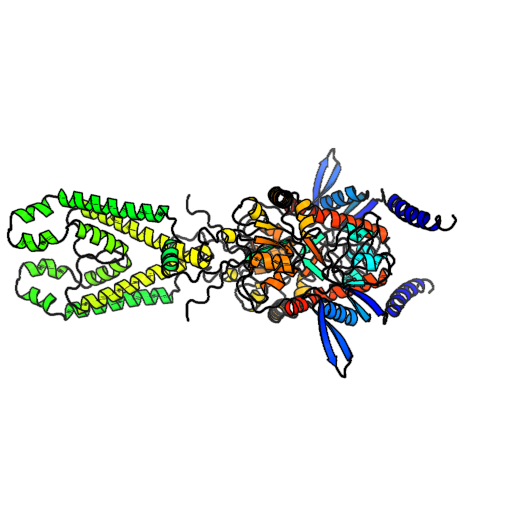 8.32 -11.891 -7.602 1 94.12 367 TYR B C 1
ATOM 6318 O O . TYR B 1 367 ? 7.785 -12.195 -6.531 1 94.12 367 TYR B O 1
ATOM 6326 N N . SER B 1 368 ? 8.695 -12.734 -8.547 1 96.19 368 SER B N 1
ATOM 6327 C CA . SER B 1 368 ? 8.547 -14.172 -8.336 1 96.19 368 SER B CA 1
ATOM 6328 C C . SER B 1 368 ? 9.766 -14.938 -8.844 1 96.19 368 SER B C 1
ATOM 6330 O O . SER B 1 368 ? 10.609 -14.375 -9.539 1 96.19 368 SER B O 1
ATOM 6332 N N . LEU B 1 369 ? 9.867 -16.188 -8.398 1 97.31 369 LEU B N 1
ATOM 6333 C CA . LEU B 1 369 ? 10.852 -17.094 -8.961 1 97.31 369 LEU B CA 1
ATOM 6334 C C . LEU B 1 369 ? 10.359 -17.703 -10.266 1 97.31 369 LEU B C 1
ATOM 6336 O O . LEU B 1 369 ? 9.164 -17.984 -10.406 1 97.31 369 LEU B O 1
ATOM 6340 N N . ALA B 1 370 ? 11.273 -17.844 -11.141 1 97.06 370 ALA B N 1
ATOM 6341 C CA . ALA B 1 370 ? 10.891 -18.406 -12.43 1 97.06 370 ALA B CA 1
ATOM 6342 C C . ALA B 1 370 ? 11.523 -19.766 -12.648 1 97.06 370 ALA B C 1
ATOM 6344 O O . ALA B 1 370 ? 12.703 -19.984 -12.336 1 97.06 370 ALA B O 1
ATOM 6345 N N . PHE B 1 371 ? 10.727 -20.703 -13.234 1 96.69 371 PHE B N 1
ATOM 6346 C CA . PHE B 1 371 ? 11.141 -22.062 -13.508 1 96.69 371 PHE B CA 1
ATOM 6347 C C . PHE B 1 371 ? 10.875 -22.422 -14.969 1 96.69 371 PHE B C 1
ATOM 6349 O O . PHE B 1 371 ? 10.016 -21.828 -15.609 1 96.69 371 PHE B O 1
ATOM 6356 N N . PRO B 1 372 ? 11.688 -23.391 -15.406 1 94.62 372 PRO B N 1
ATOM 6357 C CA . PRO B 1 372 ? 11.375 -23.844 -16.75 1 94.62 372 PRO B CA 1
ATOM 6358 C C . PRO B 1 372 ? 9.977 -24.453 -16.859 1 94.62 372 PRO B C 1
ATOM 6360 O O . PRO B 1 372 ? 9.508 -25.094 -15.922 1 94.62 372 PRO B O 1
ATOM 6363 N N . ALA B 1 373 ? 9.352 -24.281 -17.984 1 87.56 373 ALA B N 1
ATOM 6364 C CA . ALA B 1 373 ? 7.996 -24.766 -18.203 1 87.56 373 ALA B CA 1
ATOM 6365 C C . ALA B 1 373 ? 7.945 -26.281 -18.125 1 87.56 373 ALA B C 1
ATOM 6367 O O . ALA B 1 373 ? 6.891 -26.859 -17.844 1 87.56 373 ALA B O 1
ATOM 6368 N N . SER B 1 374 ? 9.023 -26.922 -18.297 1 81 374 SER B N 1
ATOM 6369 C CA . SER B 1 374 ? 9.078 -28.375 -18.328 1 81 374 SER B CA 1
ATOM 6370 C C . SER B 1 374 ? 9.375 -28.953 -16.938 1 81 374 SER B C 1
ATOM 6372 O O . SER B 1 374 ? 9.398 -30.172 -16.75 1 81 374 SER B O 1
ATOM 6374 N N . TYR B 1 375 ? 9.469 -28.031 -16.047 1 81.25 375 TYR B N 1
ATOM 6375 C CA . TYR B 1 375 ? 9.883 -28.469 -14.727 1 81.25 375 TYR B CA 1
ATOM 6376 C C . TYR B 1 375 ? 8.758 -29.219 -14.023 1 81.25 375 TYR B C 1
ATOM 6378 O O . TYR B 1 375 ? 7.586 -29.062 -14.383 1 81.25 375 TYR B O 1
ATOM 6386 N N . ASP B 1 376 ? 9.109 -30 -13.102 1 82.5 376 ASP B N 1
ATOM 6387 C CA . ASP B 1 376 ? 8.18 -30.75 -12.281 1 82.5 376 ASP B CA 1
ATOM 6388 C C . ASP B 1 376 ? 7.27 -29.828 -11.477 1 82.5 376 ASP B C 1
ATOM 6390 O O . ASP B 1 376 ? 7.746 -29.062 -10.633 1 82.5 376 ASP B O 1
ATOM 6394 N N . PRO B 1 377 ? 5.992 -29.953 -11.758 1 85.5 377 PRO B N 1
ATOM 6395 C CA . PRO B 1 377 ? 5.051 -29.078 -11.055 1 85.5 377 PRO B CA 1
ATOM 6396 C C . PRO B 1 377 ? 5.047 -29.312 -9.547 1 85.5 377 PRO B C 1
ATOM 6398 O O . PRO B 1 377 ? 4.734 -28.391 -8.781 1 85.5 377 PRO B O 1
ATOM 6401 N N . SER B 1 378 ? 5.445 -30.438 -9.156 1 86.12 378 SER B N 1
ATOM 6402 C CA . SER B 1 378 ? 5.457 -30.734 -7.723 1 86.12 378 SER B CA 1
ATOM 6403 C C . SER B 1 378 ? 6.52 -29.922 -7 1 86.12 378 SER B C 1
ATOM 6405 O O . SER B 1 378 ? 6.328 -29.531 -5.844 1 86.12 378 SER B O 1
ATOM 6407 N N . LEU B 1 379 ? 7.637 -29.75 -7.68 1 89.94 379 LEU B N 1
ATOM 6408 C CA . LEU B 1 379 ? 8.703 -28.938 -7.086 1 89.94 379 LEU B CA 1
ATOM 6409 C C . LEU B 1 379 ? 8.258 -27.5 -6.926 1 89.94 379 LEU B C 1
ATOM 6411 O O . LEU B 1 379 ? 8.5 -26.875 -5.887 1 89.94 379 LEU B O 1
ATOM 6415 N N . ILE B 1 380 ? 7.652 -27.016 -7.93 1 92 380 ILE B N 1
ATOM 6416 C CA . ILE B 1 380 ? 7.172 -25.625 -7.879 1 92 380 ILE B CA 1
ATOM 6417 C C . ILE B 1 380 ? 6.141 -25.484 -6.762 1 92 380 ILE B C 1
ATOM 6419 O O . ILE B 1 380 ? 6.141 -24.484 -6.039 1 92 380 ILE B O 1
ATOM 6423 N N . LYS B 1 381 ? 5.316 -26.469 -6.648 1 91.56 381 LYS B N 1
ATOM 6424 C CA . LYS B 1 381 ? 4.301 -26.453 -5.598 1 91.56 381 LYS B CA 1
ATOM 6425 C C . LYS B 1 381 ? 4.945 -26.406 -4.211 1 91.56 381 LYS B C 1
ATOM 6427 O O . LYS B 1 381 ? 4.488 -25.688 -3.332 1 91.56 381 LYS B O 1
ATOM 6432 N N . GLN B 1 382 ? 5.938 -27.172 -4.027 1 93.38 382 GLN B N 1
ATOM 6433 C CA . GLN B 1 382 ? 6.641 -27.172 -2.75 1 93.38 382 GLN B CA 1
ATOM 6434 C C . GLN B 1 382 ? 7.23 -25.812 -2.441 1 93.38 382 GLN B C 1
ATOM 6436 O O . GLN B 1 382 ? 7.172 -25.344 -1.302 1 93.38 382 GLN B O 1
ATOM 6441 N N . ILE B 1 383 ? 7.777 -25.234 -3.412 1 95.31 383 ILE B N 1
ATOM 6442 C CA . ILE B 1 383 ? 8.359 -23.906 -3.238 1 95.31 383 ILE B CA 1
ATOM 6443 C C . ILE B 1 383 ? 7.262 -22.891 -2.953 1 95.31 383 ILE B C 1
ATOM 6445 O O . ILE B 1 383 ? 7.43 -22.016 -2.109 1 95.31 383 ILE B O 1
ATOM 6449 N N . ASP B 1 384 ? 6.172 -23.031 -3.639 1 95 384 ASP B N 1
ATOM 6450 C CA . ASP B 1 384 ? 5.031 -22.141 -3.398 1 95 384 ASP B CA 1
ATOM 6451 C C . ASP B 1 384 ? 4.562 -22.234 -1.947 1 95 384 ASP B C 1
ATOM 6453 O O . ASP B 1 384 ? 4.344 -21.219 -1.295 1 95 384 ASP B O 1
ATOM 6457 N N . ILE B 1 385 ? 4.414 -23.438 -1.517 1 94.25 385 ILE B N 1
ATOM 6458 C CA . ILE B 1 385 ? 3.969 -23.656 -0.146 1 94.25 385 ILE B CA 1
ATOM 6459 C C . ILE B 1 385 ? 4.98 -23.062 0.83 1 94.25 385 ILE B C 1
ATOM 6461 O O . ILE B 1 385 ? 4.598 -22.422 1.822 1 94.25 385 ILE B O 1
ATOM 6465 N N . ALA B 1 386 ? 6.227 -23.234 0.538 1 95.75 386 ALA B N 1
ATOM 6466 C CA . ALA B 1 386 ? 7.273 -22.656 1.383 1 95.75 386 ALA B CA 1
ATOM 6467 C C . ALA B 1 386 ? 7.184 -21.141 1.418 1 95.75 386 ALA B C 1
ATOM 6469 O O . ALA B 1 386 ? 7.258 -20.531 2.488 1 95.75 386 ALA B O 1
ATOM 6470 N N . LEU B 1 387 ? 7.039 -20.531 0.272 1 95.31 387 LEU B N 1
ATOM 6471 C CA . LEU B 1 387 ? 6.953 -19.078 0.19 1 95.31 387 LEU B CA 1
ATOM 6472 C C . LEU B 1 387 ? 5.734 -18.562 0.951 1 95.31 387 LEU B C 1
ATOM 6474 O O . LEU B 1 387 ? 5.82 -17.547 1.658 1 95.31 387 LEU B O 1
ATOM 6478 N N . LEU B 1 388 ? 4.648 -19.203 0.789 1 91.31 388 LEU B N 1
ATOM 6479 C CA . LEU B 1 388 ? 3.428 -18.812 1.491 1 91.31 388 LEU B CA 1
ATOM 6480 C C . LEU B 1 388 ? 3.6 -18.969 3 1 91.31 388 LEU B C 1
ATOM 6482 O O . LEU B 1 388 ? 3.145 -18.109 3.766 1 91.31 388 LEU B O 1
ATOM 6486 N N . THR B 1 389 ? 4.238 -20.031 3.379 1 89.88 389 THR B N 1
ATOM 6487 C CA . THR B 1 389 ? 4.512 -20.25 4.793 1 89.88 389 THR B CA 1
ATOM 6488 C C . THR B 1 389 ? 5.375 -19.125 5.363 1 89.88 389 THR B C 1
ATOM 6490 O O . THR B 1 389 ? 5.102 -18.609 6.445 1 89.88 389 THR B O 1
ATOM 6493 N N . LEU B 1 390 ? 6.383 -18.797 4.637 1 91.06 390 LEU B N 1
ATOM 6494 C CA . LEU B 1 390 ? 7.27 -17.734 5.07 1 91.06 390 LEU B CA 1
ATOM 6495 C C . LEU B 1 390 ? 6.508 -16.406 5.18 1 91.06 390 LEU B C 1
ATOM 6497 O O . LEU B 1 390 ? 6.777 -15.609 6.078 1 91.06 390 LEU B O 1
ATOM 6501 N N . ARG B 1 391 ? 5.641 -16.172 4.273 1 87.88 391 ARG B N 1
ATOM 6502 C CA . ARG B 1 391 ? 4.82 -14.961 4.316 1 87.88 391 ARG B CA 1
ATOM 6503 C C . ARG B 1 391 ? 3.92 -14.953 5.547 1 87.88 391 ARG B C 1
ATOM 6505 O O . ARG B 1 391 ? 3.842 -13.953 6.262 1 87.88 391 ARG B O 1
ATOM 6512 N N . GLU B 1 392 ? 3.311 -16.062 5.793 1 81.31 392 GLU B N 1
ATOM 6513 C CA . GLU B 1 392 ? 2.367 -16.188 6.902 1 81.31 392 GLU B CA 1
ATOM 6514 C C . GLU B 1 392 ? 3.072 -16.031 8.25 1 81.31 392 GLU B C 1
ATOM 6516 O O . GLU B 1 392 ? 2.496 -15.5 9.203 1 81.31 392 GLU B O 1
ATOM 6521 N N . LYS B 1 393 ? 4.301 -16.469 8.242 1 81.06 393 LYS B N 1
ATOM 6522 C CA . LYS B 1 393 ? 5.066 -16.406 9.484 1 81.06 393 LYS B CA 1
ATOM 6523 C C . LYS B 1 393 ? 5.742 -15.055 9.648 1 81.06 393 LYS B C 1
ATOM 6525 O O . LYS B 1 393 ? 6.434 -14.82 10.641 1 81.06 393 LYS B O 1
ATOM 6530 N N . GLY B 1 394 ? 5.668 -14.297 8.672 1 78.81 394 GLY B N 1
ATOM 6531 C CA . GLY B 1 394 ? 6.234 -12.961 8.758 1 78.81 394 GLY B CA 1
ATOM 6532 C C . GLY B 1 394 ? 7.715 -12.914 8.438 1 78.81 394 GLY B C 1
ATOM 6533 O O . GLY B 1 394 ? 8.383 -11.914 8.695 1 78.81 394 GLY B O 1
ATOM 6534 N N . VAL B 1 395 ? 8.211 -13.969 7.914 1 86.5 395 VAL B N 1
ATOM 6535 C CA . VAL B 1 395 ? 9.641 -14.047 7.629 1 86.5 395 VAL B CA 1
ATOM 6536 C C . VAL B 1 395 ? 9.984 -13.164 6.434 1 86.5 395 VAL B C 1
ATOM 6538 O O . VAL B 1 395 ? 11.047 -12.539 6.402 1 86.5 395 VAL B O 1
ATOM 6541 N N . LEU B 1 396 ? 9.094 -13.117 5.461 1 89.25 396 LEU B N 1
ATOM 6542 C CA . LEU B 1 396 ? 9.344 -12.273 4.301 1 89.25 396 LEU B CA 1
ATOM 6543 C C . LEU B 1 396 ? 9.469 -10.812 4.711 1 89.25 396 LEU B C 1
ATOM 6545 O O . LEU B 1 396 ? 10.336 -10.094 4.211 1 89.25 396 LEU B O 1
ATOM 6549 N N . LYS B 1 397 ? 8.586 -10.398 5.574 1 81.12 397 LYS B N 1
ATOM 6550 C CA . LYS B 1 397 ? 8.641 -9.023 6.059 1 81.12 397 LYS B CA 1
ATOM 6551 C C . LYS B 1 397 ? 9.922 -8.781 6.859 1 81.12 397 LYS B C 1
ATOM 6553 O O . LYS B 1 397 ? 10.531 -7.715 6.746 1 81.12 397 LYS B O 1
ATOM 6558 N N . MET B 1 398 ? 10.258 -9.711 7.652 1 83.94 398 MET B N 1
ATOM 6559 C CA . MET B 1 398 ? 11.492 -9.602 8.422 1 83.94 398 MET B CA 1
ATOM 6560 C C . MET B 1 398 ? 12.703 -9.438 7.5 1 83.94 398 MET B C 1
ATOM 6562 O O . MET B 1 398 ? 13.578 -8.609 7.758 1 83.94 398 MET B O 1
ATOM 6566 N N . LEU B 1 399 ? 12.734 -10.227 6.48 1 90.75 399 LEU B N 1
ATOM 6567 C CA . LEU B 1 399 ? 13.82 -10.133 5.516 1 90.75 399 LEU B CA 1
ATOM 6568 C C . LEU B 1 399 ? 13.828 -8.773 4.828 1 90.75 399 LEU B C 1
ATOM 6570 O O . LEU B 1 399 ? 14.891 -8.188 4.602 1 90.75 399 LEU B O 1
ATOM 6574 N N . GLU B 1 400 ? 12.68 -8.359 4.449 1 88.56 400 GLU B N 1
ATOM 6575 C CA . GLU B 1 400 ? 12.578 -7.039 3.83 1 88.56 400 GLU B CA 1
ATOM 6576 C C . GLU B 1 400 ? 13.094 -5.949 4.762 1 88.56 400 GLU B C 1
ATOM 6578 O O . GLU B 1 400 ? 13.859 -5.078 4.344 1 88.56 400 GLU B O 1
ATOM 6583 N N . ASP B 1 401 ? 12.695 -5.988 5.988 1 81.75 401 ASP B N 1
ATOM 6584 C CA . ASP B 1 401 ? 13.125 -4.988 6.961 1 81.75 401 ASP B CA 1
ATOM 6585 C C . ASP B 1 401 ? 14.641 -5.027 7.156 1 81.75 401 ASP B C 1
ATOM 6587 O O . ASP B 1 401 ? 15.273 -3.99 7.359 1 81.75 401 ASP B O 1
ATOM 6591 N N . ARG B 1 402 ? 15.117 -6.152 7.113 1 87.06 402 ARG B N 1
ATOM 6592 C CA . ARG B 1 402 ? 16.547 -6.324 7.312 1 87.06 402 ARG B CA 1
ATOM 6593 C C . ARG B 1 402 ? 17.344 -5.727 6.152 1 87.06 402 ARG B C 1
ATOM 6595 O O . ARG B 1 402 ? 18.297 -4.984 6.367 1 87.06 402 ARG B O 1
ATOM 6602 N N . TRP B 1 403 ? 16.922 -5.996 5.016 1 92.12 403 TRP B N 1
ATOM 6603 C CA . TRP B 1 403 ? 17.75 -5.664 3.863 1 92.12 403 TRP B CA 1
ATOM 6604 C C . TRP B 1 403 ? 17.375 -4.301 3.291 1 92.12 403 TRP B C 1
ATOM 6606 O O . TRP B 1 403 ? 18.156 -3.674 2.584 1 92.12 403 TRP B O 1
ATOM 6616 N N . PHE B 1 404 ? 16.234 -3.883 3.549 1 87.81 404 PHE B N 1
ATOM 6617 C CA . PHE B 1 404 ? 15.789 -2.609 2.994 1 87.81 404 PHE B CA 1
ATOM 6618 C C . PHE B 1 404 ? 15.867 -1.507 4.043 1 87.81 404 PHE B C 1
ATOM 6620 O O . PHE B 1 404 ? 15.273 -0.44 3.873 1 87.81 404 PHE B O 1
ATOM 6627 N N . SER B 1 405 ? 16.531 -1.778 5.027 1 82.31 405 SER B N 1
ATOM 6628 C CA . SER B 1 405 ? 16.734 -0.769 6.059 1 82.31 405 SER B CA 1
ATOM 6629 C C . SER B 1 405 ? 17.828 0.214 5.652 1 82.31 405 SER B C 1
ATOM 6631 O O . SER B 1 405 ? 18.594 -0.049 4.723 1 82.31 405 SER B O 1
ATOM 6633 N N . GLY B 1 406 ? 17.703 1.42 6.191 1 80.12 406 GLY B N 1
ATOM 6634 C CA . GLY B 1 406 ? 18.688 2.459 5.91 1 80.12 406 GLY B CA 1
ATOM 6635 C C . GLY B 1 406 ? 18.766 3.512 7 1 80.12 406 GLY B C 1
ATOM 6636 O O . GLY B 1 406 ? 18.094 3.404 8.023 1 80.12 406 GLY B O 1
ATOM 6637 N N . GLU B 1 407 ? 19.703 4.344 6.836 1 76.88 407 GLU B N 1
ATOM 6638 C CA . GLU B 1 407 ? 19.969 5.387 7.82 1 76.88 407 GLU B CA 1
ATOM 6639 C C . GLU B 1 407 ? 19 6.547 7.68 1 76.88 407 GLU B C 1
ATOM 6641 O O . GLU B 1 407 ? 18.766 7.289 8.633 1 76.88 407 GLU B O 1
ATOM 6646 N N . CYS B 1 408 ? 18.516 6.629 6.523 1 71.69 408 CYS B N 1
ATOM 6647 C CA . CYS B 1 408 ? 17.656 7.773 6.262 1 71.69 408 CYS B CA 1
ATOM 6648 C C . CYS B 1 408 ? 16.234 7.508 6.77 1 71.69 408 CYS B C 1
ATOM 6650 O O . CYS B 1 408 ? 15.617 6.508 6.402 1 71.69 408 CYS B O 1
ATOM 6652 N N . THR B 1 409 ? 15.68 7.844 7.945 1 59.03 409 THR B N 1
ATOM 6653 C CA . THR B 1 409 ? 14.375 7.551 8.523 1 59.03 409 THR B CA 1
ATOM 6654 C C . THR B 1 409 ? 13.32 8.516 7.984 1 59.03 409 THR B C 1
ATOM 6656 O O . THR B 1 409 ? 12.133 8.18 7.938 1 59.03 409 THR B O 1
ATOM 6659 N N . GLY B 1 410 ? 13.633 9.727 7.785 1 48.59 410 GLY B N 1
ATOM 6660 C CA . GLY B 1 410 ? 12.656 10.797 7.844 1 48.59 410 GLY B CA 1
ATOM 6661 C C . GLY B 1 410 ? 11.617 10.719 6.742 1 48.59 410 GLY B C 1
ATOM 6662 O O . GLY B 1 410 ? 10.422 10.844 7 1 48.59 410 GLY B O 1
ATOM 6663 N N . PHE B 1 411 ? 11.945 11.125 5.469 1 44.66 411 PHE B N 1
ATOM 6664 C CA . PHE B 1 411 ? 11.008 11.82 4.594 1 44.66 411 PHE B CA 1
ATOM 6665 C C . PHE B 1 411 ? 10.25 10.828 3.723 1 44.66 411 PHE B C 1
ATOM 6667 O O . PHE B 1 411 ? 10.445 10.781 2.506 1 44.66 411 PHE B O 1
ATOM 6674 N N . VAL B 1 412 ? 10.18 9.75 4.168 1 43.84 412 VAL B N 1
ATOM 6675 C CA . VAL B 1 412 ? 9.281 9.047 3.258 1 43.84 412 VAL B CA 1
ATOM 6676 C C . VAL B 1 412 ? 7.895 9.695 3.293 1 43.84 412 VAL B C 1
ATOM 6678 O O . VAL B 1 412 ? 7.242 9.719 4.34 1 43.84 412 VAL B O 1
ATOM 6681 N N . VAL B 1 413 ? 7.734 10.797 2.473 1 38.84 413 VAL B N 1
ATOM 6682 C CA . VAL B 1 413 ? 6.367 11.297 2.314 1 38.84 413 VAL B CA 1
ATOM 6683 C C . VAL B 1 413 ? 5.465 10.164 1.831 1 38.84 413 VAL B C 1
ATOM 6685 O O . VAL B 1 413 ? 5.562 9.734 0.679 1 38.84 413 VAL B O 1
ATOM 6688 N N . GLU B 1 414 ? 5.473 9.219 2.629 1 38.88 414 GLU B N 1
ATOM 6689 C CA . GLU B 1 414 ? 4.445 8.289 2.182 1 38.88 414 GLU B CA 1
ATOM 6690 C C . GLU B 1 414 ? 3.131 9.008 1.889 1 38.88 414 GLU B C 1
ATOM 6692 O O . GLU B 1 414 ? 2.734 9.906 2.629 1 38.88 414 GLU B O 1
ATOM 6697 N N . SER B 1 415 ? 2.889 9.156 0.768 1 35.75 415 SER B N 1
ATOM 6698 C CA . SER B 1 415 ? 1.777 9.984 0.319 1 35.75 415 SER B CA 1
ATOM 6699 C C . SER B 1 415 ? 0.757 10.195 1.434 1 35.75 415 SER B C 1
ATOM 6701 O O . SER B 1 415 ? 0.205 11.289 1.582 1 35.75 415 SER B O 1
ATOM 6703 N N . ASN B 1 416 ? 0.397 9.164 2.172 1 33.5 416 ASN B N 1
ATOM 6704 C CA . ASN B 1 416 ? -0.699 9.438 3.096 1 33.5 416 ASN B CA 1
ATOM 6705 C C . ASN B 1 416 ? -0.194 10.047 4.398 1 33.5 416 ASN B C 1
ATOM 6707 O O . ASN B 1 416 ? -0.989 10.422 5.262 1 33.5 416 ASN B O 1
ATOM 6711 N N . SER B 1 417 ? 1.144 9.758 4.914 1 31.16 417 SER B N 1
ATOM 6712 C CA . SER B 1 417 ? 1.542 10.289 6.211 1 31.16 417 SER B CA 1
ATOM 6713 C C . SER B 1 417 ? 2.072 11.711 6.082 1 31.16 417 SER B C 1
ATOM 6715 O O . SER B 1 417 ? 3.193 11.922 5.617 1 31.16 417 SER B O 1
ATOM 6717 N N . ASN B 1 418 ? 1.466 12.602 5.734 1 31.17 418 ASN B N 1
ATOM 6718 C CA . ASN B 1 418 ? 1.882 14 5.758 1 31.17 418 ASN B CA 1
ATOM 6719 C C . ASN B 1 418 ? 2.459 14.391 7.117 1 31.17 418 ASN B C 1
ATOM 6721 O O . ASN B 1 418 ? 2.477 15.562 7.477 1 31.17 418 ASN B O 1
ATOM 6725 N N . ARG B 1 419 ? 2.689 13.531 8.18 1 31.36 419 ARG B N 1
ATOM 6726 C CA . ARG B 1 419 ? 3.393 14.102 9.32 1 31.36 419 ARG B CA 1
ATOM 6727 C C . ARG B 1 419 ? 4.859 14.359 8.984 1 31.36 419 ARG B C 1
ATOM 6729 O O . ARG B 1 419 ? 5.621 13.422 8.742 1 31.36 419 ARG B O 1
ATOM 6736 N N . LEU B 1 420 ? 5.172 15.312 8.414 1 28.84 420 LEU B N 1
ATOM 6737 C CA . LEU B 1 420 ? 6.535 15.766 8.672 1 28.84 420 LEU B CA 1
ATOM 6738 C C . LEU B 1 420 ? 6.844 15.734 10.164 1 28.84 420 LEU B C 1
ATOM 6740 O O . LEU B 1 420 ? 6.148 16.375 10.961 1 28.84 420 LEU B O 1
ATOM 6744 N N . LEU B 1 421 ? 7.367 14.656 10.695 1 28.34 421 LEU B N 1
ATOM 6745 C CA . LEU B 1 421 ? 7.973 14.812 12.016 1 28.34 421 LEU B CA 1
ATOM 6746 C C . LEU B 1 421 ? 8.773 16.109 12.094 1 28.34 421 LEU B C 1
ATOM 6748 O O . LEU B 1 421 ? 9.836 16.234 11.484 1 28.34 421 LEU B O 1
ATOM 6752 N N . ILE B 1 422 ? 8.164 17.203 12.242 1 27.88 422 ILE B N 1
ATOM 6753 C CA . ILE B 1 422 ? 8.914 18.391 12.656 1 27.88 422 ILE B CA 1
ATOM 6754 C C . ILE B 1 422 ? 9.641 18.109 13.969 1 27.88 422 ILE B C 1
ATOM 6756 O O . ILE B 1 422 ? 9.008 17.75 14.969 1 27.88 422 ILE B O 1
ATOM 6760 N N . PRO B 1 423 ? 10.992 17.875 13.961 1 26.94 423 PRO B N 1
ATOM 6761 C CA . PRO B 1 423 ? 11.641 17.844 15.266 1 26.94 423 PRO B CA 1
ATOM 6762 C C . PRO B 1 423 ? 11.086 18.891 16.234 1 26.94 423 PRO B C 1
ATOM 6764 O O . PRO B 1 423 ? 10.609 19.938 15.797 1 26.94 423 PRO B O 1
ATOM 6767 N N . PRO B 1 424 ? 10.625 18.312 17.391 1 24.94 424 PRO B N 1
ATOM 6768 C CA . PRO B 1 424 ? 10.25 19.391 18.312 1 24.94 424 PRO B CA 1
ATOM 6769 C C . PRO B 1 424 ? 11.234 20.547 18.297 1 24.94 424 PRO B C 1
ATOM 6771 O O . PRO B 1 424 ? 12.422 20.359 18.031 1 24.94 424 PRO B O 1
ATOM 6774 N N . PHE B 1 425 ? 10.664 21.516 17.891 1 22.55 425 PHE B N 1
ATOM 6775 C CA . PHE B 1 425 ? 11.438 22.734 18.062 1 22.55 425 PHE B CA 1
ATOM 6776 C C . PHE B 1 425 ? 12.172 22.734 19.391 1 22.55 425 PHE B C 1
ATOM 6778 O O . PHE B 1 425 ? 12.859 23.703 19.734 1 22.55 425 PHE B O 1
ATOM 6785 N N . TYR B 1 426 ? 11.883 21.781 20.359 1 20.94 426 TYR B N 1
ATOM 6786 C CA . TYR B 1 426 ? 12.758 22 21.516 1 20.94 426 TYR B CA 1
ATOM 6787 C C . TYR B 1 426 ? 14.164 21.5 21.219 1 20.94 426 TYR B C 1
ATOM 6789 O O . TYR B 1 426 ? 14.359 20.359 20.828 1 20.94 426 TYR B O 1
ATOM 6797 N N . GLY B 1 427 ? 15.031 22.156 20.625 1 18.7 427 GLY B N 1
ATOM 6798 C CA . GLY B 1 427 ? 16.344 21.922 21.219 1 18.7 427 GLY B CA 1
ATOM 6799 C C . GLY B 1 427 ? 16.297 21.812 22.734 1 18.7 427 GLY B C 1
ATOM 6800 O O . GLY B 1 427 ? 15.438 22.438 23.375 1 18.7 427 GLY B O 1
#

Foldseek 3Di:
DPVVPPVVVVVVVVVVVLVVQAPAEFEEEEEDDPQAWHWDFDQDPNDTDIDIHHLFVVVVVLLCVQRNYHYDYDYDDVRDCWDQDPVRAIDHQLNCQLVVVGFKYDDQHWDDPVSCVFWPWFDFLWFWDKWKKAFADPPPVQDVVNVVVLLVQLDPPVVVVVVVVVLVVLLVVLVVVCVPDCVNVVVLPPPPPVNVVVVVQCPSVNSSVVLVCLLVVHPDPDQDPDPVSNVSVVVSNVVSVVVVVSSVVSSVCCVFLPNCDDVLVVCVPDFALLVVLPDDQEAEEEAPPDLVLVCLCPPPDVSSVSSNVVCVVVVRHDHDPVRQVVCSHDPPRHYMYTDIPLSQLQVCQAPPVGMEMHYDGDTSTGGTMIGGPPDDVVVSVSSNVSSVVCVVVCVSVVSSCVRSHHDRPADHCHVVPSGRPPPPPPD/DVVVPPVVVVVVVVVVVLVVQAPAEFEEEEEDDPQAWHWDFDQDPNDTDTDIHHLFVVVVVLLCVQRNYHYDYDYDDVRDCWDQDPVRAIDHQLNCQLVVVGFKYDDQRWDDPVSCVFWPWFDFLWFWDKWKKAFADPPPVQDVVNVVVLLVQLDPPVVVVVVVVVLVVLLVVLVVCCVPPCVNVVVLPPPPPVNVVVVVQCPSVNSSVVLVCLLVVHPDPDQPPDPVSNVSSVVSNVVSVVVVVSSVVSSVCCVLLPNCPPVLVVCSPDFALLVVLPDDQEAEEEAPPDLVLVCLCPPPDVSSVSSNVVCVVVVRHDHDPVRQVVCSHDPPRHYMYTDIPLSQLQVCQAPPVGMEMHYDGDTSTGGTMIGGPPDDVVVSVSSNVSSVVCVVVCVSVVSSCVRSHHDRPFDRCHVVPSGRPPPPPPD

Sequence (854 aa):
MKTACAVGVLLVCFLWHIHTIQGKQLKVTSLLVQPFLMSNATVRNGKTQVTFDGYIPDLLDEVAKLTGLSFTFSVRADGRYGHRLPNGSWDGLIGDIVDGRADVAAGPLTETSSRSEVVDFSTPFMNFGPVIILKRPQTPVMTLVERLQRLFAPLSQSIWMMSGLAWLITSAVLYIICYIDPYDWRRLARDKQATAREAESFSCLNTYWFTMSNILWQGYTRSPRSLGGRVVTTFWWLYVLIFIVMYIASMTNYLRVGPVQTASDSYTSIQSIEDLAEQNVVNFGVIQEGATEQYLQSAKIPRIKRVWTMINQQQSYVQTLEEAIEKVRTSRKPFAFIAESAMAKYFTKQSPCDIYMVGDFITIGSYSLAFPASYDPSLIKQIDIALLTLREKGVLKMLEDRWFSGECTGFVVESNSNRLLIPPFYGMKTACAVGVLLVCFLWHIHTIQGKQLKVTSLLVQPFLMSNATVRNGKTQVTFDGYIPDLLDEVAKLTGLSFTFSVRADGRYGHRLPNGSWDGLIGDIVDGRADVAAGPLTETSSRSEVVDFSTPFMNFGPVIILKRPQTPVMTLVERLQRLFAPLSQSIWMMSGLAWLITSAVLYIICYIDPYDWRRLARDKQATAREAESFSCLNTYWFTMSNILWQGYTRSPRSLGGRVVTTFWWLYVLIFIVMYIASMTNYLRVGPVQTASDSYTSIQSIEDLAEQNVVNFGVIQEGATEQYLQSAKIPRIKRVWTMINQQQSYVQTLEEAIEKVRTSRKPFAFIAESAMAKYFTKQSPCDIYMVGDFITIGSYSLAFPASYDPSLIKQIDIALLTLREKGVLKMLEDRWFSGECTGFVVESNSNRLLIPPFYG

Radius of gyration: 36.1 Å; Cα contacts (8 Å, |Δi|>4): 1376; chains: 2; bounding box: 87×134×92 Å

Organism: NCBI:txid100452

pLDDT: mean 71.94, std 20.98, range [18.58, 97.31]

Secondary structure (DSSP, 8-state):
--TTHHHHHHHHHHHHHHHTTTT-EEEEEEE-BTTTBEEEEEEETTEEEEEEESHHHHHHHHHHHHH--EEEEEEESS-----B-TTS-B-HHHHHHHTTS-SEE-SS-B--HHHHTTEEE---SEEE-EEEEEE--------HHHHHHHTTTTS-HHHHHHHHHHHHHHHHHHHHHHHH-HHHHHHHHHSSSHHHHHHTTT-HHHHHHHHHHHHTT---S----SHHHHHHHHHHHHHHHHHHHHHHHHHHHHHHH-----GGGGGGG--SGGGGGG--SSEEEEETTSHHHHHHHH--SHHHHHHHHHHHHHT-EES-HHHHHHHHHH-SS-EEEEEEHHHHHHHHHSSS--EEEE------EEE--EEETTS-HHHHHHHHHHHHHHHHTTHHHHHHHHHS--S--S----TT--------S--/--TTHHHHHHHHHHHHHHHTTTT-EEEEEEE-BTTTBEEEEEEETTEEEEEEESHHHHHHHHHHHHH--EEEEEEESS-----B-TTS-B-HHHHHHHTTS-SEE-SS-B--HHHHTTEEEPPPSEEE-EEEEEE--------HHHHHHHHTTTS-HHHHHHHHHHHHHHHHHHHHHHHH-HHHHHHHHHSTTHHHHHHTTT-HHHHHHHHHHHHTT---S----SHHHHHHHHHHHHHHHHHHHHHHHHHHHHHHH-----GGGGGGG--SGGGGGG--SSEEEEETTSHHHHHHHH--SHHHHHHHHHHHHHT-EES-HHHHHHHHHH-SS-EEEEEEHHHHHHHHHSSS--EEEE------EEE--EEETTS-HHHHHHHHHHHHHHHHTTHHHHHHHHHS--S--S----TT--------S--